Protein AF-0000000087530308 (afdb_homodimer)

Radius of gyration: 37.87 Å; Cα contacts (8 Å, |Δi|>4): 1825; chains: 2; bounding box: 69×127×88 Å

Organism: NCBI:txid1859131

Foldseek 3Di:
DLPPPDLVNLLVLLQVLQDPVLNVLVVVLLVLLLVLLVLVVCLVVLVVVLVVCVVCLPCVCVDVVCVVVCVVQVPPDSVSVNVVSVVVSVVSVVVSVVSVVVSVVSLVVSLVVSLVVLLVLLVLLVVPDFLLVPVVDDVLLNVLLSPPLSNLCSVLPPSLVSLLVSLVVSLVVLLVVLCVVPVVLSVCLCCLLVVLLVVLCVVCLVLLLVLLVLQSVLRSVLVVLVCVCVVCVVVCVVVVVVVVSVVSNVVSVVSNVVSVVVLVCSLQPSLVVVVVVLVVVLVVQLVCCPPDPNDPPVSVVSSVSSVVSCVRNSVSSSSNSNSVSSSSNNSSSSSSSSVSSVVSVVDPNPPPDPQAADDADFKKWWAQFWADRPPDPDILAGGETDIGTFLAFEEEEEDPSLCQVVVVCVQLVSDDTPDTFIDGPRHTDDPVCSVNHNLQEFEFAPQFFAAQFFLQCRLQPPDDPVPRDPVLLLVLLVLLVNQVVQCPDPVRRRDTQGHRSPNDDPQNRLSSSSSSRVSSVHQEYEYEQSCVRPDPVSLVSNLVSVPVVDSRRHYYYYHHDLVSCQPGQKYFYGGSNYTDDMDHSVVVVVVVCVVCVVVVD/DLPPPDLVNLLVLLLVLQDPVLNVLVVVLLVLLLVLLVLVVCLVVLVVVLVVCVVCLPCVCVDVVCVVVCVVQVPPDSVSVNVVSVVVSVVSVVVSVVSVVVSVVSLVVSLVVSLVVLLVLLVLLVVPDFLLVPVVDDVLLNVLLSPPLSNLCSVLPPSLVSLLVSLVVSLVVLLVVLCVVPVVLSVCLCCLLVVLLVVLCVVCLVLLLVLLVLQSVLRSVLVVLVCVCVVCVVVCVVVVVVVVSVVSNVVSVVSNVVSVVVLVCSLQPSLVVVVVVLVVVLVVQLVCCPPDPNDPPVSVVSSVSSVVSCVRNSVSSSSNSNSVSSSSNNSSSSSSSSVSSVVSVVDPNPPPDPQAADDADFKKWWAQFWADRPPDPDILAGGETDIGTFLAFEEEEEDPSLCQVVVVCVQLVSDDTPDTFIDGPRHTDDPVCSVNHNLQEFEFAPQFFAAQFFLQCRLQPPDDPVPRDPVLLLVLLVLLVNQVVQCPDPVRRRDTQGHRSPNDDPQNRLSSSSSSRVSSVHQEYEYEQSCVRPDPVSLVSNLVSVPVVDSRRHYYYYHHDLVSCQPGQKYFYGGSNYTDDMDHSVVVVVVVCVVCVVVVD

Sequence (1202 aa):
MLRNSSLINNIIILWRYLGKKRRNQFIVLFILMLVSVFAEVITIGAVIPFLGILTSPEQLFKLPWIKPLVHMLEAEEARELLLPLTLAFILIAVFSSAIRISQLWYNSVLTAEMGTQLRHDIYVMALNKPYEFHLAHNSSDLISLTTEKVGAAIGAGIMQVLSLLTALVMSLAIVSTLIYINPFVALIAFISWGGGYILIARLVRKKVRKNSDIIRKNQPQAVKCMQEGLGGIRDVILDNSQKVFTQGYARTVHNIQYAFVQNSFLSA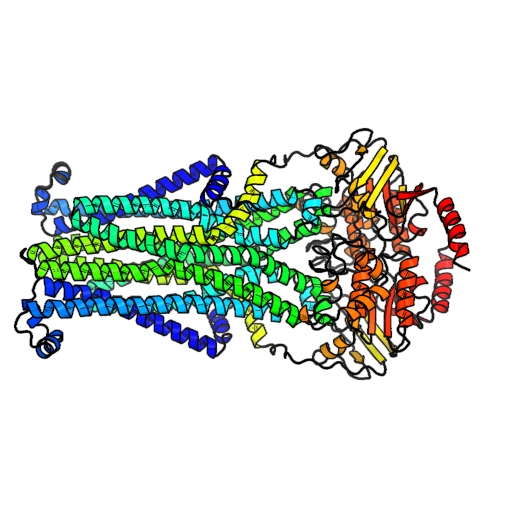LPKNLLEVLGITLIALLAYAMQTGPSSGQNALPLLGAFALGAQRLLPGLQQIYYSWSLINGNHAVLADVTAWVDKAGHEAKPHNNLVPSLDFSRSIELCNIIFRYVGTDKEVLSNIRLTIPKGSRIGFIGATGSGKSTLLDLIMGLLTPAGGQLRVDGMNIDSANVKAWQQNIAHVSQAIFLADGSMLENIAFGVPIENIDKKQVEKAARLAQIHDFIEDLPNGYQTLVGERGVRLSGGQRQRIGIARALYKKAEVLVLDEATSALDDATEQAVMAAIDGLGGHLTVLMIAHRLSTLQDCGRIIELSLGKVSREGSYQEIIGARRDTAGGFIRMLRNSSLINNIIILWRYLGKKRRNQFIVLFILMLVSVFAEVITIGAVIPFLGILTSPEQLFKLPWIKPLVHMLEAEEARELLLPLTLAFILIAVFSSAIRISQLWYNSVLTAEMGTQLRHDIYVMALNKPYEFHLAHNSSDLISLTTEKVGAAIGAGIMQVLSLLTALVMSLAIVSTLIYINPFVALIAFISWGGGYILIARLVRKKVRKNSDIIRKNQPQAVKCMQEGLGGIRDVILDNSQKVFTQGYARTVHNIQYAFVQNSFLSALPKNLLEVLGITLIALLAYAMQTGPSSGQNALPLLGAFALGAQRLLPGLQQIYYSWSLINGNHAVLADVTAWVDKAGHEAKPHNNLVPSLDFSRSIELCNIIFRYVGTDKEVLSNIRLTIPKGSRIGFIGATGSGKSTLLDLIMGLLTPAGGQLRVDGMNIDSANVKAWQQNIAHVSQAIFLADGSMLENIAFGVPIENIDKKQVEKAARLAQIHDFIEDLPNGYQTLVGERGVRLSGGQRQRIGIARALYKKAEVLVLDEATSALDDATEQAVMAAIDGLGGHLTVLMIAHRLSTLQDCGRIIELSLGKVSREGSYQEIIGARRDTAGGFIR

Secondary structure (DSSP, 8-state):
------HHHHHHHHHHHS-HHHHHHHHHHHHHHHHHHHHHHHHHHHHHHHHHHHH-HHHHTT-TTTHHHHHHHT--SHHHHHHHHHHHHHHHHHHHHHHHHHHHHHHHHHHHHHHHHHHHHHHHHHHTS-HHHHHHS-HHHHHHIIIIIHHHHIIIIIHHHHHHHHHHHHHHHHHHHHHHH-HHHHHHHIIIIIHHHHHHHHHHHHHHHHHHHHHHHHHHHHHHHHHHHHHTHHHHHHHT-HHHHHHHHHHHHHHHHHHHHHHHHHHHHHHHHHHHHHHHHHHHHHHHHHHSSS-TTTHHHHHHHHHHHHHHHHHHHHHHHHHHHHHHHTHHHHHHHHHHHHHHHHS--------PPPP-SSEEEEEEEEEE-TT--SEEEEEEEEEEETT-EEEEEE-TTSSHHHHHHHHTTSS--SEEEEEETTEEP-TTTHHHHHTTEEEE-SS----SSBHHHHHTTTS-GGG--HHHHHHHHHHTT-HHHHHHSTTGGG-B--GGGTTS-HHHHHHHHHHHHHHT--SEEEEESTTTTS-HHHHHHHHHHHHHT-TTSEEEEE-SSGGGGTT-SEEEEEETTEEEEEE-HHHHHHHHHHHHTTT--/------HHHHHHHHHHHS-HHHHHHHHHHHHHHHHHHHHHHHHHHHHHHHHHHHH-HHHHTT-TTTHHHHHHHT-SSHHHHHHHHHHHHHHHHHHHHHHHHHHHHHHHHHHHHHHHHHHHHHHHHHHTS-HHHHHHS-HHHHHHIIIIIHHHHIIIIIHHHHHHHHHHHHHHHHHHHHHHH-HHHHHHHIIIIIHHHHHHHHHHHHHHHHHHHHHHHHHHHHHHHHHHHHHTHHHHHHHT-HHHHHHHHHHHHHHHHHHHHHHHHHHHHHHHHHHHHHHHHHHHHHHHHHHSSS-TTTHHHHHHHHHHHHHHHHHHHHHHHHHHHHHHHTHHHHHHHHHHHHHHHHS--------PPPP-SSEEEEEEEEEE-TT--SEEEEEEEEEEETT-EEEEEESTTSSHHHHHHHHTTSS--SEEEEEETTEEP-TTTHHHHHTTEEEE-SS----SSBHHHHHTTTS-GGG--HHHHHHHHHHTT-HHHHHHSTTGGG-B--GGGTTS-HHHHHHHHHHHHHHT--SEEEEESTTTTS-HHHHHHHHHHHHHT-TTSEEEEE-SSGGGGTT-SEEEEEETTEEEEEE-HHHHHHHHHHHHTTT--

Nearest PDB structures (foldseek):
  7zk4-assembly1_A  TM=8.212E-01  e=2.196E-27  Mus musculus
  7zk8-assembly1_A  TM=7.085E-01  e=3.961E-27  Mus musculus
  6s7p-assembly1_A  TM=8.036E-01  e=2.721E-24  Homo sapiens
  6ujp-assembly1_A  TM=6.727E-01  e=2.979E-24  Mus musculus
  4q9i-assembly1_A  TM=6.617E-01  e=2.721E-24  Mus musculus

InterPro domains:
  IPR003439 ABC transporter-like, ATP-binding domain [PF00005] (381-532)
  IPR003439 ABC transporter-like, ATP-binding domain [PS50893] (364-601)
  IPR003593 AAA+ ATPase domain [SM00382] (390-577)
  IPR011527 ABC transporter type 1, transmembrane domain [PF00664] (59-287)
  IPR011527 ABC transporter type 1, transmembrane domain [PS50929] (27-329)
  IPR017871 ABC transporter-like, conserved site [PS00211] (504-518)
  IPR027417 P-loop containing nucleoside triphosphate hydrolase [G3DSA:3.40.50.300] (357-597)
  IPR027417 P-loop containing nucleoside triphosphate hydrolase [SSF52540] (353-590)
  IPR036640 ABC transporter type 1, transmembrane domain superfamily [G3DSA:1.20.1560.10] (8-342)
  IPR036640 ABC transporter type 1, transmembrane domain superfamily [SSF90123] (14-516)
  IPR039421 Type 1 protein exporter [PTHR24221] (71-589)

Solvent-accessible surface area (backbone atoms only — not comparable to full-atom values): 60941 Å² total; per-residue (Å²): 129,84,69,85,69,48,68,66,54,41,51,49,52,51,55,65,64,40,48,71,69,55,48,49,52,50,49,51,48,51,49,39,48,49,50,32,50,50,34,48,52,48,48,59,56,47,46,54,58,52,50,44,38,57,66,37,35,73,60,43,75,66,37,73,86,45,43,62,56,38,59,74,63,65,46,88,46,57,70,61,49,48,57,60,50,39,52,51,50,41,50,48,35,47,50,32,32,51,43,41,52,50,37,50,47,50,52,34,51,50,51,30,50,50,49,36,50,50,43,39,51,51,50,47,52,60,59,66,47,58,53,63,58,58,59,75,45,55,68,33,51,56,51,37,37,53,71,50,33,45,54,46,31,44,58,31,37,60,51,21,50,53,48,26,51,48,26,48,53,51,36,49,52,51,46,54,53,35,36,70,74,39,47,69,62,31,50,52,49,45,49,53,55,51,46,48,53,52,51,49,49,63,68,43,44,64,58,30,38,51,29,11,48,48,35,54,62,30,50,28,48,41,48,39,44,51,49,41,46,63,66,34,36,70,56,32,57,39,62,68,20,51,65,47,49,44,52,56,37,40,54,36,42,42,53,32,34,49,32,52,30,48,43,53,41,65,44,54,47,57,57,49,56,49,49,34,49,50,53,40,50,51,43,51,47,53,50,50,37,60,73,38,90,58,62,49,75,62,42,55,61,52,51,50,50,49,50,52,45,47,68,54,40,46,56,25,52,42,45,31,47,32,25,51,39,40,32,44,36,36,40,48,34,31,47,59,53,33,56,54,48,59,49,47,76,68,42,76,70,79,68,85,60,81,66,62,63,53,78,81,80,48,34,40,35,34,45,45,29,23,32,52,58,89,95,50,88,59,67,44,31,51,59,35,68,49,77,45,54,63,26,40,33,39,24,39,39,56,56,75,81,16,33,68,70,58,50,50,33,41,73,56,53,50,44,76,63,73,34,58,44,46,25,44,59,80,40,75,62,44,90,88,45,32,66,15,47,17,56,34,44,23,55,23,53,68,75,67,73,37,53,70,38,25,49,50,50,49,31,44,60,60,51,52,79,90,70,59,55,64,67,50,48,51,51,18,21,49,45,30,69,39,37,68,65,36,63,70,37,96,53,26,52,63,32,67,34,31,56,64,30,66,74,47,50,67,31,55,46,33,26,43,34,44,13,24,27,52,50,68,69,39,48,29,40,37,31,37,42,49,53,56,60,36,32,69,69,58,36,50,51,30,50,49,43,58,61,63,71,42,65,69,41,20,36,40,32,37,47,73,52,67,76,80,37,60,82,24,67,34,33,39,29,30,48,85,14,26,77,72,48,74,38,37,47,67,55,49,53,52,51,47,46,62,57,38,54,69,67,71,107,129,84,71,84,69,49,67,67,54,41,51,49,51,52,55,66,64,40,49,72,70,54,48,49,52,49,50,51,48,51,49,39,49,50,51,32,51,51,35,49,50,47,49,60,56,46,46,54,61,52,51,42,38,58,66,36,35,73,60,43,72,66,36,73,86,46,42,61,56,38,59,74,64,65,46,88,46,57,69,63,48,47,58,60,50,40,51,50,50,40,50,50,35,48,50,31,31,52,44,41,53,50,37,48,47,50,52,34,51,51,51,29,51,50,47,38,50,50,42,39,50,50,50,48,52,58,62,67,46,59,54,62,56,58,60,76,46,53,68,32,51,56,50,36,38,55,71,48,33,46,54,46,30,44,58,30,36,60,51,20,50,52,49,25,52,48,24,50,52,51,36,50,52,51,47,54,52,34,36,69,75,39,47,68,61,31,50,52,49,46,50,53,53,51,46,49,53,53,52,50,48,64,69,42,44,62,58,30,38,51,30,12,46,48,35,53,63,32,50,29,49,41,48,39,44,50,48,42,47,62,65,34,35,70,58,31,56,40,62,67,20,53,63,48,49,43,52,56,36,39,54,35,43,42,54,34,35,49,32,50,31,51,42,53,40,64,43,53,47,57,57,47,57,50,49,35,50,50,53,40,50,51,43,50,49,52,50,50,39,59,73,38,90,58,64,48,75,61,44,54,62,52,50,50,51,48,50,51,46,48,68,54,40,47,57,26,51,43,44,31,48,33,26,50,40,39,32,45,35,36,40,47,33,31,46,58,54,36,56,55,48,59,49,47,74,68,42,76,71,79,68,84,59,82,64,63,63,51,80,80,81,48,35,41,34,35,44,45,29,22,30,52,57,88,95,48,88,59,66,47,30,52,58,34,68,48,76,46,53,62,25,38,34,38,26,39,36,54,56,75,83,17,34,68,69,58,50,50,33,41,73,56,54,50,44,75,62,74,32,58,45,49,24,44,59,81,39,73,62,43,90,88,47,32,66,18,49,17,56,34,43,23,56,24,53,68,75,67,72,38,51,70,37,27,49,49,50,47,30,45,60,60,51,52,79,91,70,58,56,64,67,52,47,50,52,19,22,48,46,30,68,39,37,68,64,34,63,68,37,96,54,28,52,64,32,68,32,30,56,65,29,67,76,47,50,68,31,55,45,35,27,43,34,43,12,24,25,52,50,69,70,41,49,30,40,37,31,36,41,47,52,54,62,37,32,68,69,58,36,51,50,31,51,49,41,58,60,64,73,42,66,68,42,18,35,40,33,38,49,74,51,67,77,79,37,60,83,25,68,34,34,38,30,30,48,87,14,26,76,72,47,73,37,37,46,66,55,48,53,52,50,44,45,62,57,39,56,69,66,68,108

Structure (mmCIF, N/CA/C/O backbone):
data_AF-0000000087530308-model_v1
#
loop_
_entity.id
_entity.type
_entity.pdbx_description
1 polymer 'ATP-binding cassette, subfamily B'
#
loop_
_atom_site.group_PDB
_atom_site.id
_atom_site.type_symbol
_atom_site.label_atom_id
_atom_site.label_alt_id
_atom_site.label_comp_id
_atom_site.label_asym_id
_atom_site.label_entity_id
_atom_site.label_seq_id
_atom_site.pdbx_PDB_ins_code
_atom_site.Cartn_x
_atom_site.Cartn_y
_atom_site.Cartn_z
_atom_site.occupancy
_atom_site.B_iso_or_equiv
_atom_site.auth_seq_id
_atom_site.auth_comp_id
_atom_site.auth_asym_id
_atom_site.auth_atom_id
_atom_site.pdbx_PDB_model_num
ATOM 1 N N . MET A 1 1 ? -18.797 5.859 -15.492 1 28 1 MET A N 1
ATOM 2 C CA . MET A 1 1 ? -19.016 7.301 -15.438 1 28 1 MET A CA 1
ATOM 3 C C . MET A 1 1 ? -19.375 7.742 -14.016 1 28 1 MET A C 1
ATOM 5 O O . MET A 1 1 ? -20.516 7.551 -13.57 1 28 1 MET A O 1
ATOM 9 N N . LEU A 1 2 ? -18.531 7.637 -13.086 1 38.25 2 LEU A N 1
ATOM 10 C CA . LEU A 1 2 ? -18.812 8.094 -11.727 1 38.25 2 LEU A CA 1
ATOM 11 C C . LEU A 1 2 ? -19.359 9.523 -11.742 1 38.25 2 LEU A C 1
ATOM 13 O O . LEU A 1 2 ? -18.703 10.43 -12.258 1 38.25 2 LEU A O 1
ATOM 17 N N . ARG A 1 3 ? -20.594 9.625 -11.812 1 38.16 3 ARG A N 1
ATOM 18 C CA . ARG A 1 3 ? -21.406 10.836 -11.773 1 38.16 3 ARG A CA 1
ATOM 19 C C . ARG A 1 3 ? -20.766 11.898 -10.883 1 38.16 3 ARG A C 1
ATOM 21 O O . ARG A 1 3 ? -20.172 11.57 -9.852 1 38.16 3 ARG A O 1
ATOM 28 N N . ASN A 1 4 ? -20.391 13.039 -11.289 1 49.09 4 ASN A N 1
ATOM 29 C CA . ASN A 1 4 ? -19.953 14.312 -10.711 1 49.09 4 ASN A CA 1
ATOM 30 C C . ASN A 1 4 ? -20.578 14.547 -9.344 1 49.09 4 ASN A C 1
ATOM 32 O O . ASN A 1 4 ? -21.656 15.156 -9.258 1 49.09 4 ASN A O 1
ATOM 36 N N . SER A 1 5 ? -20.547 13.641 -8.484 1 59.94 5 SER A N 1
ATOM 37 C CA . SER A 1 5 ? -21.234 13.891 -7.219 1 59.94 5 SER A CA 1
ATOM 38 C C . SER A 1 5 ? -20.688 15.133 -6.527 1 59.94 5 SER A C 1
ATOM 40 O O . SER A 1 5 ? -19.469 15.367 -6.535 1 59.94 5 SER A O 1
ATOM 42 N N . SER A 1 6 ? -21.469 16.031 -6.344 1 79.5 6 SER A N 1
ATOM 43 C CA . SER A 1 6 ? -21.25 17.297 -5.645 1 79.5 6 SER A CA 1
ATOM 44 C C . SER A 1 6 ? -20.594 17.062 -4.285 1 79.5 6 SER A C 1
ATOM 46 O O . SER A 1 6 ? -20.766 16 -3.678 1 79.5 6 SER A O 1
ATOM 48 N N . LEU A 1 7 ? -19.578 17.828 -4.043 1 82.81 7 LEU A N 1
ATOM 49 C CA . LEU A 1 7 ? -18.844 17.812 -2.783 1 82.81 7 LEU A CA 1
ATOM 50 C C . LEU A 1 7 ? -19.797 17.75 -1.598 1 82.81 7 LEU A C 1
ATOM 52 O O . LEU A 1 7 ? -19.594 16.969 -0.672 1 82.81 7 LEU A O 1
ATOM 56 N N . ILE A 1 8 ? -20.859 18.453 -1.688 1 84.06 8 ILE A N 1
ATOM 57 C CA . ILE A 1 8 ? -21.828 18.516 -0.602 1 84.06 8 ILE A CA 1
ATOM 58 C C . ILE A 1 8 ? -22.531 17.172 -0.464 1 84.06 8 ILE A C 1
ATOM 60 O O . ILE A 1 8 ? -22.75 16.688 0.649 1 84.06 8 ILE A O 1
ATOM 64 N N . ASN A 1 9 ? -22.781 16.594 -1.563 1 84.44 9 ASN A N 1
ATOM 65 C CA . ASN A 1 9 ? -23.453 15.289 -1.542 1 84.44 9 ASN A CA 1
ATOM 66 C C . ASN A 1 9 ? -22.562 14.219 -0.913 1 84.44 9 ASN A C 1
ATOM 68 O O . ASN A 1 9 ? -23.047 13.375 -0.157 1 84.44 9 ASN A O 1
ATOM 72 N N . ASN A 1 10 ? -21.328 14.32 -1.213 1 86.62 10 ASN A N 1
ATOM 73 C CA . ASN A 1 10 ? -20.391 13.336 -0.669 1 86.62 10 ASN A CA 1
ATOM 74 C C . ASN A 1 10 ? -20.25 13.484 0.844 1 86.62 10 ASN A C 1
ATOM 76 O O . ASN A 1 10 ? -20.156 12.484 1.559 1 86.62 10 ASN A O 1
ATOM 80 N N . ILE A 1 11 ? -20.344 14.641 1.259 1 86.12 11 ILE A N 1
ATOM 81 C CA . ILE A 1 11 ? -20.234 14.883 2.693 1 86.12 11 ILE A CA 1
ATOM 82 C C . ILE A 1 11 ? -21.5 14.398 3.398 1 86.12 11 ILE A C 1
ATOM 84 O O . ILE A 1 11 ? -21.438 13.828 4.488 1 86.12 11 ILE A O 1
ATOM 88 N N . ILE A 1 12 ? -22.594 14.578 2.76 1 83.94 12 ILE A N 1
ATOM 89 C CA . ILE A 1 12 ? -23.859 14.148 3.312 1 83.94 12 ILE A CA 1
ATOM 90 C C . ILE A 1 12 ? -23.922 12.625 3.373 1 83.94 12 ILE A C 1
ATOM 92 O O . ILE A 1 12 ? -24.422 12.055 4.344 1 83.94 12 ILE A O 1
ATOM 96 N N . ILE A 1 13 ? -23.375 12.031 2.387 1 84.69 13 ILE A N 1
ATOM 97 C CA . ILE A 1 13 ? -23.344 10.57 2.34 1 84.69 13 ILE A CA 1
ATOM 98 C C . ILE A 1 13 ? -22.469 10.039 3.482 1 84.69 13 ILE A C 1
ATOM 100 O O . ILE A 1 13 ? -22.844 9.07 4.148 1 84.69 13 ILE A O 1
ATOM 104 N N . LEU A 1 14 ? -21.406 10.656 3.691 1 82.94 14 LEU A N 1
ATOM 105 C CA . LEU A 1 14 ? -20.516 10.242 4.773 1 82.94 14 LEU A CA 1
ATOM 106 C C . LEU A 1 14 ? -21.188 10.461 6.133 1 82.94 14 LEU A C 1
ATOM 108 O O . LEU A 1 14 ? -21.016 9.648 7.047 1 82.94 14 LEU A O 1
ATOM 112 N N . TRP A 1 15 ? -21.891 11.539 6.172 1 80.81 15 TRP A N 1
ATOM 113 C CA . TRP A 1 15 ? -22.594 11.867 7.406 1 80.81 15 TRP A CA 1
ATOM 114 C C . TRP A 1 15 ? -23.703 10.852 7.688 1 80.81 15 TRP A C 1
ATOM 116 O O . TRP A 1 15 ? -23.891 10.445 8.836 1 80.81 15 TRP A O 1
ATOM 126 N N . ARG A 1 16 ? -24.344 10.43 6.699 1 78.44 16 ARG A N 1
ATOM 127 C CA . ARG A 1 16 ? -25.422 9.461 6.836 1 78.44 16 ARG A CA 1
ATOM 128 C C . ARG A 1 16 ? -24.875 8.086 7.188 1 78.44 16 ARG A C 1
ATOM 130 O O . ARG A 1 16 ? -25.547 7.301 7.863 1 78.44 16 ARG A O 1
ATOM 137 N N . TYR A 1 17 ? -23.719 7.949 6.746 1 81.56 17 TYR A N 1
ATOM 138 C CA . TYR A 1 17 ? -23.094 6.668 7.027 1 81.56 17 TYR A CA 1
ATOM 139 C C . TYR A 1 17 ? -22.766 6.527 8.508 1 81.56 17 TYR A C 1
ATOM 141 O O . TYR A 1 17 ? -22.781 5.422 9.055 1 81.56 17 TYR A O 1
ATOM 149 N N . LEU A 1 18 ? -22.609 7.664 9.078 1 81.19 18 LEU A N 1
ATOM 150 C CA . LEU A 1 18 ? -22.25 7.637 10.492 1 81.19 18 LEU A CA 1
ATOM 151 C C . LEU A 1 18 ? -23.438 7.211 11.352 1 81.19 18 LEU A C 1
ATOM 153 O O . LEU A 1 18 ? -24.578 7.598 11.078 1 81.19 18 LEU A O 1
ATOM 157 N N . GLY A 1 19 ? -23.438 6.203 12.016 1 77.5 19 GLY A N 1
ATOM 158 C CA . GLY A 1 19 ? -24.484 5.781 12.922 1 77.5 19 GLY A CA 1
ATOM 159 C C . GLY A 1 19 ? -24.922 6.875 13.883 1 77.5 19 GLY A C 1
ATOM 160 O O . GLY A 1 19 ? -24.281 7.918 13.977 1 77.5 19 GLY A O 1
ATOM 161 N N . LYS A 1 20 ? -26.031 6.664 14.484 1 83.19 20 LYS A N 1
ATOM 162 C CA . LYS A 1 20 ? -26.594 7.645 15.414 1 83.19 20 LYS A CA 1
ATOM 163 C C . LYS A 1 20 ? -25.609 7.953 16.531 1 83.19 20 LYS A C 1
ATOM 165 O O . LYS A 1 20 ? -25.453 9.117 16.922 1 83.19 20 LYS A O 1
ATOM 170 N N . LYS A 1 21 ? -24.969 6.938 16.969 1 84.12 21 LYS A N 1
ATOM 171 C CA . LYS A 1 21 ? -24.016 7.125 18.062 1 84.12 21 LYS A CA 1
ATOM 172 C C . LYS A 1 21 ? -22.859 8.039 17.641 1 84.12 21 LYS A C 1
ATOM 174 O O . LYS A 1 21 ? -22.5 8.969 18.375 1 84.12 21 LYS A O 1
ATOM 179 N N . ARG A 1 22 ? -22.406 7.801 16.5 1 84.81 22 ARG A N 1
ATOM 180 C CA . ARG A 1 22 ? -21.297 8.602 16 1 84.81 22 ARG A CA 1
ATOM 181 C C . ARG A 1 22 ? -21.75 10.016 15.656 1 84.81 22 ARG A C 1
ATOM 183 O O . ARG A 1 22 ? -21.016 10.984 15.867 1 84.81 22 ARG A O 1
ATOM 190 N N . ARG A 1 23 ? -22.922 10.172 15.188 1 87 23 ARG A N 1
ATOM 191 C CA . ARG A 1 23 ? -23.438 11.5 14.867 1 87 23 ARG A CA 1
ATOM 192 C C . ARG A 1 23 ? -23.578 12.352 16.125 1 87 23 ARG A C 1
ATOM 194 O O . ARG A 1 23 ? -23.25 13.539 16.109 1 87 23 ARG A O 1
ATOM 201 N N . ASN A 1 24 ? -24.016 11.664 17.156 1 89.81 24 ASN A N 1
ATOM 202 C CA . ASN A 1 24 ? -24.141 12.391 18.406 1 89.81 24 ASN A CA 1
ATOM 203 C C . ASN A 1 24 ? -22.766 12.82 18.938 1 89.81 24 ASN A C 1
ATOM 205 O O . ASN A 1 24 ? -22.641 13.898 19.516 1 89.81 24 ASN A O 1
ATOM 209 N N . GLN A 1 25 ? -21.859 11.992 18.734 1 89.75 25 GLN A N 1
ATOM 210 C CA . GLN A 1 25 ? -20.516 12.336 19.188 1 89.75 25 GLN A CA 1
ATOM 211 C C . GLN A 1 25 ? -19.969 13.523 18.406 1 89.75 25 GLN A C 1
ATOM 213 O O . GLN A 1 25 ? -19.266 14.367 18.953 1 89.75 25 GLN A O 1
ATOM 218 N N . PHE A 1 26 ? -20.359 13.602 17.172 1 88.38 26 PHE A N 1
ATOM 219 C CA . PHE A 1 26 ? -19.906 14.719 16.344 1 88.38 26 PHE A CA 1
ATOM 220 C C . PHE A 1 26 ? -20.641 16 16.734 1 88.38 26 PHE A C 1
ATOM 222 O O . PHE A 1 26 ? -20.047 17.094 16.688 1 88.38 26 PHE A O 1
ATOM 229 N N . ILE A 1 27 ? -21.812 15.883 17.141 1 89.31 27 ILE A N 1
ATOM 230 C CA . ILE A 1 27 ? -22.578 17.047 17.594 1 89.31 27 ILE A CA 1
ATOM 231 C C . ILE A 1 27 ? -21.984 17.547 18.906 1 89.31 27 ILE A C 1
ATOM 233 O O . ILE A 1 27 ? -21.844 18.75 19.109 1 89.31 27 ILE A O 1
ATOM 237 N N . VAL A 1 28 ? -21.703 16.562 19.75 1 90.62 28 VAL A N 1
ATOM 238 C CA . VAL A 1 28 ? -21.078 16.922 21.016 1 90.62 28 VAL A CA 1
ATOM 239 C C . VAL A 1 28 ? -19.75 17.625 20.75 1 90.62 28 VAL A C 1
ATOM 241 O O . VAL A 1 28 ? -19.422 18.625 21.391 1 90.62 28 VAL A O 1
ATOM 244 N N . LEU A 1 29 ? -19.016 17.109 19.797 1 90.12 29 LEU A N 1
ATOM 245 C CA . LEU A 1 29 ? -17.75 17.75 19.438 1 90.12 29 LEU A CA 1
ATOM 246 C C . LEU A 1 29 ? -17.969 19.156 18.906 1 90.12 29 LEU A C 1
ATOM 248 O O . LEU A 1 29 ? -17.234 20.078 19.234 1 90.12 29 LEU A O 1
ATOM 252 N N . PHE A 1 30 ? -18.953 19.297 18.141 1 89.88 30 PHE A N 1
ATOM 253 C CA . PHE A 1 30 ? -19.266 20.609 17.578 1 89.88 30 PHE A CA 1
ATOM 254 C C . PHE A 1 30 ? -19.656 21.594 18.672 1 89.88 30 PHE A C 1
ATOM 256 O O . PHE A 1 30 ? -19.203 22.75 18.672 1 89.88 30 PHE A O 1
ATOM 263 N N . ILE A 1 31 ? -20.375 21.141 19.609 1 90.44 31 ILE A N 1
ATOM 264 C CA . ILE A 1 31 ? -20.781 21.984 20.734 1 90.44 31 ILE A CA 1
ATOM 265 C C . ILE A 1 31 ? -19.562 22.328 21.578 1 90.44 31 ILE A C 1
ATOM 267 O O . ILE A 1 31 ? -19.406 23.484 22 1 90.44 31 ILE A O 1
ATOM 271 N N . LEU A 1 32 ? -18.766 21.344 21.766 1 89.62 32 LEU A N 1
ATOM 272 C CA . LEU A 1 32 ? -17.547 21.594 22.531 1 89.62 32 LEU A CA 1
ATOM 273 C C . LEU A 1 32 ? -16.672 22.625 21.812 1 89.62 32 LEU A C 1
ATOM 275 O O . LEU A 1 32 ? -16.016 23.438 22.453 1 89.62 32 LEU A O 1
ATOM 279 N N . MET A 1 33 ? -16.703 22.547 20.562 1 87.94 33 MET A N 1
ATOM 280 C CA . MET A 1 33 ? -15.93 23.5 19.766 1 87.94 33 MET A CA 1
ATOM 281 C C . MET A 1 33 ? -16.5 24.906 19.891 1 87.94 33 MET A C 1
ATOM 283 O O . MET A 1 33 ? -15.75 25.875 20.031 1 87.94 33 MET A O 1
ATOM 287 N N . LEU A 1 34 ? -17.766 25 19.906 1 88.56 34 LEU A N 1
ATOM 288 C CA . LEU A 1 34 ? -18.422 26.297 20.062 1 88.56 34 LEU A CA 1
ATOM 289 C C . LEU A 1 34 ? -18.172 26.875 21.453 1 88.56 34 LEU A C 1
ATOM 291 O O . LEU A 1 34 ? -17.859 28.062 21.594 1 88.56 34 LEU A O 1
ATOM 295 N N . VAL A 1 35 ? -18.219 26.016 22.422 1 87.88 35 VAL A N 1
ATOM 296 C CA . VAL A 1 35 ? -17.984 26.453 23.797 1 87.88 35 VAL A CA 1
ATOM 297 C C . VAL A 1 35 ? -16.531 26.922 23.938 1 87.88 35 VAL A C 1
ATOM 299 O O . VAL A 1 35 ? -16.266 27.891 24.641 1 87.88 35 VAL A O 1
ATOM 302 N N . SER A 1 36 ? -15.711 26.219 23.297 1 82.56 36 SER A N 1
ATOM 303 C CA . SER A 1 36 ? -14.305 26.578 23.359 1 82.56 36 SER A CA 1
ATOM 304 C C . SER A 1 36 ? -14.062 27.953 22.734 1 82.56 36 SER A C 1
ATOM 306 O O . SER A 1 36 ? -13.242 28.734 23.234 1 82.56 36 SER A O 1
ATOM 308 N N . VAL A 1 37 ? -14.711 28.219 21.703 1 78 37 VAL A N 1
ATOM 309 C CA . VAL A 1 37 ? -14.586 29.516 21.031 1 78 37 VAL A CA 1
ATOM 310 C C . VAL A 1 37 ? -15.117 30.609 21.953 1 78 37 VAL A C 1
ATOM 312 O O . VAL A 1 37 ? -14.5 31.672 22.078 1 78 37 VAL A O 1
ATOM 315 N N . PHE A 1 38 ? -16.156 30.391 22.547 1 78 38 PHE A N 1
ATOM 316 C CA . PHE A 1 38 ? -16.734 31.375 23.453 1 78 38 PHE A CA 1
ATOM 317 C C . PHE A 1 38 ? -15.836 31.594 24.656 1 78 38 PHE A C 1
ATOM 319 O O . PHE A 1 38 ? -15.703 32.719 25.141 1 78 38 PHE A O 1
ATOM 326 N N . ALA A 1 39 ? -15.336 30.516 25.094 1 75.31 39 ALA A N 1
ATOM 327 C CA . ALA A 1 39 ? -14.406 30.609 26.219 1 75.31 39 ALA A CA 1
ATOM 328 C C . ALA A 1 39 ? -13.195 31.469 25.844 1 75.31 39 ALA A C 1
ATOM 330 O O . ALA A 1 39 ? -12.672 32.219 26.688 1 75.31 39 ALA A O 1
ATOM 331 N N . GLU A 1 40 ? -12.797 31.375 24.703 1 70.25 40 GLU A N 1
ATOM 332 C CA . GLU A 1 40 ? -11.672 32.156 24.234 1 70.25 40 GLU A CA 1
ATOM 333 C C . GLU A 1 40 ? -12.023 33.656 24.172 1 70.25 40 GLU A C 1
ATOM 335 O O . GLU A 1 40 ? -11.227 34.5 24.578 1 70.25 40 GLU A O 1
ATOM 340 N N . VAL A 1 41 ? -13.18 33.938 23.734 1 66.75 41 VAL A N 1
ATOM 341 C CA . VAL A 1 41 ? -13.641 35.312 23.641 1 66.75 41 VAL A CA 1
ATOM 342 C C . VAL A 1 41 ? -13.781 35.906 25.031 1 66.75 41 VAL A C 1
ATOM 344 O O . VAL A 1 41 ? -13.406 37.062 25.25 1 66.75 41 VAL A O 1
ATOM 347 N N . ILE A 1 42 ? -14.164 35.094 25.875 1 67.56 42 ILE A N 1
ATOM 348 C CA . ILE A 1 42 ? -14.352 35.562 27.234 1 67.56 42 ILE A CA 1
ATOM 349 C C . ILE A 1 42 ? -13 35.844 27.891 1 67.56 42 ILE A C 1
ATOM 351 O O . ILE A 1 42 ? -12.836 36.844 28.609 1 67.56 42 ILE A O 1
ATOM 355 N N . THR A 1 43 ? -12.109 35 27.625 1 65.94 43 THR A N 1
ATOM 356 C CA . THR A 1 43 ? -10.789 35.188 28.219 1 65.94 43 THR A CA 1
ATOM 357 C C . THR A 1 43 ? -10.117 36.438 27.688 1 65.94 43 THR A C 1
ATOM 359 O O . THR A 1 43 ? -9.539 37.219 28.453 1 65.94 43 THR A O 1
ATOM 362 N N . ILE A 1 44 ? -10.211 36.625 26.391 1 62.72 44 ILE A N 1
ATOM 363 C CA . ILE A 1 44 ? -9.609 37.812 25.781 1 62.72 44 ILE A CA 1
ATOM 364 C C . ILE A 1 44 ? -10.367 39.062 26.203 1 62.72 44 ILE A C 1
ATOM 366 O O . ILE A 1 44 ? -9.766 40.094 26.5 1 62.72 44 ILE A O 1
ATOM 370 N N . GLY A 1 45 ? -11.703 38.969 26.234 1 59.12 45 GLY A N 1
ATOM 371 C CA . GLY A 1 45 ? -12.531 40.094 26.641 1 59.12 45 GLY A CA 1
ATOM 372 C C . GLY A 1 45 ? -12.328 40.5 28.094 1 59.12 45 GLY A C 1
ATOM 373 O O . GLY A 1 45 ? -12.438 41.656 28.438 1 59.12 45 GLY A O 1
ATOM 374 N N . ALA A 1 46 ? -11.953 39.531 28.859 1 59.84 46 ALA A N 1
ATOM 375 C CA . ALA A 1 46 ? -11.781 39.781 30.281 1 59.84 46 ALA A CA 1
ATOM 376 C C . ALA A 1 46 ? -10.469 40.5 30.562 1 59.84 46 ALA A C 1
ATOM 378 O O . ALA A 1 46 ? -10.281 41.094 31.625 1 59.84 46 ALA A O 1
ATOM 379 N N . VAL A 1 47 ? -9.648 40.469 29.562 1 61.56 47 VAL A N 1
ATOM 380 C CA . VAL A 1 47 ? -8.344 41.094 29.734 1 61.56 47 VAL A CA 1
ATOM 381 C C . VAL A 1 47 ? -8.508 42.625 29.859 1 61.56 47 VAL A C 1
ATOM 383 O O . VAL A 1 47 ? -7.863 43.25 30.703 1 61.56 47 VAL A O 1
ATOM 386 N N . ILE A 1 48 ? -9.492 43.188 29.109 1 57.25 48 ILE A N 1
ATOM 387 C CA . ILE A 1 48 ? -9.656 44.656 29.047 1 57.25 48 ILE A CA 1
ATOM 388 C C . ILE A 1 48 ? -10.188 45.156 30.391 1 57.25 48 ILE A C 1
ATOM 390 O O . ILE A 1 48 ? -9.586 46.031 31 1 57.25 48 ILE A O 1
ATOM 394 N N . PRO A 1 49 ? -11.289 44.594 30.875 1 56.62 49 PRO A N 1
ATOM 395 C CA . PRO A 1 49 ? -11.734 45.062 32.188 1 56.62 49 PRO A CA 1
ATOM 396 C C . PRO A 1 49 ? -10.703 44.812 33.281 1 56.62 49 PRO A C 1
ATOM 398 O O . PRO A 1 49 ? -10.578 45.625 34.219 1 56.62 49 PRO A O 1
ATOM 401 N N . PHE A 1 50 ? -10.023 43.812 33.156 1 63.31 50 PHE A N 1
ATOM 402 C CA . PHE A 1 50 ? -9 43.5 34.156 1 63.31 50 PHE A CA 1
ATOM 403 C C . PHE A 1 50 ? -7.918 44.562 34.156 1 63.31 50 PHE A C 1
ATOM 405 O O . PHE A 1 50 ? -7.5 45.031 35.219 1 63.31 50 PHE A O 1
ATOM 412 N N . LEU A 1 51 ? -7.52 44.938 32.938 1 61.41 51 LEU A N 1
ATOM 413 C CA . LEU A 1 51 ? -6.512 45.969 32.812 1 61.41 51 LEU A CA 1
ATOM 414 C C . LEU A 1 51 ? -7.066 47.312 33.281 1 61.41 51 LEU A C 1
ATOM 416 O O . LEU A 1 51 ? -6.34 48.156 33.844 1 61.41 51 LEU A O 1
ATOM 420 N N . GLY A 1 52 ? -8.344 47.562 32.938 1 59.22 52 GLY A N 1
ATOM 421 C CA . GLY A 1 52 ? -9 48.781 33.375 1 59.22 52 GLY A CA 1
ATOM 422 C C . GLY A 1 52 ? -9.039 48.938 34.875 1 59.22 52 GLY A C 1
ATOM 423 O O . GLY A 1 52 ? -8.812 50.031 35.406 1 59.22 52 GLY A O 1
ATOM 424 N N . ILE A 1 53 ? -9.312 47.875 35.5 1 61.91 53 ILE A N 1
ATOM 425 C CA . ILE A 1 53 ? -9.375 47.906 36.938 1 61.91 53 ILE A CA 1
ATOM 426 C C . ILE A 1 53 ? -7.988 48.188 37.531 1 61.91 53 ILE A C 1
ATOM 428 O O . ILE A 1 53 ? -7.852 48.812 38.562 1 61.91 53 ILE A O 1
ATOM 432 N N . LEU A 1 54 ? -7.102 47.75 36.812 1 62.75 54 LEU A N 1
ATOM 433 C CA . LEU A 1 54 ? -5.73 47.938 37.281 1 62.75 54 LEU A CA 1
ATOM 434 C C . LEU A 1 54 ? -5.316 49.406 37.156 1 62.75 54 LEU A C 1
ATOM 436 O O . LEU A 1 54 ? -4.562 49.906 37.969 1 62.75 54 LEU A O 1
ATOM 440 N N . THR A 1 55 ? -5.832 50 36.062 1 61.22 55 THR A N 1
ATOM 441 C CA . THR A 1 55 ? -5.43 51.375 35.812 1 61.22 55 THR A CA 1
ATOM 442 C C . THR A 1 55 ? -6.305 52.344 36.594 1 61.22 55 THR A C 1
ATOM 444 O O . THR A 1 55 ? -5.832 53.406 37.031 1 61.22 55 THR A O 1
ATOM 447 N N . SER A 1 56 ? -7.562 52.062 36.562 1 61.53 56 SER A N 1
ATOM 448 C CA . SER A 1 56 ? -8.461 52.969 37.281 1 61.53 56 SER A CA 1
ATOM 449 C C . SER A 1 56 ? -9.422 52.188 38.156 1 61.53 56 SER A C 1
ATOM 451 O O . SER A 1 56 ? -10.594 52 37.812 1 61.53 56 SER A O 1
ATOM 453 N N . PRO A 1 57 ? -8.891 51.75 39.219 1 61.38 57 PRO A N 1
ATOM 454 C CA . PRO A 1 57 ? -9.758 50.969 40.094 1 61.38 57 PRO A CA 1
ATOM 455 C C . PRO A 1 57 ? -11.031 51.688 40.5 1 61.38 57 PRO A C 1
ATOM 457 O O . PRO A 1 57 ? -12.07 51.062 40.719 1 61.38 57 PRO A O 1
ATOM 460 N N . GLU A 1 58 ? -10.891 53.062 40.5 1 60.09 58 GLU A N 1
ATOM 461 C CA . GLU A 1 58 ? -12.047 53.844 40.969 1 60.09 58 GLU A CA 1
ATOM 462 C C . GLU A 1 58 ? -13.188 53.781 39.969 1 60.09 58 GLU A C 1
ATOM 464 O O . GLU A 1 58 ? -14.359 53.875 40.344 1 60.09 58 GLU A O 1
ATOM 469 N N . GLN A 1 59 ? -12.742 53.688 38.719 1 56.56 59 GLN A N 1
ATOM 470 C CA . GLN A 1 59 ? -13.773 53.688 37.688 1 56.56 59 GLN A CA 1
ATOM 471 C C . GLN A 1 59 ? -14.547 52.375 37.688 1 56.56 59 GLN A C 1
ATOM 473 O O . GLN A 1 59 ? -15.656 52.312 37.125 1 56.56 59 GLN A O 1
ATOM 478 N N . LEU A 1 60 ? -14.047 51.406 38.25 1 56.66 60 LEU A N 1
ATOM 479 C CA . LEU A 1 60 ? -14.711 50.125 38.219 1 56.66 60 LEU A CA 1
ATOM 480 C C . LEU A 1 60 ? -15.906 50.125 39.188 1 56.66 60 LEU A C 1
ATOM 482 O O . LEU A 1 60 ? -16.891 49.406 38.938 1 56.66 60 LEU A O 1
ATOM 486 N N . PHE A 1 61 ? -15.734 50.969 40.188 1 57.16 61 PHE A N 1
ATOM 487 C CA . PHE A 1 61 ? -16.859 51.031 41.094 1 57.16 61 PHE A CA 1
ATOM 488 C C . PHE A 1 61 ? -18.094 51.562 40.406 1 57.16 61 PHE A C 1
ATOM 490 O O . PHE A 1 61 ? -19.219 51.406 40.906 1 57.16 61 PHE A O 1
ATOM 497 N N . LYS A 1 62 ? -17.828 52 39.125 1 59.19 62 LYS A N 1
ATOM 498 C CA . LYS A 1 62 ? -18.969 52.594 38.438 1 59.19 62 LYS A CA 1
ATOM 499 C C . LYS A 1 62 ? -19.562 51.625 37.406 1 59.19 62 LYS A C 1
ATOM 501 O O . LYS A 1 62 ? -20.625 51.875 36.844 1 59.19 62 LYS A O 1
ATOM 506 N N . LEU A 1 63 ? -18.844 50.594 37.312 1 57.03 63 LEU A N 1
ATOM 507 C CA . LEU A 1 63 ? -19.406 49.688 36.312 1 57.03 63 LEU A CA 1
ATOM 508 C C . LEU A 1 63 ? -20.5 48.812 36.906 1 57.03 63 LEU A C 1
ATOM 510 O O . LEU A 1 63 ? -20.312 48.25 37.969 1 57.03 63 LEU A O 1
ATOM 514 N N . PRO A 1 64 ? -21.719 48.875 36.344 1 56.88 64 PRO A N 1
ATOM 515 C CA . PRO A 1 64 ? -22.906 48.188 36.906 1 56.88 64 PRO A CA 1
ATOM 516 C C . PRO A 1 64 ? -22.703 46.688 37.062 1 56.88 64 PRO A C 1
ATOM 518 O O . PRO A 1 64 ? -23.266 46.062 37.969 1 56.88 64 PRO A O 1
ATOM 521 N N . TRP A 1 65 ? -21.891 46.062 36.281 1 57.62 65 TRP A N 1
ATOM 522 C CA . TRP A 1 65 ? -21.844 44.594 36.312 1 57.62 65 TRP A CA 1
ATOM 523 C C . TRP A 1 65 ? -20.938 44.125 37.438 1 57.62 65 TRP A C 1
ATOM 525 O O . TRP A 1 65 ? -20.969 42.938 37.812 1 57.62 65 TRP A O 1
ATOM 535 N N . ILE A 1 66 ? -20.188 45.031 38 1 62.22 66 ILE A N 1
ATOM 536 C CA . ILE A 1 66 ? -19.281 44.656 39.062 1 62.22 66 ILE A CA 1
ATOM 537 C C . ILE A 1 66 ? -19.922 44.969 40.438 1 62.22 66 ILE A C 1
ATOM 539 O O . ILE A 1 66 ? -19.484 44.469 41.469 1 62.22 66 ILE A O 1
ATOM 543 N N . LYS A 1 67 ? -21.031 45.812 40.438 1 65.25 67 LYS A N 1
ATOM 544 C CA . LYS A 1 67 ? -21.672 46.25 41.656 1 65.25 67 LYS A CA 1
ATOM 545 C C . LYS A 1 67 ? -22.094 45.062 42.531 1 65.25 67 LYS A C 1
ATOM 547 O O . LYS A 1 67 ? -21.875 45.062 43.75 1 65.25 67 LYS A O 1
ATOM 552 N N . PRO A 1 68 ? -22.672 44.156 41.75 1 62.03 68 PRO A N 1
ATOM 553 C CA . PRO A 1 68 ? -23.062 43.062 42.625 1 62.03 68 PRO A CA 1
ATOM 554 C C . PRO A 1 68 ? -21.875 42.344 43.281 1 62.03 68 PRO A C 1
ATOM 556 O O . PRO A 1 68 ? -21.984 41.906 44.406 1 62.03 68 PRO A O 1
ATOM 559 N N . LEU A 1 69 ? -20.812 42.281 42.656 1 63.88 69 LEU A N 1
ATOM 560 C CA . LEU A 1 69 ? -19.625 41.656 43.219 1 63.88 69 LEU A CA 1
ATOM 561 C C . LEU A 1 69 ? -19.047 42.5 44.344 1 63.88 69 LEU A C 1
ATOM 563 O O . LEU A 1 69 ? -18.547 41.969 45.344 1 63.88 69 LEU A O 1
ATOM 567 N N . VAL A 1 70 ? -19.203 43.812 44.188 1 64.94 70 VAL A N 1
ATOM 568 C CA . VAL A 1 70 ? -18.75 44.75 45.219 1 64.94 70 VAL A CA 1
ATOM 569 C C . VAL A 1 70 ? -19.578 44.594 46.469 1 64.94 70 VAL A C 1
ATOM 571 O O . VAL A 1 70 ? -19.047 44.594 47.594 1 64.94 70 VAL A O 1
ATOM 574 N N . HIS A 1 71 ? -20.859 44.438 46.156 1 64.31 71 HIS A N 1
ATOM 575 C CA . HIS A 1 71 ? -21.734 44.312 47.344 1 64.31 71 HIS A CA 1
ATOM 576 C C . HIS A 1 71 ? -21.531 42.969 48.031 1 64.31 71 HIS A C 1
ATOM 578 O O . HIS A 1 71 ? -21.562 42.875 49.25 1 64.31 71 HIS A O 1
ATOM 584 N N . MET A 1 72 ? -21.344 42 47.25 1 63.91 72 MET A N 1
ATOM 585 C CA . MET A 1 72 ? -21.188 40.656 47.781 1 63.91 72 MET A CA 1
ATOM 586 C C . MET A 1 72 ? -19.891 40.531 48.562 1 63.91 72 MET A C 1
ATOM 588 O O . MET A 1 72 ? -19.844 39.875 49.625 1 63.91 72 MET A O 1
ATOM 592 N N . LEU A 1 73 ? -18.859 41.281 48.094 1 64.62 73 LEU A N 1
ATOM 593 C CA . LEU A 1 73 ? -17.562 41.156 48.75 1 64.62 73 LEU A CA 1
ATOM 594 C C . LEU A 1 73 ? -17.359 42.281 49.781 1 64.62 73 LEU A C 1
ATOM 596 O O . LEU A 1 73 ? -16.359 42.312 50.469 1 64.62 73 LEU A O 1
ATOM 600 N N . GLU A 1 74 ? -18.5 43.125 50.031 1 61.31 74 GLU A N 1
ATOM 601 C CA . GLU A 1 74 ? -18.469 44.25 50.969 1 61.31 74 GLU A CA 1
ATOM 602 C C . GLU A 1 74 ? -17.172 45.031 50.812 1 61.31 74 GLU A C 1
ATOM 604 O O . GLU A 1 74 ? -16.516 45.344 51.812 1 61.31 74 GLU A O 1
ATOM 609 N N . ALA A 1 75 ? -16.734 45.188 49.656 1 62.06 75 ALA A N 1
ATOM 610 C CA . ALA A 1 75 ? -15.438 45.844 49.438 1 62.06 75 ALA A CA 1
ATOM 611 C C . ALA A 1 75 ? -15.555 47.344 49.562 1 62.06 75 ALA A C 1
ATOM 613 O O . ALA A 1 75 ? -16.391 47.969 48.906 1 62.06 75 ALA A O 1
ATOM 614 N N . GLU A 1 76 ? -15.031 47.938 50.531 1 62.34 76 GLU A N 1
ATOM 615 C CA . GLU A 1 76 ? -15.055 49.375 50.75 1 62.34 76 GLU A CA 1
ATOM 616 C C . GLU A 1 76 ? -14.047 50.094 49.875 1 62.34 76 GLU A C 1
ATOM 618 O O . GLU A 1 76 ? -14.281 51.25 49.469 1 62.34 76 GLU A O 1
ATOM 623 N N . GLU A 1 77 ? -12.922 49.375 49.531 1 63.59 77 GLU A N 1
ATOM 624 C CA . GLU A 1 77 ? -11.883 50 48.719 1 63.59 77 GLU A CA 1
ATOM 625 C C . GLU A 1 77 ? -11.578 49.219 47.469 1 63.59 77 GLU A C 1
ATOM 627 O O . GLU A 1 77 ? -11.781 48 47.406 1 63.59 77 GLU A O 1
ATOM 632 N N . ALA A 1 78 ? -11.398 49.906 46.438 1 64.31 78 ALA A N 1
ATOM 633 C CA . ALA A 1 78 ? -11.102 49.375 45.125 1 64.31 78 ALA A CA 1
ATOM 634 C C . ALA A 1 78 ? -9.984 48.312 45.188 1 64.31 78 ALA A C 1
ATOM 636 O O . ALA A 1 78 ? -9.992 47.344 44.438 1 64.31 78 ALA A O 1
ATOM 637 N N . ARG A 1 79 ? -9.258 48.531 46.219 1 68.12 79 ARG A N 1
ATOM 638 C CA . ARG A 1 79 ? -8.102 47.656 46.344 1 68.12 79 ARG A CA 1
ATOM 639 C C . ARG A 1 79 ? -8.516 46.25 46.781 1 68.12 79 ARG A C 1
ATOM 641 O O . ARG A 1 79 ? -7.871 45.25 46.438 1 68.12 79 ARG A O 1
ATOM 648 N N . GLU A 1 80 ? -9.578 46.219 47.438 1 71.19 80 GLU A N 1
ATOM 649 C CA . GLU A 1 80 ? -10.023 44.938 47.969 1 71.19 80 GLU A CA 1
ATOM 650 C C . GLU A 1 80 ? -10.656 44.094 46.875 1 71.19 80 GLU A C 1
ATOM 652 O O . GLU A 1 80 ? -10.727 42.875 47 1 71.19 80 GLU A O 1
ATOM 657 N N . LEU A 1 81 ? -10.992 44.75 45.844 1 73.94 81 LEU A N 1
ATOM 658 C CA . LEU A 1 81 ? -11.648 44.031 44.75 1 73.94 81 LEU A CA 1
ATOM 659 C C . LEU A 1 81 ? -10.617 43.5 43.781 1 73.94 81 LEU A C 1
ATOM 661 O O . LEU A 1 81 ? -10.938 42.625 42.938 1 73.94 81 LEU A O 1
ATOM 665 N N . LEU A 1 82 ? -9.477 43.844 44.031 1 76.06 82 LEU A N 1
ATOM 666 C CA . LEU A 1 82 ? -8.438 43.469 43.094 1 76.06 82 LEU A CA 1
ATOM 667 C C . LEU A 1 82 ? -8.117 42 43.188 1 76.06 82 LEU A C 1
ATOM 669 O O . LEU A 1 82 ? -7.941 41.312 42.188 1 76.06 82 LEU A O 1
ATOM 673 N N . LEU A 1 83 ? -8.078 41.469 44.375 1 80 83 LEU A N 1
ATOM 674 C CA . LEU A 1 83 ? -7.715 40.094 44.562 1 80 83 LEU A CA 1
ATOM 675 C C . LEU A 1 83 ? -8.797 39.156 44.031 1 80 83 LEU A C 1
ATOM 677 O O . LEU A 1 83 ? -8.5 38.25 43.25 1 80 83 LEU A O 1
ATOM 681 N N . PRO A 1 84 ? -10.031 39.375 44.375 1 78.75 84 PRO A N 1
ATOM 682 C CA . PRO A 1 84 ? -11.055 38.469 43.812 1 78.75 84 PRO A CA 1
ATOM 683 C C . PRO A 1 84 ? -11.172 38.562 42.312 1 78.75 84 PRO A C 1
ATOM 685 O O . PRO A 1 84 ? -11.477 37.594 41.625 1 78.75 84 PRO A O 1
ATOM 688 N N . LEU A 1 85 ? -10.945 39.625 41.781 1 77.62 85 LEU A N 1
ATOM 689 C CA . LEU A 1 85 ? -11.016 39.781 40.312 1 77.62 85 LEU A CA 1
ATOM 690 C C . LEU A 1 85 ? -9.859 39.062 39.625 1 77.62 85 LEU A C 1
ATOM 692 O O . LEU A 1 85 ? -10.023 38.5 38.562 1 77.62 85 LEU A O 1
ATOM 696 N N . THR A 1 86 ? -8.781 39.156 40.281 1 80.25 86 THR A N 1
ATOM 697 C CA . THR A 1 86 ? -7.625 38.438 39.75 1 80.25 86 T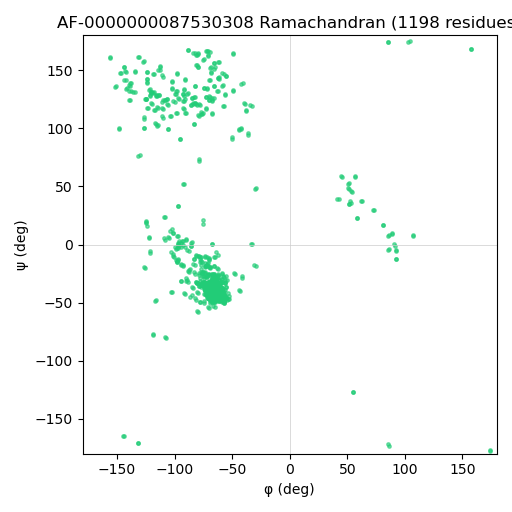HR A CA 1
ATOM 698 C C . THR A 1 86 ? -7.848 36.938 39.812 1 80.25 86 THR A C 1
ATOM 700 O O . THR A 1 86 ? -7.539 36.219 38.844 1 80.25 86 THR A O 1
ATOM 703 N N . LEU A 1 87 ? -8.375 36.531 40.844 1 84.56 87 LEU A N 1
ATOM 704 C CA . LEU A 1 87 ? -8.641 35.094 40.969 1 84.56 87 LEU A CA 1
ATOM 705 C C . LEU A 1 87 ? -9.711 34.625 40 1 84.56 87 LEU A C 1
ATOM 707 O O . LEU A 1 87 ? -9.641 33.531 39.469 1 84.56 87 LEU A O 1
ATOM 711 N N . ALA A 1 88 ? -10.672 35.469 39.812 1 81.69 88 ALA A N 1
ATOM 712 C CA . ALA A 1 88 ? -11.727 35.125 38.875 1 81.69 88 ALA A CA 1
ATOM 713 C C . ALA A 1 88 ? -11.164 35.062 37.438 1 81.69 88 ALA A C 1
ATOM 715 O O . ALA A 1 88 ? -11.57 34.188 36.656 1 81.69 88 ALA A O 1
ATOM 716 N N . PHE A 1 89 ? -10.273 35.906 37.188 1 80.44 89 PHE A N 1
ATOM 717 C CA . PHE A 1 89 ? -9.648 35.906 35.875 1 80.44 89 PHE A CA 1
ATOM 718 C C . PHE A 1 89 ? -8.836 34.656 35.656 1 80.44 89 PHE A C 1
ATOM 720 O O . PHE A 1 89 ? -8.906 34.031 34.594 1 80.44 89 PHE A O 1
ATOM 727 N N . ILE A 1 90 ? -8.18 34.219 36.594 1 85.94 90 ILE A N 1
ATOM 728 C CA . ILE A 1 90 ? -7.363 33.031 36.5 1 85.94 90 ILE A CA 1
ATOM 729 C C . ILE A 1 90 ? -8.266 31.797 36.375 1 85.94 90 ILE A C 1
ATOM 731 O O . ILE A 1 90 ? -7.988 30.906 35.594 1 85.94 90 ILE A O 1
ATOM 735 N N . LEU A 1 91 ? -9.297 31.828 37.125 1 87.69 91 LEU A N 1
ATOM 736 C CA . LEU A 1 91 ? -10.219 30.703 37.062 1 87.69 91 LEU A CA 1
ATOM 737 C C . LEU A 1 91 ? -10.875 30.594 35.688 1 87.69 91 LEU A C 1
ATOM 739 O O . LEU A 1 91 ? -11.094 29.484 35.188 1 87.69 91 LEU A O 1
ATOM 743 N N . ILE A 1 92 ? -11.203 31.625 35.125 1 83.62 92 ILE A N 1
ATOM 744 C CA . ILE A 1 92 ? -11.812 31.625 33.781 1 83.62 92 ILE A CA 1
ATOM 745 C C . ILE A 1 92 ? -10.812 31.109 32.75 1 83.62 92 ILE A C 1
ATOM 747 O O . ILE A 1 92 ? -11.18 30.344 31.859 1 83.62 92 ILE A O 1
ATOM 751 N N . ALA A 1 93 ? -9.633 31.5 32.906 1 84.19 93 ALA A N 1
ATOM 752 C CA . ALA A 1 93 ? -8.586 31.062 32 1 84.19 93 ALA A CA 1
ATOM 753 C C . ALA A 1 93 ? -8.344 29.562 32.125 1 84.19 93 ALA A C 1
ATOM 755 O O . ALA A 1 93 ? -8.188 28.859 31.109 1 84.19 93 ALA A O 1
ATOM 756 N N . VAL A 1 94 ? -8.328 29.109 33.312 1 89 94 VAL A N 1
ATOM 757 C CA . VAL A 1 94 ? -8.102 27.703 33.562 1 89 94 VAL A CA 1
ATOM 758 C C . VAL A 1 94 ? -9.281 26.891 33 1 89 94 VAL A C 1
ATOM 760 O O . VAL A 1 94 ? -9.078 25.844 32.375 1 89 94 VAL A O 1
ATOM 763 N N . PHE A 1 95 ? -10.414 27.359 33.219 1 88.56 95 PHE A N 1
ATOM 764 C CA . PHE A 1 95 ? -11.602 26.672 32.75 1 88.56 95 PHE A CA 1
ATOM 765 C C . PHE A 1 95 ? -11.648 26.672 31.219 1 88.56 95 PHE A C 1
ATOM 767 O O . PHE A 1 95 ? -11.984 25.656 30.609 1 88.56 95 PHE A O 1
ATOM 774 N N . SER A 1 96 ? -11.367 27.719 30.656 1 86.5 96 SER A N 1
ATOM 775 C CA . SER A 1 96 ? -11.336 27.812 29.203 1 86.5 96 SER A CA 1
ATOM 776 C C . SER A 1 96 ? -10.32 26.844 28.609 1 86.5 96 SER A C 1
ATOM 778 O O . SER A 1 96 ? -10.586 26.203 27.594 1 86.5 96 SER A O 1
ATOM 780 N N . SER A 1 97 ? -9.234 26.766 29.281 1 87.88 97 SER A N 1
ATOM 781 C CA . SER A 1 97 ? -8.188 25.875 28.828 1 87.88 97 SER A CA 1
ATOM 782 C C . SER A 1 97 ? -8.609 24.406 28.969 1 87.88 97 SER A C 1
ATOM 784 O O . SER A 1 97 ? -8.305 23.578 28.109 1 87.88 97 SER A O 1
ATOM 786 N N . ALA A 1 98 ? -9.242 24.141 30.031 1 90.94 98 ALA A N 1
ATOM 787 C CA . ALA A 1 98 ? -9.719 22.781 30.25 1 90.94 98 ALA A CA 1
ATOM 788 C C . ALA A 1 98 ? -10.703 22.359 29.172 1 90.94 98 ALA A C 1
ATOM 790 O O . ALA A 1 98 ? -10.672 21.219 28.703 1 90.94 98 ALA A O 1
ATOM 791 N N . ILE A 1 99 ? -11.531 23.234 28.781 1 90 99 ILE A N 1
ATOM 792 C CA . ILE A 1 99 ? -12.5 22.953 27.719 1 90 99 ILE A CA 1
ATOM 793 C C . ILE A 1 99 ? -11.773 22.734 26.406 1 90 99 ILE A C 1
ATOM 795 O O . ILE A 1 99 ? -12.109 21.812 25.641 1 90 99 ILE A O 1
ATOM 799 N N . ARG A 1 100 ? -10.773 23.469 26.172 1 88.12 100 ARG A N 1
ATOM 800 C CA . ARG A 1 100 ? -10.023 23.344 24.922 1 88.12 100 ARG A CA 1
ATOM 801 C C . ARG A 1 100 ? -9.266 22.031 24.859 1 88.12 100 ARG A C 1
ATOM 803 O O . ARG A 1 100 ? -9.203 21.391 23.797 1 88.12 100 ARG A O 1
ATOM 810 N N . ILE A 1 101 ? -8.703 21.703 25.984 1 90.81 101 ILE A N 1
ATOM 811 C CA . ILE A 1 101 ? -7.961 20.453 26.047 1 90.81 101 ILE A CA 1
ATOM 812 C C . ILE A 1 101 ? -8.914 19.281 25.844 1 90.81 101 ILE A C 1
ATOM 814 O O . ILE A 1 101 ? -8.594 18.328 25.125 1 90.81 101 ILE A O 1
ATOM 818 N N . SER A 1 102 ? -10.055 19.406 26.469 1 91.31 102 SER A N 1
ATOM 819 C CA . SER A 1 102 ? -11.062 18.359 26.312 1 91.31 102 SER A CA 1
ATOM 820 C C . SER A 1 102 ? -11.531 18.266 24.859 1 91.31 102 SER A C 1
ATOM 822 O O . SER A 1 102 ? -11.742 17.172 24.328 1 91.31 102 SER A O 1
ATOM 824 N N . GLN A 1 103 ? -11.703 19.344 24.266 1 90.12 103 GLN A N 1
ATOM 825 C CA . GLN A 1 103 ? -12.109 19.391 22.875 1 90.12 103 GLN A CA 1
ATOM 826 C C . GLN A 1 103 ? -11.047 18.766 21.969 1 90.12 103 GLN A C 1
ATOM 828 O O . GLN A 1 103 ? -11.375 18.031 21.031 1 90.12 103 GLN A O 1
ATOM 833 N N . LEU A 1 104 ? -9.812 19.078 22.219 1 87.75 104 LEU A N 1
ATOM 834 C CA . LEU A 1 104 ? -8.711 18.531 21.438 1 87.75 104 LEU A CA 1
ATOM 835 C C . LEU A 1 104 ? -8.656 17.016 21.562 1 87.75 104 LEU A C 1
ATOM 837 O O . LEU A 1 104 ? -8.461 16.312 20.562 1 87.75 104 LEU A O 1
ATOM 841 N N . TRP A 1 105 ? -8.844 16.625 22.734 1 89.5 105 TRP A N 1
ATOM 842 C CA . TRP A 1 105 ? -8.828 15.195 23 1 89.5 105 TRP A CA 1
ATOM 843 C C . TRP A 1 105 ? -9.984 14.5 22.281 1 89.5 105 TRP A C 1
ATOM 845 O O . TRP A 1 105 ? -9.797 13.484 21.609 1 89.5 105 TRP A O 1
ATOM 855 N N . TYR A 1 106 ? -11.102 15.07 22.469 1 90.19 106 TYR A N 1
ATOM 856 C CA . TYR A 1 106 ? -12.289 14.484 21.859 1 90.19 106 TYR A CA 1
ATOM 857 C C . TYR A 1 106 ? -12.172 14.484 20.328 1 90.19 106 TYR A C 1
ATOM 859 O O . TYR A 1 106 ? -12.57 13.516 19.672 1 90.19 106 TYR A O 1
ATOM 867 N N . ASN A 1 107 ? -11.703 15.477 19.797 1 89.56 107 ASN A N 1
ATOM 868 C CA . ASN A 1 107 ? -11.477 15.57 18.359 1 89.56 107 ASN A CA 1
ATOM 869 C C . ASN A 1 107 ? -10.516 14.484 17.875 1 89.56 107 ASN A C 1
ATOM 871 O O . ASN A 1 107 ? -10.773 13.828 16.859 1 89.56 107 ASN A O 1
ATOM 875 N N . SER A 1 108 ? -9.469 14.289 18.594 1 88.69 108 SER A N 1
ATOM 876 C CA . SER A 1 108 ? -8.445 13.305 18.234 1 88.69 108 SER A CA 1
ATOM 877 C C . SER A 1 108 ? -8.992 11.883 18.312 1 88.69 108 SER A C 1
ATOM 879 O O . SER A 1 108 ? -8.82 11.094 17.375 1 88.69 108 SER A O 1
ATOM 881 N N . VAL A 1 109 ? -9.711 11.625 19.375 1 88.81 109 VAL A N 1
ATOM 882 C CA . VAL A 1 109 ? -10.242 10.281 19.594 1 88.81 109 VAL A CA 1
ATOM 883 C C . VAL A 1 109 ? -11.305 9.969 18.547 1 88.81 109 VAL A C 1
ATOM 885 O O . VAL A 1 109 ? -11.328 8.867 17.984 1 88.81 109 VAL A O 1
ATOM 888 N N . LEU A 1 110 ? -12.125 10.891 18.25 1 89 110 LEU A N 1
ATOM 889 C CA . LEU A 1 110 ? -13.18 10.672 17.281 1 89 110 LEU A CA 1
ATOM 890 C C . LEU A 1 110 ? -12.602 10.469 15.883 1 89 110 LEU A C 1
ATOM 892 O O . LEU A 1 110 ? -13.133 9.688 15.094 1 89 110 LEU A O 1
ATOM 896 N N . THR A 1 111 ? -11.609 11.188 15.578 1 86.88 111 THR A N 1
ATOM 897 C CA . THR A 1 111 ? -10.945 11.031 14.289 1 86.88 111 THR A CA 1
ATOM 898 C C . THR A 1 111 ? -10.359 9.625 14.156 1 86.88 111 THR A C 1
ATOM 900 O O . THR A 1 111 ? -10.508 8.992 13.109 1 86.88 111 THR A O 1
ATOM 903 N N . ALA A 1 112 ? -9.727 9.188 15.219 1 89.06 112 ALA A N 1
ATOM 904 C CA . ALA A 1 112 ? -9.117 7.863 15.203 1 89.06 112 ALA A CA 1
ATOM 905 C C . ALA A 1 112 ? -10.188 6.777 15.078 1 89.06 112 ALA A C 1
ATOM 907 O O . ALA A 1 112 ? -10.031 5.832 14.305 1 89.06 112 ALA A O 1
ATOM 908 N N . GLU A 1 113 ? -11.219 6.992 15.828 1 89.75 113 GLU A N 1
ATOM 909 C CA . GLU A 1 113 ? -12.281 5.988 15.836 1 89.75 113 GLU A CA 1
ATOM 910 C C . GLU A 1 113 ? -12.992 5.918 14.492 1 89.75 113 GLU A C 1
ATOM 912 O O . GLU A 1 113 ? -13.25 4.828 13.977 1 89.75 113 GLU A O 1
ATOM 917 N N . MET A 1 114 ? -13.242 6.984 13.922 1 88.06 114 MET A N 1
ATOM 918 C CA . MET A 1 114 ? -13.922 7.02 12.633 1 88.06 114 MET A CA 1
ATOM 919 C C . MET A 1 114 ? -13.016 6.465 11.531 1 88.06 114 MET A C 1
ATOM 921 O O . MET A 1 114 ? -13.492 5.781 10.625 1 88.06 114 MET A O 1
ATOM 925 N N . GLY A 1 115 ? -11.805 6.848 11.609 1 87.81 115 GLY A N 1
ATOM 926 C CA . GLY A 1 115 ? -10.859 6.32 10.633 1 87.81 115 GLY A CA 1
ATOM 927 C C . GLY A 1 115 ? -10.742 4.809 10.672 1 87.81 115 GLY A C 1
ATOM 928 O O . GLY A 1 115 ? -10.742 4.152 9.625 1 87.81 115 GLY A O 1
ATOM 929 N N . THR A 1 116 ? -10.688 4.285 11.867 1 90.62 116 THR A N 1
ATOM 930 C CA . THR A 1 116 ? -10.586 2.842 12.047 1 90.62 116 THR A CA 1
ATOM 931 C C . THR A 1 116 ? -11.852 2.141 11.562 1 90.62 116 THR A C 1
ATOM 933 O O . THR A 1 116 ? -11.773 1.134 10.859 1 90.62 116 THR A O 1
ATOM 936 N N . GLN A 1 117 ? -12.938 2.713 11.914 1 89.06 117 GLN A N 1
ATOM 937 C CA . GLN A 1 117 ? -14.211 2.102 11.555 1 89.06 117 GLN A CA 1
ATOM 938 C C . GLN A 1 117 ? -14.422 2.111 10.039 1 89.06 117 GLN A C 1
ATOM 940 O O . GLN A 1 117 ? -14.859 1.115 9.461 1 89.06 117 GLN A O 1
ATOM 945 N N . LEU A 1 118 ? -14.133 3.146 9.406 1 88.88 118 LEU A N 1
ATOM 946 C CA . LEU A 1 118 ? -14.328 3.262 7.965 1 88.88 118 LEU A CA 1
ATOM 947 C C . LEU A 1 118 ? -13.406 2.309 7.215 1 88.88 118 LEU A C 1
ATOM 949 O O . LEU A 1 118 ? -13.82 1.685 6.23 1 88.88 118 LEU A O 1
ATOM 953 N N . ARG A 1 119 ? -12.148 2.301 7.594 1 92.12 119 ARG A N 1
ATOM 954 C CA . ARG A 1 119 ? -11.211 1.378 6.969 1 92.12 119 ARG A CA 1
ATOM 955 C C . ARG A 1 119 ? -11.672 -0.067 7.121 1 92.12 119 ARG A C 1
ATOM 957 O O . ARG A 1 119 ? -11.625 -0.844 6.164 1 92.12 119 ARG A O 1
ATOM 964 N N . HIS A 1 120 ? -12.07 -0.367 8.328 1 91.19 120 HIS A N 1
ATOM 965 C CA . HIS A 1 120 ? -12.578 -1.705 8.602 1 91.19 120 HIS A CA 1
ATOM 966 C C . HIS A 1 120 ? -13.797 -2.018 7.738 1 91.19 120 HIS A C 1
ATOM 968 O O . HIS A 1 120 ? -13.875 -3.084 7.121 1 91.19 120 HIS A O 1
ATOM 974 N N . ASP A 1 121 ? -14.727 -1.142 7.676 1 89.75 121 ASP A N 1
ATOM 975 C CA . ASP A 1 121 ? -15.953 -1.36 6.926 1 89.75 121 ASP A CA 1
ATOM 976 C C . ASP A 1 121 ? -15.672 -1.527 5.438 1 89.75 121 ASP A C 1
ATOM 978 O O . ASP A 1 121 ? -16.281 -2.373 4.773 1 89.75 121 ASP A O 1
ATOM 982 N N . ILE A 1 122 ? -14.852 -0.741 4.934 1 90.88 122 ILE A N 1
ATOM 983 C CA . ILE A 1 122 ? -14.5 -0.821 3.52 1 90.88 122 ILE A CA 1
ATOM 984 C C . ILE A 1 122 ? -13.867 -2.176 3.221 1 90.88 122 ILE A C 1
ATOM 986 O O . ILE A 1 122 ? -14.18 -2.807 2.209 1 90.88 122 ILE A O 1
ATOM 990 N N . TYR A 1 123 ? -12.992 -2.604 4.055 1 92.38 123 TYR A N 1
ATOM 991 C CA . TYR A 1 123 ? -12.344 -3.896 3.861 1 92.38 123 TYR A CA 1
ATOM 992 C C . TYR A 1 123 ? -13.352 -5.031 3.947 1 92.38 123 TYR A C 1
ATOM 994 O O . TYR A 1 123 ? -13.297 -5.984 3.166 1 92.38 123 TYR A O 1
ATOM 1002 N N . VAL A 1 124 ? -14.234 -4.965 4.906 1 91.31 124 VAL A N 1
ATOM 1003 C CA . VAL A 1 124 ? -15.297 -5.953 5.035 1 91.31 124 VAL A CA 1
ATOM 1004 C C . VAL A 1 124 ? -16.125 -5.996 3.752 1 91.31 124 VAL A C 1
ATOM 1006 O O . VAL A 1 124 ? -16.406 -7.074 3.219 1 91.31 124 VAL A O 1
ATOM 1009 N N . MET A 1 125 ? -16.438 -4.852 3.27 1 89.88 125 MET A N 1
ATOM 1010 C CA . MET A 1 125 ? -17.234 -4.777 2.047 1 89.88 125 MET A CA 1
ATOM 1011 C C . MET A 1 125 ? -16.469 -5.352 0.862 1 89.88 125 MET A C 1
ATOM 1013 O O . MET A 1 125 ? -17.047 -6.062 0.034 1 89.88 125 MET A O 1
ATOM 1017 N N . ALA A 1 126 ? -15.266 -5.023 0.803 1 91.12 126 ALA A N 1
ATOM 1018 C CA . ALA A 1 126 ? -14.438 -5.5 -0.305 1 91.12 126 ALA A CA 1
ATOM 1019 C C . ALA A 1 126 ? -14.344 -7.023 -0.306 1 91.12 126 ALA A C 1
ATOM 1021 O O . ALA A 1 126 ? -14.508 -7.66 -1.35 1 91.12 126 ALA A O 1
ATOM 1022 N N . LEU A 1 127 ? -14.133 -7.648 0.837 1 92.38 127 LEU A N 1
ATOM 1023 C CA . LEU A 1 127 ? -13.938 -9.094 0.929 1 92.38 127 LEU A CA 1
ATOM 1024 C C . LEU A 1 127 ? -15.25 -9.836 0.721 1 92.38 127 LEU A C 1
ATOM 1026 O O . LEU A 1 127 ? -15.25 -11.031 0.426 1 92.38 127 LEU A O 1
ATOM 1030 N N . ASN A 1 128 ? -16.328 -9.117 0.885 1 89.88 128 ASN A N 1
ATOM 1031 C CA . ASN A 1 128 ? -17.609 -9.773 0.737 1 89.88 128 ASN A CA 1
ATOM 1032 C C . ASN A 1 128 ? -18.188 -9.57 -0.664 1 89.88 128 ASN A C 1
ATOM 1034 O O . ASN A 1 128 ? -19.281 -10.062 -0.97 1 89.88 128 ASN A O 1
ATOM 1038 N N . LYS A 1 129 ? -17.5 -8.898 -1.504 1 89.25 129 LYS A N 1
ATOM 1039 C CA . LYS A 1 129 ? -17.906 -8.789 -2.9 1 89.25 129 LYS A CA 1
ATOM 1040 C C . LYS A 1 129 ? -17.766 -10.125 -3.621 1 89.25 129 LYS A C 1
ATOM 1042 O O . LYS A 1 129 ? -16.969 -10.977 -3.221 1 89.25 129 LYS A O 1
ATOM 1047 N N . PRO A 1 130 ? -18.594 -10.289 -4.637 1 89.5 130 PRO A N 1
ATOM 1048 C CA . PRO A 1 130 ? -18.484 -11.531 -5.402 1 89.5 130 PRO A CA 1
ATOM 1049 C C . PRO A 1 130 ? -17.125 -11.68 -6.078 1 89.5 130 PRO A C 1
ATOM 1051 O O . PRO A 1 130 ? -16.438 -10.68 -6.309 1 89.5 130 PRO A O 1
ATOM 1054 N N . TYR A 1 131 ? -16.812 -12.883 -6.352 1 91.12 131 TYR A N 1
ATOM 1055 C CA . TYR A 1 131 ? -15.523 -13.211 -6.953 1 91.12 131 TYR A CA 1
ATOM 1056 C C . TYR A 1 131 ? -15.32 -12.453 -8.258 1 91.12 131 TYR A C 1
ATOM 1058 O O . TYR A 1 131 ? -14.203 -12.039 -8.578 1 91.12 131 TYR A O 1
ATOM 1066 N N . GLU A 1 132 ? -16.375 -12.211 -8.992 1 88.94 132 GLU A N 1
ATOM 1067 C CA . GLU A 1 132 ? -16.312 -11.508 -10.266 1 88.94 132 GLU A CA 1
ATOM 1068 C C . GLU A 1 132 ? -15.781 -10.094 -10.094 1 88.94 132 GLU A C 1
ATOM 1070 O O . GLU A 1 132 ? -15.078 -9.578 -10.969 1 88.94 132 GLU A O 1
ATOM 1075 N N . PHE A 1 133 ? -16.141 -9.492 -8.984 1 88.31 133 PHE A N 1
ATOM 1076 C CA . PHE A 1 133 ? -15.641 -8.156 -8.688 1 88.31 133 PHE A CA 1
ATOM 1077 C C . PHE A 1 133 ? -14.117 -8.156 -8.594 1 88.31 133 PHE A C 1
ATOM 1079 O O . PHE A 1 133 ? -13.461 -7.246 -9.117 1 88.31 133 PHE A O 1
ATOM 1086 N N . HIS A 1 134 ? -13.57 -9.156 -7.965 1 88.88 134 HIS A N 1
ATOM 1087 C CA . HIS A 1 134 ? -12.133 -9.227 -7.715 1 88.88 134 HIS A CA 1
ATOM 1088 C C . HIS A 1 134 ? -11.367 -9.547 -8.992 1 88.88 134 HIS A C 1
ATOM 1090 O O . HIS A 1 134 ? -10.188 -9.211 -9.117 1 88.88 134 HIS A O 1
ATOM 1096 N N . LEU A 1 135 ? -12.008 -10.164 -9.922 1 86.12 135 LEU A N 1
ATOM 1097 C CA . LEU A 1 135 ? -11.398 -10.445 -11.219 1 86.12 135 LEU A CA 1
ATOM 1098 C C . LEU A 1 135 ? -11.234 -9.164 -12.031 1 86.12 135 LEU A C 1
ATOM 1100 O O . LEU A 1 135 ? -10.328 -9.062 -12.859 1 86.12 135 LEU A O 1
ATOM 1104 N N . ALA A 1 136 ? -12.078 -8.227 -11.734 1 85.62 136 ALA A N 1
ATOM 1105 C CA . ALA A 1 136 ? -12.133 -7.023 -12.562 1 85.62 136 ALA A CA 1
ATOM 1106 C C . ALA A 1 136 ? -11.375 -5.871 -11.906 1 85.62 136 ALA A C 1
ATOM 1108 O O . ALA A 1 136 ? -11.109 -4.848 -12.547 1 85.62 136 ALA A O 1
ATOM 1109 N N . HIS A 1 137 ? -11 -6.055 -10.68 1 87 137 HIS A N 1
ATOM 1110 C CA . HIS A 1 137 ? -10.367 -4.953 -9.961 1 87 137 HIS A CA 1
ATOM 1111 C C . HIS A 1 137 ? -9 -5.359 -9.422 1 87 137 HIS A C 1
ATOM 1113 O O . HIS A 1 137 ? -8.781 -6.527 -9.094 1 87 137 HIS A O 1
ATOM 1119 N N . ASN A 1 138 ? -8.148 -4.363 -9.375 1 89.81 138 ASN A N 1
ATOM 1120 C CA . ASN A 1 138 ? -6.801 -4.582 -8.859 1 89.81 138 ASN A CA 1
ATOM 1121 C C . ASN A 1 138 ? -6.723 -4.316 -7.359 1 89.81 138 ASN A C 1
ATOM 1123 O O . ASN A 1 138 ? -7.344 -3.379 -6.855 1 89.81 138 ASN A O 1
ATOM 1127 N N . SER A 1 139 ? -5.961 -5.105 -6.656 1 89.88 139 SER A N 1
ATOM 1128 C CA . SER A 1 139 ? -5.816 -4.984 -5.207 1 89.88 139 SER A CA 1
ATOM 1129 C C . SER A 1 139 ? -5.203 -3.643 -4.824 1 89.88 139 SER A C 1
ATOM 1131 O O . SER A 1 139 ? -5.418 -3.15 -3.715 1 89.88 139 SER A O 1
ATOM 1133 N N . SER A 1 140 ? -4.387 -2.979 -5.75 1 90.12 140 SER A N 1
ATOM 1134 C CA . SER A 1 140 ? -3.742 -1.698 -5.48 1 90.12 140 SER A CA 1
ATOM 1135 C C . SER A 1 140 ? -4.773 -0.604 -5.219 1 90.12 140 SER A C 1
ATOM 1137 O O . SER A 1 140 ? -4.516 0.324 -4.449 1 90.12 140 SER A O 1
ATOM 1139 N N . ASP A 1 141 ? -5.918 -0.739 -5.836 1 90 141 ASP A N 1
ATOM 1140 C CA . ASP A 1 141 ? -6.984 0.235 -5.621 1 90 141 ASP A CA 1
ATOM 1141 C C . ASP A 1 141 ? -7.469 0.208 -4.176 1 90 141 ASP A C 1
ATOM 1143 O O . ASP A 1 141 ? -7.617 1.258 -3.545 1 90 141 ASP A O 1
ATOM 1147 N N . LEU A 1 142 ? -7.664 -1 -3.73 1 89.81 142 LEU A N 1
ATOM 1148 C CA . LEU A 1 142 ? -8.172 -1.138 -2.371 1 89.81 142 LEU A CA 1
ATOM 1149 C C . LEU A 1 142 ? -7.094 -0.78 -1.351 1 89.81 142 LEU A C 1
ATOM 1151 O O . LEU A 1 142 ? -7.395 -0.199 -0.304 1 89.81 142 LEU A O 1
ATOM 1155 N N . ILE A 1 143 ? -5.914 -1.192 -1.619 1 90.38 143 ILE A N 1
ATOM 1156 C CA . ILE A 1 143 ? -4.816 -0.891 -0.708 1 90.38 143 ILE A CA 1
ATOM 1157 C C . ILE A 1 143 ? -4.637 0.621 -0.598 1 90.38 143 ILE A C 1
ATOM 1159 O O . ILE A 1 143 ? -4.566 1.166 0.506 1 90.38 143 ILE A O 1
ATOM 1163 N N . SER A 1 144 ? -4.605 1.323 -1.733 1 89.94 144 SER A N 1
ATOM 1164 C CA . SER A 1 144 ? -4.461 2.775 -1.729 1 89.94 144 SER A CA 1
ATOM 1165 C C . SER A 1 144 ? -5.66 3.447 -1.069 1 89.94 144 SER A C 1
ATOM 1167 O O . SER A 1 144 ? -5.516 4.48 -0.413 1 89.94 144 SER A O 1
ATOM 1169 N N . LEU A 1 145 ? -6.816 2.939 -1.253 1 89.56 145 LEU A N 1
ATOM 1170 C CA . LEU A 1 145 ? -8.039 3.473 -0.661 1 89.56 145 LEU A CA 1
ATOM 1171 C C . LEU A 1 145 ? -7.965 3.438 0.862 1 89.56 145 LEU A C 1
ATOM 1173 O O . LEU A 1 145 ? -8.211 4.449 1.523 1 89.56 145 LEU A O 1
ATOM 1177 N N . THR A 1 146 ? -7.562 2.336 1.415 1 88.06 146 THR A N 1
ATOM 1178 C CA . THR A 1 146 ? -7.586 2.143 2.861 1 88.06 146 THR A CA 1
ATOM 1179 C C . THR A 1 146 ? -6.375 2.801 3.516 1 88.06 146 THR A C 1
ATOM 1181 O O . THR A 1 146 ? -6.465 3.299 4.641 1 88.06 146 THR A O 1
ATOM 1184 N N . THR A 1 147 ? -5.242 2.84 2.857 1 84.06 147 THR A N 1
ATOM 1185 C CA . THR A 1 147 ? -4.02 3.34 3.477 1 84.06 147 THR A CA 1
ATOM 1186 C C . THR A 1 147 ? -3.943 4.859 3.373 1 84.06 147 THR A C 1
ATOM 1188 O O . THR A 1 147 ? -3.459 5.527 4.289 1 84.06 147 THR A O 1
ATOM 1191 N N . GLU A 1 148 ? -4.418 5.355 2.215 1 85.5 148 GLU A N 1
ATOM 1192 C CA . GLU A 1 148 ? -4.184 6.777 1.984 1 85.5 148 GLU A CA 1
ATOM 1193 C C . GLU A 1 148 ? -5.5 7.547 1.911 1 85.5 148 GLU A C 1
ATOM 1195 O O . GLU A 1 148 ? -5.691 8.531 2.633 1 85.5 148 GLU A O 1
ATOM 1200 N N . LYS A 1 149 ? -6.457 7.109 1.174 1 87.12 149 LYS A N 1
ATOM 1201 C CA . LYS A 1 149 ? -7.621 7.906 0.803 1 87.12 149 LYS A CA 1
ATOM 1202 C C . LYS A 1 149 ? -8.578 8.07 1.983 1 87.12 149 LYS A C 1
ATOM 1204 O O . LYS A 1 149 ? -9.156 9.141 2.18 1 87.12 149 LYS A O 1
ATOM 1209 N N . VAL A 1 150 ? -8.719 7.016 2.76 1 89.5 150 VAL A N 1
ATOM 1210 C CA . VAL A 1 150 ? -9.641 7.086 3.887 1 89.5 150 VAL A CA 1
ATOM 1211 C C . VAL A 1 150 ? -9.141 8.125 4.895 1 89.5 150 VAL A C 1
ATOM 1213 O O . VAL A 1 150 ? -9.922 8.938 5.387 1 89.5 150 VAL A O 1
ATOM 1216 N N . GLY A 1 151 ? -7.863 8.133 5.184 1 85.88 151 GLY A N 1
ATOM 1217 C CA . GLY A 1 151 ? -7.309 9.133 6.086 1 85.88 151 GLY A CA 1
ATOM 1218 C C . GLY A 1 151 ? -7.512 10.555 5.602 1 85.88 151 GLY A C 1
ATOM 1219 O O . GLY A 1 151 ? -7.859 11.438 6.383 1 85.88 151 GLY A O 1
ATOM 1220 N N . ALA A 1 152 ? -7.316 10.703 4.379 1 85.75 152 ALA A N 1
ATOM 1221 C CA . ALA A 1 152 ? -7.527 12.016 3.777 1 85.75 152 ALA A CA 1
ATOM 1222 C C . ALA A 1 152 ? -9 12.414 3.822 1 85.75 152 ALA A C 1
ATOM 1224 O O . ALA A 1 152 ? -9.328 13.578 4.062 1 85.75 152 ALA A O 1
ATOM 1225 N N . ALA A 1 153 ? -9.859 11.469 3.602 1 86.69 153 ALA A N 1
ATOM 1226 C CA . ALA A 1 153 ? -11.297 11.734 3.592 1 86.69 153 ALA A CA 1
ATOM 1227 C C . ALA A 1 153 ? -11.781 12.156 4.977 1 86.69 153 ALA A C 1
ATOM 1229 O O . ALA A 1 153 ? -12.625 13.055 5.098 1 86.69 153 ALA A O 1
ATOM 1230 N N . ILE A 1 154 ? -11.273 11.57 5.953 1 86.69 154 ILE A N 1
ATOM 1231 C CA . ILE A 1 154 ? -11.703 11.898 7.312 1 86.69 154 ILE A CA 1
ATOM 1232 C C . ILE A 1 154 ? -11.047 13.211 7.75 1 86.69 154 ILE A C 1
ATOM 1234 O O . ILE A 1 154 ? -11.734 14.133 8.203 1 86.69 154 ILE A O 1
ATOM 1238 N N . GLY A 1 155 ? -9.766 13.273 7.559 1 84 155 GLY A N 1
ATOM 1239 C CA . GLY A 1 155 ? -9.023 14.445 8.016 1 84 155 GLY A CA 1
ATOM 1240 C C . GLY A 1 155 ? -9.352 15.703 7.227 1 84 155 GLY A C 1
ATOM 1241 O O . GLY A 1 155 ? -9.523 16.781 7.801 1 84 155 GLY A O 1
ATOM 1242 N N . ALA A 1 156 ? -9.469 15.547 5.949 1 83.88 156 ALA A N 1
ATOM 1243 C CA . ALA A 1 156 ? -9.695 16.703 5.082 1 83.88 156 ALA A CA 1
ATOM 1244 C C . ALA A 1 156 ? -11.172 16.828 4.715 1 83.88 156 ALA A C 1
ATOM 1246 O O . ALA A 1 156 ? -11.578 17.828 4.102 1 83.88 156 ALA A O 1
ATOM 1247 N N . GLY A 1 157 ? -11.984 15.914 5.16 1 86.19 157 GLY A N 1
ATOM 1248 C CA . GLY A 1 157 ? -13.406 15.961 4.852 1 86.19 157 GLY A CA 1
ATOM 1249 C C . GLY A 1 157 ? -14.266 16.328 6.043 1 86.19 157 GLY A C 1
ATOM 1250 O O . GLY A 1 157 ? -14.523 17.516 6.285 1 86.19 157 GLY A O 1
ATOM 1251 N N . ILE A 1 158 ? -14.531 15.398 6.902 1 82.81 158 ILE A N 1
ATOM 1252 C CA . ILE A 1 158 ? -15.484 15.586 7.988 1 82.81 158 ILE A CA 1
ATOM 1253 C C . ILE A 1 158 ? -14.906 16.547 9.031 1 82.81 158 ILE A C 1
ATOM 1255 O O . ILE A 1 158 ? -15.586 17.469 9.477 1 82.81 158 ILE A O 1
ATOM 1259 N N . MET A 1 159 ? -13.672 16.328 9.32 1 85.94 159 MET A N 1
ATOM 1260 C CA . MET A 1 159 ? -13.07 17.156 10.359 1 85.94 159 MET A CA 1
ATOM 1261 C C . MET A 1 159 ? -12.922 18.609 9.891 1 85.94 159 MET A C 1
ATOM 1263 O O . MET A 1 159 ? -13.102 19.531 10.672 1 85.94 159 MET A O 1
ATOM 1267 N N . GLN A 1 160 ? -12.625 18.75 8.656 1 88.5 160 GLN A N 1
ATOM 1268 C CA . GLN A 1 160 ? -12.453 20.109 8.133 1 88.5 160 GLN A CA 1
ATOM 1269 C C . GLN A 1 160 ? -13.797 20.797 7.957 1 88.5 160 GLN A C 1
ATOM 1271 O O . GLN A 1 160 ? -13.875 22.031 8.055 1 88.5 160 GLN A O 1
ATOM 1276 N N . VAL A 1 161 ? -14.852 20.078 7.809 1 88.75 161 VAL A N 1
ATOM 1277 C CA . VAL A 1 161 ? -16.188 20.672 7.75 1 88.75 161 VAL A CA 1
ATOM 1278 C C . VAL A 1 161 ? -16.562 21.234 9.125 1 88.75 161 VAL A C 1
ATOM 1280 O O . VAL A 1 161 ? -17.078 22.344 9.227 1 88.75 161 VAL A O 1
ATOM 1283 N N . LEU A 1 162 ? -16.266 20.469 10.125 1 87.75 162 LEU A N 1
ATOM 1284 C CA . LEU A 1 162 ? -16.531 20.922 11.484 1 87.75 162 LEU A CA 1
ATOM 1285 C C . LEU A 1 162 ? -15.695 22.156 11.82 1 87.75 162 LEU A C 1
ATOM 1287 O O . LEU A 1 162 ? -16.188 23.094 12.43 1 87.75 162 LEU A O 1
ATOM 1291 N N . SER A 1 163 ? -14.492 22.062 11.359 1 88.75 163 SER A N 1
ATOM 1292 C CA . SER A 1 163 ? -13.602 23.188 11.602 1 88.75 163 SER A CA 1
ATOM 1293 C C . SER A 1 163 ? -14.07 24.438 10.859 1 88.75 163 SER A C 1
ATOM 1295 O O . SER A 1 163 ? -13.977 25.547 11.383 1 88.75 163 SER A O 1
ATOM 1297 N N . LEU A 1 164 ? -14.531 24.266 9.688 1 91.81 164 LEU A N 1
ATOM 1298 C CA . LEU A 1 164 ? -15.055 25.359 8.875 1 91.81 164 LEU A CA 1
ATOM 1299 C C . LEU A 1 164 ? -16.281 26 9.531 1 91.81 164 LEU A C 1
ATOM 1301 O O . LEU A 1 164 ? -16.359 27.219 9.633 1 91.81 164 LEU A O 1
ATOM 1305 N N . LEU A 1 165 ? -17.109 25.234 10.047 1 90.19 165 LEU A N 1
ATOM 1306 C CA . LEU A 1 165 ? -18.328 25.719 10.688 1 90.19 165 LEU A CA 1
ATOM 1307 C C . LEU A 1 165 ? -18 26.453 11.984 1 90.19 165 LEU A C 1
ATOM 1309 O O . LEU A 1 165 ? -18.594 27.5 12.273 1 90.19 165 LEU A O 1
ATOM 1313 N N . THR A 1 166 ? -17.141 25.859 12.664 1 88.19 166 THR A N 1
ATOM 1314 C CA . THR A 1 166 ? -16.734 26.5 13.914 1 88.19 166 THR A CA 1
ATOM 1315 C C . THR A 1 166 ? -16.078 27.844 13.633 1 88.19 166 THR A C 1
ATOM 1317 O O . THR A 1 166 ? -16.344 28.828 14.328 1 88.19 166 THR A O 1
ATOM 1320 N N . ALA A 1 167 ? -15.188 27.844 12.625 1 89.31 167 ALA A N 1
ATOM 1321 C CA . ALA A 1 167 ? -14.516 29.094 12.258 1 89.31 167 ALA A CA 1
ATOM 1322 C C . ALA A 1 167 ? -15.516 30.125 11.773 1 89.31 167 ALA A C 1
ATOM 1324 O O . ALA A 1 167 ? -15.336 31.328 12 1 89.31 167 ALA A O 1
ATOM 1325 N N . LEU A 1 168 ? -16.516 29.719 11.148 1 89.94 168 LEU A N 1
ATOM 1326 C CA . LEU A 1 168 ? -17.578 30.625 10.68 1 89.94 168 LEU A CA 1
ATOM 1327 C C . LEU A 1 168 ? -18.312 31.266 11.852 1 89.94 168 LEU A C 1
ATOM 1329 O O . LEU A 1 168 ? -18.547 32.469 11.852 1 89.94 168 LEU A O 1
ATOM 1333 N N . VAL A 1 169 ? -18.594 30.5 12.805 1 86.5 169 VAL A N 1
ATOM 1334 C CA . VAL A 1 169 ? -19.297 31.016 13.984 1 86.5 169 VAL A CA 1
ATOM 1335 C C . VAL A 1 169 ? -18.391 31.984 14.734 1 86.5 169 VAL A C 1
ATOM 1337 O O . VAL A 1 169 ? -18.844 33.062 15.164 1 86.5 169 VAL A O 1
ATOM 1340 N N . MET A 1 170 ? -17.172 31.562 14.828 1 82.69 170 MET A N 1
ATOM 1341 C CA . MET A 1 170 ? -16.203 32.438 15.508 1 82.69 170 MET A CA 1
ATOM 1342 C C . MET A 1 170 ? -16.047 33.75 14.766 1 82.69 170 MET A C 1
ATOM 1344 O O . MET A 1 170 ? -15.977 34.812 15.391 1 82.69 170 MET A O 1
ATOM 1348 N N . SER A 1 171 ? -15.883 33.688 13.461 1 84.94 171 SER A N 1
ATOM 1349 C CA . SER A 1 171 ? -15.727 34.875 12.648 1 84.94 171 SER A CA 1
ATOM 1350 C C . SER A 1 171 ? -16.953 35.781 12.766 1 84.94 171 SER A C 1
ATOM 1352 O O . SER A 1 171 ? -16.812 37 12.859 1 84.94 171 SER A O 1
ATOM 1354 N N . LEU A 1 172 ? -18.094 35.25 12.797 1 83.56 172 LEU A N 1
ATOM 1355 C CA . LEU A 1 172 ? -19.328 36.031 12.93 1 83.56 172 LEU A CA 1
ATOM 1356 C C . LEU A 1 172 ? -19.406 36.688 14.297 1 83.56 172 LEU A C 1
ATOM 1358 O O . LEU A 1 172 ? -19.875 37.812 14.414 1 83.56 172 LEU A O 1
ATOM 1362 N N . ALA A 1 173 ? -19.016 35.938 15.289 1 77 173 ALA A N 1
ATOM 1363 C CA . ALA A 1 173 ? -19 36.5 16.641 1 77 173 ALA A CA 1
ATOM 1364 C C . ALA A 1 173 ? -18.047 37.688 16.719 1 77 173 ALA A C 1
ATOM 1366 O O . ALA A 1 173 ? -18.375 38.719 17.344 1 77 173 ALA A O 1
ATOM 1367 N N . ILE A 1 174 ? -16.891 37.562 16.094 1 77 174 ILE A N 1
ATOM 1368 C CA . ILE A 1 174 ? -15.898 38.625 16.141 1 77 174 ILE A CA 1
ATOM 1369 C C . ILE A 1 174 ? -16.406 39.844 15.344 1 77 174 ILE A C 1
ATOM 1371 O O . ILE A 1 174 ? -16.266 40.969 15.789 1 77 174 ILE A O 1
ATOM 1375 N N . VAL A 1 175 ? -16.953 39.562 14.227 1 80.44 175 VAL A N 1
ATOM 1376 C CA . VAL A 1 175 ? -17.484 40.656 13.391 1 80.44 175 VAL A CA 1
ATOM 1377 C C . VAL A 1 175 ? -18.609 41.375 14.141 1 80.44 175 VAL A C 1
ATOM 1379 O O . VAL A 1 175 ? -18.703 42.594 14.094 1 80.44 175 VAL A O 1
ATOM 1382 N N . SER A 1 176 ? -19.484 40.656 14.82 1 78.75 176 SER A N 1
ATOM 1383 C CA . SER A 1 176 ? -20.594 41.25 15.586 1 78.75 176 SER A CA 1
ATOM 1384 C C . SER A 1 176 ? -20.062 42.156 16.703 1 78.75 176 SER A C 1
ATOM 1386 O O . SER A 1 176 ? -20.609 43.219 16.938 1 78.75 176 SER A O 1
ATOM 1388 N N . THR A 1 177 ? -19.016 41.688 17.328 1 72.25 177 THR A N 1
ATOM 1389 C CA . THR A 1 177 ? -18.406 42.5 18.391 1 72.25 177 THR A CA 1
ATOM 1390 C C . THR A 1 177 ? -17.766 43.75 17.812 1 72.25 177 THR A C 1
ATOM 1392 O O . THR A 1 177 ? -17.859 44.812 18.406 1 72.25 177 THR A O 1
ATOM 1395 N N . LEU A 1 178 ? -17.094 43.625 16.656 1 74.5 178 LEU A N 1
ATOM 1396 C CA . LEU A 1 178 ? -16.453 44.781 16.031 1 74.5 178 LEU A CA 1
ATOM 1397 C C . LEU A 1 178 ? -17.484 45.781 15.547 1 74.5 178 LEU A C 1
ATOM 1399 O O . LEU A 1 178 ? -17.234 47 15.57 1 74.5 178 LEU A O 1
ATOM 1403 N N . ILE A 1 179 ? -18.609 45.312 15.117 1 78.56 179 ILE A N 1
ATOM 1404 C CA . ILE A 1 179 ? -19.688 46.188 14.68 1 78.56 179 ILE A CA 1
ATOM 1405 C C . ILE A 1 179 ? -20.203 47 15.867 1 78.56 179 ILE A C 1
ATOM 1407 O O . ILE A 1 179 ? -20.531 48.188 15.727 1 78.56 179 ILE A O 1
ATOM 1411 N N . TYR A 1 180 ? -20.188 46.312 17 1 73.12 180 TYR A N 1
ATOM 1412 C CA . TYR A 1 180 ? -20.625 47 18.219 1 73.12 180 TYR A CA 1
ATOM 1413 C C . TYR A 1 180 ? -19.672 48.125 18.609 1 73.12 180 TYR A C 1
ATOM 1415 O O . TYR A 1 180 ? -20.094 49.156 19.125 1 73.12 180 TYR A O 1
ATOM 1423 N N . ILE A 1 181 ? -18.438 47.906 18.328 1 69.88 181 ILE A N 1
ATOM 1424 C CA . ILE A 1 181 ? -17.438 48.906 18.688 1 69.88 181 ILE A CA 1
ATOM 1425 C C . ILE A 1 181 ? -17.438 50.031 17.656 1 69.88 181 ILE A C 1
ATOM 1427 O O . ILE A 1 181 ? -17.578 51.219 18 1 69.88 181 ILE A O 1
ATOM 1431 N N . ASN A 1 182 ? -17.203 49.688 16.344 1 74.12 182 ASN A N 1
ATOM 1432 C CA . ASN A 1 182 ? -17.234 50.625 15.234 1 74.12 182 ASN A CA 1
ATOM 1433 C C . ASN A 1 182 ? -17.703 49.969 13.945 1 74.12 182 ASN A C 1
ATOM 1435 O O . ASN A 1 182 ? -16.922 49.281 13.281 1 74.12 182 ASN A O 1
ATOM 1439 N N . PRO A 1 183 ? -18.875 50.156 13.664 1 78.44 183 PRO A N 1
ATOM 1440 C CA . PRO A 1 183 ? -19.453 49.5 12.5 1 78.44 183 PRO A CA 1
ATOM 1441 C C . PRO A 1 183 ? -18.703 49.812 11.211 1 78.44 183 PRO A C 1
ATOM 1443 O O . PRO A 1 183 ? -18.641 48.938 10.312 1 78.44 183 PRO A O 1
ATOM 1446 N N . PHE A 1 184 ? -18.125 51 11.164 1 75.62 184 PHE A N 1
ATOM 1447 C CA . PHE A 1 184 ? -17.438 51.375 9.945 1 75.62 184 PHE A CA 1
ATOM 1448 C C . PHE A 1 184 ? -16.172 50.562 9.766 1 75.62 184 PHE A C 1
ATOM 1450 O O . PHE A 1 184 ? -15.914 50.031 8.688 1 75.62 184 PHE A O 1
ATOM 1457 N N . VAL A 1 185 ? -15.445 50.438 10.805 1 72 185 VAL A N 1
ATOM 1458 C CA . VAL A 1 185 ? -14.219 49.656 10.766 1 72 185 VAL A CA 1
ATOM 1459 C C . VAL A 1 185 ? -14.547 48.188 10.508 1 72 185 VAL A C 1
ATOM 1461 O O . VAL A 1 185 ? -13.844 47.531 9.75 1 72 185 VAL A O 1
ATOM 1464 N N . ALA A 1 186 ? -15.602 47.75 11.078 1 78.31 186 ALA A N 1
ATOM 1465 C CA . ALA A 1 186 ? -16.016 46.375 10.938 1 78.31 186 ALA A CA 1
ATOM 1466 C C . ALA A 1 186 ? -16.375 46.031 9.484 1 78.31 186 ALA A C 1
ATOM 1468 O O . ALA A 1 186 ? -16.016 45 8.969 1 78.31 186 ALA A O 1
ATOM 1469 N N . LEU A 1 187 ? -17.062 46.906 8.906 1 80.81 187 LEU A N 1
ATOM 1470 C CA . LEU A 1 187 ? -17.516 46.688 7.535 1 80.81 187 LEU A CA 1
ATOM 1471 C C . LEU A 1 187 ? -16.328 46.688 6.566 1 80.81 187 LEU A C 1
ATOM 1473 O O . LEU A 1 187 ? -16.281 45.844 5.656 1 80.81 187 LEU A O 1
ATOM 1477 N N . ILE A 1 188 ? -15.43 47.531 6.789 1 79.5 188 ILE A N 1
ATOM 1478 C CA . ILE A 1 188 ? -14.266 47.625 5.91 1 79.5 188 ILE A CA 1
ATOM 1479 C C . ILE A 1 188 ? -13.414 46.344 6.074 1 79.5 188 ILE A C 1
ATOM 1481 O O . ILE A 1 188 ? -12.922 45.812 5.094 1 79.5 188 ILE A O 1
ATOM 1485 N N . ALA A 1 189 ? -13.25 46 7.297 1 78.44 189 ALA A N 1
ATOM 1486 C CA . ALA A 1 189 ? -12.469 44.781 7.57 1 78.44 189 ALA A CA 1
ATOM 1487 C C . ALA A 1 189 ? -13.117 43.562 6.953 1 78.44 189 ALA A C 1
ATOM 1489 O O . ALA A 1 189 ? -12.445 42.75 6.324 1 78.44 189 ALA A O 1
ATOM 1490 N N . PHE A 1 190 ? -14.359 43.438 7.105 1 81.25 190 PHE A N 1
ATOM 1491 C CA . PHE A 1 190 ? -15.094 42.281 6.621 1 81.25 190 PHE A CA 1
ATOM 1492 C C . PHE A 1 190 ? -15.07 42.219 5.098 1 81.25 190 PHE A C 1
ATOM 1494 O O . PHE A 1 190 ? -14.875 41.156 4.516 1 81.25 190 PHE A O 1
ATOM 1501 N N . ILE A 1 191 ? -15.258 43.281 4.539 1 84.38 191 ILE A N 1
ATOM 1502 C CA . ILE A 1 191 ? -15.312 43.312 3.08 1 84.38 191 ILE A CA 1
ATOM 1503 C C . ILE A 1 191 ? -13.914 43.125 2.504 1 84.38 191 ILE A C 1
ATOM 1505 O O . ILE A 1 191 ? -13.742 42.406 1.513 1 84.38 191 ILE A O 1
ATOM 1509 N N . SER A 1 192 ? -12.984 43.781 3.092 1 85.25 192 SER A N 1
ATOM 1510 C CA . SER A 1 192 ? -11.625 43.656 2.566 1 85.25 192 SER A CA 1
ATOM 1511 C C . SER A 1 192 ? -11.07 42.25 2.756 1 85.25 192 SER A C 1
ATOM 1513 O O . SER A 1 192 ? -10.641 41.625 1.795 1 85.25 192 SER A O 1
ATOM 1515 N N . TRP A 1 193 ? -11.109 41.719 4.02 1 88 193 TRP A N 1
ATOM 1516 C CA . TRP A 1 193 ? -10.562 40.406 4.289 1 88 193 TRP A CA 1
ATOM 1517 C C . TRP A 1 193 ? -11.484 39.312 3.75 1 88 193 TRP A C 1
ATOM 1519 O O . TRP A 1 193 ? -11.016 38.344 3.131 1 88 193 TRP A O 1
ATOM 1529 N N . GLY A 1 194 ? -12.758 39.406 4.059 1 88.06 194 GLY A N 1
ATOM 1530 C CA . GLY A 1 194 ? -13.703 38.438 3.541 1 88.06 194 GLY A CA 1
ATOM 1531 C C . GLY A 1 194 ? -13.734 38.406 2.023 1 88.06 194 GLY A C 1
ATOM 1532 O O . GLY A 1 194 ? -13.711 37.312 1.438 1 88.06 194 GLY A O 1
ATOM 1533 N N . GLY A 1 195 ? -13.797 39.594 1.474 1 90.44 195 GLY A N 1
ATOM 1534 C CA . GLY A 1 195 ? -13.766 39.656 0.022 1 90.44 195 GLY A CA 1
ATOM 1535 C C . GLY A 1 195 ? -12.477 39.125 -0.577 1 90.44 195 GLY A C 1
ATOM 1536 O O . GLY A 1 195 ? -12.492 38.469 -1.615 1 90.44 195 GLY A O 1
ATOM 1537 N N . GLY A 1 196 ? -11.336 39.406 0.041 1 91.19 196 GLY A N 1
ATOM 1538 C CA . GLY A 1 196 ? -10.055 38.906 -0.417 1 91.19 196 GLY A CA 1
ATOM 1539 C C . GLY A 1 196 ? -9.977 37.375 -0.407 1 91.19 196 GLY A C 1
ATOM 1540 O O . GLY A 1 196 ? -9.523 36.781 -1.379 1 91.19 196 GLY A O 1
ATOM 1541 N N . TYR A 1 197 ? -10.43 36.781 0.689 1 92.38 197 TYR A N 1
ATOM 1542 C CA . TYR A 1 197 ? -10.406 35.344 0.808 1 92.38 197 TYR A CA 1
ATOM 1543 C C . TYR A 1 197 ? -11.32 34.688 -0.225 1 92.38 197 TYR A C 1
ATOM 1545 O O . TYR A 1 197 ? -10.961 33.656 -0.829 1 92.38 197 TYR A O 1
ATOM 1553 N N . ILE A 1 198 ? -12.508 35.281 -0.465 1 93.12 198 ILE A N 1
ATOM 1554 C CA . ILE A 1 198 ? -13.461 34.719 -1.423 1 93.12 198 ILE A CA 1
ATOM 1555 C C . ILE A 1 198 ? -12.891 34.844 -2.836 1 93.12 198 ILE A C 1
ATOM 1557 O O . ILE A 1 198 ? -13.016 33.906 -3.635 1 93.12 198 ILE A O 1
ATOM 1561 N N . LEU A 1 199 ? -12.227 35.938 -3.08 1 92.81 199 LEU A N 1
ATOM 1562 C CA . LEU A 1 199 ? -11.625 36.156 -4.395 1 92.81 199 LEU A CA 1
ATOM 1563 C C . LEU A 1 199 ? -10.523 35.125 -4.66 1 92.81 199 LEU A C 1
ATOM 1565 O O . LEU A 1 199 ? -10.484 34.531 -5.734 1 92.81 199 LEU A O 1
ATOM 1569 N N . ILE A 1 200 ? -9.688 34.906 -3.727 1 94 200 ILE A N 1
ATOM 1570 C CA . ILE A 1 200 ? -8.594 33.938 -3.885 1 94 200 ILE A CA 1
ATOM 1571 C C . ILE A 1 200 ? -9.156 32.531 -4.016 1 94 200 ILE A C 1
ATOM 1573 O O . ILE A 1 200 ? -8.688 31.75 -4.848 1 94 200 ILE A O 1
ATOM 1577 N N . ALA A 1 201 ? -10.133 32.25 -3.217 1 94.06 201 ALA A N 1
ATOM 1578 C CA . ALA A 1 201 ? -10.758 30.922 -3.262 1 94.06 201 ALA A CA 1
ATOM 1579 C C . ALA A 1 201 ? -11.312 30.625 -4.652 1 94.06 201 ALA A C 1
ATOM 1581 O O . ALA A 1 201 ? -11.164 29.516 -5.164 1 94.06 201 ALA A O 1
ATOM 1582 N N . ARG A 1 202 ? -11.898 31.578 -5.23 1 93.5 202 ARG A N 1
ATOM 1583 C CA . ARG A 1 202 ? -12.5 31.391 -6.547 1 93.5 202 ARG A CA 1
ATOM 1584 C C . ARG A 1 202 ? -11.43 31.219 -7.621 1 93.5 202 ARG A C 1
ATOM 1586 O O . ARG A 1 202 ? -11.609 30.453 -8.57 1 93.5 202 ARG A O 1
ATOM 1593 N N . LEU A 1 203 ? -10.359 31.875 -7.453 1 93.69 203 LEU A N 1
ATOM 1594 C CA . LEU A 1 203 ? -9.297 31.844 -8.453 1 93.69 203 LEU A CA 1
ATOM 1595 C C . LEU A 1 203 ? -8.539 30.516 -8.398 1 93.69 203 LEU A C 1
ATOM 1597 O O . LEU A 1 203 ? -8.07 30.031 -9.43 1 93.69 203 LEU A O 1
ATOM 1601 N N . VAL A 1 204 ? -8.453 29.984 -7.203 1 94.69 204 VAL A N 1
ATOM 1602 C CA . VAL A 1 204 ? -7.594 28.828 -7.02 1 94.69 204 VAL A CA 1
ATOM 1603 C C . VAL A 1 204 ? -8.43 27.547 -7.078 1 94.69 204 VAL A C 1
ATOM 1605 O O . VAL A 1 204 ? -7.891 26.453 -7.219 1 94.69 204 VAL A O 1
ATOM 1608 N N . ARG A 1 205 ? -9.664 27.672 -7.02 1 93.81 205 ARG A N 1
ATOM 1609 C CA . ARG A 1 205 ? -10.57 26.531 -6.91 1 93.81 205 ARG A CA 1
ATOM 1610 C C . ARG A 1 205 ? -10.305 25.516 -8.016 1 93.81 205 ARG A C 1
ATOM 1612 O O . ARG A 1 205 ? -10.188 24.328 -7.742 1 93.81 205 ARG A O 1
ATOM 1619 N N . LYS A 1 206 ? -10.18 25.953 -9.219 1 94.81 206 LYS A N 1
ATOM 1620 C CA . LYS A 1 206 ? -10 25.047 -10.352 1 94.81 206 LYS A CA 1
ATOM 1621 C C . LYS A 1 206 ? -8.68 24.297 -10.242 1 94.81 206 LYS A C 1
ATOM 1623 O O . LYS A 1 206 ? -8.633 23.094 -10.508 1 94.81 206 LYS A O 1
ATOM 1628 N N . LYS A 1 207 ? -7.707 25.016 -9.859 1 95.19 207 LYS A N 1
ATOM 1629 C CA . LYS A 1 207 ? -6.391 24.406 -9.75 1 95.19 207 LYS A CA 1
ATOM 1630 C C . LYS A 1 207 ? -6.352 23.391 -8.609 1 95.19 207 LYS A C 1
ATOM 1632 O O . LYS A 1 207 ? -5.816 22.297 -8.766 1 95.19 207 LYS A O 1
ATOM 1637 N N . VAL A 1 208 ? -6.93 23.703 -7.562 1 94.75 208 VAL A N 1
ATOM 1638 C CA . VAL A 1 208 ? -6.953 22.844 -6.387 1 94.75 208 VAL A CA 1
ATOM 1639 C C . VAL A 1 208 ? -7.719 21.562 -6.699 1 94.75 208 VAL A C 1
ATOM 1641 O O . VAL A 1 208 ? -7.293 20.469 -6.328 1 94.75 208 VAL A O 1
ATOM 1644 N N . ARG A 1 209 ? -8.75 21.641 -7.422 1 93.44 209 ARG A N 1
ATOM 1645 C CA . ARG A 1 209 ? -9.562 20.484 -7.773 1 93.44 209 ARG A CA 1
ATOM 1646 C C . ARG A 1 209 ? -8.859 19.625 -8.805 1 93.44 209 ARG A C 1
ATOM 1648 O O . ARG A 1 209 ? -8.945 18.391 -8.758 1 93.44 209 ARG A O 1
ATOM 1655 N N . LYS A 1 210 ? -8.227 20.297 -9.719 1 95.44 210 LYS A N 1
ATOM 1656 C CA . LYS A 1 210 ? -7.457 19.547 -10.711 1 95.44 210 LYS A CA 1
ATOM 1657 C C . LYS A 1 210 ? -6.363 18.719 -10.047 1 95.44 210 LYS A C 1
ATOM 1659 O O . LYS A 1 210 ? -6.137 17.562 -10.414 1 95.44 210 LYS A O 1
ATOM 1664 N N . ASN A 1 211 ? -5.711 19.312 -9.07 1 94.75 211 ASN A N 1
ATOM 1665 C CA . ASN A 1 211 ? -4.68 18.594 -8.328 1 94.75 211 ASN A CA 1
ATOM 1666 C C . ASN A 1 211 ? -5.262 17.406 -7.566 1 94.75 211 ASN A C 1
ATOM 1668 O O . ASN A 1 211 ? -4.613 16.375 -7.445 1 94.75 211 ASN A O 1
ATOM 1672 N N . SER A 1 212 ? -6.434 17.516 -7.094 1 92.56 212 SER A N 1
ATOM 1673 C CA . SER A 1 212 ? -7.109 16.438 -6.398 1 92.56 212 SER A CA 1
ATOM 1674 C C . SER A 1 212 ? -7.348 15.25 -7.332 1 92.56 212 SER A C 1
ATOM 1676 O O . SER A 1 212 ? -7.195 14.094 -6.926 1 92.56 212 SER A O 1
ATOM 1678 N N . ASP A 1 213 ? -7.66 15.539 -8.539 1 94.12 213 ASP A N 1
ATOM 1679 C CA . ASP A 1 213 ? -7.895 14.492 -9.531 1 94.12 213 ASP A CA 1
ATOM 1680 C C . ASP A 1 213 ? -6.594 13.773 -9.883 1 94.12 213 ASP A C 1
ATOM 1682 O O . ASP A 1 213 ? -6.586 12.555 -10.086 1 94.12 213 ASP A O 1
ATOM 1686 N N . ILE A 1 214 ? -5.543 14.547 -9.945 1 94.62 214 ILE A N 1
ATOM 1687 C CA . ILE A 1 214 ? -4.238 13.969 -10.25 1 94.62 214 ILE A CA 1
ATOM 1688 C C . ILE A 1 214 ? -3.826 13.016 -9.133 1 94.62 214 ILE A C 1
ATOM 1690 O O . ILE A 1 214 ? -3.357 11.906 -9.398 1 94.62 214 ILE A O 1
ATOM 1694 N N . ILE A 1 215 ? -4.074 13.398 -7.949 1 91.75 215 ILE A N 1
ATOM 1695 C CA . ILE A 1 215 ? -3.723 12.57 -6.801 1 91.75 215 ILE A CA 1
ATOM 1696 C C . ILE A 1 215 ? -4.57 11.305 -6.797 1 91.75 215 ILE A C 1
ATOM 1698 O O . ILE A 1 215 ? -4.047 10.195 -6.66 1 91.75 215 ILE A O 1
ATOM 1702 N N . ARG A 1 216 ? -5.828 11.461 -7.016 1 89.88 216 ARG A N 1
ATOM 1703 C CA . ARG A 1 216 ? -6.777 10.352 -7.016 1 89.88 216 ARG A CA 1
ATOM 1704 C C . ARG A 1 216 ? -6.383 9.289 -8.039 1 89.88 216 ARG A C 1
ATOM 1706 O O . ARG A 1 216 ? -6.395 8.094 -7.738 1 89.88 216 ARG A O 1
ATOM 1713 N N . LYS A 1 217 ? -5.977 9.695 -9.156 1 91.44 217 LYS A N 1
ATOM 1714 C CA . LYS A 1 217 ? -5.684 8.797 -10.266 1 91.44 217 LYS A CA 1
ATOM 1715 C C . LYS A 1 217 ? -4.32 8.133 -10.094 1 91.44 217 LYS A C 1
ATOM 1717 O O . LYS A 1 217 ? -4.152 6.953 -10.414 1 91.44 217 LYS A O 1
ATOM 1722 N N . ASN A 1 218 ? -3.334 8.844 -9.539 1 93.19 218 ASN A N 1
ATOM 1723 C CA . ASN A 1 218 ? -1.953 8.375 -9.555 1 93.19 218 ASN A CA 1
ATOM 1724 C C . ASN A 1 218 ? -1.61 7.59 -8.297 1 93.19 218 ASN A C 1
ATOM 1726 O O . ASN A 1 218 ? -0.692 6.766 -8.297 1 93.19 218 ASN A O 1
ATOM 1730 N N . GLN A 1 219 ? -2.346 7.719 -7.293 1 91.06 219 GLN A N 1
ATOM 1731 C CA . GLN A 1 219 ? -2.025 7.051 -6.035 1 91.06 219 GLN A CA 1
ATOM 1732 C C . GLN A 1 219 ? -2.111 5.535 -6.176 1 91.06 219 GLN A C 1
ATOM 1734 O O . GLN A 1 219 ? -1.171 4.82 -5.824 1 91.06 219 GLN A O 1
ATOM 1739 N N . PRO A 1 220 ? -3.197 4.988 -6.73 1 90.88 220 PRO A N 1
ATOM 1740 C CA . PRO A 1 220 ? -3.23 3.537 -6.926 1 90.88 220 PRO A CA 1
ATOM 1741 C C . PRO A 1 220 ? -2.16 3.051 -7.902 1 90.88 220 PRO A C 1
ATOM 1743 O O . PRO A 1 220 ? -1.646 1.938 -7.754 1 90.88 220 PRO A O 1
ATOM 1746 N N . GLN A 1 221 ? -1.82 3.9 -8.82 1 92.75 221 GLN A N 1
ATOM 1747 C CA . GLN A 1 221 ? -0.827 3.535 -9.828 1 92.75 221 GLN A CA 1
ATOM 1748 C C . GLN A 1 221 ? 0.556 3.377 -9.203 1 92.75 221 GLN A C 1
ATOM 1750 O O . GLN A 1 221 ? 1.349 2.541 -9.641 1 92.75 221 GLN A O 1
ATOM 1755 N N . ALA A 1 222 ? 0.828 4.207 -8.242 1 92.62 222 ALA A N 1
ATOM 1756 C CA . ALA A 1 222 ? 2.109 4.094 -7.555 1 92.62 222 ALA A CA 1
ATOM 1757 C C . ALA A 1 222 ? 2.24 2.742 -6.859 1 92.62 222 ALA A C 1
ATOM 1759 O O . ALA A 1 222 ? 3.285 2.092 -6.941 1 92.62 222 ALA A O 1
ATOM 1760 N N . VAL A 1 223 ? 1.184 2.309 -6.23 1 91.5 223 VAL A N 1
ATOM 1761 C CA . VAL A 1 223 ? 1.176 1.022 -5.543 1 91.5 223 VAL A CA 1
ATOM 1762 C C . VAL A 1 223 ? 1.27 -0.111 -6.562 1 91.5 223 VAL A C 1
ATOM 1764 O O . VAL A 1 223 ? 2.004 -1.08 -6.355 1 91.5 223 VAL A O 1
ATOM 1767 N N . LYS A 1 224 ? 0.588 0.057 -7.59 1 92.31 224 LYS A N 1
ATOM 1768 C CA . LYS A 1 224 ? 0.588 -0.945 -8.648 1 92.31 224 LYS A CA 1
ATOM 1769 C C . LYS A 1 224 ? 1.987 -1.133 -9.234 1 92.31 224 LYS A C 1
ATOM 1771 O O . LYS A 1 224 ? 2.432 -2.264 -9.445 1 92.31 224 LYS A O 1
ATOM 1776 N N . CYS A 1 225 ? 2.674 -0.055 -9.484 1 91.69 225 CYS A N 1
ATOM 1777 C CA . CYS A 1 225 ? 4.027 -0.114 -10.031 1 91.69 225 CYS A CA 1
ATOM 1778 C C . CYS A 1 225 ? 4.953 -0.9 -9.109 1 91.69 225 CYS A C 1
ATOM 1780 O O . CYS A 1 225 ? 5.758 -1.705 -9.578 1 91.69 225 CYS A O 1
ATOM 1782 N N . MET A 1 226 ? 4.832 -0.715 -7.895 1 91.88 226 MET A N 1
ATOM 1783 C CA . MET A 1 226 ? 5.672 -1.41 -6.926 1 91.88 226 MET A CA 1
ATOM 1784 C C . MET A 1 226 ? 5.328 -2.896 -6.875 1 91.88 226 MET A C 1
ATOM 1786 O O . MET A 1 226 ? 6.223 -3.74 -6.801 1 91.88 226 MET A O 1
ATOM 1790 N N . GLN A 1 227 ? 4.066 -3.172 -6.922 1 90.5 227 GLN A N 1
ATOM 1791 C CA . GLN A 1 227 ? 3.625 -4.562 -6.883 1 90.5 227 GLN A CA 1
ATOM 1792 C C . GLN A 1 227 ? 4.109 -5.328 -8.109 1 90.5 227 GLN A C 1
ATOM 1794 O O . GLN A 1 227 ? 4.48 -6.5 -8.016 1 90.5 227 GLN A O 1
ATOM 1799 N N . GLU A 1 228 ? 4.074 -4.66 -9.188 1 91.19 228 GLU A N 1
ATOM 1800 C CA . GLU A 1 228 ? 4.496 -5.305 -10.43 1 91.19 228 GLU A CA 1
ATOM 1801 C C . GLU A 1 228 ? 6.008 -5.527 -10.445 1 91.19 228 GLU A C 1
ATOM 1803 O O . GLU A 1 228 ? 6.477 -6.609 -10.812 1 91.19 228 GLU A O 1
ATOM 1808 N N . GLY A 1 229 ? 6.758 -4.52 -10.062 1 92.75 229 GLY A N 1
ATOM 1809 C CA . GLY A 1 229 ? 8.203 -4.684 -10.008 1 92.75 229 GLY A CA 1
ATOM 1810 C C . GLY A 1 229 ? 8.648 -5.734 -9.008 1 92.75 229 GLY A C 1
ATOM 1811 O O . GLY A 1 229 ? 9.484 -6.586 -9.32 1 92.75 229 GLY A O 1
ATOM 1812 N N . LEU A 1 230 ? 8.031 -5.734 -7.855 1 91.19 230 LEU A N 1
ATOM 1813 C CA . LEU A 1 230 ? 8.414 -6.66 -6.793 1 91.19 230 LEU A CA 1
ATOM 1814 C C . LEU A 1 230 ? 7.824 -8.047 -7.039 1 91.19 230 LEU A C 1
ATOM 1816 O O . LEU A 1 230 ? 8.438 -9.055 -6.695 1 91.19 230 LEU A O 1
ATOM 1820 N N . GLY A 1 231 ? 6.676 -8.047 -7.621 1 89.06 231 GLY A N 1
ATOM 1821 C CA . GLY A 1 231 ? 6.059 -9.312 -7.969 1 89.06 231 GLY A CA 1
ATOM 1822 C C . GLY A 1 231 ? 6.82 -10.07 -9.039 1 89.06 231 GLY A C 1
ATOM 1823 O O . GLY A 1 231 ? 6.926 -11.297 -8.977 1 89.06 231 GLY A O 1
ATOM 1824 N N . GLY A 1 232 ? 7.305 -9.383 -10.047 1 91.19 232 GLY A N 1
ATOM 1825 C CA . GLY A 1 232 ? 8.109 -9.969 -11.109 1 91.19 232 GLY A CA 1
ATOM 1826 C C . GLY A 1 232 ? 9.602 -9.805 -10.883 1 91.19 232 GLY A C 1
ATOM 1827 O O . GLY A 1 232 ? 10.359 -9.672 -11.844 1 91.19 232 GLY A O 1
ATOM 1828 N N . ILE A 1 233 ? 10 -9.828 -9.664 1 92.5 233 ILE A N 1
ATOM 1829 C CA . ILE A 1 233 ? 11.367 -9.461 -9.32 1 92.5 233 ILE A CA 1
ATOM 1830 C C . ILE A 1 233 ? 12.344 -10.43 -9.984 1 92.5 233 ILE A C 1
ATOM 1832 O O . ILE A 1 233 ? 13.438 -10.031 -10.398 1 92.5 233 ILE A O 1
ATOM 1836 N N . ARG A 1 234 ? 11.969 -11.711 -10.078 1 91.25 234 ARG A N 1
ATOM 1837 C CA . ARG A 1 234 ? 12.812 -12.703 -10.719 1 91.25 234 ARG A CA 1
ATOM 1838 C C . ARG A 1 234 ? 13.109 -12.32 -12.172 1 91.25 234 ARG A C 1
ATOM 1840 O O . ARG A 1 234 ? 14.266 -12.312 -12.594 1 91.25 234 ARG A O 1
ATOM 1847 N N . ASP A 1 235 ? 12.102 -11.969 -12.828 1 92.75 235 ASP A N 1
ATOM 1848 C CA . ASP A 1 235 ? 12.227 -11.57 -14.227 1 92.75 235 ASP A CA 1
ATOM 1849 C C . ASP A 1 235 ? 12.953 -10.227 -14.352 1 92.75 235 ASP A C 1
ATOM 1851 O O . ASP A 1 235 ? 13.758 -10.039 -15.266 1 92.75 235 ASP A O 1
ATOM 1855 N N . VAL A 1 236 ? 12.68 -9.367 -13.438 1 93.69 236 VAL A N 1
ATOM 1856 C CA . VAL A 1 236 ? 13.273 -8.031 -13.461 1 93.69 236 VAL A CA 1
ATOM 1857 C C . VAL A 1 236 ? 14.789 -8.133 -13.305 1 93.69 236 VAL A C 1
ATOM 1859 O O . VAL A 1 236 ? 15.531 -7.453 -14.016 1 93.69 236 VAL A O 1
ATOM 1862 N N . ILE A 1 237 ? 15.227 -9 -12.445 1 92.44 237 ILE A N 1
ATOM 1863 C CA . ILE A 1 237 ? 16.656 -9.18 -12.195 1 92.44 237 ILE A CA 1
ATOM 1864 C C . ILE A 1 237 ? 17.312 -9.844 -13.406 1 92.44 237 ILE A C 1
ATOM 1866 O O . ILE A 1 237 ? 18.344 -9.383 -13.891 1 92.44 237 ILE A O 1
ATOM 1870 N N . LEU A 1 238 ? 16.688 -10.883 -13.883 1 93 238 LEU A N 1
ATOM 1871 C CA . LEU A 1 238 ? 17.266 -11.664 -14.977 1 93 238 LEU A CA 1
ATOM 1872 C C . LEU A 1 238 ? 17.297 -10.844 -16.266 1 93 238 LEU A C 1
ATOM 1874 O O . LEU A 1 238 ? 18.203 -11.016 -17.078 1 93 238 LEU A O 1
ATOM 1878 N N . ASP A 1 239 ? 16.375 -9.953 -16.391 1 91.56 239 ASP A N 1
ATOM 1879 C CA . ASP A 1 239 ? 16.297 -9.156 -17.625 1 91.56 239 ASP A CA 1
ATOM 1880 C C . ASP A 1 239 ? 16.984 -7.801 -17.438 1 91.56 239 ASP A C 1
ATOM 1882 O O . ASP A 1 239 ? 17.094 -7.023 -18.391 1 91.56 239 ASP A O 1
ATOM 1886 N N . ASN A 1 240 ? 17.438 -7.527 -16.328 1 89.75 240 ASN A N 1
ATOM 1887 C CA . ASN A 1 240 ? 18.062 -6.25 -16.016 1 89.75 240 ASN A CA 1
ATOM 1888 C C . ASN A 1 240 ? 17.188 -5.074 -16.438 1 89.75 240 ASN A C 1
ATOM 1890 O O . ASN A 1 240 ? 17.625 -4.18 -17.156 1 89.75 240 ASN A O 1
ATOM 1894 N N . SER A 1 241 ? 15.945 -5.211 -16.031 1 91.94 241 SER A N 1
ATOM 1895 C CA . SER A 1 241 ? 14.984 -4.199 -16.469 1 91.94 241 SER A CA 1
ATOM 1896 C C . SER A 1 241 ? 14.57 -3.301 -15.297 1 91.94 241 SER A C 1
ATOM 1898 O O . SER A 1 241 ? 13.492 -2.715 -15.312 1 91.94 241 SER A O 1
ATOM 1900 N N . GLN A 1 242 ? 15.391 -3.199 -14.289 1 92.25 242 GLN A N 1
ATOM 1901 C CA . GLN A 1 242 ? 15.078 -2.406 -13.102 1 92.25 242 GLN A CA 1
ATOM 1902 C C . GLN A 1 242 ? 14.742 -0.966 -13.477 1 92.25 242 GLN A C 1
ATOM 1904 O O . GLN A 1 242 ? 13.805 -0.379 -12.93 1 92.25 242 GLN A O 1
ATOM 1909 N N . LYS A 1 243 ? 15.398 -0.416 -14.469 1 90.81 243 LYS A N 1
ATOM 1910 C CA . LYS A 1 243 ? 15.266 0.987 -14.852 1 90.81 243 LYS A CA 1
ATOM 1911 C C . LYS A 1 243 ? 13.859 1.283 -15.367 1 90.81 243 LYS A C 1
ATOM 1913 O O . LYS A 1 243 ? 13.297 2.346 -15.086 1 90.81 243 LYS A O 1
ATOM 1918 N N . VAL A 1 244 ? 13.297 0.369 -16.062 1 91.31 244 VAL A N 1
ATOM 1919 C CA . VAL A 1 244 ? 11.969 0.558 -16.641 1 91.31 244 VAL A CA 1
ATOM 1920 C C . VAL A 1 244 ? 10.938 0.708 -15.516 1 91.31 244 VAL A C 1
ATOM 1922 O O . VAL A 1 244 ? 10.086 1.604 -15.562 1 91.31 244 VAL A O 1
ATOM 1925 N N . PHE A 1 245 ? 11.062 -0.092 -14.531 1 91.75 245 PHE A N 1
ATOM 1926 C CA . PHE A 1 245 ? 10.094 -0.086 -13.438 1 91.75 245 PHE A CA 1
ATOM 1927 C C . PHE A 1 245 ? 10.32 1.113 -12.523 1 91.75 245 PHE A C 1
ATOM 1929 O O . PHE A 1 245 ? 9.359 1.72 -12.039 1 91.75 245 PHE A O 1
ATOM 1936 N N . THR A 1 246 ? 11.555 1.516 -12.328 1 92.69 246 THR A N 1
ATOM 1937 C CA . THR A 1 246 ? 11.852 2.639 -11.445 1 92.69 246 THR A CA 1
ATOM 1938 C C . THR A 1 246 ? 11.477 3.961 -12.109 1 92.69 246 THR A C 1
ATOM 1940 O O . THR A 1 246 ? 11.039 4.898 -11.438 1 92.69 246 THR A O 1
ATOM 1943 N N . GLN A 1 247 ? 11.609 4.082 -13.375 1 91 247 GLN A N 1
ATOM 1944 C CA . GLN A 1 247 ? 11.25 5.305 -14.086 1 91 247 GLN A CA 1
ATOM 1945 C C . GLN A 1 247 ? 9.742 5.5 -14.109 1 91 247 GLN A C 1
ATOM 1947 O O . GLN A 1 247 ? 9.25 6.625 -13.969 1 91 247 GLN A O 1
ATOM 1952 N N . GLY A 1 248 ? 9.07 4.363 -14.367 1 90.25 248 GLY A N 1
ATOM 1953 C CA . GLY A 1 248 ? 7.621 4.441 -14.289 1 90.25 248 GLY A CA 1
ATOM 1954 C C . GLY A 1 248 ? 7.113 4.883 -12.93 1 90.25 248 GLY A C 1
ATOM 1955 O O . GLY A 1 248 ? 6.207 5.715 -12.844 1 90.25 248 GLY A O 1
ATOM 1956 N N . TYR A 1 249 ? 7.738 4.398 -11.906 1 93.81 249 TYR A N 1
ATOM 1957 C CA . TYR A 1 249 ? 7.387 4.754 -10.539 1 93.81 249 TYR A CA 1
ATOM 1958 C C . TYR A 1 249 ? 7.715 6.215 -10.25 1 93.81 249 TYR A C 1
ATOM 1960 O O . TYR A 1 249 ? 6.91 6.93 -9.648 1 93.81 249 TYR A O 1
ATOM 1968 N N . ALA A 1 250 ? 8.836 6.664 -10.695 1 92.75 250 ALA A N 1
ATOM 1969 C CA . ALA A 1 250 ? 9.289 8.031 -10.453 1 92.75 250 ALA A CA 1
ATOM 1970 C C . ALA A 1 250 ? 8.32 9.047 -11.055 1 92.75 250 ALA A C 1
ATOM 1972 O O . ALA A 1 250 ? 8.016 10.07 -10.438 1 92.75 250 ALA A O 1
ATOM 1973 N N . ARG A 1 251 ? 7.863 8.766 -12.188 1 92.69 251 ARG A N 1
ATOM 1974 C CA . ARG A 1 251 ? 6.934 9.664 -12.859 1 92.69 251 ARG A CA 1
ATOM 1975 C C . ARG A 1 251 ? 5.617 9.766 -12.102 1 92.69 251 ARG A C 1
ATOM 1977 O O . ARG A 1 251 ? 5.074 10.859 -11.93 1 92.69 251 ARG A O 1
ATOM 1984 N N . THR A 1 252 ? 5.145 8.641 -11.656 1 93.62 252 THR A N 1
ATOM 1985 C CA . THR A 1 252 ? 3.877 8.594 -10.938 1 93.62 252 THR A CA 1
ATOM 1986 C C . THR A 1 252 ? 3.98 9.328 -9.602 1 93.62 252 THR A C 1
ATOM 1988 O O . THR A 1 252 ? 3.113 10.141 -9.273 1 93.62 252 THR A O 1
ATOM 1991 N N . VAL A 1 253 ? 5.031 9.117 -8.93 1 93.31 253 VAL A N 1
ATOM 1992 C CA . VAL A 1 253 ? 5.223 9.719 -7.613 1 93.31 253 VAL A CA 1
ATOM 1993 C C . VAL A 1 253 ? 5.449 11.219 -7.754 1 93.31 253 VAL A C 1
ATOM 1995 O O . VAL A 1 253 ? 4.992 12 -6.918 1 93.31 253 VAL A O 1
ATOM 1998 N N . HIS A 1 254 ? 6.172 11.625 -8.797 1 93.62 254 HIS A N 1
ATOM 1999 C CA . HIS A 1 254 ? 6.391 13.039 -9.07 1 93.62 254 HIS A CA 1
ATOM 2000 C C . HIS A 1 254 ? 5.07 13.781 -9.227 1 93.62 254 HIS A C 1
ATOM 2002 O O . HIS A 1 254 ? 4.875 14.844 -8.625 1 93.62 254 HIS A O 1
ATOM 2008 N N . ASN A 1 255 ? 4.164 13.203 -9.945 1 94.12 255 ASN A N 1
ATOM 2009 C CA . ASN A 1 255 ? 2.859 13.812 -10.156 1 94.12 255 ASN A CA 1
ATOM 2010 C C . ASN A 1 255 ? 2.086 13.953 -8.844 1 94.12 255 ASN A C 1
ATOM 2012 O O . ASN A 1 255 ? 1.456 14.977 -8.594 1 94.12 255 ASN A O 1
ATOM 2016 N N . ILE A 1 256 ? 2.17 12.984 -8.047 1 92.62 256 ILE A N 1
ATOM 2017 C CA . ILE A 1 256 ? 1.446 12.984 -6.781 1 92.62 256 ILE A CA 1
ATOM 2018 C C . ILE A 1 256 ? 2.016 14.055 -5.859 1 92.62 256 ILE A C 1
ATOM 2020 O O . ILE A 1 256 ? 1.276 14.906 -5.355 1 92.62 256 ILE A O 1
ATOM 2024 N N . GLN A 1 257 ? 3.303 14.078 -5.699 1 91.12 257 GLN A N 1
ATOM 2025 C CA . GLN A 1 257 ? 3.957 14.961 -4.738 1 91.12 257 GLN A CA 1
ATOM 2026 C C . GLN A 1 257 ? 3.814 16.422 -5.148 1 91.12 257 GLN A C 1
ATOM 2028 O O . GLN A 1 257 ? 3.543 17.281 -4.309 1 91.12 257 GLN A O 1
ATOM 2033 N N . TYR A 1 258 ? 3.936 16.672 -6.402 1 91.38 258 TYR A N 1
ATOM 2034 C CA . TYR A 1 258 ? 3.816 18.062 -6.867 1 91.38 258 TYR A CA 1
ATOM 2035 C C . TYR A 1 258 ? 2.387 18.562 -6.719 1 91.38 258 TYR A C 1
ATOM 2037 O O . TYR A 1 258 ? 2.164 19.719 -6.355 1 91.38 258 TYR A O 1
ATOM 2045 N N . ALA A 1 259 ? 1.457 17.734 -7.016 1 92.5 259 ALA A N 1
ATOM 2046 C CA . ALA A 1 259 ? 0.063 18.109 -6.812 1 92.5 259 ALA A CA 1
ATOM 2047 C C . ALA A 1 259 ? -0.223 18.391 -5.34 1 92.5 259 ALA A C 1
ATOM 2049 O O . ALA A 1 259 ? -0.892 19.375 -5.004 1 92.5 259 ALA A O 1
ATOM 2050 N N . PHE A 1 260 ? 0.329 17.609 -4.484 1 88.38 260 PHE A N 1
ATOM 2051 C CA . PHE A 1 260 ? 0.138 17.75 -3.045 1 88.38 260 PHE A CA 1
ATOM 2052 C C . PHE A 1 260 ? 0.732 19.062 -2.549 1 88.38 260 PHE A C 1
ATOM 2054 O O . PHE A 1 260 ? 0.077 19.812 -1.818 1 88.38 260 PHE A O 1
ATOM 2061 N N . VAL A 1 261 ? 1.9 19.359 -2.979 1 88.25 261 VAL A N 1
ATOM 2062 C CA . VAL A 1 261 ? 2.609 20.516 -2.469 1 88.25 261 VAL A CA 1
ATOM 2063 C C . VAL A 1 261 ? 1.995 21.797 -3.047 1 88.25 261 VAL A C 1
ATOM 2065 O O . VAL A 1 261 ? 1.921 22.828 -2.369 1 88.25 261 VAL A O 1
ATOM 2068 N N . GLN A 1 262 ? 1.581 21.688 -4.234 1 91.5 262 GLN A N 1
ATOM 2069 C CA . GLN A 1 262 ? 0.902 22.844 -4.832 1 91.5 262 GLN A CA 1
ATOM 2070 C C . GLN A 1 262 ? -0.38 23.172 -4.074 1 91.5 262 GLN A C 1
ATOM 2072 O O . GLN A 1 262 ? -0.669 24.344 -3.82 1 91.5 262 GLN A O 1
ATOM 2077 N N . ASN A 1 263 ? -1.105 22.188 -3.729 1 91.62 263 ASN A N 1
ATOM 2078 C CA . ASN A 1 263 ? -2.312 22.406 -2.939 1 91.62 263 ASN A CA 1
ATOM 2079 C C . ASN A 1 263 ? -1.982 22.953 -1.553 1 91.62 263 ASN A C 1
ATOM 2081 O O . ASN A 1 263 ? -2.691 23.812 -1.034 1 91.62 263 ASN A O 1
ATOM 2085 N N . SER A 1 264 ? -0.913 22.375 -1.001 1 88.38 264 SER A N 1
ATOM 2086 C CA . SER A 1 264 ? -0.488 22.859 0.308 1 88.38 264 SER A CA 1
ATOM 2087 C C . SER A 1 264 ? -0.067 24.328 0.244 1 88.38 264 SER A C 1
ATOM 2089 O O . SER A 1 264 ? -0.407 25.109 1.129 1 88.38 264 SER A O 1
ATOM 2091 N N . PHE A 1 265 ? 0.566 24.719 -0.833 1 89.75 265 PHE A N 1
ATOM 2092 C CA . PHE A 1 265 ? 0.992 26.094 -1.051 1 89.75 265 PHE A CA 1
ATOM 2093 C C . PHE A 1 265 ? -0.212 27.016 -1.245 1 89.75 265 PHE A C 1
ATOM 2095 O O . PHE A 1 265 ? -0.308 28.062 -0.609 1 89.75 265 PHE A O 1
ATOM 2102 N N . LEU A 1 266 ? -1.098 26.594 -2.068 1 91.69 266 LEU A N 1
ATOM 2103 C CA . LEU A 1 266 ? -2.268 27.406 -2.385 1 91.69 266 LEU A CA 1
ATOM 2104 C C . LEU A 1 266 ? -3.158 27.578 -1.159 1 91.69 266 LEU A C 1
ATOM 2106 O O . LEU A 1 266 ? -3.883 28.578 -1.047 1 91.69 266 LEU A O 1
ATOM 2110 N N . SER A 1 267 ? -3.068 26.625 -0.241 1 91.5 267 SER A N 1
ATOM 2111 C CA . SER A 1 267 ? -3.877 26.703 0.972 1 91.5 267 SER A CA 1
ATOM 2112 C C . SER A 1 267 ? -3.275 27.672 1.978 1 91.5 267 SER A C 1
ATOM 2114 O O . SER A 1 267 ? -3.994 28.25 2.793 1 91.5 267 SER A O 1
ATOM 2116 N N . ALA A 1 268 ? -1.974 27.891 1.897 1 88.81 268 ALA A N 1
ATOM 2117 C CA . ALA A 1 268 ? -1.284 28.719 2.879 1 88.81 268 ALA A CA 1
ATOM 2118 C C . ALA A 1 268 ? -1.072 30.141 2.346 1 88.81 268 ALA A C 1
ATOM 2120 O O . ALA A 1 268 ? -0.881 31.078 3.121 1 88.81 268 ALA A O 1
ATOM 2121 N N . LEU A 1 269 ? -1.244 30.391 1.122 1 88.94 269 LEU A N 1
ATOM 2122 C CA . LEU A 1 269 ? -0.865 31.609 0.419 1 88.94 269 LEU A CA 1
ATOM 2123 C C . LEU A 1 269 ? -1.706 32.781 0.888 1 88.94 269 LEU A C 1
ATOM 2125 O O . LEU A 1 269 ? -1.179 33.875 1.119 1 88.94 269 LEU A O 1
ATOM 2129 N N . PRO A 1 270 ? -2.986 32.625 1.126 1 88.44 270 PRO A N 1
ATOM 2130 C CA . PRO A 1 270 ? -3.82 33.812 1.387 1 88.44 270 PRO A CA 1
ATOM 2131 C C . PRO A 1 270 ? -3.475 34.5 2.705 1 88.44 270 PRO A C 1
ATOM 2133 O O . PRO A 1 270 ? -3.58 35.719 2.811 1 88.44 270 PRO A O 1
ATOM 2136 N N . LYS A 1 271 ? -3.031 33.688 3.674 1 86.19 271 LYS A N 1
ATOM 2137 C CA . LYS A 1 271 ? -2.699 34.281 4.969 1 86.19 271 LYS A CA 1
ATOM 2138 C C . LYS A 1 271 ? -1.683 35.406 4.82 1 86.19 271 LYS A C 1
ATOM 2140 O O . LYS A 1 271 ? -1.884 36.5 5.344 1 86.19 271 LYS A O 1
ATOM 2145 N N . ASN A 1 272 ? -0.657 35.188 4.062 1 84.75 272 ASN A N 1
ATOM 2146 C CA . ASN A 1 272 ? 0.411 36.156 3.883 1 84.75 272 ASN A CA 1
ATOM 2147 C C . ASN A 1 272 ? -0.041 37.344 3.016 1 84.75 272 ASN A C 1
ATOM 2149 O O . ASN A 1 272 ? 0.315 38.469 3.283 1 84.75 272 ASN A O 1
ATOM 2153 N N . LEU A 1 273 ? -0.84 37.094 2.066 1 87.12 273 LEU A N 1
ATOM 2154 C CA . LEU A 1 273 ? -1.318 38.125 1.167 1 87.12 273 LEU A CA 1
ATOM 2155 C C . LEU A 1 273 ? -2.285 39.062 1.886 1 87.12 273 LEU A C 1
ATOM 2157 O O . LEU A 1 273 ? -2.195 40.281 1.741 1 87.12 273 LEU A O 1
ATOM 2161 N N . LEU A 1 274 ? -3.123 38.469 2.666 1 87.56 274 LEU A N 1
ATOM 2162 C CA . LEU A 1 274 ? -4.172 39.281 3.285 1 87.56 274 LEU A CA 1
ATOM 2163 C C . LEU A 1 274 ? -3.656 39.969 4.539 1 87.56 274 LEU A C 1
ATOM 2165 O O . LEU A 1 274 ? -4.227 40.969 4.98 1 87.56 274 LEU A O 1
ATOM 2169 N N . GLU A 1 275 ? -2.633 39.375 5.105 1 82.75 275 GLU A N 1
ATOM 2170 C CA . GLU A 1 275 ? -1.981 40.125 6.184 1 82.75 275 GLU A CA 1
ATOM 2171 C C . GLU A 1 275 ? -1.445 41.469 5.695 1 82.75 275 GLU A C 1
ATOM 2173 O O . GLU A 1 275 ? -1.545 42.469 6.402 1 82.75 275 GLU A O 1
ATOM 2178 N N . VAL A 1 276 ? -0.879 41.531 4.496 1 83.38 276 VAL A N 1
ATOM 2179 C CA . VAL A 1 276 ? -0.395 42.781 3.9 1 83.38 276 VAL A CA 1
ATOM 2180 C C . VAL A 1 276 ? -1.566 43.719 3.654 1 83.38 276 VAL A C 1
ATOM 2182 O O . VAL A 1 276 ? -1.447 44.938 3.861 1 83.38 276 VAL A O 1
ATOM 2185 N N . LEU A 1 277 ? -2.566 43.125 3.258 1 84.5 277 LEU A N 1
ATOM 2186 C CA . LEU A 1 277 ? -3.752 43.938 3.039 1 84.5 277 LEU A CA 1
ATOM 2187 C C . LEU A 1 277 ? -4.219 44.594 4.34 1 84.5 277 LEU A C 1
ATOM 2189 O O . LEU A 1 277 ? -4.637 45.75 4.352 1 84.5 277 LEU A O 1
ATOM 2193 N N . GLY A 1 278 ? -4.176 43.812 5.406 1 79.19 278 GLY A N 1
ATOM 2194 C CA . GLY A 1 278 ? -4.559 44.344 6.707 1 79.19 278 GLY A CA 1
ATOM 2195 C C . GLY A 1 278 ? -3.664 45.5 7.172 1 79.19 278 GLY A C 1
ATOM 2196 O O . GLY A 1 278 ? -4.152 46.531 7.625 1 79.19 278 GLY A O 1
ATOM 2197 N N . ILE A 1 279 ? -2.406 45.312 6.992 1 79.5 279 ILE A N 1
ATOM 2198 C CA . ILE A 1 279 ? -1.446 46.344 7.406 1 79.5 279 ILE A CA 1
ATOM 2199 C C . ILE A 1 279 ? -1.61 47.562 6.543 1 79.5 279 ILE A C 1
ATOM 2201 O O . ILE A 1 279 ? -1.546 48.688 7.047 1 79.5 279 ILE A O 1
ATOM 2205 N N . THR A 1 280 ? -1.837 47.375 5.293 1 81.25 280 THR A N 1
ATOM 2206 C CA . THR A 1 280 ? -2.043 48.469 4.363 1 81.25 280 THR A CA 1
ATOM 2207 C C . THR A 1 280 ? -3.299 49.25 4.727 1 81.25 280 THR A C 1
ATOM 2209 O O . THR A 1 280 ? -3.291 50.5 4.715 1 81.25 280 THR A O 1
ATOM 2212 N N . LEU A 1 281 ? -4.289 48.531 5.094 1 79.62 281 LEU A N 1
ATOM 2213 C CA . LEU A 1 281 ? -5.543 49.188 5.461 1 79.62 281 LEU A CA 1
ATOM 2214 C C . LEU A 1 281 ? -5.387 49.969 6.754 1 79.62 281 LEU A C 1
ATOM 2216 O O . LEU A 1 281 ? -5.938 51.062 6.883 1 79.62 281 LEU A O 1
ATOM 2220 N N . ILE A 1 282 ? -4.699 49.406 7.664 1 76.38 282 ILE A N 1
ATOM 2221 C CA . ILE A 1 282 ? -4.453 50.094 8.93 1 76.38 282 ILE A CA 1
ATOM 2222 C C . ILE A 1 282 ? -3.635 51.344 8.688 1 76.38 282 ILE A C 1
ATOM 2224 O O . ILE A 1 282 ? -3.926 52.406 9.25 1 76.38 282 ILE A O 1
ATOM 2228 N N . ALA A 1 283 ? -2.633 51.281 7.812 1 78.12 283 ALA A N 1
ATOM 2229 C CA . ALA A 1 283 ? -1.776 52.406 7.492 1 78.12 283 ALA A CA 1
ATOM 2230 C C . ALA A 1 283 ? -2.566 53.5 6.785 1 78.12 283 ALA A C 1
ATOM 2232 O O . ALA A 1 283 ? -2.4 54.688 7.086 1 78.12 283 ALA A O 1
ATOM 2233 N N . LEU A 1 284 ? -3.385 53.094 5.953 1 79.19 284 LEU A N 1
ATOM 2234 C CA . LEU A 1 284 ? -4.176 54.062 5.195 1 79.19 284 LEU A CA 1
ATOM 2235 C C . LEU A 1 284 ? -5.219 54.719 6.09 1 79.19 284 LEU A C 1
ATOM 2237 O O . LEU A 1 284 ? -5.5 55.906 5.938 1 79.19 284 LEU A O 1
ATOM 2241 N N . LEU A 1 285 ? -5.742 53.969 6.965 1 76.06 285 LEU A N 1
ATOM 2242 C CA . LEU A 1 285 ? -6.715 54.531 7.898 1 76.06 285 LEU A CA 1
ATOM 2243 C C . LEU A 1 285 ? -6.051 55.531 8.852 1 76.06 285 LEU A C 1
ATOM 2245 O O . LEU A 1 285 ? -6.625 56.562 9.172 1 76.06 285 LEU A O 1
ATOM 2249 N N . ALA A 1 286 ? -4.941 55.094 9.305 1 74.69 286 ALA A N 1
ATOM 2250 C CA . ALA A 1 286 ? -4.188 56 10.18 1 74.69 286 ALA A CA 1
ATOM 2251 C C . ALA A 1 286 ? -3.857 57.312 9.477 1 74.69 286 ALA A C 1
ATOM 2253 O O . ALA A 1 286 ? -3.959 58.375 10.078 1 74.69 286 ALA A O 1
ATOM 2254 N N . TYR A 1 287 ? -3.492 57.219 8.305 1 75.69 287 TYR A N 1
ATOM 2255 C CA . TYR A 1 287 ? -3.172 58.375 7.516 1 75.69 287 TYR A CA 1
ATOM 2256 C C . TYR A 1 287 ? -4.41 59.25 7.305 1 75.69 287 TYR A C 1
ATOM 2258 O O . TYR A 1 287 ? -4.348 60.469 7.434 1 75.69 287 TYR A O 1
ATOM 2266 N N . ALA A 1 288 ? -5.461 58.719 7.035 1 75.31 288 ALA A N 1
ATOM 2267 C CA . ALA A 1 288 ? -6.699 59.438 6.773 1 75.31 288 ALA A CA 1
ATOM 2268 C C . ALA A 1 288 ? -7.207 60.125 8.031 1 75.31 288 ALA A C 1
ATOM 2270 O O . ALA A 1 288 ? -7.75 61.25 7.965 1 75.31 288 ALA A O 1
ATOM 2271 N N . MET A 1 289 ? -7.004 59.469 9.086 1 73.31 289 MET A N 1
ATOM 2272 C CA . MET A 1 289 ? -7.492 60.031 10.344 1 73.31 289 MET A CA 1
ATOM 2273 C C . MET A 1 289 ? -6.629 61.188 10.789 1 73.31 289 MET A C 1
ATOM 2275 O O . MET A 1 289 ? -7.113 62.094 11.461 1 73.31 289 MET A O 1
ATOM 2279 N N . GLN A 1 290 ? -5.43 61.094 10.531 1 71.81 290 GLN A N 1
ATOM 2280 C CA . GLN A 1 290 ? -4.531 62.156 10.922 1 71.81 290 GLN A CA 1
ATOM 2281 C C . GLN A 1 290 ? -4.719 63.375 10.039 1 71.81 290 GLN A C 1
ATOM 2283 O O . GLN A 1 290 ? -4.516 64.5 10.484 1 71.81 290 GLN A O 1
ATOM 2288 N N . THR A 1 291 ? -4.977 63.188 8.828 1 70.12 291 THR A N 1
ATOM 2289 C CA . THR A 1 291 ? -5.141 64.312 7.922 1 70.12 291 THR A CA 1
ATOM 2290 C C . THR A 1 291 ? -6.566 64.875 7.984 1 70.12 291 THR A C 1
ATOM 2292 O O . THR A 1 291 ? -6.84 65.938 7.496 1 70.12 291 THR A O 1
ATOM 2295 N N . GLY A 1 292 ? -7.414 64.062 8.531 1 65.06 292 GLY A N 1
ATOM 2296 C CA . GLY A 1 292 ? -8.789 64.562 8.609 1 65.06 292 GLY A CA 1
ATOM 2297 C C . GLY A 1 292 ? -9.047 65.438 9.812 1 65.06 292 GLY A C 1
ATOM 2298 O O . GLY A 1 292 ? -8.148 65.688 10.633 1 65.06 292 GLY A O 1
ATOM 2299 N N . PRO A 1 293 ? -10.18 66.188 9.781 1 58.62 293 PRO A N 1
ATOM 2300 C CA . PRO A 1 293 ? -10.508 67.188 10.812 1 58.62 293 PRO A CA 1
ATOM 2301 C C . PRO A 1 293 ? -10.586 66.562 12.211 1 58.62 293 PRO A C 1
ATOM 2303 O O . PRO A 1 293 ? -10.617 67.312 13.203 1 58.62 293 PRO A O 1
ATOM 2306 N N . SER A 1 294 ? -10.93 65.375 12.398 1 53.78 294 SER A N 1
ATOM 2307 C CA . SER A 1 294 ? -11.117 64.812 13.742 1 53.78 294 SER A CA 1
ATOM 2308 C C . SER A 1 294 ? -9.773 64.5 14.406 1 53.78 294 SER A C 1
ATOM 2310 O O . SER A 1 294 ? -8.867 64 13.766 1 53.78 294 SER A O 1
ATOM 2312 N N . SER A 1 295 ? -9.492 65.25 15.445 1 53.5 295 SER A N 1
ATOM 2313 C CA . SER A 1 295 ? -8.25 65.312 16.219 1 53.5 295 SER A CA 1
ATOM 2314 C C . SER A 1 295 ? -7.73 63.875 16.453 1 53.5 295 SER A C 1
ATOM 2316 O O . SER A 1 295 ? -8.492 62.906 16.406 1 53.5 295 SER A O 1
ATOM 2318 N N . GLY A 1 296 ? -6.367 63.688 16.312 1 54.31 296 GLY A N 1
ATOM 2319 C CA . GLY A 1 296 ? -5.469 62.594 16.609 1 54.31 296 GLY A CA 1
ATOM 2320 C C . GLY A 1 296 ? -5.941 61.719 17.781 1 54.31 296 GLY A C 1
ATOM 2321 O O . GLY A 1 296 ? -5.449 60.625 17.984 1 54.31 296 GLY A O 1
ATOM 2322 N N . GLN A 1 297 ? -6.824 62.281 18.531 1 53.56 297 GLN A N 1
ATOM 2323 C CA . GLN A 1 297 ? -7.105 61.625 19.812 1 53.56 297 GLN A CA 1
ATOM 2324 C C . GLN A 1 297 ? -7.949 60.375 19.609 1 53.56 297 GLN A C 1
ATOM 2326 O O . GLN A 1 297 ? -7.797 59.406 20.328 1 53.56 297 GLN A O 1
ATOM 2331 N N . ASN A 1 298 ? -8.859 60.375 18.578 1 55.62 298 ASN A N 1
ATOM 2332 C CA . ASN A 1 298 ? -9.719 59.219 18.422 1 55.62 298 ASN A CA 1
ATOM 2333 C C . ASN A 1 298 ? -9.117 58.188 17.453 1 55.62 298 ASN A C 1
ATOM 2335 O O . ASN A 1 298 ? -9.734 57.156 17.156 1 55.62 298 ASN A O 1
ATOM 2339 N N . ALA A 1 299 ? -8.008 58.562 16.984 1 62 299 ALA A N 1
ATOM 2340 C CA . ALA A 1 299 ? -7.383 57.688 15.977 1 62 299 ALA A CA 1
ATOM 2341 C C . ALA A 1 299 ? -6.809 56.438 16.609 1 62 299 ALA A C 1
ATOM 2343 O O . ALA A 1 299 ? -6.945 55.344 16.062 1 62 299 ALA A O 1
ATOM 2344 N N . LEU A 1 300 ? -6.332 56.594 17.812 1 61.53 300 LEU A N 1
ATOM 2345 C CA . LEU A 1 300 ? -5.605 55.469 18.406 1 61.53 300 LEU A CA 1
ATOM 2346 C C . LEU A 1 300 ? -6.555 54.344 18.781 1 61.53 300 LEU A C 1
ATOM 2348 O O . LEU A 1 300 ? -6.301 53.188 18.469 1 61.53 300 LEU A O 1
ATOM 2352 N N . PRO A 1 301 ? -7.699 54.812 19.391 1 56.34 301 PRO A N 1
ATOM 2353 C CA . PRO A 1 301 ? -8.633 53.719 19.734 1 56.34 301 PRO A CA 1
ATOM 2354 C C . PRO A 1 301 ? -9.172 53 18.5 1 56.34 301 PRO A C 1
ATOM 2356 O O . PRO A 1 301 ? -9.352 51.781 18.531 1 56.34 301 PRO A O 1
ATOM 2359 N N . LEU A 1 302 ? -9.375 53.781 17.484 1 63.66 302 LEU A N 1
ATOM 2360 C CA . LEU A 1 302 ? -9.906 53.156 16.281 1 63.66 302 LEU A CA 1
ATOM 2361 C C . LEU A 1 302 ? -8.875 52.25 15.625 1 63.66 302 LEU A C 1
ATOM 2363 O O . LEU A 1 302 ? -9.211 51.156 15.156 1 63.66 302 LEU A O 1
ATOM 2367 N N . LEU A 1 303 ? -7.672 52.656 15.586 1 68.06 303 LEU A N 1
ATOM 2368 C CA . LEU A 1 303 ? -6.598 51.844 15.023 1 68.06 303 LEU A CA 1
ATOM 2369 C C . LEU A 1 303 ? -6.352 50.594 15.859 1 68.06 303 LEU A C 1
ATOM 2371 O O . LEU A 1 303 ? -6.07 49.531 15.32 1 68.06 303 LEU A O 1
ATOM 2375 N N . GLY A 1 304 ? -6.441 50.75 17.125 1 62.16 304 GLY A N 1
ATOM 2376 C CA . GLY A 1 304 ? -6.332 49.594 18.016 1 62.16 304 GLY A CA 1
ATOM 2377 C C . GLY A 1 304 ? -7.43 48.562 17.797 1 62.16 304 GLY A C 1
ATOM 2378 O O . GLY A 1 304 ? -7.164 47.344 17.781 1 62.16 304 GLY A O 1
ATOM 2379 N N . ALA A 1 305 ? -8.609 49.125 17.625 1 59.47 305 ALA A N 1
ATOM 2380 C CA . ALA A 1 305 ? -9.734 48.219 17.359 1 59.47 305 ALA A CA 1
ATOM 2381 C C . ALA A 1 305 ? -9.531 47.469 16.047 1 59.47 305 ALA A C 1
ATOM 2383 O O . ALA A 1 305 ? -9.828 46.281 15.953 1 59.47 305 ALA A O 1
ATOM 2384 N N . PHE A 1 306 ? -9.023 48.125 15.062 1 65.12 306 PHE A N 1
ATOM 2385 C CA . PHE A 1 306 ? -8.758 47.5 13.766 1 65.12 306 PHE A CA 1
ATOM 2386 C C . PHE A 1 306 ? -7.656 46.469 13.883 1 65.12 306 PHE A C 1
ATOM 2388 O O . PHE A 1 306 ? -7.727 45.406 13.25 1 65.12 306 PHE A O 1
ATOM 2395 N N . ALA A 1 307 ? -6.699 46.812 14.602 1 64.69 307 ALA A N 1
ATOM 2396 C CA . ALA A 1 307 ? -5.582 45.906 14.781 1 64.69 307 ALA A CA 1
ATOM 2397 C C . ALA A 1 307 ? -6.027 44.625 15.516 1 64.69 307 ALA A C 1
ATOM 2399 O O . ALA A 1 307 ? -5.621 43.531 15.156 1 64.69 307 ALA A O 1
ATOM 2400 N N . LEU A 1 308 ? -6.824 44.875 16.531 1 59.88 308 LEU A N 1
ATOM 2401 C CA . LEU A 1 308 ? -7.355 43.719 17.281 1 59.88 308 LEU A CA 1
ATOM 2402 C C . LEU A 1 308 ? -8.258 42.875 16.391 1 59.88 308 LEU A C 1
ATOM 2404 O O . LEU A 1 308 ? -8.219 41.656 16.469 1 59.88 308 LEU A O 1
ATOM 2408 N N . GLY A 1 309 ? -9.133 43.562 15.633 1 62.12 309 GLY A N 1
ATOM 2409 C CA . GLY A 1 309 ? -9.977 42.844 14.695 1 62.12 309 GLY A CA 1
ATOM 2410 C C . GLY A 1 309 ? -9.188 42.031 13.688 1 62.12 309 GLY A C 1
ATOM 2411 O O . GLY A 1 309 ? -9.523 40.875 13.43 1 62.12 309 GLY A O 1
ATOM 2412 N N . ALA A 1 310 ? -8.148 42.656 13.195 1 68.38 310 ALA A N 1
ATOM 2413 C CA . ALA A 1 310 ? -7.297 41.969 12.227 1 68.38 310 ALA A CA 1
ATOM 2414 C C . ALA A 1 310 ? -6.605 40.75 12.859 1 68.38 310 ALA A C 1
ATOM 2416 O O . ALA A 1 310 ? -6.531 39.688 12.25 1 68.38 310 ALA A O 1
ATOM 2417 N N . GLN A 1 311 ? -6.121 40.906 14.047 1 66.69 311 GLN A N 1
ATOM 2418 C CA . GLN A 1 311 ? -5.387 39.844 14.742 1 66.69 311 GLN A CA 1
ATOM 2419 C C . GLN A 1 311 ? -6.289 38.656 15.055 1 66.69 311 GLN A C 1
ATOM 2421 O O . GLN A 1 311 ? -5.828 37.5 15.086 1 66.69 311 GLN A O 1
ATOM 2426 N N . ARG A 1 312 ? -7.547 38.906 15.18 1 65.81 312 ARG A N 1
ATOM 2427 C CA . ARG A 1 312 ? -8.469 37.844 15.586 1 65.81 312 ARG A CA 1
ATOM 2428 C C . ARG A 1 312 ? -9.25 37.312 14.391 1 65.81 312 ARG A C 1
ATOM 2430 O O . ARG A 1 312 ? -9.508 36.125 14.289 1 65.81 312 ARG A O 1
ATOM 2437 N N . LEU A 1 313 ? -9.656 38.281 13.539 1 76.25 313 LEU A N 1
ATOM 2438 C CA . LEU A 1 313 ? -10.516 37.906 12.422 1 76.25 313 LEU A CA 1
ATOM 2439 C C . LEU A 1 313 ? -9.711 37.156 11.352 1 76.25 313 LEU A C 1
ATOM 2441 O O . LEU A 1 313 ? -10.203 36.219 10.734 1 76.25 313 LEU A O 1
ATOM 2445 N N . LEU A 1 314 ? -8.508 37.656 11.195 1 82.69 314 LEU A N 1
ATOM 2446 C CA . LEU A 1 314 ? -7.707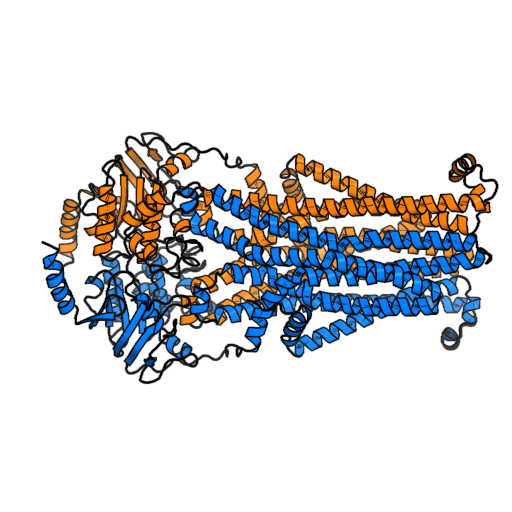 37.094 10.102 1 82.69 314 LEU A CA 1
ATOM 2447 C C . LEU A 1 314 ? -7.469 35.594 10.297 1 82.69 314 LEU A C 1
ATOM 2449 O O . LEU A 1 314 ? -7.641 34.812 9.367 1 82.69 314 LEU A O 1
ATOM 2453 N N . PRO A 1 315 ? -7.109 35.125 11.539 1 79.75 315 PRO A N 1
ATOM 2454 C CA . PRO A 1 315 ? -6.949 33.688 11.727 1 79.75 315 PRO A CA 1
ATOM 2455 C C . PRO A 1 315 ? -8.242 32.906 11.477 1 79.75 315 PRO A C 1
ATOM 2457 O O . PRO A 1 315 ? -8.211 31.812 10.938 1 79.75 315 PRO A O 1
ATOM 2460 N N . GLY A 1 316 ? -9.344 33.531 11.93 1 83 316 GLY A N 1
ATOM 2461 C CA . GLY A 1 316 ? -10.625 32.906 11.68 1 83 316 GLY A CA 1
ATOM 2462 C C . GLY A 1 316 ? -10.93 32.719 10.203 1 83 316 GLY A C 1
ATOM 2463 O O . GLY A 1 316 ? -11.352 31.656 9.758 1 83 316 GLY A O 1
ATOM 2464 N N . LEU A 1 317 ? -10.695 33.75 9.445 1 88.38 317 LEU A N 1
ATOM 2465 C CA . LEU A 1 317 ? -10.938 33.719 8.008 1 88.38 317 LEU A CA 1
ATOM 2466 C C . LEU A 1 317 ? -9.953 32.781 7.32 1 88.38 317 LEU A C 1
ATOM 2468 O O . LEU A 1 317 ? -10.305 32.094 6.359 1 88.38 317 LEU A O 1
ATOM 2472 N N . GLN A 1 318 ? -8.789 32.844 7.809 1 89.12 318 GLN A N 1
ATOM 2473 C CA . GLN A 1 318 ? -7.777 31.953 7.258 1 89.12 318 GLN A CA 1
ATOM 2474 C C . GLN A 1 318 ? -8.164 30.484 7.496 1 89.12 318 GLN A C 1
ATOM 2476 O O . GLN A 1 318 ? -7.949 29.641 6.629 1 89.12 318 GLN A O 1
ATOM 2481 N N . GLN A 1 319 ? -8.664 30.219 8.664 1 89.5 319 GLN A N 1
ATOM 2482 C CA . GLN A 1 319 ? -9.094 28.859 8.977 1 89.5 319 GLN A CA 1
ATOM 2483 C C . GLN A 1 319 ? -10.227 28.422 8.055 1 89.5 319 GLN A C 1
ATOM 2485 O O . GLN A 1 319 ? -10.273 27.266 7.621 1 89.5 319 GLN A O 1
ATOM 2490 N N . ILE A 1 320 ? -11.125 29.328 7.82 1 92.12 320 ILE A N 1
ATOM 2491 C CA . ILE A 1 320 ? -12.219 29.031 6.906 1 92.12 320 ILE A CA 1
ATOM 2492 C C . ILE A 1 320 ? -11.664 28.688 5.527 1 92.12 320 ILE A C 1
ATOM 2494 O O . ILE A 1 320 ? -12.047 27.672 4.938 1 92.12 320 ILE A O 1
ATOM 2498 N N . TYR A 1 321 ? -10.773 29.453 5.105 1 93 321 TYR A N 1
ATOM 2499 C CA . TYR A 1 321 ? -10.188 29.25 3.787 1 93 321 TYR A CA 1
ATOM 2500 C C . TYR A 1 321 ? -9.398 27.953 3.742 1 93 321 TYR A C 1
ATOM 2502 O O . TYR A 1 321 ? -9.484 27.203 2.771 1 93 321 TYR A O 1
ATOM 2510 N N . TYR A 1 322 ? -8.617 27.766 4.695 1 92.25 322 TYR A N 1
ATOM 2511 C CA . TYR A 1 322 ? -7.793 26.562 4.766 1 92.25 322 TYR A CA 1
ATOM 2512 C C . TYR A 1 322 ? -8.664 25.312 4.723 1 92.25 322 TYR A C 1
ATOM 2514 O O . TYR A 1 322 ? -8.383 24.375 3.963 1 92.25 322 TYR A O 1
ATOM 2522 N N . SER A 1 323 ? -9.672 25.297 5.57 1 92.94 323 SER A N 1
ATOM 2523 C CA . SER A 1 323 ? -10.602 24.172 5.59 1 92.94 323 SER A CA 1
ATOM 2524 C C . SER A 1 323 ? -11.266 23.984 4.23 1 92.94 323 SER A C 1
ATOM 2526 O O . SER A 1 323 ? -11.375 22.859 3.738 1 92.94 323 SER A O 1
ATOM 2528 N N . TRP A 1 324 ? -11.641 25.094 3.689 1 92.44 324 TRP A N 1
ATOM 2529 C CA . TRP A 1 324 ? -12.25 25.062 2.363 1 92.44 324 TRP A CA 1
ATOM 2530 C C . TRP A 1 324 ? -11.281 24.484 1.334 1 92.44 324 TRP A C 1
ATOM 2532 O O . TRP A 1 324 ? -11.664 23.672 0.491 1 92.44 324 TRP A O 1
ATOM 2542 N N . SER A 1 325 ? -10.086 24.922 1.388 1 93.12 325 SER A N 1
ATOM 2543 C CA . SER A 1 325 ? -9.055 24.484 0.449 1 93.12 325 SER A CA 1
ATOM 2544 C C . SER A 1 325 ? -8.789 22.984 0.582 1 93.12 325 SER A C 1
ATOM 2546 O O . SER A 1 325 ? -8.648 22.281 -0.421 1 93.12 325 SER A O 1
ATOM 2548 N N . LEU A 1 326 ? -8.75 22.5 1.811 1 91.31 326 LEU A N 1
ATOM 2549 C CA . LEU A 1 326 ? -8.508 21.078 2.051 1 91.31 326 LEU A CA 1
ATOM 2550 C C . LEU A 1 326 ? -9.664 20.234 1.542 1 91.31 326 LEU A C 1
ATOM 2552 O O . LEU A 1 326 ? -9.453 19.188 0.93 1 91.31 326 LEU A O 1
ATOM 2556 N N . ILE A 1 327 ? -10.789 20.719 1.787 1 92.25 327 ILE A N 1
ATOM 2557 C CA . ILE A 1 327 ? -11.969 19.984 1.351 1 92.25 327 ILE A CA 1
ATOM 2558 C C . ILE A 1 327 ? -11.984 19.875 -0.173 1 92.25 327 ILE A C 1
ATOM 2560 O O . ILE A 1 327 ? -12.172 18.797 -0.726 1 92.25 327 ILE A O 1
ATOM 2564 N N . ASN A 1 328 ? -11.711 20.969 -0.789 1 91.5 328 ASN A N 1
ATOM 2565 C CA . ASN A 1 328 ? -11.711 20.984 -2.248 1 91.5 328 ASN A CA 1
ATOM 2566 C C . ASN A 1 328 ? -10.508 20.234 -2.812 1 91.5 328 ASN A C 1
ATOM 2568 O O . ASN A 1 328 ? -10.602 19.594 -3.861 1 91.5 328 ASN A O 1
ATOM 2572 N N . GLY A 1 329 ? -9.43 20.297 -2.15 1 92.06 329 GLY A N 1
ATOM 2573 C CA . GLY A 1 329 ? -8.219 19.625 -2.572 1 92.06 329 GLY A CA 1
ATOM 2574 C C . GLY A 1 329 ? -8.305 18.109 -2.438 1 92.06 329 GLY A C 1
ATOM 2575 O O . GLY A 1 329 ? -7.473 17.391 -2.994 1 92.06 329 GLY A O 1
ATOM 2576 N N . ASN A 1 330 ? -9.328 17.641 -1.758 1 91.31 330 ASN A N 1
ATOM 2577 C CA . ASN A 1 330 ? -9.508 16.203 -1.562 1 91.31 330 ASN A CA 1
ATOM 2578 C C . ASN A 1 330 ? -10.875 15.734 -2.045 1 91.31 330 ASN A C 1
ATOM 2580 O O . ASN A 1 330 ? -11.359 14.672 -1.642 1 91.31 330 ASN A O 1
ATOM 2584 N N . HIS A 1 331 ? -11.43 16.516 -2.848 1 90.62 331 HIS A N 1
ATOM 2585 C CA . HIS A 1 331 ? -12.797 16.219 -3.266 1 90.62 331 HIS A CA 1
ATOM 2586 C C . HIS A 1 331 ? -12.867 14.898 -4.031 1 90.62 331 HIS A C 1
ATOM 2588 O O . HIS A 1 331 ? -13.82 14.133 -3.879 1 90.62 331 HIS A O 1
ATOM 2594 N N . ALA A 1 332 ? -11.867 14.594 -4.812 1 89.06 332 ALA A N 1
ATOM 2595 C CA . ALA A 1 332 ? -11.875 13.383 -5.625 1 89.06 332 ALA A CA 1
ATOM 2596 C C . ALA A 1 332 ? -11.664 12.141 -4.762 1 89.06 332 ALA A C 1
ATOM 2598 O O . ALA A 1 332 ? -12.281 11.102 -5.004 1 89.06 332 ALA A O 1
ATOM 2599 N N . VAL A 1 333 ? -10.828 12.32 -3.799 1 87 333 VAL A N 1
ATOM 2600 C CA . VAL A 1 333 ? -10.555 11.234 -2.863 1 87 333 VAL A CA 1
ATOM 2601 C C . VAL A 1 333 ? -11.805 10.93 -2.049 1 87 333 VAL A C 1
ATOM 2603 O O . VAL A 1 333 ? -12.125 9.758 -1.807 1 87 333 VAL A O 1
ATOM 2606 N N . LEU A 1 334 ? -12.508 11.961 -1.71 1 89 334 LEU A N 1
ATOM 2607 C CA . LEU A 1 334 ? -13.758 11.805 -0.975 1 89 334 LEU A CA 1
ATOM 2608 C C . LEU A 1 334 ? -14.789 11.055 -1.811 1 89 334 LEU A C 1
ATOM 2610 O O . LEU A 1 334 ? -15.555 10.25 -1.28 1 89 334 LEU A O 1
ATOM 2614 N N . ALA A 1 335 ? -14.758 11.297 -3.027 1 89.94 335 ALA A N 1
ATOM 2615 C CA . ALA A 1 335 ? -15.703 10.641 -3.932 1 89.94 335 ALA A CA 1
ATOM 2616 C C . ALA A 1 335 ? -15.453 9.133 -3.99 1 89.94 335 ALA A C 1
ATOM 2618 O O . ALA A 1 335 ? -16.391 8.344 -4.012 1 89.94 335 ALA A O 1
ATOM 2619 N N . ASP A 1 336 ? -14.211 8.727 -3.984 1 89.94 336 ASP A N 1
ATOM 2620 C CA . ASP A 1 336 ? -13.859 7.312 -4.016 1 89.94 336 ASP A CA 1
ATOM 2621 C C . ASP A 1 336 ? -14.336 6.602 -2.748 1 89.94 336 ASP A C 1
ATOM 2623 O O . ASP A 1 336 ? -14.891 5.504 -2.816 1 89.94 336 ASP A O 1
ATOM 2627 N N . VAL A 1 337 ? -14.133 7.254 -1.651 1 89.81 337 VAL A N 1
ATOM 2628 C CA . VAL A 1 337 ? -14.484 6.664 -0.365 1 89.81 337 VAL A CA 1
ATOM 2629 C C . VAL A 1 337 ? -16 6.578 -0.228 1 89.81 337 VAL A C 1
ATOM 2631 O O . VAL A 1 337 ? -16.531 5.555 0.212 1 89.81 337 VAL A O 1
ATOM 2634 N N . THR A 1 338 ? -16.703 7.621 -0.648 1 88.56 338 THR A N 1
ATOM 2635 C CA . THR A 1 338 ? -18.156 7.668 -0.486 1 88.56 338 THR A CA 1
ATOM 2636 C C . THR A 1 338 ? -18.828 6.695 -1.439 1 88.56 338 THR A C 1
ATOM 2638 O O . THR A 1 338 ? -19.922 6.191 -1.147 1 88.56 338 THR A O 1
ATOM 2641 N N . ALA A 1 339 ? -18.172 6.422 -2.533 1 86.38 339 ALA A N 1
ATOM 2642 C CA . ALA A 1 339 ? -18.719 5.438 -3.459 1 86.38 339 ALA A CA 1
ATOM 2643 C C . ALA A 1 339 ? -18.812 4.062 -2.801 1 86.38 339 ALA A C 1
ATOM 2645 O O . ALA A 1 339 ? -19.766 3.318 -3.033 1 86.38 339 ALA A O 1
ATOM 2646 N N . TRP A 1 340 ? -17.875 3.748 -1.974 1 83.88 340 TRP A N 1
ATOM 2647 C CA . TRP A 1 340 ? -17.875 2.471 -1.269 1 83.88 340 TRP A CA 1
ATOM 2648 C C . TRP A 1 340 ? -18.859 2.477 -0.115 1 83.88 340 TRP A C 1
ATOM 2650 O O . TRP A 1 340 ? -19.547 1.478 0.129 1 83.88 340 TRP A O 1
ATOM 2660 N N . VAL A 1 341 ? -18.969 3.582 0.469 1 81.94 341 VAL A N 1
ATOM 2661 C CA . VAL A 1 341 ? -19.844 3.701 1.631 1 81.94 341 VAL A CA 1
ATOM 2662 C C . VAL A 1 341 ? -21.297 3.695 1.182 1 81.94 341 VAL A C 1
ATOM 2664 O O . VAL A 1 341 ? -22.156 3.119 1.853 1 81.94 341 VAL A O 1
ATOM 2667 N N . ASP A 1 342 ? -21.484 4.422 0.143 1 78.94 342 ASP A N 1
ATOM 2668 C CA . ASP A 1 342 ? -22.844 4.496 -0.378 1 78.94 342 ASP A CA 1
ATOM 2669 C C . ASP A 1 342 ? -23.359 3.109 -0.762 1 78.94 342 ASP A C 1
ATOM 2671 O O . ASP A 1 342 ? -24.531 2.795 -0.537 1 78.94 342 ASP A O 1
ATOM 2675 N N . LYS A 1 343 ? -22.469 2.334 -1.198 1 73.56 343 LYS A N 1
ATOM 2676 C CA . LYS A 1 343 ? -22.844 0.976 -1.576 1 73.56 343 LYS A CA 1
ATOM 2677 C C . LYS A 1 343 ? -23.062 0.101 -0.344 1 73.56 343 LYS A C 1
ATOM 2679 O O . LYS A 1 343 ? -23.938 -0.761 -0.331 1 73.56 343 LYS A O 1
ATOM 2684 N N . ALA A 1 344 ? -22.328 0.346 0.657 1 63.97 344 ALA A N 1
ATOM 2685 C CA . ALA A 1 344 ? -22.422 -0.41 1.902 1 63.97 344 ALA A CA 1
ATOM 2686 C C . ALA A 1 344 ? -23.766 -0.17 2.582 1 63.97 344 ALA A C 1
ATOM 2688 O O . ALA A 1 344 ? -24.344 -1.082 3.188 1 63.97 344 ALA A O 1
ATOM 2689 N N . GLY A 1 345 ? -24.141 1.008 2.555 1 59.47 345 GLY A N 1
ATOM 2690 C CA . GLY A 1 345 ? -25.422 1.347 3.146 1 59.47 345 GLY A CA 1
ATOM 2691 C C . GLY A 1 345 ? -26.578 0.602 2.518 1 59.47 345 GLY A C 1
ATOM 2692 O O . GLY A 1 345 ? -27.562 0.29 3.193 1 59.47 345 GLY A O 1
ATOM 2693 N N . HIS A 1 346 ? -26.344 0.228 1.318 1 57.78 346 HIS A N 1
ATOM 2694 C CA . HIS A 1 346 ? -27.438 -0.441 0.61 1 57.78 346 HIS A CA 1
ATOM 2695 C C . HIS A 1 346 ? -27.328 -1.957 0.741 1 57.78 346 HIS A C 1
ATOM 2697 O O . HIS A 1 346 ? -28.328 -2.664 0.66 1 57.78 346 HIS A O 1
ATOM 2703 N N . GLU A 1 347 ? -26.109 -2.312 0.83 1 59.75 347 GLU A N 1
ATOM 2704 C CA . GLU A 1 347 ? -25.922 -3.758 0.918 1 59.75 347 GLU A CA 1
ATOM 2705 C C . GLU A 1 347 ? -25.922 -4.227 2.371 1 59.75 347 GLU A C 1
ATOM 2707 O O . GLU A 1 347 ? -25.422 -3.529 3.256 1 59.75 347 GLU A O 1
ATOM 2712 N N . ALA A 1 348 ? -26.984 -5.02 2.723 1 51.28 348 ALA A N 1
ATOM 2713 C CA . ALA A 1 348 ? -27.125 -5.562 4.07 1 51.28 348 ALA A CA 1
ATOM 2714 C C . ALA A 1 348 ? -25.781 -6.016 4.625 1 51.28 348 ALA A C 1
ATOM 2716 O O . ALA A 1 348 ? -24.984 -6.633 3.916 1 51.28 348 ALA A O 1
ATOM 2717 N N . LYS A 1 349 ? -25.328 -5.465 5.77 1 54.69 349 LYS A N 1
ATOM 2718 C CA . LYS A 1 349 ? -24.172 -5.938 6.527 1 54.69 349 LYS A CA 1
ATOM 2719 C C . LYS A 1 349 ? -24.094 -7.461 6.531 1 54.69 349 LYS A C 1
ATOM 2721 O O . LYS A 1 349 ? -25.094 -8.133 6.785 1 54.69 349 LYS A O 1
ATOM 2726 N N . PRO A 1 350 ? -22.938 -8.023 5.852 1 55.22 350 PRO A N 1
ATOM 2727 C CA . PRO A 1 350 ? -22.922 -9.484 5.887 1 55.22 350 PRO A CA 1
ATOM 2728 C C . PRO A 1 350 ? -23.312 -10.047 7.25 1 55.22 350 PRO A C 1
ATOM 2730 O O . PRO A 1 350 ? -22.891 -9.531 8.281 1 55.22 350 PRO A O 1
ATOM 2733 N N . HIS A 1 351 ? -24.531 -10.477 7.363 1 49.5 351 HIS A N 1
ATOM 2734 C CA . HIS A 1 351 ? -24.984 -11.117 8.594 1 49.5 351 HIS A CA 1
ATOM 2735 C C . HIS A 1 351 ? -23.938 -12.117 9.102 1 49.5 351 HIS A C 1
ATOM 2737 O O . HIS A 1 351 ? -23.375 -12.875 8.312 1 49.5 351 HIS A O 1
ATOM 2743 N N . ASN A 1 352 ? -23.203 -11.648 10.055 1 53.25 352 ASN A N 1
ATOM 2744 C CA . ASN A 1 352 ? -22.297 -12.477 10.836 1 53.25 352 ASN A CA 1
ATOM 2745 C C . ASN A 1 352 ? -22.844 -13.891 11.031 1 53.25 352 ASN A C 1
ATOM 2747 O O . ASN A 1 352 ? -22.328 -14.648 11.852 1 53.25 352 ASN A O 1
ATOM 2751 N N . ASN A 1 353 ? -24.016 -14.211 10.5 1 54.62 353 ASN A N 1
ATOM 2752 C CA . ASN A 1 353 ? -24.547 -15.477 11 1 54.62 353 ASN A CA 1
ATOM 2753 C C . ASN A 1 353 ? -23.938 -16.672 10.266 1 54.62 353 ASN A C 1
ATOM 2755 O O . ASN A 1 353 ? -23.703 -16.609 9.055 1 54.62 353 ASN A O 1
ATOM 2759 N N . LEU A 1 354 ? -23.359 -17.469 11.086 1 62 354 LEU A N 1
ATOM 2760 C CA . LEU A 1 354 ? -22.984 -18.797 10.617 1 62 354 LEU A CA 1
ATOM 2761 C C . LEU A 1 354 ? -24.031 -19.344 9.656 1 62 354 LEU A C 1
ATOM 2763 O O . LEU A 1 354 ? -25.188 -19.516 10.031 1 62 354 LEU A O 1
ATOM 2767 N N . VAL A 1 355 ? -23.797 -19.172 8.406 1 70.06 355 VAL A N 1
ATOM 2768 C CA . VAL A 1 355 ? -24.688 -19.781 7.43 1 70.06 355 VAL A CA 1
ATOM 2769 C C . VAL A 1 355 ? -24.547 -21.297 7.484 1 70.06 355 VAL A C 1
ATOM 2771 O O . VAL A 1 355 ? -23.453 -21.844 7.34 1 70.06 355 VAL A O 1
ATOM 2774 N N . PRO A 1 356 ? -25.578 -21.922 7.926 1 80 356 PRO A N 1
ATOM 2775 C CA . PRO A 1 356 ? -25.484 -23.391 7.91 1 80 356 PRO A CA 1
ATOM 2776 C C . PRO A 1 356 ? -25.203 -23.953 6.516 1 80 356 PRO A C 1
ATOM 2778 O O . PRO A 1 356 ? -25.562 -23.312 5.516 1 80 356 PRO A O 1
ATOM 2781 N N . SER A 1 357 ? -24.5 -25 6.516 1 87.12 357 SER A N 1
ATOM 2782 C CA . SER A 1 357 ? -24.203 -25.656 5.246 1 87.12 357 SER A CA 1
ATOM 2783 C C . SER A 1 357 ? -25.469 -26.141 4.562 1 87.12 357 SER A C 1
ATOM 2785 O O . SER A 1 357 ? -26.422 -26.547 5.234 1 87.12 357 SER A O 1
ATOM 2787 N N . LEU A 1 358 ? -25.469 -26.031 3.309 1 90.06 358 LEU A N 1
ATOM 2788 C CA . LEU A 1 358 ? -26.578 -26.547 2.51 1 90.06 358 LEU A CA 1
ATOM 2789 C C . LEU A 1 358 ? -26.578 -28.078 2.514 1 90.06 358 LEU A C 1
ATOM 2791 O O . LEU A 1 358 ? -25.516 -28.703 2.465 1 90.06 358 LEU A O 1
ATOM 2795 N N . ASP A 1 359 ? -27.719 -28.578 2.559 1 91.56 359 ASP A N 1
ATOM 2796 C CA . ASP A 1 359 ? -27.797 -30.031 2.498 1 91.56 359 ASP A CA 1
ATOM 2797 C C . ASP A 1 359 ? -27.406 -30.547 1.118 1 91.56 359 ASP A C 1
ATOM 2799 O O . ASP A 1 359 ? -27.828 -30.016 0.098 1 91.56 359 ASP A O 1
ATOM 2803 N N . PHE A 1 360 ? -26.516 -31.422 1.091 1 95.62 360 PHE A N 1
ATOM 2804 C CA . PHE A 1 360 ? -26.078 -32.094 -0.12 1 95.62 360 PHE A CA 1
ATOM 2805 C C . PHE A 1 360 ? -26.156 -33.625 0.045 1 95.62 360 PHE A C 1
ATOM 2807 O O . PHE A 1 360 ? -25.281 -34.219 0.659 1 95.62 360 PHE A O 1
ATOM 2814 N N . SER A 1 361 ? -27.266 -34.188 -0.522 1 94.81 361 SER A N 1
ATOM 2815 C CA . SER A 1 361 ? -27.516 -35.594 -0.271 1 94.81 361 SER A CA 1
ATOM 2816 C C . SER A 1 361 ? -27.672 -36.375 -1.576 1 94.81 361 SER A C 1
ATOM 2818 O O . SER A 1 361 ? -27.578 -37.594 -1.595 1 94.81 361 SER A O 1
ATOM 2820 N N . ARG A 1 362 ? -27.969 -35.625 -2.629 1 94.69 362 ARG A N 1
ATOM 2821 C CA . ARG A 1 362 ? -28.281 -36.344 -3.852 1 94.69 362 ARG A CA 1
ATOM 2822 C C . ARG A 1 362 ? -27.297 -36 -4.969 1 94.69 362 ARG A C 1
ATOM 2824 O O . ARG A 1 362 ? -26.422 -36.812 -5.289 1 94.69 362 ARG A O 1
ATOM 2831 N N . SER A 1 363 ? -27.5 -34.812 -5.578 1 96.94 363 SER A N 1
ATOM 2832 C CA . SER A 1 363 ? -26.672 -34.562 -6.75 1 96.94 363 SER A CA 1
ATOM 2833 C C . SER A 1 363 ? -26.531 -33.062 -7.008 1 96.94 363 SER A C 1
ATOM 2835 O O . SER A 1 363 ? -27.297 -32.25 -6.457 1 96.94 363 SER A O 1
ATOM 2837 N N . ILE A 1 364 ? -25.516 -32.656 -7.762 1 98 364 ILE A N 1
ATOM 2838 C CA . ILE A 1 364 ? -25.328 -31.328 -8.352 1 98 364 ILE A CA 1
ATOM 2839 C C . ILE A 1 364 ? -25.766 -31.344 -9.812 1 98 364 ILE A C 1
ATOM 2841 O O . ILE A 1 364 ? -25.344 -32.219 -10.586 1 98 364 ILE A O 1
ATOM 2845 N N . GLU A 1 365 ? -26.578 -30.406 -10.164 1 98 365 GLU A N 1
ATOM 2846 C CA . GLU A 1 365 ? -27.109 -30.391 -11.523 1 98 365 GLU A CA 1
ATOM 2847 C C . GLU A 1 365 ? -26.828 -29.062 -12.203 1 98 365 GLU A C 1
ATOM 2849 O O . GLU A 1 365 ? -27.125 -28 -11.648 1 98 365 GLU A O 1
ATOM 2854 N N . LEU A 1 366 ? -26.219 -29.094 -13.328 1 97.81 366 LEU A N 1
ATOM 2855 C CA . LEU A 1 366 ? -26.078 -27.969 -14.227 1 97.81 366 LEU A CA 1
ATOM 2856 C C . LEU A 1 366 ? -27.109 -28.016 -15.344 1 97.81 366 LEU A C 1
ATOM 2858 O O . LEU A 1 366 ? -27.062 -28.891 -16.203 1 97.81 366 LEU A O 1
ATOM 2862 N N . CYS A 1 367 ? -27.984 -27.062 -15.297 1 97.44 367 CYS A N 1
ATOM 2863 C CA . CYS A 1 367 ? -29.094 -27.047 -16.234 1 97.44 367 CYS A CA 1
ATOM 2864 C C . CYS A 1 367 ? -28.891 -25.984 -17.312 1 97.44 367 CYS A C 1
ATOM 2866 O O . CYS A 1 367 ? -29.297 -24.844 -17.141 1 97.44 367 CYS A O 1
ATOM 2868 N N . ASN A 1 368 ? -28.422 -26.391 -18.484 1 96.62 368 ASN A N 1
ATOM 2869 C CA . ASN A 1 368 ? -28.25 -25.531 -19.656 1 96.62 368 ASN A CA 1
ATOM 2870 C C . ASN A 1 368 ? -27.453 -24.281 -19.297 1 96.62 368 ASN A C 1
ATOM 2872 O O . ASN A 1 368 ? -27.891 -23.156 -19.562 1 96.62 368 ASN A O 1
ATOM 2876 N N . ILE A 1 369 ? -26.344 -24.516 -18.719 1 96.81 369 ILE A N 1
ATOM 2877 C CA . ILE A 1 369 ? -25.516 -23.422 -18.219 1 96.81 369 ILE A CA 1
ATOM 2878 C C . ILE A 1 369 ? -24.859 -22.688 -19.391 1 96.81 369 ILE A C 1
ATOM 2880 O O . ILE A 1 369 ? -24.266 -23.328 -20.266 1 96.81 369 ILE A O 1
ATOM 2884 N N . ILE A 1 370 ? -25.016 -21.438 -19.438 1 96.25 370 ILE A N 1
ATOM 2885 C CA . ILE A 1 370 ? -24.344 -20.516 -20.359 1 96.25 370 ILE A CA 1
ATOM 2886 C C . ILE A 1 370 ? -23.547 -19.484 -19.578 1 96.25 370 ILE A C 1
ATOM 2888 O O . ILE A 1 370 ? -24.047 -18.938 -18.578 1 96.25 370 ILE A O 1
ATOM 2892 N N . PHE A 1 371 ? -22.297 -19.297 -19.953 1 95.06 371 PHE A N 1
ATOM 2893 C CA . PHE A 1 371 ? -21.5 -18.328 -19.219 1 95.06 371 PHE A CA 1
ATOM 2894 C C . PHE A 1 371 ? -20.641 -17.5 -20.172 1 95.06 371 PHE A C 1
ATOM 2896 O O . PHE A 1 371 ? -20.094 -18.016 -21.141 1 95.06 371 PHE A O 1
ATOM 2903 N N . ARG A 1 372 ? -20.641 -16.203 -19.875 1 89.38 372 ARG A N 1
ATOM 2904 C CA . ARG A 1 372 ? -19.781 -15.227 -20.516 1 89.38 372 ARG A CA 1
ATOM 2905 C C . ARG A 1 372 ? -19.141 -14.289 -19.5 1 89.38 372 ARG A C 1
ATOM 2907 O O . ARG A 1 372 ? -19.797 -13.852 -18.562 1 89.38 372 ARG A O 1
ATOM 2914 N N . TYR A 1 373 ? -17.828 -14.148 -19.656 1 79.94 373 TYR A N 1
ATOM 2915 C CA . TYR A 1 373 ? -17.188 -13.195 -18.75 1 79.94 373 TYR A CA 1
ATOM 2916 C C . TYR A 1 373 ? -17.672 -11.781 -19.016 1 79.94 373 TYR A C 1
ATOM 2918 O O . TYR A 1 373 ? -18.047 -11.445 -20.141 1 79.94 373 TYR A O 1
ATOM 2926 N N . VAL A 1 374 ? -17.656 -11 -17.984 1 74.38 374 VAL A N 1
ATOM 2927 C CA . VAL A 1 374 ? -18.141 -9.633 -18.094 1 74.38 374 VAL A CA 1
ATOM 2928 C C . VAL A 1 374 ? -17.281 -8.859 -19.094 1 74.38 374 VAL A C 1
ATOM 2930 O O . VAL A 1 374 ? -16.047 -8.922 -19.047 1 74.38 374 VAL A O 1
ATOM 2933 N N . GLY A 1 375 ? -17.844 -8.211 -19.938 1 66.5 375 GLY A N 1
ATOM 2934 C CA . GLY A 1 375 ? -17.141 -7.371 -20.906 1 66.5 375 GLY A CA 1
ATOM 2935 C C . GLY A 1 375 ? -16.828 -8.086 -22.203 1 66.5 375 GLY A C 1
ATOM 2936 O O . GLY A 1 375 ? -16.281 -7.477 -23.125 1 66.5 375 GLY A O 1
ATOM 2937 N N . THR A 1 376 ? -17.109 -9.406 -22.266 1 72.62 376 THR A N 1
ATOM 2938 C CA . THR A 1 376 ? -16.859 -10.148 -23.5 1 72.62 376 THR A CA 1
ATOM 2939 C C . THR A 1 376 ? -18.172 -10.719 -24.047 1 72.62 376 THR A C 1
ATOM 2941 O O . THR A 1 376 ? -19.125 -10.945 -23.312 1 72.62 376 THR A O 1
ATOM 2944 N N . ASP A 1 377 ? -18.203 -10.758 -25.328 1 74.62 377 ASP A N 1
ATOM 2945 C CA . ASP A 1 377 ? -19.391 -11.297 -25.969 1 74.62 377 ASP A CA 1
ATOM 2946 C C . ASP A 1 377 ? -19.219 -12.781 -26.297 1 74.62 377 ASP A C 1
ATOM 2948 O O . ASP A 1 377 ? -20.172 -13.453 -26.688 1 74.62 377 ASP A O 1
ATOM 2952 N N . LYS A 1 378 ? -18.156 -13.266 -26.031 1 79.62 378 LYS A N 1
ATOM 2953 C CA . LYS A 1 378 ? -17.906 -14.664 -26.375 1 79.62 378 LYS A CA 1
ATOM 2954 C C . LYS A 1 378 ? -18.344 -15.594 -25.234 1 79.62 378 LYS A C 1
ATOM 2956 O O . LYS A 1 378 ? -18 -15.359 -24.078 1 79.62 378 LYS A O 1
ATOM 2961 N N . GLU A 1 379 ? -19.109 -16.562 -25.656 1 88.81 379 GLU A N 1
ATOM 2962 C CA . GLU A 1 379 ? -19.531 -17.547 -24.672 1 88.81 379 GLU A CA 1
ATOM 2963 C C . GLU A 1 379 ? -18.406 -18.547 -24.391 1 88.81 379 GLU A C 1
ATOM 2965 O O . GLU A 1 379 ? -17.906 -19.219 -25.297 1 88.81 379 GLU A O 1
ATOM 2970 N N . VAL A 1 380 ? -18 -18.625 -23.156 1 89.44 380 VAL A N 1
ATOM 2971 C CA . VAL A 1 380 ? -16.984 -19.578 -22.75 1 89.44 380 VAL A CA 1
ATOM 2972 C C . VAL A 1 380 ? -17.594 -20.953 -22.562 1 89.44 380 VAL A C 1
ATOM 2974 O O . VAL A 1 380 ? -16.953 -21.969 -22.875 1 89.44 380 VAL A O 1
ATOM 2977 N N . LEU A 1 381 ? -18.766 -20.938 -21.969 1 95.44 381 LEU A N 1
ATOM 2978 C CA . LEU A 1 381 ? -19.547 -22.172 -21.844 1 95.44 381 LEU A CA 1
ATOM 2979 C C . LEU A 1 381 ? -20.922 -22.016 -22.5 1 95.44 381 LEU A C 1
ATOM 2981 O O . LEU A 1 381 ? -21.578 -20.984 -22.344 1 95.44 381 LEU A O 1
ATOM 2985 N N . SER A 1 382 ? -21.266 -23.016 -23.281 1 95.56 382 SER A N 1
ATOM 2986 C CA . SER A 1 382 ? -22.516 -22.953 -24.031 1 95.56 382 SER A CA 1
ATOM 2987 C C . SER A 1 382 ? -23.375 -24.188 -23.766 1 95.56 382 SER A C 1
ATOM 2989 O O . SER A 1 382 ? -23.109 -25.266 -24.297 1 95.56 382 SER A O 1
ATOM 2991 N N . ASN A 1 383 ? -24.375 -23.969 -23.109 1 94.75 383 ASN A N 1
ATOM 2992 C CA . ASN A 1 383 ? -25.453 -24.938 -22.906 1 94.75 383 ASN A CA 1
ATOM 2993 C C . ASN A 1 383 ? -24.922 -26.234 -22.297 1 94.75 383 ASN A C 1
ATOM 2995 O O . ASN A 1 383 ? -25.125 -27.312 -22.844 1 94.75 383 ASN A O 1
ATOM 2999 N N . ILE A 1 384 ? -24.328 -26.141 -21.172 1 96.81 384 ILE A N 1
ATOM 3000 C CA . ILE A 1 384 ? -23.766 -27.297 -20.469 1 96.81 384 ILE A CA 1
ATOM 3001 C C . ILE A 1 384 ? -24.844 -27.953 -19.625 1 96.81 384 ILE A C 1
ATOM 3003 O O . ILE A 1 384 ? -25.484 -27.312 -18.797 1 96.81 384 ILE A O 1
ATOM 3007 N N . ARG A 1 385 ? -25.141 -29.156 -19.844 1 96.38 385 ARG A N 1
ATOM 3008 C CA . ARG A 1 385 ? -26 -29.984 -19.031 1 96.38 385 ARG A CA 1
ATOM 3009 C C . ARG A 1 385 ? -25.219 -31.141 -18.406 1 96.38 385 ARG A C 1
ATOM 3011 O O . ARG A 1 385 ? -24.656 -31.969 -19.109 1 96.38 385 ARG A O 1
ATOM 3018 N N . LEU A 1 386 ? -25.172 -31.172 -17.109 1 96.31 386 LEU A N 1
ATOM 3019 C CA . LEU A 1 386 ? -24.391 -32.188 -16.391 1 96.31 386 LEU A CA 1
ATOM 3020 C C . LEU A 1 386 ? -24.984 -32.469 -15.031 1 96.31 386 LEU A C 1
ATOM 3022 O O . LEU A 1 386 ? -25.438 -31.562 -14.328 1 96.31 386 LEU A O 1
ATOM 3026 N N . THR A 1 387 ? -25.078 -33.719 -14.688 1 97 387 THR A N 1
ATOM 3027 C CA . THR A 1 387 ? -25.5 -34.156 -13.359 1 97 387 THR A CA 1
ATOM 3028 C C . THR A 1 387 ? -24.359 -34.875 -12.641 1 97 387 THR A C 1
ATOM 3030 O O . THR A 1 387 ? -23.781 -35.844 -13.172 1 97 387 THR A O 1
ATOM 3033 N N . ILE A 1 388 ? -24.047 -34.469 -11.469 1 97.25 388 ILE A N 1
ATOM 3034 C CA . ILE A 1 388 ? -22.969 -35.031 -10.656 1 97.25 388 ILE A CA 1
ATOM 3035 C C . ILE A 1 388 ? -23.562 -35.656 -9.391 1 97.25 388 ILE A C 1
ATOM 3037 O O . ILE A 1 388 ? -23.906 -34.938 -8.445 1 97.25 388 ILE A O 1
ATOM 3041 N N . PRO A 1 389 ? -23.656 -36.969 -9.344 1 96.62 389 PRO A N 1
ATOM 3042 C CA . PRO A 1 389 ? -24.188 -37.625 -8.141 1 96.62 389 PRO A CA 1
ATOM 3043 C C . PRO A 1 389 ? -23.266 -37.5 -6.941 1 96.62 389 PRO A C 1
ATOM 3045 O O . PRO A 1 389 ? -22.031 -37.469 -7.098 1 96.62 389 PRO A O 1
ATOM 3048 N N . LYS A 1 390 ? -23.828 -37.438 -5.781 1 96.5 390 LYS A N 1
ATOM 3049 C CA . LYS A 1 390 ? -23.031 -37.406 -4.562 1 96.5 390 LYS A CA 1
ATOM 3050 C C . LYS A 1 390 ? -22.125 -38.656 -4.469 1 96.5 390 LYS A C 1
ATOM 3052 O O . LYS A 1 390 ? -22.547 -39.75 -4.809 1 96.5 390 LYS A O 1
ATOM 3057 N N . GLY A 1 391 ? -20.891 -38.406 -4.062 1 94.88 391 GLY A N 1
ATOM 3058 C CA . GLY A 1 391 ? -19.953 -39.5 -3.859 1 94.88 391 GLY A CA 1
ATOM 3059 C C . GLY A 1 391 ? -19.234 -39.906 -5.129 1 94.88 391 GLY A C 1
ATOM 3060 O O . GLY A 1 391 ? -18.328 -40.75 -5.09 1 94.88 391 GLY A O 1
ATOM 3061 N N . SER A 1 392 ? -19.594 -39.312 -6.211 1 94.56 392 SER A N 1
ATOM 3062 C CA . SER A 1 392 ? -18.984 -39.688 -7.484 1 94.56 392 SER A CA 1
ATOM 3063 C C . SER A 1 392 ? -17.625 -39 -7.656 1 94.56 392 SER A C 1
ATOM 3065 O O . SER A 1 392 ? -17.328 -38 -6.996 1 94.56 392 SER A O 1
ATOM 3067 N N . ARG A 1 393 ? -16.812 -39.594 -8.422 1 95.06 393 ARG A N 1
ATOM 3068 C CA . ARG A 1 393 ? -15.523 -39.062 -8.867 1 95.06 393 ARG A CA 1
ATOM 3069 C C . ARG A 1 393 ? -15.555 -38.719 -10.359 1 95.06 393 ARG A C 1
ATOM 3071 O O . ARG A 1 393 ? -15.562 -39.625 -11.195 1 95.06 393 ARG A O 1
ATOM 3078 N N . ILE A 1 394 ? -15.547 -37.469 -10.633 1 95.94 394 ILE A N 1
ATOM 3079 C CA . ILE A 1 394 ? -15.695 -37.031 -12.016 1 95.94 394 ILE A CA 1
ATOM 3080 C C . ILE A 1 394 ? -14.422 -36.312 -12.477 1 95.94 394 ILE A C 1
ATOM 3082 O O . ILE A 1 394 ? -13.891 -35.469 -11.773 1 95.94 394 ILE A O 1
ATOM 3086 N N . GLY A 1 395 ? -13.898 -36.719 -13.586 1 95.56 395 GLY A N 1
ATOM 3087 C CA . GLY A 1 395 ? -12.758 -36.062 -14.211 1 95.56 395 GLY A CA 1
ATOM 3088 C C . GLY A 1 395 ? -13.141 -35.188 -15.391 1 95.56 395 GLY A C 1
ATOM 3089 O O . GLY A 1 395 ? -14.047 -35.531 -16.156 1 95.56 395 GLY A O 1
ATOM 3090 N N . PHE A 1 396 ? -12.508 -34.094 -15.477 1 94.5 396 PHE A N 1
ATOM 3091 C CA . PHE A 1 396 ? -12.703 -33.188 -16.609 1 94.5 396 PHE A CA 1
ATOM 3092 C C . PHE A 1 396 ? -11.438 -33.094 -17.438 1 94.5 396 PHE A C 1
ATOM 3094 O O . PHE A 1 396 ? -10.344 -32.875 -16.906 1 94.5 396 PHE A O 1
ATOM 3101 N N . ILE A 1 397 ? -11.547 -33.281 -18.719 1 90.88 397 ILE A N 1
ATOM 3102 C CA . ILE A 1 397 ? -10.422 -33.156 -19.641 1 90.88 397 ILE A CA 1
ATOM 3103 C C . ILE A 1 397 ? -10.82 -32.281 -20.828 1 90.88 397 ILE A C 1
ATOM 3105 O O . ILE A 1 397 ? -12.008 -32.031 -21.062 1 90.88 397 ILE A O 1
ATOM 3109 N N . GLY A 1 398 ? -9.922 -31.797 -21.484 1 87.62 398 GLY A N 1
ATOM 3110 C CA . GLY A 1 398 ? -10.117 -30.938 -22.641 1 87.62 398 GLY A CA 1
ATOM 3111 C C . GLY A 1 398 ? -8.93 -30.047 -22.938 1 87.62 398 GLY A C 1
ATOM 3112 O O . GLY A 1 398 ? -8.016 -29.922 -22.125 1 87.62 398 GLY A O 1
ATOM 3113 N N . ALA A 1 399 ? -9 -29.453 -24.094 1 83.69 399 ALA A N 1
ATOM 3114 C CA . ALA A 1 399 ? -7.918 -28.562 -24.484 1 83.69 399 ALA A CA 1
ATOM 3115 C C . ALA A 1 399 ? -7.848 -27.344 -23.578 1 83.69 399 ALA A C 1
ATOM 3117 O O . ALA A 1 399 ? -8.812 -27.016 -22.891 1 83.69 399 ALA A O 1
ATOM 3118 N N . THR A 1 400 ? -6.676 -26.781 -23.547 1 80.75 400 THR A N 1
ATOM 3119 C CA . THR A 1 400 ? -6.508 -25.531 -22.797 1 80.75 400 THR A CA 1
ATOM 3120 C C . THR A 1 400 ? -7.48 -24.469 -23.297 1 80.75 400 THR A C 1
ATOM 3122 O O . THR A 1 400 ? -7.625 -24.281 -24.516 1 80.75 400 THR A O 1
ATOM 3125 N N . GLY A 1 401 ? -8.203 -23.859 -22.406 1 80.44 401 GLY A N 1
ATOM 3126 C CA . GLY A 1 401 ? -9.141 -22.812 -22.781 1 80.44 401 GLY A CA 1
ATOM 3127 C C . GLY A 1 401 ? -10.523 -23.344 -23.125 1 80.44 401 GLY A C 1
ATOM 3128 O O . GLY A 1 401 ? -11.391 -22.594 -23.562 1 80.44 401 GLY A O 1
ATOM 3129 N N . SER A 1 402 ? -10.68 -24.594 -22.844 1 87.62 402 SER A N 1
ATOM 3130 C CA . SER A 1 402 ? -11.953 -25.203 -23.219 1 87.62 402 SER A CA 1
ATOM 3131 C C . SER A 1 402 ? -13.047 -24.844 -22.219 1 87.62 402 SER A C 1
ATOM 3133 O O . SER A 1 402 ? -14.227 -25.109 -22.453 1 87.62 402 SER A O 1
ATOM 3135 N N . GLY A 1 403 ? -12.664 -24.234 -21.078 1 89.56 403 GLY A N 1
ATOM 3136 C CA . GLY A 1 403 ? -13.664 -23.781 -20.125 1 89.56 403 GLY A CA 1
ATOM 3137 C C . GLY A 1 403 ? -13.727 -24.641 -18.875 1 89.56 403 GLY A C 1
ATOM 3138 O O . GLY A 1 403 ? -14.625 -24.469 -18.031 1 89.56 403 GLY A O 1
ATOM 3139 N N . LYS A 1 404 ? -12.836 -25.562 -18.688 1 92.25 404 LYS A N 1
ATOM 3140 C CA . LYS A 1 404 ? -12.844 -26.5 -17.562 1 92.25 404 LYS A CA 1
ATOM 3141 C C . LYS A 1 404 ? -12.836 -25.766 -16.234 1 92.25 404 LYS A C 1
ATOM 3143 O O . LYS A 1 404 ? -13.664 -26.031 -15.359 1 92.25 404 LYS A O 1
ATOM 3148 N N . SER A 1 405 ? -11.891 -24.797 -16.094 1 90.56 405 SER A N 1
ATOM 3149 C CA . SER A 1 405 ? -11.773 -24.062 -14.844 1 90.56 405 SER A CA 1
ATOM 3150 C C . SER A 1 405 ? -13 -23.172 -14.609 1 90.56 405 SER A C 1
ATOM 3152 O O . SER A 1 405 ? -13.445 -23.016 -13.469 1 90.56 405 SER A O 1
ATOM 3154 N N . THR A 1 406 ? -13.508 -22.594 -15.641 1 92.25 406 THR A N 1
ATOM 3155 C CA . THR A 1 406 ? -14.711 -21.781 -15.539 1 92.25 406 THR A CA 1
ATOM 3156 C C . THR A 1 406 ? -15.891 -22.625 -15.062 1 92.25 406 THR A C 1
ATOM 3158 O O . THR A 1 406 ? -16.688 -22.172 -14.242 1 92.25 406 THR A O 1
ATOM 3161 N N . LEU A 1 407 ? -15.953 -23.797 -15.617 1 95.56 407 LEU A N 1
ATOM 3162 C CA . LEU A 1 407 ? -17.031 -24.703 -15.219 1 95.56 407 LEU A CA 1
ATOM 3163 C C . LEU A 1 407 ? -16.953 -25.016 -13.734 1 95.56 407 LEU A C 1
ATOM 3165 O O . LEU A 1 407 ? -17.969 -25 -13.031 1 95.56 407 LEU A O 1
ATOM 3169 N N . LEU A 1 408 ? -15.797 -25.297 -13.25 1 95.75 408 LEU A N 1
ATOM 3170 C CA . LEU A 1 408 ? -15.617 -25.578 -11.836 1 95.75 408 LEU A CA 1
ATOM 3171 C C . LEU A 1 408 ? -15.953 -24.359 -10.984 1 95.75 408 LEU A C 1
ATOM 3173 O O . LEU A 1 408 ? -16.516 -24.484 -9.898 1 95.75 408 LEU A O 1
ATOM 3177 N N . ASP A 1 409 ? -15.602 -23.172 -11.484 1 94.94 409 ASP A N 1
ATOM 3178 C CA . ASP A 1 409 ? -15.922 -21.953 -10.766 1 94.94 409 ASP A CA 1
ATOM 3179 C C . ASP A 1 409 ? -17.438 -21.766 -10.633 1 94.94 409 ASP A C 1
ATOM 3181 O O . ASP A 1 409 ? -17.922 -21.266 -9.625 1 94.94 409 ASP A O 1
ATOM 3185 N N . LEU A 1 410 ? -18.125 -22.172 -11.664 1 96.56 410 LEU A N 1
ATOM 3186 C CA . LEU A 1 410 ? -19.578 -22.109 -11.641 1 96.56 410 LEU A CA 1
ATOM 3187 C C . LEU A 1 410 ? -20.156 -23.125 -10.648 1 96.56 410 LEU A C 1
ATOM 3189 O O . LEU A 1 410 ? -21.062 -22.797 -9.883 1 96.56 410 LEU A O 1
ATOM 3193 N N . ILE A 1 411 ? -19.578 -24.281 -10.672 1 97.44 411 ILE A N 1
ATOM 3194 C CA . ILE A 1 411 ? -20.031 -25.328 -9.773 1 97.44 411 ILE A CA 1
ATOM 3195 C C . ILE A 1 411 ? -19.812 -24.891 -8.32 1 97.44 411 ILE A C 1
ATOM 3197 O O . ILE A 1 411 ? -20.641 -25.156 -7.453 1 97.44 411 ILE A O 1
ATOM 3201 N N . MET A 1 412 ? -18.734 -24.188 -8.086 1 97.25 412 MET A N 1
ATOM 3202 C CA . MET A 1 412 ? -18.391 -23.766 -6.73 1 97.25 412 MET A CA 1
ATOM 3203 C C . MET A 1 412 ? -19.172 -22.516 -6.332 1 97.25 412 MET A C 1
ATOM 3205 O O . MET A 1 412 ? -19.109 -22.078 -5.188 1 97.25 412 MET A O 1
ATOM 3209 N N . GLY A 1 413 ? -19.828 -21.938 -7.23 1 95.88 413 GLY A N 1
ATOM 3210 C CA . GLY A 1 413 ? -20.609 -20.734 -6.949 1 95.88 413 GLY A CA 1
ATOM 3211 C C . GLY A 1 413 ? -19.781 -19.469 -6.918 1 95.88 413 GLY A C 1
ATOM 3212 O O . GLY A 1 413 ? -20.203 -18.469 -6.352 1 95.88 413 GLY A O 1
ATOM 3213 N N . LEU A 1 414 ? -18.625 -19.531 -7.449 1 94.62 414 LEU A N 1
ATOM 3214 C CA . LEU A 1 414 ? -17.781 -18.344 -7.531 1 94.62 414 LEU A CA 1
ATOM 3215 C C . LEU A 1 414 ? -18.219 -17.438 -8.664 1 94.62 414 LEU A C 1
ATOM 3217 O O . LEU A 1 414 ? -18.047 -16.219 -8.578 1 94.62 414 LEU A O 1
ATOM 3221 N N . LEU A 1 415 ? -18.688 -18.031 -9.719 1 94.06 415 LEU A N 1
ATOM 3222 C CA . LEU A 1 415 ? -19.234 -17.297 -10.859 1 94.06 415 LEU A CA 1
ATOM 3223 C C . LEU A 1 415 ? -20.734 -17.531 -10.992 1 94.06 415 LEU A C 1
ATOM 3225 O O . LEU A 1 415 ? -21.25 -18.578 -10.555 1 94.06 415 LEU A O 1
ATOM 3229 N N . THR A 1 416 ? -21.406 -16.578 -11.578 1 93.19 416 THR A N 1
ATOM 3230 C CA . THR A 1 416 ? -22.844 -16.688 -11.828 1 93.19 416 THR A CA 1
ATOM 3231 C C . THR A 1 416 ? -23.109 -16.922 -13.312 1 93.19 416 THR A C 1
ATOM 3233 O O . THR A 1 416 ? -22.641 -16.156 -14.156 1 93.19 416 THR A O 1
ATOM 3236 N N . PRO A 1 417 ? -23.828 -17.984 -13.539 1 94.62 417 PRO A N 1
ATOM 3237 C CA . PRO A 1 417 ? -24.125 -18.266 -14.945 1 94.62 417 PRO A CA 1
ATOM 3238 C C . PRO A 1 417 ? -24.938 -17.156 -15.602 1 94.62 417 PRO A C 1
ATOM 3240 O O . PRO A 1 417 ? -25.797 -16.547 -14.961 1 94.62 417 PRO A O 1
ATOM 3243 N N . ALA A 1 418 ? -24.656 -16.891 -16.859 1 92.88 418 ALA A N 1
ATOM 3244 C CA . ALA A 1 418 ? -25.422 -15.922 -17.641 1 92.88 418 ALA A CA 1
ATOM 3245 C C . ALA A 1 418 ? -26.781 -16.484 -18.031 1 92.88 418 ALA A C 1
ATOM 3247 O O . ALA A 1 418 ? -27.75 -15.734 -18.203 1 92.88 418 ALA A O 1
ATOM 3248 N N . GLY A 1 419 ? -26.797 -17.719 -18.234 1 94.5 419 GLY A N 1
ATOM 3249 C CA . GLY A 1 419 ? -28.016 -18.469 -18.531 1 94.5 419 GLY A CA 1
ATOM 3250 C C . GLY A 1 419 ? -28.016 -19.859 -17.922 1 94.5 419 GLY A C 1
ATOM 3251 O O . GLY A 1 419 ? -26.969 -20.438 -17.688 1 94.5 419 GLY A O 1
ATOM 3252 N N . GLY A 1 420 ? -29.188 -20.328 -17.672 1 96.06 420 GLY A N 1
ATOM 3253 C CA . GLY A 1 420 ? -29.312 -21.609 -17.031 1 96.06 420 GLY A CA 1
ATOM 3254 C C . GLY A 1 420 ? -29.25 -21.531 -15.508 1 96.06 420 GLY A C 1
ATOM 3255 O O . GLY A 1 420 ? -29.375 -20.438 -14.938 1 96.06 420 GLY A O 1
ATOM 3256 N N . GLN A 1 421 ? -29.219 -22.797 -14.898 1 96.12 421 GLN A N 1
ATOM 3257 C CA . GLN A 1 421 ? -29.25 -22.797 -13.438 1 96.12 421 GLN A CA 1
ATOM 3258 C C . GLN A 1 421 ? -28.359 -23.891 -12.867 1 96.12 421 GLN A C 1
ATOM 3260 O O . GLN A 1 421 ? -28.25 -24.969 -13.453 1 96.12 421 GLN A O 1
ATOM 3265 N N . LEU A 1 422 ? -27.719 -23.547 -11.82 1 97.44 422 LEU A N 1
ATOM 3266 C CA . LEU A 1 422 ? -27.031 -24.516 -10.977 1 97.44 422 LEU A CA 1
ATOM 3267 C C . LEU A 1 422 ? -27.938 -25 -9.844 1 97.44 422 LEU A C 1
ATOM 3269 O O . LEU A 1 422 ? -28.469 -24.172 -9.094 1 97.44 422 LEU A O 1
ATOM 3273 N N . ARG A 1 423 ? -28.125 -26.266 -9.766 1 97.69 423 ARG A N 1
ATOM 3274 C CA . ARG A 1 423 ? -29 -26.812 -8.727 1 97.69 423 ARG A CA 1
ATOM 3275 C C . ARG A 1 423 ? -28.266 -27.844 -7.883 1 97.69 423 ARG A C 1
ATOM 3277 O O . ARG A 1 423 ? -27.453 -28.625 -8.398 1 97.69 423 ARG A O 1
ATOM 3284 N N . VAL A 1 424 ? -28.547 -27.844 -6.613 1 97.62 424 VAL A N 1
ATOM 3285 C CA . VAL A 1 424 ? -28.062 -28.844 -5.668 1 97.62 424 VAL A CA 1
ATOM 3286 C C . VAL A 1 424 ? -29.234 -29.5 -4.957 1 97.62 424 VAL A C 1
ATOM 3288 O O . VAL A 1 424 ? -30 -28.828 -4.258 1 97.62 424 VAL A O 1
ATOM 3291 N N . ASP A 1 425 ? -29.359 -30.734 -5.145 1 97.06 425 ASP A N 1
ATOM 3292 C CA . ASP A 1 425 ? -30.484 -31.484 -4.609 1 97.06 425 ASP A CA 1
ATOM 3293 C C . ASP A 1 425 ? -31.812 -30.828 -4.977 1 97.06 425 ASP A C 1
ATOM 3295 O O . ASP A 1 425 ? -32.688 -30.656 -4.125 1 97.06 425 ASP A O 1
ATOM 3299 N N . GLY A 1 426 ? -31.812 -30.281 -6.117 1 94.31 426 GLY A N 1
ATOM 3300 C CA . GLY A 1 426 ? -33.062 -29.719 -6.641 1 94.31 426 GLY A CA 1
ATOM 3301 C C . GLY A 1 426 ? -33.219 -28.25 -6.312 1 94.31 426 GLY A C 1
ATOM 3302 O O . GLY A 1 426 ? -34.062 -27.578 -6.883 1 94.31 426 GLY A O 1
ATOM 3303 N N . MET A 1 427 ? -32.469 -27.734 -5.484 1 95.56 427 MET A N 1
ATOM 3304 C CA . MET A 1 427 ? -32.562 -26.328 -5.094 1 95.56 427 MET A CA 1
ATOM 3305 C C . MET A 1 427 ? -31.656 -25.469 -5.953 1 95.56 427 MET A C 1
ATOM 3307 O O . MET A 1 427 ? -30.484 -25.766 -6.109 1 95.56 427 MET A O 1
ATOM 3311 N N . ASN A 1 428 ? -32.219 -24.406 -6.41 1 95.88 428 ASN A N 1
ATOM 3312 C CA . ASN A 1 428 ? -31.438 -23.469 -7.203 1 95.88 428 ASN A CA 1
ATOM 3313 C C . ASN A 1 428 ? -30.438 -22.688 -6.34 1 95.88 428 ASN A C 1
ATOM 3315 O O . ASN A 1 428 ? -30.781 -22.219 -5.254 1 95.88 428 ASN A O 1
ATOM 3319 N N . ILE A 1 429 ? -29.219 -22.594 -6.801 1 95.94 429 ILE A N 1
ATOM 3320 C CA . ILE A 1 429 ? -28.188 -21.844 -6.086 1 95.94 429 ILE A CA 1
ATOM 3321 C C . ILE A 1 429 ? -28.156 -20.406 -6.59 1 95.94 429 ILE A C 1
ATOM 3323 O O . ILE A 1 429 ? -27.922 -20.156 -7.777 1 95.94 429 ILE A O 1
ATOM 3327 N N . ASP A 1 430 ? -28.453 -19.547 -5.699 1 91.69 430 ASP A N 1
ATOM 3328 C CA . ASP A 1 430 ? -28.453 -18.125 -6.02 1 91.69 430 ASP A CA 1
ATOM 3329 C C . ASP A 1 430 ? -27.688 -17.328 -4.969 1 91.69 430 ASP A C 1
ATOM 3331 O O . ASP A 1 430 ? -26.922 -17.906 -4.188 1 91.69 430 ASP A O 1
ATOM 3335 N N . SER A 1 431 ? -27.781 -16.078 -5.051 1 87 431 SER A N 1
ATOM 3336 C CA . SER A 1 431 ? -27 -15.203 -4.172 1 87 431 SER A CA 1
ATOM 3337 C C . SER A 1 431 ? -27.391 -15.406 -2.713 1 87 431 SER A C 1
ATOM 3339 O O . SER A 1 431 ? -26.594 -15.164 -1.812 1 87 431 SER A O 1
ATOM 3341 N N . ALA A 1 432 ? -28.562 -15.953 -2.455 1 86.88 432 ALA A N 1
ATOM 3342 C CA . ALA A 1 432 ? -29.078 -16.094 -1.094 1 86.88 432 ALA A CA 1
ATOM 3343 C C . ALA A 1 432 ? -28.484 -17.312 -0.409 1 86.88 432 ALA A C 1
ATOM 3345 O O . ALA A 1 432 ? -28.312 -17.344 0.813 1 86.88 432 ALA A O 1
ATOM 3346 N N . ASN A 1 433 ? -28.203 -18.359 -1.194 1 92.25 433 ASN A N 1
ATOM 3347 C CA . ASN A 1 433 ? -27.781 -19.594 -0.548 1 92.25 433 ASN A CA 1
ATOM 3348 C C . ASN A 1 433 ? -26.422 -20.047 -1.042 1 92.25 433 ASN A C 1
ATOM 3350 O O . ASN A 1 433 ? -25.953 -21.141 -0.695 1 92.25 433 ASN A O 1
ATOM 3354 N N . VAL A 1 434 ? -25.766 -19.266 -1.831 1 94.31 434 VAL A N 1
ATOM 3355 C CA . VAL A 1 434 ? -24.484 -19.641 -2.408 1 94.31 434 VAL A CA 1
ATOM 3356 C C . VAL A 1 434 ? -23.453 -19.844 -1.297 1 94.31 434 VAL A C 1
ATOM 3358 O O . VAL A 1 434 ? -22.609 -20.75 -1.38 1 94.31 434 VAL A O 1
ATOM 3361 N N . LYS A 1 435 ? -23.547 -19.062 -0.276 1 91.69 435 LYS A N 1
ATOM 3362 C CA . LYS A 1 435 ? -22.594 -19.203 0.831 1 91.69 435 LYS A CA 1
ATOM 3363 C C . LYS A 1 435 ? -22.781 -20.531 1.556 1 91.69 435 LYS A C 1
ATOM 3365 O O . LYS A 1 435 ? -21.797 -21.156 1.969 1 91.69 435 LYS A O 1
ATOM 3370 N N . ALA A 1 436 ? -24 -20.906 1.714 1 93.38 436 ALA A N 1
ATOM 3371 C CA . ALA A 1 436 ? -24.281 -22.188 2.338 1 93.38 436 ALA A CA 1
ATOM 3372 C C . ALA A 1 436 ? -23.75 -23.344 1.494 1 93.38 436 ALA A C 1
ATOM 3374 O O . ALA A 1 436 ? -23.25 -24.328 2.031 1 93.38 43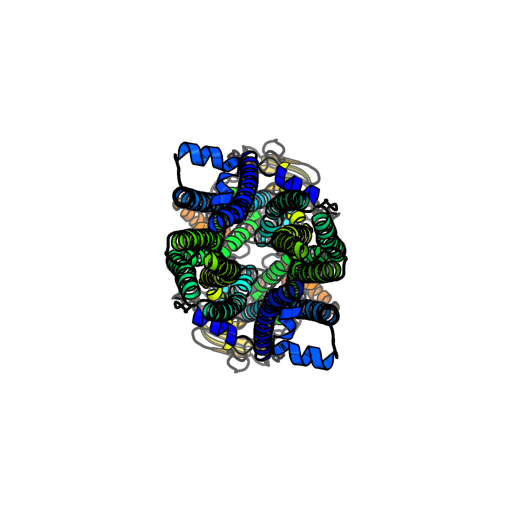6 ALA A O 1
ATOM 3375 N N . TRP A 1 437 ? -23.844 -23.188 0.248 1 95.81 437 TRP A N 1
ATOM 3376 C CA . TRP A 1 437 ? -23.344 -24.203 -0.669 1 95.81 437 TRP A CA 1
ATOM 3377 C C . TRP A 1 437 ? -21.812 -24.297 -0.609 1 95.81 437 TRP A C 1
ATOM 3379 O O . TRP A 1 437 ? -21.25 -25.391 -0.58 1 95.81 437 TRP A O 1
ATOM 3389 N N . GLN A 1 438 ? -21.234 -23.172 -0.538 1 95.12 438 GLN A N 1
ATOM 3390 C CA . GLN A 1 438 ? -19.781 -23.078 -0.57 1 95.12 438 GLN A CA 1
ATOM 3391 C C . GLN A 1 438 ? -19.156 -23.719 0.671 1 95.12 438 GLN A C 1
ATOM 3393 O O . GLN A 1 438 ? -18 -24.156 0.641 1 95.12 438 GLN A O 1
ATOM 3398 N N . GLN A 1 439 ? -19.953 -23.891 1.683 1 93.31 439 GLN A N 1
ATOM 3399 C CA . GLN A 1 439 ? -19.469 -24.547 2.893 1 93.31 439 GLN A CA 1
ATOM 3400 C C . GLN A 1 439 ? -19.203 -26.031 2.65 1 93.31 439 GLN A C 1
ATOM 3402 O O . GLN A 1 439 ? -18.422 -26.656 3.373 1 93.31 439 GLN A O 1
ATOM 3407 N N . ASN A 1 440 ? -19.781 -26.531 1.627 1 95.38 440 ASN A N 1
ATOM 3408 C CA . ASN A 1 440 ? -19.625 -27.938 1.305 1 95.38 440 ASN A CA 1
ATOM 3409 C C . ASN A 1 440 ? -18.438 -28.188 0.391 1 95.38 440 ASN A C 1
ATOM 3411 O O . ASN A 1 440 ? -18.125 -29.328 0.051 1 95.38 440 ASN A O 1
ATOM 3415 N N . ILE A 1 441 ? -17.734 -27.141 0.119 1 96.81 441 ILE A N 1
ATOM 3416 C CA . ILE A 1 441 ? -16.766 -27.266 -0.964 1 96.81 441 ILE A CA 1
ATOM 3417 C C . ILE A 1 441 ? -15.367 -26.953 -0.445 1 96.81 441 ILE A C 1
ATOM 3419 O O . ILE A 1 441 ? -15.156 -25.953 0.243 1 96.81 441 ILE A O 1
ATOM 3423 N N . ALA A 1 442 ? -14.461 -27.812 -0.691 1 96.25 442 ALA A N 1
ATOM 3424 C CA . ALA A 1 442 ? -13.023 -27.562 -0.603 1 96.25 442 ALA A CA 1
ATOM 3425 C C . ALA A 1 442 ? -12.383 -27.562 -1.987 1 96.25 442 ALA A C 1
ATOM 3427 O O . ALA A 1 442 ? -12.828 -28.281 -2.887 1 96.25 442 ALA A O 1
ATOM 3428 N N . HIS A 1 443 ? -11.414 -26.75 -2.133 1 95.31 443 HIS A N 1
ATOM 3429 C CA . HIS A 1 443 ? -10.875 -26.656 -3.484 1 95.31 443 HIS A CA 1
ATOM 3430 C C . HIS A 1 443 ? -9.359 -26.484 -3.461 1 95.31 443 HIS A C 1
ATOM 3432 O O . HIS A 1 443 ? -8.805 -25.984 -2.479 1 95.31 443 HIS A O 1
ATOM 3438 N N . VAL A 1 444 ? -8.727 -26.953 -4.406 1 94.38 444 VAL A N 1
ATOM 3439 C CA . VAL A 1 444 ? -7.324 -26.688 -4.719 1 94.38 444 VAL A CA 1
ATOM 3440 C C . VAL A 1 444 ? -7.219 -26.016 -6.09 1 94.38 444 VAL A C 1
ATOM 3442 O O . VAL A 1 444 ? -7.59 -26.609 -7.105 1 94.38 444 VAL A O 1
ATOM 3445 N N . SER A 1 445 ? -6.762 -24.828 -6.051 1 89.38 445 SER A N 1
ATOM 3446 C CA . SER A 1 445 ? -6.652 -24.078 -7.293 1 89.38 445 SER A CA 1
ATOM 3447 C C . SER A 1 445 ? -5.391 -24.453 -8.062 1 89.38 445 SER A C 1
ATOM 3449 O O . SER A 1 445 ? -4.484 -25.078 -7.508 1 89.38 445 SER A O 1
ATOM 3451 N N . GLN A 1 446 ? -5.449 -24.078 -9.281 1 80.88 446 GLN A N 1
ATOM 3452 C CA . GLN A 1 446 ? -4.273 -24.281 -10.125 1 80.88 446 GLN A CA 1
ATOM 3453 C C . GLN A 1 446 ? -3.076 -23.5 -9.602 1 80.88 446 GLN A C 1
ATOM 3455 O O . GLN A 1 446 ? -1.959 -24.016 -9.555 1 80.88 446 GLN A O 1
ATOM 3460 N N . ALA A 1 447 ? -3.355 -22.266 -9.258 1 82 447 ALA A N 1
ATOM 3461 C CA . ALA A 1 447 ? -2.352 -21.422 -8.625 1 82 447 ALA A CA 1
ATOM 3462 C C . ALA A 1 447 ? -2.607 -21.297 -7.125 1 82 447 ALA A C 1
ATOM 3464 O O . ALA A 1 447 ? -3.533 -20.594 -6.703 1 82 447 ALA A O 1
ATOM 3465 N N . ILE A 1 448 ? -1.718 -21.906 -6.344 1 88.44 448 ILE A N 1
ATOM 3466 C CA . ILE A 1 448 ? -1.937 -21.922 -4.902 1 88.44 448 ILE A CA 1
ATOM 3467 C C . ILE A 1 448 ? -1.397 -20.641 -4.277 1 88.44 448 ILE A C 1
ATOM 3469 O O . ILE A 1 448 ? -0.241 -20.281 -4.496 1 88.44 448 ILE A O 1
ATOM 3473 N N . PHE A 1 449 ? -2.246 -20.031 -3.574 1 90.19 449 PHE A N 1
ATOM 3474 C CA . PHE A 1 449 ? -1.823 -18.875 -2.805 1 90.19 449 PHE A CA 1
ATOM 3475 C C . PHE A 1 449 ? -1.427 -19.281 -1.389 1 90.19 449 PHE A C 1
ATOM 3477 O O . PHE A 1 449 ? -2.17 -19.984 -0.707 1 90.19 449 PHE A O 1
ATOM 3484 N N . LEU A 1 450 ? -0.245 -18.844 -0.98 1 92.56 450 LEU A N 1
ATOM 3485 C CA . LEU A 1 450 ? 0.183 -19.031 0.401 1 92.56 450 LEU A CA 1
ATOM 3486 C C . LEU A 1 450 ? 0.466 -17.688 1.068 1 92.56 450 LEU A C 1
ATOM 3488 O O . LEU A 1 450 ? 1.111 -16.812 0.477 1 92.56 450 LEU A O 1
ATOM 3492 N N . ALA A 1 451 ? -0.067 -17.484 2.23 1 93.12 451 ALA A N 1
ATOM 3493 C CA . ALA A 1 451 ? 0.195 -16.281 3.018 1 93.12 451 ALA A CA 1
ATOM 3494 C C . ALA A 1 451 ? 1.583 -16.328 3.65 1 93.12 451 ALA A C 1
ATOM 3496 O O . ALA A 1 451 ? 2.182 -17.406 3.764 1 93.12 451 ALA A O 1
ATOM 3497 N N . ASP A 1 452 ? 2.043 -15.117 3.994 1 92 452 ASP A N 1
ATOM 3498 C CA . ASP A 1 452 ? 3.324 -15.047 4.688 1 92 452 ASP A CA 1
ATOM 3499 C C . ASP A 1 452 ? 3.168 -15.398 6.164 1 92 452 ASP A C 1
ATOM 3501 O O . ASP A 1 452 ? 3.24 -14.523 7.031 1 92 452 ASP A O 1
ATOM 3505 N N . GLY A 1 453 ? 2.977 -16.578 6.453 1 92.19 453 GLY A N 1
ATOM 3506 C CA . GLY A 1 453 ? 2.801 -17.156 7.777 1 92.19 453 GLY A CA 1
ATOM 3507 C C . GLY A 1 453 ? 3.404 -18.531 7.914 1 92.19 453 GLY A C 1
ATOM 3508 O O . GLY A 1 453 ? 4.25 -18.938 7.109 1 92.19 453 GLY A O 1
ATOM 3509 N N . SER A 1 454 ? 3.041 -19.219 8.922 1 95.06 454 SER A N 1
ATOM 3510 C CA . SER A 1 454 ? 3.553 -20.562 9.18 1 95.06 454 SER A CA 1
ATOM 3511 C C . SER A 1 454 ? 2.838 -21.609 8.312 1 95.06 454 SER A C 1
ATOM 3513 O O . SER A 1 454 ? 1.797 -21.312 7.723 1 95.06 454 SER A O 1
ATOM 3515 N N . MET A 1 455 ? 3.453 -22.828 8.219 1 96.12 455 MET A N 1
ATOM 3516 C CA . MET A 1 455 ? 2.799 -23.938 7.535 1 96.12 455 MET A CA 1
ATOM 3517 C C . MET A 1 455 ? 1.451 -24.266 8.172 1 96.12 455 MET A C 1
ATOM 3519 O O . MET A 1 455 ? 0.477 -24.531 7.473 1 96.12 455 MET A O 1
ATOM 3523 N N . LEU A 1 456 ? 1.487 -24.141 9.453 1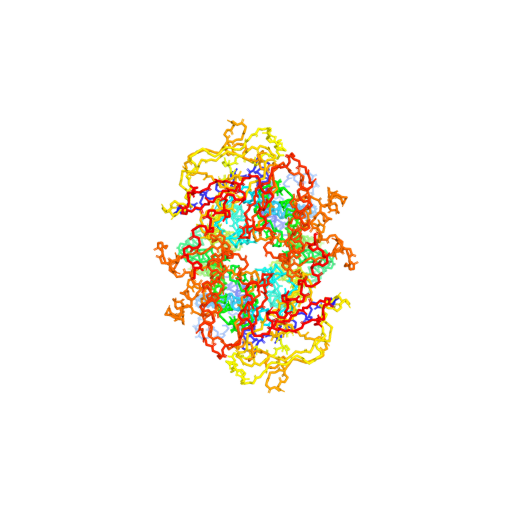 97.06 456 LEU A N 1
ATOM 3524 C CA . LEU A 1 456 ? 0.274 -24.391 10.227 1 97.06 456 LEU A CA 1
ATOM 3525 C C . LEU A 1 456 ? -0.846 -23.453 9.789 1 97.06 456 LEU A C 1
ATOM 3527 O O . LEU A 1 456 ? -1.959 -23.891 9.5 1 97.06 456 LEU A O 1
ATOM 3531 N N . GLU A 1 457 ? -0.562 -22.188 9.703 1 95.38 457 GLU A N 1
ATOM 3532 C CA . GLU A 1 457 ? -1.543 -21.172 9.367 1 95.38 457 GLU A CA 1
ATOM 3533 C C . GLU A 1 457 ? -2.004 -21.297 7.918 1 95.38 457 GLU A C 1
ATOM 3535 O O . GLU A 1 457 ? -3.152 -20.984 7.598 1 95.38 457 GLU A O 1
ATOM 3540 N N . ASN A 1 458 ? -1.104 -21.75 7.098 1 96.75 458 ASN A N 1
ATOM 3541 C CA . ASN A 1 458 ? -1.44 -21.875 5.684 1 96.75 458 ASN A CA 1
ATOM 3542 C C . ASN A 1 458 ? -2.324 -23.094 5.43 1 96.75 458 ASN A C 1
ATOM 3544 O O . ASN A 1 458 ? -3.166 -23.078 4.527 1 96.75 458 ASN A O 1
ATOM 3548 N N . ILE A 1 459 ? -2.102 -24.172 6.176 1 97.75 459 ILE A N 1
ATOM 3549 C CA . ILE A 1 459 ? -2.967 -25.344 6.055 1 97.75 459 ILE A CA 1
ATOM 3550 C C . ILE A 1 459 ? -4.348 -25.016 6.625 1 97.75 459 ILE A C 1
ATOM 3552 O O . ILE A 1 459 ? -5.367 -25.344 6.012 1 97.75 459 ILE A O 1
ATOM 3556 N N . ALA A 1 460 ? -4.316 -24.406 7.762 1 97.06 460 ALA A N 1
ATOM 3557 C CA . ALA A 1 460 ? -5.562 -23.938 8.367 1 97.06 460 ALA A CA 1
ATOM 3558 C C . ALA A 1 460 ? -5.871 -22.5 7.969 1 97.06 460 ALA A C 1
ATOM 3560 O O . ALA A 1 460 ? -6.117 -21.656 8.828 1 97.06 460 ALA A O 1
ATOM 3561 N N . PHE A 1 461 ? -5.863 -22.25 6.73 1 93.62 461 PHE A N 1
ATOM 3562 C CA . PHE A 1 461 ? -5.984 -20.891 6.195 1 93.62 461 PHE A CA 1
ATOM 3563 C C . PHE A 1 461 ? -7.371 -20.328 6.48 1 93.62 461 PHE A C 1
ATOM 3565 O O . PHE A 1 461 ? -8.383 -20.953 6.188 1 93.62 461 PHE A O 1
ATOM 3572 N N . GLY A 1 462 ? -7.445 -19.141 7.113 1 91.44 462 GLY A N 1
ATOM 3573 C CA . GLY A 1 462 ? -8.719 -18.5 7.391 1 91.44 462 GLY A CA 1
ATOM 3574 C C . GLY A 1 462 ? -9.297 -18.875 8.742 1 91.44 462 GLY A C 1
ATOM 3575 O O . GLY A 1 462 ? -10.43 -18.5 9.062 1 91.44 462 GLY A O 1
ATOM 3576 N N . VAL A 1 463 ? -8.641 -19.703 9.461 1 94.12 463 VAL A N 1
ATOM 3577 C CA . VAL A 1 463 ? -9.062 -20.078 10.812 1 94.12 463 VAL A CA 1
ATOM 3578 C C . VAL A 1 463 ? -8.281 -19.266 11.844 1 94.12 463 VAL A C 1
ATOM 3580 O O . VAL A 1 463 ? -7.059 -19.141 11.734 1 94.12 463 VAL A O 1
ATOM 3583 N N . PRO A 1 464 ? -8.969 -18.734 12.758 1 92.62 464 PRO A N 1
ATOM 3584 C CA . PRO A 1 464 ? -8.234 -18.047 13.828 1 92.62 464 PRO A CA 1
ATOM 3585 C C . PRO A 1 464 ? -7.207 -18.953 14.508 1 92.62 464 PRO A C 1
ATOM 3587 O O . PRO A 1 464 ? -7.48 -20.125 14.75 1 92.62 464 PRO A O 1
ATOM 3590 N N . ILE A 1 465 ? -6.156 -18.359 14.867 1 90.81 465 ILE A N 1
ATOM 3591 C CA . ILE A 1 465 ? -5.016 -19.109 15.391 1 90.81 465 ILE A CA 1
ATOM 3592 C C . ILE A 1 465 ? -5.438 -19.906 16.625 1 90.81 465 ILE A C 1
ATOM 3594 O O . ILE A 1 465 ? -5.012 -21.047 16.812 1 90.81 465 ILE A O 1
ATOM 3598 N N . GLU A 1 466 ? -6.262 -19.359 17.422 1 92.12 466 GLU A N 1
ATOM 3599 C CA . GLU A 1 466 ? -6.695 -19.984 18.656 1 92.12 466 GLU A CA 1
ATOM 3600 C C . GLU A 1 466 ? -7.613 -21.172 18.391 1 92.12 466 GLU A C 1
ATOM 3602 O O . GLU A 1 466 ? -7.742 -22.062 19.234 1 92.12 466 GLU A O 1
ATOM 3607 N N . ASN A 1 467 ? -8.148 -21.281 17.203 1 94.19 467 ASN A N 1
ATOM 3608 C CA . ASN A 1 467 ? -9.141 -22.312 16.891 1 94.19 467 ASN A CA 1
ATOM 3609 C C . ASN A 1 467 ? -8.562 -23.391 15.977 1 94.19 467 ASN A C 1
ATOM 3611 O O . ASN A 1 467 ? -9.281 -24.297 15.555 1 94.19 467 ASN A O 1
ATOM 3615 N N . ILE A 1 468 ? -7.316 -23.328 15.664 1 96.44 468 ILE A N 1
ATOM 3616 C CA . ILE A 1 468 ? -6.715 -24.281 14.75 1 96.44 468 ILE A CA 1
ATOM 3617 C C . ILE A 1 468 ? -6.625 -25.656 15.422 1 96.44 468 ILE A C 1
ATOM 3619 O O . ILE A 1 468 ? -6.117 -25.781 16.531 1 96.44 468 ILE A O 1
ATOM 3623 N N . ASP A 1 469 ? -7.188 -26.594 14.773 1 97.12 469 ASP A N 1
ATOM 3624 C CA . ASP A 1 469 ? -7.078 -27.984 15.219 1 97.12 469 ASP A CA 1
ATOM 3625 C C . ASP A 1 469 ? -5.777 -28.609 14.727 1 97.12 469 ASP A C 1
ATOM 3627 O O . ASP A 1 469 ? -5.707 -29.109 13.594 1 97.12 469 ASP A O 1
ATOM 3631 N N . LYS A 1 470 ? -4.855 -28.734 15.617 1 96.81 470 LYS A N 1
ATOM 3632 C CA . LYS A 1 470 ? -3.521 -29.203 15.258 1 96.81 470 LYS A CA 1
ATOM 3633 C C . LYS A 1 470 ? -3.561 -30.656 14.789 1 96.81 470 LYS A C 1
ATOM 3635 O O . LYS A 1 470 ? -2.805 -31.047 13.891 1 96.81 470 LYS A O 1
ATOM 3640 N N . LYS A 1 471 ? -4.383 -31.406 15.367 1 97.25 471 LYS A N 1
ATOM 3641 C CA . LYS A 1 471 ? -4.508 -32.812 14.969 1 97.25 471 LYS A CA 1
ATOM 3642 C C . LYS A 1 471 ? -5.035 -32.938 13.547 1 97.25 471 LYS A C 1
ATOM 3644 O O . LYS A 1 471 ? -4.559 -33.781 12.773 1 97.25 471 LYS A O 1
ATOM 3649 N N . GLN A 1 472 ? -5.992 -32.156 13.242 1 97.44 472 GLN A N 1
ATOM 3650 C CA . GLN A 1 472 ? -6.551 -32.156 11.898 1 97.44 472 GLN A CA 1
ATOM 3651 C C . GLN A 1 472 ? -5.535 -31.656 10.875 1 97.44 472 GLN A C 1
ATOM 3653 O O . GLN A 1 472 ? -5.516 -32.125 9.734 1 97.44 472 GLN A O 1
ATOM 3658 N N . VAL A 1 473 ? -4.777 -30.688 11.297 1 98.12 473 VAL A N 1
ATOM 3659 C CA . VAL A 1 473 ? -3.719 -30.188 10.422 1 98.12 473 VAL A CA 1
ATOM 3660 C C . VAL A 1 473 ? -2.738 -31.312 10.102 1 98.12 473 VAL A C 1
ATOM 3662 O O . VAL A 1 473 ? -2.369 -31.5 8.938 1 98.12 473 VAL A O 1
ATOM 3665 N N . GLU A 1 474 ? -2.35 -32 11.086 1 97.94 474 GLU A N 1
ATOM 3666 C CA . GLU A 1 474 ? -1.402 -33.094 10.898 1 97.94 474 GLU A CA 1
ATOM 3667 C C . GLU A 1 474 ? -1.997 -34.188 10.016 1 97.94 474 GLU A C 1
ATOM 3669 O O . GLU A 1 474 ? -1.313 -34.75 9.156 1 97.94 474 GLU A O 1
ATOM 3674 N N . LYS A 1 475 ? -3.227 -34.5 10.297 1 97.38 475 LYS A N 1
ATOM 3675 C CA . LYS A 1 475 ? -3.91 -35.531 9.492 1 97.38 475 LYS A CA 1
ATOM 3676 C C . LYS A 1 475 ? -3.965 -35.094 8.023 1 97.38 475 LYS A C 1
ATOM 3678 O O . LYS A 1 475 ? -3.668 -35.906 7.133 1 97.38 475 LYS A O 1
ATOM 3683 N N . ALA A 1 476 ? -4.383 -33.875 7.781 1 97.81 476 ALA A N 1
ATOM 3684 C CA . ALA A 1 476 ? -4.453 -33.344 6.418 1 97.81 476 ALA A CA 1
ATOM 3685 C C . ALA A 1 476 ? -3.082 -33.375 5.75 1 97.81 476 ALA A C 1
ATOM 3687 O O . ALA A 1 476 ? -2.961 -33.688 4.57 1 97.81 476 ALA A O 1
ATOM 3688 N N . ALA A 1 477 ? -2.082 -33 6.523 1 98.12 477 ALA A N 1
ATOM 3689 C CA . ALA A 1 477 ? -0.715 -32.969 6.008 1 98.12 477 ALA A CA 1
ATOM 3690 C C . ALA A 1 477 ? -0.25 -34.375 5.633 1 98.12 477 ALA A C 1
ATOM 3692 O O . ALA A 1 477 ? 0.469 -34.562 4.648 1 98.12 477 ALA A O 1
ATOM 3693 N N . ARG A 1 478 ? -0.588 -35.344 6.402 1 97.38 478 ARG A N 1
ATOM 3694 C CA . ARG A 1 478 ? -0.241 -36.75 6.105 1 97.38 478 ARG A CA 1
ATOM 3695 C C . ARG A 1 478 ? -0.932 -37.219 4.832 1 97.38 478 ARG A C 1
ATOM 3697 O O . ARG A 1 478 ? -0.308 -37.844 3.984 1 97.38 478 ARG A O 1
ATOM 3704 N N . LEU A 1 479 ? -2.156 -36.875 4.711 1 95.88 479 LEU A N 1
ATOM 3705 C CA . LEU A 1 479 ? -2.91 -37.25 3.523 1 95.88 479 LEU A CA 1
ATOM 3706 C C . LEU A 1 479 ? -2.32 -36.625 2.273 1 95.88 479 LEU A C 1
ATOM 3708 O O . LEU A 1 479 ? -2.307 -37.219 1.203 1 95.88 479 LEU A O 1
ATOM 3712 N N . ALA A 1 480 ? -1.853 -35.406 2.453 1 96.75 480 ALA A N 1
ATOM 3713 C CA . ALA A 1 480 ? -1.272 -34.688 1.332 1 96.75 480 ALA A CA 1
ATOM 3714 C C . ALA A 1 480 ? 0.198 -35.031 1.142 1 96.75 480 ALA A C 1
ATOM 3716 O O . ALA A 1 480 ? 0.884 -34.469 0.302 1 96.75 480 ALA A O 1
ATOM 3717 N N . GLN A 1 481 ? 0.712 -35.938 1.955 1 95.5 481 GLN A N 1
ATOM 3718 C CA . GLN A 1 481 ? 2.076 -36.469 1.857 1 95.5 481 GLN A CA 1
ATOM 3719 C C . GLN A 1 481 ? 3.096 -35.344 2.066 1 95.5 481 GLN A C 1
ATOM 3721 O O . GLN A 1 481 ? 4.086 -35.25 1.336 1 95.5 481 GLN A O 1
ATOM 3726 N N . ILE A 1 482 ? 2.809 -34.406 2.961 1 95.5 482 ILE A N 1
ATOM 3727 C CA . ILE A 1 482 ? 3.734 -33.312 3.189 1 95.5 482 ILE A CA 1
ATOM 3728 C C . ILE A 1 482 ? 4.164 -33.281 4.656 1 95.5 482 ILE A C 1
ATOM 3730 O O . ILE A 1 482 ? 5.098 -32.562 5.027 1 95.5 482 ILE A O 1
ATOM 3734 N N . HIS A 1 483 ? 3.588 -34.125 5.473 1 96.88 483 HIS A N 1
ATOM 3735 C CA . HIS A 1 483 ? 3.848 -34.156 6.906 1 96.88 483 HIS A CA 1
ATOM 3736 C C . HIS A 1 483 ? 5.324 -34.406 7.191 1 96.88 483 HIS A C 1
ATOM 3738 O O . HIS A 1 483 ? 5.926 -33.688 8.008 1 96.88 483 HIS A O 1
ATOM 3744 N N . ASP A 1 484 ? 5.871 -35.375 6.5 1 93.06 484 ASP A N 1
ATOM 3745 C CA . ASP A 1 484 ? 7.262 -35.75 6.758 1 93.06 484 ASP A CA 1
ATOM 3746 C C . ASP A 1 484 ? 8.203 -34.594 6.422 1 93.06 484 ASP A C 1
ATOM 3748 O O . ASP A 1 484 ? 9.172 -34.344 7.148 1 93.06 484 ASP A O 1
ATOM 3752 N N . PHE A 1 485 ? 7.984 -33.938 5.398 1 89.75 485 PHE A N 1
ATOM 3753 C CA . PHE A 1 485 ? 8.781 -32.781 5.027 1 89.75 485 PHE A CA 1
ATOM 3754 C C . PHE A 1 485 ? 8.719 -31.703 6.109 1 89.75 485 PHE A C 1
ATOM 3756 O O . PHE A 1 485 ? 9.742 -31.125 6.488 1 89.75 485 PHE A O 1
ATOM 3763 N N . ILE A 1 486 ? 7.492 -31.422 6.648 1 94.94 486 ILE A N 1
ATOM 3764 C CA . ILE A 1 486 ? 7.277 -30.375 7.648 1 94.94 486 ILE A CA 1
ATOM 3765 C C . ILE A 1 486 ? 8 -30.75 8.938 1 94.94 486 ILE A C 1
ATOM 3767 O O . ILE A 1 486 ? 8.656 -29.906 9.555 1 94.94 486 ILE A O 1
ATOM 3771 N N . GLU A 1 487 ? 7.902 -31.984 9.312 1 93.31 487 GLU A N 1
ATOM 3772 C CA . GLU A 1 487 ? 8.516 -32.438 10.547 1 93.31 487 GLU A CA 1
ATOM 3773 C C . GLU A 1 487 ? 10.039 -32.375 10.477 1 93.31 487 GLU A C 1
ATOM 3775 O O . GLU A 1 487 ? 10.711 -32.188 11.492 1 93.31 487 GLU A O 1
ATOM 3780 N N . ASP A 1 488 ? 10.547 -32.469 9.305 1 88.25 488 ASP A N 1
ATOM 3781 C CA . ASP A 1 488 ? 11.992 -32.469 9.102 1 88.25 488 ASP A CA 1
ATOM 3782 C C . ASP A 1 488 ? 12.539 -31.031 9.219 1 88.25 488 ASP A C 1
ATOM 3784 O O . ASP A 1 488 ? 13.75 -30.844 9.367 1 88.25 488 ASP A O 1
ATOM 3788 N N . LEU A 1 489 ? 11.719 -30.109 9.188 1 89 489 LEU A N 1
ATOM 3789 C CA . LEU A 1 489 ? 12.148 -28.719 9.32 1 89 489 LEU A CA 1
ATOM 3790 C C . LEU A 1 489 ? 12.398 -28.359 10.781 1 89 489 LEU A C 1
ATOM 3792 O O . LEU A 1 489 ? 11.719 -28.875 11.672 1 89 489 LEU A O 1
ATOM 3796 N N . PRO A 1 490 ? 13.281 -27.391 11.07 1 87.19 490 PRO A N 1
ATOM 3797 C CA . PRO A 1 490 ? 13.641 -27.031 12.445 1 87.19 490 PRO A CA 1
ATOM 3798 C C . PRO A 1 490 ? 12.445 -26.531 13.258 1 87.19 490 PRO A C 1
ATOM 3800 O O . PRO A 1 490 ? 12.328 -26.844 14.445 1 87.19 490 PRO A O 1
ATOM 3803 N N . ASN A 1 491 ? 11.57 -25.828 12.656 1 92.38 491 ASN A N 1
ATOM 3804 C CA . ASN A 1 491 ? 10.438 -25.266 13.383 1 92.38 491 ASN A CA 1
ATOM 3805 C C . ASN A 1 491 ? 9.141 -26.016 13.086 1 92.38 491 ASN A C 1
ATOM 3807 O O . ASN A 1 491 ? 8.055 -25.562 13.445 1 92.38 491 ASN A O 1
ATOM 3811 N N . GLY A 1 492 ? 9.312 -27.094 12.359 1 94 492 GLY A N 1
ATOM 3812 C CA . GLY A 1 492 ? 8.141 -27.891 12.062 1 94 492 GLY A CA 1
ATOM 3813 C C . GLY A 1 492 ? 7.016 -27.109 11.414 1 94 492 GLY A C 1
ATOM 3814 O O . GLY A 1 492 ? 7.238 -26.375 10.445 1 94 492 GLY A O 1
ATOM 3815 N N . TYR A 1 493 ? 5.859 -27.25 12.055 1 96.12 493 TYR A N 1
ATOM 3816 C CA . TYR A 1 493 ? 4.66 -26.625 11.516 1 96.12 493 TYR A CA 1
ATOM 3817 C C . TYR A 1 493 ? 4.695 -25.109 11.727 1 96.12 493 TYR A C 1
ATOM 3819 O O . TYR A 1 493 ? 3.91 -24.375 11.117 1 96.12 493 TYR A O 1
ATOM 3827 N N . GLN A 1 494 ? 5.598 -24.656 12.477 1 94.62 494 GLN A N 1
ATOM 3828 C CA . GLN A 1 494 ? 5.707 -23.219 12.742 1 94.62 494 GLN A CA 1
ATOM 3829 C C . GLN A 1 494 ? 6.672 -22.547 11.773 1 94.62 494 GLN A C 1
ATOM 3831 O O . GLN A 1 494 ? 6.84 -21.328 11.797 1 94.62 494 GLN A O 1
ATOM 3836 N N . THR A 1 495 ? 7.16 -23.312 10.875 1 93.06 495 THR A N 1
ATOM 3837 C CA . THR A 1 495 ? 8.086 -22.766 9.898 1 93.06 495 THR A CA 1
ATOM 3838 C C . THR A 1 495 ? 7.387 -21.75 9 1 93.06 495 THR A C 1
ATOM 3840 O O . THR A 1 495 ? 6.277 -22 8.516 1 93.06 495 THR A O 1
ATOM 3843 N N . LEU A 1 496 ? 8.023 -20.656 8.758 1 90.81 496 LEU A N 1
ATOM 3844 C CA . LEU A 1 496 ? 7.473 -19.609 7.902 1 90.81 496 LEU A CA 1
ATOM 3845 C C . LEU A 1 496 ? 7.723 -19.922 6.434 1 90.81 496 LEU A C 1
ATOM 3847 O O . LEU A 1 496 ? 8.828 -20.328 6.059 1 90.81 496 LEU A O 1
ATOM 3851 N N . VAL A 1 497 ? 6.719 -19.719 5.621 1 91.12 497 VAL A N 1
ATOM 3852 C CA . VAL A 1 497 ? 6.812 -20.109 4.219 1 91.12 497 VAL A CA 1
ATOM 3853 C C . VAL A 1 497 ? 7.273 -18.922 3.379 1 91.12 497 VAL A C 1
ATOM 3855 O O . VAL A 1 497 ? 7.742 -19.094 2.252 1 91.12 497 VAL A O 1
ATOM 3858 N N . GLY A 1 498 ? 7.18 -17.688 3.906 1 85.31 498 GLY A N 1
ATOM 3859 C CA . GLY A 1 498 ? 7.527 -16.5 3.139 1 85.31 498 GLY A CA 1
ATOM 3860 C C . GLY A 1 498 ? 6.383 -15.992 2.283 1 85.31 498 GLY A C 1
ATOM 3861 O O . GLY A 1 498 ? 5.367 -16.672 2.119 1 85.31 498 GLY A O 1
ATOM 3862 N N . GLU A 1 499 ? 6.621 -14.844 1.653 1 85.81 499 GLU A N 1
ATOM 3863 C CA . GLU A 1 499 ? 5.586 -14.25 0.81 1 85.81 499 GLU A CA 1
ATOM 3864 C C . GLU A 1 499 ? 5.324 -15.117 -0.424 1 85.81 499 GLU A C 1
ATOM 3866 O O . GLU A 1 499 ? 6.258 -15.469 -1.147 1 85.81 499 GLU A O 1
ATOM 3871 N N . ARG A 1 500 ? 4.113 -15.508 -0.615 1 79.56 500 ARG A N 1
ATOM 3872 C CA . ARG A 1 500 ? 3.646 -16.312 -1.735 1 79.56 500 ARG A CA 1
ATOM 3873 C C . ARG A 1 500 ? 4.391 -17.641 -1.794 1 79.56 500 ARG A C 1
ATOM 3875 O O . ARG A 1 500 ? 4.598 -18.203 -2.875 1 79.56 500 ARG A O 1
ATOM 3882 N N . GLY A 1 501 ? 4.949 -18.094 -0.692 1 83.5 501 GLY A N 1
ATOM 3883 C CA . GLY A 1 501 ? 5.582 -19.406 -0.601 1 83.5 501 GLY A CA 1
ATOM 3884 C C . GLY A 1 501 ? 6.906 -19.484 -1.337 1 83.5 501 GLY A C 1
ATOM 3885 O O . GLY A 1 501 ? 7.285 -20.547 -1.837 1 83.5 501 GLY A O 1
ATOM 3886 N N . VAL A 1 502 ? 7.566 -18.438 -1.424 1 76.25 502 VAL A N 1
ATOM 3887 C CA . VAL A 1 502 ? 8.766 -18.344 -2.248 1 76.25 502 VAL A CA 1
ATOM 3888 C C . VAL A 1 502 ? 9.859 -19.25 -1.691 1 76.25 502 VAL A C 1
ATOM 3890 O O . VAL A 1 502 ? 10.812 -19.594 -2.396 1 76.25 502 VAL A O 1
ATOM 3893 N N . ARG A 1 503 ? 9.633 -19.75 -0.527 1 79.25 503 ARG A N 1
ATOM 3894 C CA . ARG A 1 503 ? 10.648 -20.594 0.106 1 79.25 503 ARG A CA 1
ATOM 3895 C C . ARG A 1 503 ? 10.359 -22.078 -0.125 1 79.25 503 ARG A C 1
ATOM 3897 O O . ARG A 1 503 ? 11.078 -22.938 0.375 1 79.25 503 ARG A O 1
ATOM 3904 N N . LEU A 1 504 ? 9.289 -22.375 -0.816 1 85.94 504 LEU A N 1
ATOM 3905 C CA . LEU A 1 504 ? 8.859 -23.734 -1.062 1 85.94 504 LEU A CA 1
ATOM 3906 C C . LEU A 1 504 ? 8.977 -24.094 -2.543 1 85.94 504 LEU A C 1
ATOM 3908 O O . LEU A 1 504 ? 8.898 -23.203 -3.4 1 85.94 504 LEU A O 1
ATOM 3912 N N . SER A 1 505 ? 9.203 -25.359 -2.715 1 82.81 505 SER A N 1
ATOM 3913 C CA . SER A 1 505 ? 9.141 -25.844 -4.094 1 82.81 505 SER A CA 1
ATOM 3914 C C . SER A 1 505 ? 7.699 -25.859 -4.602 1 82.81 505 SER A C 1
ATOM 3916 O O . SER A 1 505 ? 6.758 -25.734 -3.818 1 82.81 505 SER A O 1
ATOM 3918 N N . GLY A 1 506 ? 7.535 -25.938 -5.891 1 83.38 506 GLY A N 1
ATOM 3919 C CA . GLY A 1 506 ? 6.211 -26 -6.484 1 83.38 506 GLY A CA 1
ATOM 3920 C C . GLY A 1 506 ? 5.375 -27.141 -5.949 1 83.38 506 GLY A C 1
ATOM 3921 O O . GLY A 1 506 ? 4.199 -26.969 -5.617 1 83.38 506 GLY A O 1
ATOM 3922 N N . GLY A 1 507 ? 6.012 -28.328 -5.895 1 86.5 507 GLY A N 1
ATOM 3923 C CA . GLY A 1 507 ? 5.312 -29.5 -5.379 1 86.5 507 GLY A CA 1
ATOM 3924 C C . GLY A 1 507 ? 4.922 -29.359 -3.918 1 86.5 507 GLY A C 1
ATOM 3925 O O . GLY A 1 507 ? 3.859 -29.828 -3.506 1 86.5 507 GLY A O 1
ATOM 3926 N N . GLN A 1 508 ? 5.805 -28.75 -3.178 1 89.12 508 GLN A N 1
ATOM 3927 C CA . GLN A 1 508 ? 5.508 -28.531 -1.767 1 89.12 508 GLN A CA 1
ATOM 3928 C C . GLN A 1 508 ? 4.34 -27.547 -1.598 1 89.12 508 GLN A C 1
ATOM 3930 O O . GLN A 1 508 ? 3.469 -27.766 -0.753 1 89.12 508 GLN A O 1
ATOM 3935 N N . ARG A 1 509 ? 4.352 -26.547 -2.414 1 91.75 509 ARG A N 1
ATOM 3936 C CA . ARG A 1 509 ? 3.26 -25.594 -2.377 1 91.75 509 ARG A CA 1
ATOM 3937 C C . ARG A 1 509 ? 1.928 -26.25 -2.707 1 91.75 509 ARG A C 1
ATOM 3939 O O . ARG A 1 509 ? 0.915 -25.984 -2.057 1 91.75 509 ARG A O 1
ATOM 3946 N N . GLN A 1 510 ? 1.955 -27.094 -3.689 1 91.44 510 GLN A N 1
ATOM 3947 C CA . GLN A 1 510 ? 0.741 -27.781 -4.094 1 91.44 510 GLN A CA 1
ATOM 3948 C C . GLN A 1 510 ? 0.243 -28.703 -2.982 1 91.44 510 GLN A C 1
ATOM 3950 O O . GLN A 1 510 ? -0.96 -28.781 -2.725 1 91.44 510 GLN A O 1
ATOM 3955 N N . ARG A 1 511 ? 1.183 -29.391 -2.357 1 94.81 511 ARG A N 1
ATOM 3956 C CA . ARG A 1 511 ? 0.797 -30.312 -1.302 1 94.81 511 ARG A CA 1
ATOM 3957 C C . ARG A 1 511 ? 0.244 -29.578 -0.09 1 94.81 511 ARG A C 1
ATOM 3959 O O . ARG A 1 511 ? -0.651 -30.078 0.595 1 94.81 511 ARG A O 1
ATOM 3966 N N . ILE A 1 512 ? 0.758 -28.391 0.174 1 95.62 512 ILE A N 1
ATOM 3967 C CA . ILE A 1 512 ? 0.175 -27.562 1.222 1 95.62 512 ILE A CA 1
ATOM 3968 C C . ILE A 1 512 ? -1.239 -27.141 0.824 1 95.62 512 ILE A C 1
ATOM 3970 O O . ILE A 1 512 ? -2.145 -27.125 1.66 1 95.62 512 ILE A O 1
ATOM 3974 N N . GLY A 1 513 ? -1.405 -26.797 -0.441 1 95.75 513 GLY A N 1
ATOM 3975 C CA . GLY A 1 513 ? -2.734 -26.484 -0.945 1 95.75 513 GLY A CA 1
ATOM 3976 C C . GLY A 1 513 ? -3.715 -27.625 -0.79 1 95.75 513 GLY A C 1
ATOM 3977 O O . GLY A 1 513 ? -4.871 -27.422 -0.42 1 95.75 513 GLY A O 1
ATOM 3978 N N . ILE A 1 514 ? -3.225 -28.812 -1.079 1 96.44 514 ILE A N 1
ATOM 3979 C CA . ILE A 1 514 ? -4.055 -30 -0.929 1 96.44 514 ILE A CA 1
ATOM 3980 C C . ILE A 1 514 ? -4.387 -30.219 0.545 1 96.44 514 ILE A C 1
ATOM 3982 O O . ILE A 1 514 ? -5.535 -30.5 0.895 1 96.44 514 ILE A O 1
ATOM 3986 N N . ALA A 1 515 ? -3.344 -30.078 1.355 1 97.62 515 ALA A N 1
ATOM 3987 C CA . ALA A 1 515 ? -3.568 -30.203 2.793 1 97.62 515 ALA A CA 1
ATOM 3988 C C . ALA A 1 515 ? -4.621 -29.203 3.271 1 97.62 515 ALA A C 1
ATOM 3990 O O . ALA A 1 515 ? -5.469 -29.531 4.105 1 97.62 515 ALA A O 1
ATOM 3991 N N . ARG A 1 516 ? -4.535 -28.016 2.795 1 97.06 516 ARG A N 1
ATOM 3992 C CA . ARG A 1 516 ? -5.504 -26.984 3.139 1 97.06 516 ARG A CA 1
ATOM 3993 C C . ARG A 1 516 ? -6.918 -27.406 2.762 1 97.06 516 ARG A C 1
ATOM 3995 O O . ARG A 1 516 ? -7.855 -27.234 3.547 1 97.06 516 ARG A O 1
ATOM 4002 N N . ALA A 1 517 ? -7.09 -27.938 1.605 1 96.5 517 ALA A N 1
ATOM 4003 C CA . ALA A 1 517 ? -8.398 -28.391 1.141 1 96.5 517 ALA A CA 1
ATOM 4004 C C . ALA A 1 517 ? -8.922 -29.531 2.02 1 96.5 517 ALA A C 1
ATOM 4006 O O . ALA A 1 517 ? -10.109 -29.562 2.355 1 96.5 517 ALA A O 1
ATOM 4007 N N . LEU A 1 518 ? -8.047 -30.406 2.404 1 96.38 518 LEU A N 1
ATOM 4008 C CA . LEU A 1 518 ? -8.445 -31.578 3.176 1 96.38 518 LEU A CA 1
ATOM 4009 C C . LEU A 1 518 ? -8.719 -31.203 4.629 1 96.38 518 LEU A C 1
ATOM 4011 O O . LEU A 1 518 ? -9.438 -31.922 5.332 1 96.38 518 LEU A O 1
ATOM 4015 N N . TYR A 1 519 ? -8.125 -30.141 5.059 1 96.88 519 TYR A N 1
ATOM 4016 C CA . TYR A 1 519 ? -8.359 -29.656 6.414 1 96.88 519 TYR A CA 1
ATOM 4017 C C . TYR A 1 519 ? -9.828 -29.328 6.625 1 96.88 519 TYR A C 1
ATOM 4019 O O . TYR A 1 519 ? -10.375 -29.547 7.715 1 96.88 519 TYR A O 1
ATOM 4027 N N . LYS A 1 520 ? -10.578 -28.766 5.695 1 92.81 520 LYS A N 1
ATOM 4028 C CA . LYS A 1 520 ? -11.961 -28.297 5.781 1 92.81 520 LYS A CA 1
ATOM 4029 C C . LYS A 1 520 ? -12.938 -29.453 5.891 1 92.81 520 LYS A C 1
ATOM 4031 O O . LYS A 1 520 ? -14.055 -29.297 6.375 1 92.81 520 LYS A O 1
ATOM 4036 N N . LYS A 1 521 ? -12.602 -30.719 5.656 1 89.56 521 LYS A N 1
ATOM 4037 C CA . LYS A 1 521 ? -13.477 -31.891 5.672 1 89.56 521 LYS A CA 1
ATOM 4038 C C . LYS A 1 521 ? -14.773 -31.609 4.926 1 89.56 521 LYS A C 1
ATOM 4040 O O . LYS A 1 521 ? -15.867 -31.812 5.465 1 89.56 521 LYS A O 1
ATOM 4045 N N . ALA A 1 522 ? -14.758 -31.25 3.693 1 94.25 522 ALA A N 1
ATOM 4046 C CA . ALA A 1 522 ? -15.914 -30.891 2.877 1 94.25 522 ALA A CA 1
ATOM 4047 C C . ALA A 1 522 ? -16.516 -32.125 2.215 1 94.25 522 ALA A C 1
ATOM 4049 O O . ALA A 1 522 ? -15.906 -33.219 2.238 1 94.25 522 ALA A O 1
ATOM 4050 N N . GLU A 1 523 ? -17.719 -31.922 1.67 1 95.62 523 GLU A N 1
ATOM 4051 C CA . GLU A 1 523 ? -18.406 -33 0.989 1 95.62 523 GLU A CA 1
ATOM 4052 C C . GLU A 1 523 ? -18.016 -33.062 -0.483 1 95.62 523 GLU A C 1
ATOM 4054 O O . GLU A 1 523 ? -18.156 -34.125 -1.116 1 95.62 523 GLU A O 1
ATOM 4059 N N . VAL A 1 524 ? -17.578 -31.984 -0.946 1 97.31 524 VAL A N 1
ATOM 4060 C CA . VAL A 1 524 ? -17.141 -31.906 -2.338 1 97.31 524 VAL A CA 1
ATOM 4061 C C . VAL A 1 524 ? -15.703 -31.391 -2.408 1 97.31 524 VAL A C 1
ATOM 4063 O O . VAL A 1 524 ? -15.383 -30.344 -1.842 1 97.31 524 VAL A O 1
ATOM 4066 N N . LEU A 1 525 ? -14.867 -32.094 -3.029 1 97.06 525 LEU A N 1
ATOM 4067 C CA . LEU A 1 525 ? -13.477 -31.719 -3.242 1 97.06 525 LEU A CA 1
ATOM 4068 C C . LEU A 1 525 ? -13.219 -31.406 -4.715 1 97.06 525 LEU A C 1
ATOM 4070 O O . LEU A 1 525 ? -13.43 -32.25 -5.578 1 97.06 525 LEU A O 1
ATOM 4074 N N . VAL A 1 526 ? -12.852 -30.188 -4.961 1 97.25 526 VAL A N 1
ATOM 4075 C CA . VAL A 1 526 ? -12.562 -29.766 -6.324 1 97.25 526 VAL A CA 1
ATOM 4076 C C . VAL A 1 526 ? -11.055 -29.609 -6.512 1 97.25 526 VAL A C 1
ATOM 4078 O O . VAL A 1 526 ? -10.422 -28.812 -5.82 1 97.25 526 VAL A O 1
ATOM 4081 N N . LEU A 1 527 ? -10.492 -30.328 -7.414 1 95.69 527 LEU A N 1
ATOM 4082 C CA . LEU A 1 527 ? -9.062 -30.312 -7.695 1 95.69 527 LEU A CA 1
ATOM 4083 C C . LEU A 1 527 ? -8.789 -29.781 -9.102 1 95.69 527 LEU A C 1
ATOM 4085 O O . LEU A 1 527 ? -8.914 -30.516 -10.078 1 95.69 527 LEU A O 1
ATOM 4089 N N . ASP A 1 528 ? -8.391 -28.562 -9.148 1 92.56 528 ASP A N 1
ATOM 4090 C CA . ASP A 1 528 ? -8.078 -27.938 -10.438 1 92.56 528 ASP A CA 1
ATOM 4091 C C . ASP A 1 528 ? -6.582 -28.031 -10.727 1 92.56 528 ASP A C 1
ATOM 4093 O O . ASP A 1 528 ? -5.824 -27.109 -10.391 1 92.56 528 ASP A O 1
ATOM 4097 N N . GLU A 1 529 ? -6.168 -29.078 -11.391 1 87.56 529 GLU A N 1
ATOM 4098 C CA . GLU A 1 529 ? -4.777 -29.359 -11.727 1 87.56 529 GLU A CA 1
ATOM 4099 C C . GLU A 1 529 ? -3.896 -29.344 -10.484 1 87.56 529 GLU A C 1
ATOM 4101 O O . GLU A 1 529 ? -2.818 -28.75 -10.492 1 87.56 529 GLU A O 1
ATOM 4106 N N . ALA A 1 530 ? -4.34 -29.953 -9.477 1 86.69 530 ALA A N 1
ATOM 4107 C CA . ALA A 1 530 ? -3.775 -29.844 -8.133 1 86.69 530 ALA A CA 1
ATOM 4108 C C . ALA A 1 530 ? -2.504 -30.672 -8.008 1 86.69 530 ALA A C 1
ATOM 4110 O O . ALA A 1 530 ? -1.757 -30.531 -7.031 1 86.69 530 ALA A O 1
ATOM 4111 N N . THR A 1 531 ? -2.219 -31.5 -8.969 1 84.25 531 THR A N 1
ATOM 4112 C CA . THR A 1 531 ? -1.074 -32.406 -8.828 1 84.25 531 THR A CA 1
ATOM 4113 C C . THR A 1 531 ? -0.109 -32.219 -10 1 84.25 531 THR A C 1
ATOM 4115 O O . THR A 1 531 ? 0.717 -33.125 -10.258 1 84.25 531 THR A O 1
ATOM 4118 N N . SER A 1 532 ? -0.278 -31.156 -10.664 1 79.94 532 SER A N 1
ATOM 4119 C CA . SER A 1 532 ? 0.475 -30.953 -11.898 1 79.94 532 SER A CA 1
ATOM 4120 C C . SER A 1 532 ? 1.965 -30.781 -11.617 1 79.94 532 SER A C 1
ATOM 4122 O O . SER A 1 532 ? 2.799 -31.094 -12.477 1 79.94 532 SER A O 1
ATOM 4124 N N . ALA A 1 533 ? 2.305 -30.328 -10.414 1 78 533 ALA A N 1
ATOM 4125 C CA . ALA A 1 533 ? 3.703 -30.062 -10.086 1 78 533 ALA A CA 1
ATOM 4126 C C . ALA A 1 533 ? 4.293 -31.188 -9.25 1 78 533 ALA A C 1
ATOM 4128 O O . ALA A 1 533 ? 5.41 -31.078 -8.742 1 78 533 ALA A O 1
ATOM 4129 N N . LEU A 1 534 ? 3.572 -32.281 -9.125 1 82.81 534 LEU A N 1
ATOM 4130 C CA . LEU A 1 534 ? 4.043 -33.406 -8.336 1 82.81 534 LEU A CA 1
ATOM 4131 C C . LEU A 1 534 ? 4.668 -34.469 -9.234 1 82.81 534 LEU A C 1
ATOM 4133 O O . LEU A 1 534 ? 4.262 -34.656 -10.383 1 82.81 534 LEU A O 1
ATOM 4137 N N . ASP A 1 535 ? 5.656 -35.125 -8.672 1 79.5 535 ASP A N 1
ATOM 4138 C CA . ASP A 1 535 ? 6.18 -36.281 -9.375 1 79.5 535 ASP A CA 1
ATOM 4139 C C . ASP A 1 535 ? 5.176 -37.438 -9.352 1 79.5 535 ASP A C 1
ATOM 4141 O O . ASP A 1 535 ? 4.238 -37.438 -8.547 1 79.5 535 ASP A O 1
ATOM 4145 N N . ASP A 1 536 ? 5.426 -38.375 -10.141 1 81.5 536 ASP A N 1
ATOM 4146 C CA . ASP A 1 536 ? 4.473 -39.438 -10.367 1 81.5 536 ASP A CA 1
ATOM 4147 C C . ASP A 1 536 ? 4.184 -40.188 -9.07 1 81.5 536 ASP A C 1
ATOM 4149 O O . ASP A 1 536 ? 3.023 -40.469 -8.75 1 81.5 536 ASP A O 1
ATOM 4153 N N . ALA A 1 537 ? 5.234 -40.5 -8.312 1 83.56 537 ALA A N 1
ATOM 4154 C CA . ALA A 1 537 ? 5.055 -41.25 -7.086 1 83.56 537 ALA A CA 1
ATOM 4155 C C . ALA A 1 537 ? 4.238 -40.469 -6.059 1 83.56 537 ALA A C 1
ATOM 4157 O O . ALA A 1 537 ? 3.34 -41.031 -5.422 1 83.56 537 ALA A O 1
ATOM 4158 N N . THR A 1 538 ? 4.57 -39.281 -5.922 1 86.75 538 THR A N 1
ATOM 4159 C CA . THR A 1 538 ? 3.861 -38.438 -4.961 1 86.75 538 THR A CA 1
ATOM 4160 C C . THR A 1 538 ? 2.412 -38.219 -5.395 1 86.75 538 THR A C 1
ATOM 4162 O O . THR A 1 538 ? 1.505 -38.219 -4.559 1 86.75 538 THR A O 1
ATOM 4165 N N . GLU A 1 539 ? 2.254 -38 -6.68 1 89.12 539 GLU A N 1
ATOM 4166 C CA . GLU A 1 539 ? 0.908 -37.844 -7.223 1 89.12 539 GLU A CA 1
ATOM 4167 C C . GLU A 1 539 ? 0.038 -39.062 -6.93 1 89.12 539 GLU A C 1
ATOM 4169 O O . GLU A 1 539 ? -1.099 -38.906 -6.473 1 89.12 539 GLU A O 1
ATOM 4174 N N . GLN A 1 540 ? 0.595 -40.188 -7.215 1 88.75 540 GLN A N 1
ATOM 4175 C CA . GLN A 1 540 ? -0.144 -41.406 -6.984 1 88.75 540 GLN A CA 1
ATOM 4176 C C . GLN A 1 540 ? -0.487 -41.562 -5.508 1 88.75 540 GLN A C 1
ATOM 4178 O O . GLN A 1 540 ? -1.594 -42 -5.164 1 88.75 540 GLN A O 1
ATOM 4183 N N . ALA A 1 541 ? 0.473 -41.25 -4.668 1 91.31 541 ALA A N 1
ATOM 4184 C CA . ALA A 1 541 ? 0.26 -41.375 -3.229 1 91.31 541 ALA A CA 1
ATOM 4185 C C . ALA A 1 541 ? -0.839 -40.438 -2.746 1 91.31 541 ALA A C 1
ATOM 4187 O O . ALA A 1 541 ? -1.683 -40.844 -1.932 1 91.31 541 ALA A O 1
ATOM 4188 N N . VAL A 1 542 ? -0.783 -39.281 -3.182 1 92.81 542 VAL A N 1
ATOM 4189 C CA . VAL A 1 542 ? -1.774 -38.281 -2.795 1 92.81 542 VAL A CA 1
ATOM 4190 C C . VAL A 1 542 ? -3.154 -38.719 -3.289 1 92.81 542 VAL A C 1
ATOM 4192 O O . VAL A 1 542 ? -4.133 -38.656 -2.541 1 92.81 542 VAL A O 1
ATOM 4195 N N . MET A 1 543 ? -3.23 -39.125 -4.547 1 91.56 543 MET A N 1
ATOM 4196 C CA . MET A 1 543 ? -4.508 -39.531 -5.125 1 91.56 543 MET A CA 1
ATOM 4197 C C . MET A 1 543 ? -5.051 -40.781 -4.422 1 91.56 543 MET A C 1
ATOM 4199 O O . MET A 1 543 ? -6.258 -40.906 -4.219 1 91.56 543 MET A O 1
ATOM 4203 N N . ALA A 1 544 ? -4.145 -41.656 -4.102 1 91.62 544 ALA A N 1
ATOM 4204 C CA . ALA A 1 544 ? -4.555 -42.844 -3.359 1 91.62 544 ALA A CA 1
ATOM 4205 C C . ALA A 1 544 ? -5.137 -42.469 -2 1 91.62 544 ALA A C 1
ATOM 4207 O O . ALA A 1 544 ? -6.117 -43.062 -1.549 1 91.62 544 ALA A O 1
ATOM 4208 N N . ALA A 1 545 ? -4.48 -41.562 -1.387 1 91.69 545 ALA A N 1
ATOM 4209 C CA . ALA A 1 545 ? -4.957 -41.094 -0.091 1 91.69 545 ALA A CA 1
ATOM 4210 C C . ALA A 1 545 ? -6.344 -40.469 -0.214 1 91.69 545 ALA A C 1
ATOM 4212 O O . ALA A 1 545 ? -7.207 -40.656 0.64 1 91.69 545 ALA A O 1
ATOM 4213 N N . ILE A 1 546 ? -6.574 -39.688 -1.19 1 91.31 546 ILE A N 1
ATOM 4214 C CA . ILE A 1 546 ? -7.855 -39.031 -1.42 1 91.31 546 ILE A CA 1
ATOM 4215 C C . ILE A 1 546 ? -8.922 -40.062 -1.746 1 91.31 546 ILE A C 1
ATOM 4217 O O . ILE A 1 546 ? -10.055 -39.969 -1.259 1 91.31 546 ILE A O 1
ATOM 4221 N N . ASP A 1 547 ? -8.539 -41.031 -2.545 1 89.25 547 ASP A N 1
ATOM 4222 C CA . ASP A 1 547 ? -9.469 -42.094 -2.9 1 89.25 547 ASP A CA 1
ATOM 4223 C C . ASP A 1 547 ? -9.859 -42.906 -1.672 1 89.25 547 ASP A C 1
ATOM 4225 O O . ASP A 1 547 ? -10.977 -43.438 -1.601 1 89.25 547 ASP A O 1
ATOM 4229 N N . GLY A 1 548 ? -8.969 -42.969 -0.752 1 89.31 548 GLY A N 1
ATOM 4230 C CA . GLY A 1 548 ? -9.211 -43.719 0.471 1 89.31 548 GLY A CA 1
ATOM 4231 C C . GLY A 1 548 ? -10.195 -43.031 1.405 1 89.31 548 GLY A C 1
ATOM 4232 O O . GLY A 1 548 ? -10.719 -43.656 2.328 1 89.31 548 GLY A O 1
ATOM 4233 N N . LEU A 1 549 ? -10.453 -41.75 1.271 1 89.12 549 LEU A N 1
ATOM 4234 C CA . LEU A 1 549 ? -11.352 -41 2.148 1 89.12 549 LEU A CA 1
ATOM 4235 C C . LEU A 1 549 ? -12.797 -41.469 1.971 1 89.12 549 LEU A C 1
ATOM 4237 O O . LEU A 1 549 ? -13.672 -41.094 2.75 1 89.12 549 LEU A O 1
ATOM 4241 N N . GLY A 1 550 ? -13.094 -42.406 1.141 1 76.56 550 GLY A N 1
ATOM 4242 C CA . GLY A 1 550 ? -14.383 -43.062 1.104 1 76.56 550 GLY A CA 1
ATOM 4243 C C . GLY A 1 550 ? -15.273 -42.594 -0.032 1 76.56 550 GLY A C 1
ATOM 4244 O O . GLY A 1 550 ? -15 -41.562 -0.652 1 76.56 550 GLY A O 1
ATOM 4245 N N . GLY A 1 551 ? -16.359 -43.281 -0.107 1 78 551 GLY A N 1
ATOM 4246 C CA . GLY A 1 551 ? -17.297 -43.094 -1.211 1 78 551 GLY A CA 1
ATOM 4247 C C . GLY A 1 551 ? -18.281 -41.969 -0.979 1 78 551 GLY A C 1
ATOM 4248 O O . GLY A 1 551 ? -19.047 -41.625 -1.874 1 78 551 GLY A O 1
ATOM 4249 N N . HIS A 1 552 ? -18.203 -41.312 0.17 1 88.62 552 HIS A N 1
ATOM 4250 C CA . HIS A 1 552 ? -19.125 -40.219 0.447 1 88.62 552 HIS A CA 1
ATOM 4251 C C . HIS A 1 552 ? -18.609 -38.906 -0.096 1 88.62 552 HIS A C 1
ATOM 4253 O O . HIS A 1 552 ? -19.375 -37.969 -0.293 1 88.62 552 HIS A O 1
ATOM 4259 N N . LEU A 1 553 ? -17.391 -38.812 -0.31 1 94.19 553 LEU A N 1
ATOM 4260 C CA . LEU A 1 553 ? -16.766 -37.594 -0.805 1 94.19 553 LEU A CA 1
ATOM 4261 C C . LEU A 1 553 ? -16.906 -37.5 -2.318 1 94.19 553 LEU A C 1
ATOM 4263 O O . LEU A 1 553 ? -16.578 -38.438 -3.049 1 94.19 553 LEU A O 1
ATOM 4267 N N . THR A 1 554 ? -17.531 -36.406 -2.76 1 96.62 554 THR A N 1
ATOM 4268 C CA . THR A 1 554 ? -17.609 -36.125 -4.188 1 96.62 554 THR A CA 1
ATOM 4269 C C . THR A 1 554 ? -16.328 -35.438 -4.656 1 96.62 554 THR A C 1
ATOM 4271 O O . THR A 1 554 ? -15.922 -34.406 -4.082 1 96.62 554 THR A O 1
ATOM 4274 N N . VAL A 1 555 ? -15.688 -35.969 -5.672 1 96.44 555 VAL A N 1
ATOM 4275 C CA . VAL A 1 555 ? -14.422 -35.406 -6.137 1 96.44 555 VAL A CA 1
ATOM 4276 C C . VAL A 1 555 ? -14.562 -34.969 -7.59 1 96.44 555 VAL A C 1
ATOM 4278 O O . VAL A 1 555 ? -14.953 -35.75 -8.453 1 96.44 555 VAL A O 1
ATOM 4281 N N . LEU A 1 556 ? -14.328 -33.719 -7.855 1 97.06 556 LEU A N 1
ATOM 4282 C CA . LEU A 1 556 ? -14.227 -33.156 -9.195 1 97.06 556 LEU A CA 1
ATOM 4283 C C . LEU A 1 556 ? -12.781 -32.781 -9.523 1 97.06 556 LEU A C 1
ATOM 4285 O O . LEU A 1 556 ? -12.156 -31.984 -8.797 1 97.06 556 LEU A O 1
ATOM 4289 N N . MET A 1 557 ? -12.25 -33.281 -10.57 1 95.19 557 MET A N 1
ATOM 4290 C CA . MET A 1 557 ? -10.836 -33.031 -10.805 1 95.19 557 MET A CA 1
ATOM 4291 C C . MET A 1 557 ? -10.57 -32.719 -12.273 1 95.19 557 MET A C 1
ATOM 4293 O O . MET A 1 557 ? -11.133 -33.375 -13.156 1 95.19 557 MET A O 1
ATOM 4297 N N . ILE A 1 558 ? -9.844 -31.688 -12.5 1 92.56 558 ILE A N 1
ATOM 4298 C CA . ILE A 1 558 ? -9.273 -31.391 -13.805 1 92.56 558 ILE A CA 1
ATOM 4299 C C . ILE A 1 558 ? -7.832 -31.906 -13.867 1 92.56 558 ILE A C 1
ATOM 4301 O O . ILE A 1 558 ? -7.039 -31.656 -12.961 1 92.56 558 ILE A O 1
ATOM 4305 N N . ALA A 1 559 ? -7.496 -32.719 -14.844 1 85.44 559 ALA A N 1
ATOM 4306 C CA . ALA A 1 559 ? -6.121 -33.156 -15.016 1 85.44 559 ALA A CA 1
ATOM 4307 C C . ALA A 1 559 ? -5.684 -33.062 -16.469 1 85.44 559 ALA A C 1
ATOM 4309 O O . ALA A 1 559 ? -6.512 -33.156 -17.375 1 85.44 559 ALA A O 1
ATOM 4310 N N . HIS A 1 560 ? -4.551 -32.844 -16.625 1 72.88 560 HIS A N 1
ATOM 4311 C CA . HIS A 1 560 ? -3.986 -32.875 -17.969 1 72.88 560 HIS A CA 1
ATOM 4312 C C . HIS A 1 560 ? -3.527 -34.281 -18.344 1 72.88 560 HIS A C 1
ATOM 4314 O O . HIS A 1 560 ? -3.59 -34.656 -19.516 1 72.88 560 HIS A O 1
ATOM 4320 N N . ARG A 1 561 ? -3.109 -34.938 -17.297 1 72.75 561 ARG A N 1
ATOM 4321 C CA . ARG A 1 561 ? -2.686 -36.344 -17.516 1 72.75 561 ARG A CA 1
ATOM 4322 C C . ARG A 1 561 ? -3.848 -37.281 -17.297 1 72.75 561 ARG A C 1
ATOM 4324 O O . ARG A 1 561 ? -4.441 -37.344 -16.219 1 72.75 561 ARG A O 1
ATOM 4331 N N . LEU A 1 562 ? -4.043 -38.062 -18.25 1 78.5 562 LEU A N 1
ATOM 4332 C CA . LEU A 1 562 ? -5.184 -38.969 -18.203 1 78.5 562 LEU A CA 1
ATOM 4333 C C . LEU A 1 562 ? -5 -40 -17.109 1 78.5 562 LEU A C 1
ATOM 4335 O O . LEU A 1 562 ? -5.977 -40.469 -16.516 1 78.5 562 LEU A O 1
ATOM 4339 N N . SER A 1 563 ? -3.756 -40.344 -16.828 1 76.94 563 SER A N 1
ATOM 4340 C CA . SER A 1 563 ? -3.486 -41.375 -15.828 1 76.94 563 SER A CA 1
ATOM 4341 C C . SER A 1 563 ? -3.996 -40.938 -14.453 1 76.94 563 SER A C 1
ATOM 4343 O O . SER A 1 563 ? -4.367 -41.812 -13.641 1 76.94 563 SER A O 1
ATOM 4345 N N . THR A 1 564 ? -4.051 -39.719 -14.258 1 83.5 564 THR A N 1
ATOM 4346 C CA . THR A 1 564 ? -4.523 -39.188 -12.984 1 83.5 564 THR A CA 1
ATOM 4347 C C . THR A 1 564 ? -6.023 -39.438 -12.82 1 83.5 564 THR A C 1
ATOM 4349 O O . THR A 1 564 ? -6.531 -39.438 -11.695 1 83.5 564 THR A O 1
ATOM 4352 N N . LEU A 1 565 ? -6.711 -39.688 -13.938 1 89.44 565 LEU A N 1
ATOM 4353 C CA . LEU A 1 565 ? -8.164 -39.844 -13.914 1 89.44 565 LEU A CA 1
ATOM 4354 C C . LEU A 1 565 ? -8.57 -41.312 -14 1 89.44 565 LEU A C 1
ATOM 4356 O O . LEU A 1 565 ? -9.734 -41.625 -14.234 1 89.44 565 LEU A O 1
ATOM 4360 N N . GLN A 1 566 ? -7.68 -42.188 -13.828 1 86.69 566 GLN A N 1
ATOM 4361 C CA . GLN A 1 566 ? -7.922 -43.594 -14.008 1 86.69 566 GLN A CA 1
ATOM 4362 C C . GLN A 1 566 ? -9.008 -44.094 -13.062 1 86.69 566 GLN A C 1
ATOM 4364 O O . GLN A 1 566 ? -9.789 -45 -13.414 1 86.69 566 GLN A O 1
ATOM 4369 N N . ASP A 1 567 ? -9.094 -43.531 -11.898 1 86.94 567 ASP A N 1
ATOM 4370 C CA . ASP A 1 567 ? -10.016 -44 -10.883 1 86.94 567 ASP A CA 1
ATOM 4371 C C . ASP A 1 567 ? -11.328 -43.25 -10.906 1 86.94 567 ASP A C 1
ATOM 4373 O O . ASP A 1 567 ? -12.203 -43.469 -10.07 1 86.94 567 ASP A O 1
ATOM 4377 N N . CYS A 1 568 ? -11.43 -42.344 -11.828 1 92.19 568 CYS A N 1
ATOM 4378 C CA . CYS A 1 568 ? -12.688 -41.625 -11.961 1 92.19 568 CYS A CA 1
ATOM 4379 C C . CYS A 1 568 ? -13.758 -42.5 -12.594 1 92.19 568 CYS A C 1
ATOM 4381 O O . CYS A 1 568 ? -13.5 -43.188 -13.562 1 92.19 568 CYS A O 1
ATOM 4383 N N . GLY A 1 569 ? -14.93 -42.438 -11.984 1 90.62 569 GLY A N 1
ATOM 4384 C CA . GLY A 1 569 ? -16.047 -43.188 -12.531 1 90.62 569 GLY A CA 1
ATOM 4385 C C . GLY A 1 569 ? -16.562 -42.625 -13.852 1 90.62 569 GLY A C 1
ATOM 4386 O O . GLY A 1 569 ? -17.109 -43.375 -14.664 1 90.62 569 GLY A O 1
ATOM 4387 N N . ARG A 1 570 ? -16.453 -41.406 -13.984 1 94.81 570 ARG A N 1
ATOM 4388 C CA . ARG A 1 570 ? -16.938 -40.719 -15.172 1 94.81 570 ARG A CA 1
ATOM 4389 C C . ARG A 1 570 ? -15.984 -39.594 -15.57 1 94.81 570 ARG A C 1
ATOM 4391 O O . ARG A 1 570 ? -15.5 -38.844 -14.703 1 94.81 570 ARG A O 1
ATOM 4398 N N . ILE A 1 571 ? -15.672 -39.531 -16.844 1 95.56 571 ILE A N 1
ATOM 4399 C CA . ILE A 1 571 ? -14.805 -38.469 -17.375 1 95.56 571 ILE A CA 1
ATOM 4400 C C . ILE A 1 571 ? -15.57 -37.625 -18.406 1 95.56 571 ILE A C 1
ATOM 4402 O O . ILE A 1 571 ? -16.25 -38.188 -19.266 1 95.56 571 ILE A O 1
ATOM 4406 N N . ILE A 1 572 ? -15.5 -36.375 -18.25 1 95.31 572 ILE A N 1
ATOM 4407 C CA . ILE A 1 572 ? -16.188 -35.438 -19.125 1 95.31 572 ILE A CA 1
ATOM 4408 C C . ILE A 1 572 ? -15.156 -34.656 -19.969 1 95.31 572 ILE A C 1
ATOM 4410 O O . ILE A 1 572 ? -14.266 -34.031 -19.422 1 95.31 572 ILE A O 1
ATOM 4414 N N . GLU A 1 573 ? -15.273 -34.719 -21.234 1 93.81 573 GLU A N 1
ATOM 4415 C CA . GLU A 1 573 ? -14.406 -33.969 -22.141 1 93.81 573 GLU A CA 1
ATOM 4416 C C . GLU A 1 573 ? -15.086 -32.719 -22.641 1 93.81 573 GLU A C 1
ATOM 4418 O O . GLU A 1 573 ? -16.188 -32.781 -23.188 1 93.81 573 GLU A O 1
ATOM 4423 N N . LEU A 1 574 ? -14.438 -31.625 -22.391 1 93.31 574 LEU A N 1
ATOM 4424 C CA . LEU A 1 574 ? -14.953 -30.328 -22.859 1 93.31 574 LEU A CA 1
ATOM 4425 C C . LEU A 1 574 ? -14.195 -29.859 -24.094 1 93.31 574 LEU A C 1
ATOM 4427 O O . LEU A 1 574 ? -12.969 -29.969 -24.156 1 93.31 574 LEU A O 1
ATOM 4431 N N . SER A 1 575 ? -14.922 -29.406 -25.078 1 91.25 575 SER A N 1
ATOM 4432 C CA . SER A 1 575 ? -14.375 -28.828 -26.297 1 91.25 575 SER A CA 1
ATOM 4433 C C . SER A 1 575 ? -15.172 -27.594 -26.719 1 91.25 575 SER A C 1
ATOM 4435 O O . SER A 1 575 ? -16.391 -27.672 -26.875 1 91.25 575 SER A O 1
ATOM 4437 N N . LEU A 1 576 ? -14.492 -26.5 -26.875 1 89 576 LEU A N 1
ATOM 4438 C CA . LEU A 1 576 ? -15.07 -25.234 -27.328 1 89 576 LEU A CA 1
ATOM 4439 C C . LEU A 1 576 ? -16.281 -24.859 -26.484 1 89 576 LEU A C 1
ATOM 4441 O O . LEU A 1 576 ? -17.328 -24.5 -27.016 1 89 576 LEU A O 1
ATOM 4445 N N . GLY A 1 577 ? -16.188 -25.141 -25.234 1 92.12 577 GLY A N 1
ATOM 4446 C CA . GLY A 1 577 ? -17.188 -24.672 -24.281 1 92.12 577 GLY A CA 1
ATOM 4447 C C . GLY A 1 577 ? -18.391 -25.609 -24.188 1 92.12 577 GLY A C 1
ATOM 4448 O O . GLY A 1 577 ? -19.406 -25.25 -23.578 1 92.12 577 GLY A O 1
ATOM 4449 N N . LYS A 1 578 ? -18.281 -26.766 -24.859 1 94.75 578 LYS A N 1
ATOM 4450 C CA . LYS A 1 578 ? -19.359 -27.734 -24.828 1 94.75 578 LYS A CA 1
ATOM 4451 C C . LYS A 1 578 ? -18.844 -29.109 -24.406 1 94.75 578 LYS A C 1
ATOM 4453 O O . LYS A 1 578 ? -17.656 -29.391 -24.484 1 94.75 578 LYS A O 1
ATOM 4458 N N . VAL A 1 579 ? -19.797 -29.938 -23.906 1 94.75 579 VAL A N 1
ATOM 4459 C CA . VAL A 1 579 ? -19.438 -31.312 -23.609 1 94.75 579 VAL A CA 1
ATOM 4460 C C . VAL A 1 579 ? -19.359 -32.125 -24.906 1 94.75 579 VAL A C 1
ATOM 4462 O O . VAL A 1 579 ? -20.359 -32.281 -25.594 1 94.75 579 VAL A O 1
ATOM 4465 N N . SER A 1 580 ? -18.219 -32.531 -25.203 1 92.44 580 SER A N 1
ATOM 4466 C CA . SER A 1 580 ? -18.016 -33.25 -26.453 1 92.44 580 SER A CA 1
ATOM 4467 C C . SER A 1 580 ? -18.188 -34.75 -26.266 1 92.44 580 SER A C 1
ATOM 4469 O O . SER A 1 580 ? -18.703 -35.469 -27.141 1 92.44 580 SER A O 1
ATOM 4471 N N . ARG A 1 581 ? -17.625 -35.25 -25.172 1 92.31 581 ARG A N 1
ATOM 4472 C CA . ARG A 1 581 ? -17.688 -36.688 -24.891 1 92.31 581 ARG A CA 1
ATOM 4473 C C . ARG A 1 581 ? -17.75 -36.938 -23.391 1 92.31 581 ARG A C 1
ATOM 4475 O O . ARG A 1 581 ? -17.234 -36.156 -22.594 1 92.31 581 ARG A O 1
ATOM 4482 N N . GLU A 1 582 ? -18.438 -38 -23.062 1 94 582 GLU A N 1
ATOM 4483 C CA . GLU A 1 582 ? -18.5 -38.469 -21.672 1 94 582 GLU A CA 1
ATOM 4484 C C . GLU A 1 582 ? -18.406 -40 -21.625 1 94 582 GLU A C 1
ATOM 4486 O O . GLU A 1 582 ? -18.938 -40.688 -22.484 1 94 582 GLU A O 1
ATOM 4491 N N . GLY A 1 583 ? -17.672 -40.469 -20.672 1 92.69 583 GLY A N 1
ATOM 4492 C CA . GLY A 1 583 ? -17.562 -41.938 -20.531 1 92.69 583 GLY A CA 1
ATOM 4493 C C . GLY A 1 583 ? -16.562 -42.344 -19.469 1 92.69 583 GLY A C 1
ATOM 4494 O O . GLY A 1 583 ? -16.094 -41.5 -18.688 1 92.69 583 GLY A O 1
ATOM 4495 N N . SER A 1 584 ? -16.391 -43.625 -19.359 1 91.94 584 SER A N 1
ATOM 4496 C CA . SER A 1 584 ? -15.398 -44.156 -18.438 1 91.94 584 SER A CA 1
ATOM 4497 C C . SER A 1 584 ? -13.984 -43.938 -18.953 1 91.94 584 SER A C 1
ATOM 4499 O O . SER A 1 584 ? -13.797 -43.5 -20.094 1 91.94 584 SER A O 1
ATOM 4501 N N . TYR A 1 585 ? -13.016 -44.125 -18.094 1 90.31 585 TYR A N 1
ATOM 4502 C CA . TYR A 1 585 ? -11.609 -43.969 -18.438 1 90.31 585 TYR A CA 1
ATOM 4503 C C . TYR A 1 585 ? -11.25 -44.781 -19.656 1 90.31 585 TYR A C 1
ATOM 4505 O O . TYR A 1 585 ? -10.641 -44.281 -20.609 1 90.31 585 TYR A O 1
ATOM 4513 N N . GLN A 1 586 ? -11.711 -46 -19.719 1 89.06 586 GLN A N 1
ATOM 4514 C CA . GLN A 1 586 ? -11.391 -46.906 -20.812 1 89.06 586 GLN A CA 1
ATOM 4515 C C . GLN A 1 586 ? -12.039 -46.438 -22.125 1 89.06 586 GLN A C 1
ATOM 4517 O O . GLN A 1 586 ? -11.422 -46.5 -23.188 1 89.06 586 GLN A O 1
ATOM 4522 N N . GLU A 1 587 ? -13.211 -45.969 -21.984 1 89.88 587 GLU A N 1
ATOM 4523 C CA . GLU A 1 587 ? -13.93 -45.5 -23.172 1 89.88 587 GLU A CA 1
ATOM 4524 C C . GLU A 1 587 ? -13.258 -44.281 -23.766 1 89.88 587 GLU A C 1
ATOM 4526 O O . GLU A 1 587 ? -13.172 -44.156 -24.984 1 89.88 587 GLU A O 1
ATOM 4531 N N . ILE A 1 588 ? -12.836 -43.469 -22.922 1 88.19 588 ILE A N 1
ATOM 4532 C CA . ILE A 1 588 ? -12.242 -42.188 -23.375 1 88.19 588 ILE A CA 1
ATOM 4533 C C . ILE A 1 588 ? -10.875 -42.469 -24 1 88.19 588 ILE A C 1
ATOM 4535 O O . ILE A 1 588 ? -10.531 -41.906 -25.031 1 88.19 588 ILE A O 1
ATOM 4539 N N . ILE A 1 589 ? -10.07 -43.312 -23.344 1 83.94 589 ILE A N 1
ATOM 4540 C CA . ILE A 1 589 ? -8.758 -43.656 -23.875 1 83.94 589 ILE A CA 1
ATOM 4541 C C . ILE A 1 589 ? -8.914 -44.344 -25.234 1 83.94 589 ILE A C 1
ATOM 4543 O O . ILE A 1 589 ? -8.156 -44.094 -26.156 1 83.94 589 ILE A O 1
ATOM 4547 N N . GLY A 1 590 ? -9.844 -45.219 -25.281 1 80.88 590 GLY A N 1
ATOM 4548 C CA . GLY A 1 590 ? -10.117 -45.906 -26.531 1 80.88 590 GLY A CA 1
ATOM 4549 C C . GLY A 1 590 ? -10.523 -44.969 -27.656 1 80.88 590 GLY A C 1
ATOM 4550 O O . GLY A 1 590 ? -10.039 -45.094 -28.781 1 80.88 590 GLY A O 1
ATOM 4551 N N . ALA A 1 591 ? -11.336 -44.125 -27.312 1 81.62 591 ALA A N 1
ATOM 4552 C CA . ALA A 1 591 ? -11.812 -43.156 -28.312 1 81.62 591 ALA A CA 1
ATOM 4553 C C . ALA A 1 591 ? -10.688 -42.25 -28.781 1 81.62 591 ALA A C 1
ATOM 4555 O O . ALA A 1 591 ? -10.625 -41.875 -29.953 1 81.62 591 ALA A O 1
ATOM 4556 N N . ARG A 1 592 ? -9.875 -41.812 -27.906 1 77.19 592 ARG A N 1
ATOM 4557 C CA . ARG A 1 592 ? -8.773 -40.906 -28.234 1 77.19 592 ARG A CA 1
ATOM 4558 C C . ARG A 1 592 ? -7.719 -41.625 -29.062 1 77.19 592 ARG A C 1
ATOM 4560 O O . ARG A 1 592 ? -7.062 -41.031 -29.906 1 77.19 592 ARG A O 1
ATOM 4567 N N . ARG A 1 593 ? -7.496 -42.844 -28.734 1 67.31 593 ARG A N 1
ATOM 4568 C CA . ARG A 1 593 ? -6.594 -43.656 -29.531 1 67.31 593 ARG A CA 1
ATOM 4569 C C . ARG A 1 593 ? -7.09 -43.781 -30.969 1 67.31 593 ARG A C 1
ATOM 4571 O O . ARG A 1 593 ? -6.301 -43.719 -31.922 1 67.31 593 ARG A O 1
ATOM 4578 N N . ASP A 1 594 ? -8.352 -43.938 -30.984 1 60.25 594 ASP A N 1
ATOM 4579 C CA . ASP A 1 594 ? -8.953 -44.031 -32.312 1 60.25 594 ASP A CA 1
ATOM 4580 C C . ASP A 1 594 ? -8.828 -42.719 -33.094 1 60.25 594 ASP A C 1
ATOM 4582 O O . ASP A 1 594 ? -8.594 -42.75 -34.312 1 60.25 594 ASP A O 1
ATOM 4586 N N . THR A 1 595 ? -8.93 -41.719 -32.281 1 58.09 595 THR A N 1
ATOM 4587 C CA . THR A 1 595 ? -8.828 -40.438 -32.906 1 58.09 595 THR A CA 1
ATOM 4588 C C . THR A 1 595 ? -7.363 -40.062 -33.125 1 58.09 595 THR A C 1
ATOM 4590 O O . THR A 1 595 ? -7.031 -39.375 -34.125 1 58.09 595 THR A O 1
ATOM 4593 N N . ALA A 1 596 ? -6.555 -40.219 -32.094 1 52.5 596 ALA A N 1
ATOM 4594 C CA . ALA A 1 596 ? -5.121 -40 -32.219 1 52.5 596 ALA A CA 1
ATOM 4595 C C . ALA A 1 596 ? -4.5 -40.969 -33.25 1 52.5 596 ALA A C 1
ATOM 4597 O O . ALA A 1 596 ? -3.475 -40.656 -33.844 1 52.5 596 ALA A O 1
ATOM 4598 N N . GLY A 1 597 ? -4.773 -42.25 -33.188 1 42.22 597 GLY A N 1
ATOM 4599 C CA . GLY A 1 597 ? -4.277 -43.156 -34.188 1 42.22 597 GLY A CA 1
ATOM 4600 C C . GLY A 1 597 ? -4.359 -42.625 -35.594 1 42.22 597 GLY A C 1
ATOM 4601 O O . GLY A 1 597 ? -3.783 -43.188 -36.531 1 42.22 597 GLY A O 1
ATOM 4602 N N . GLY A 1 598 ? -5.227 -41.781 -35.906 1 34.31 598 GLY A N 1
ATOM 4603 C CA . GLY A 1 598 ? -4.922 -41.125 -37.156 1 34.31 598 GLY A CA 1
ATOM 4604 C C . GLY A 1 598 ? -3.656 -40.281 -37.094 1 34.31 598 GLY A C 1
ATOM 4605 O O . GLY A 1 598 ? -3.004 -40.062 -38.125 1 34.31 598 GLY A O 1
ATOM 4606 N N . PHE A 1 599 ? -3.309 -39.438 -36 1 31.33 599 PHE A N 1
ATOM 4607 C CA . PHE A 1 599 ? -2.072 -38.656 -36 1 31.33 599 PHE A CA 1
ATOM 4608 C C . PHE A 1 599 ? -0.935 -39.438 -35.375 1 31.33 599 PHE A C 1
ATOM 4610 O O . PHE A 1 599 ? 0.225 -39.031 -35.438 1 31.33 599 PHE A O 1
ATOM 4617 N N . ILE A 1 600 ? -1.069 -40.344 -34.406 1 29.72 600 ILE A N 1
ATOM 4618 C CA . ILE A 1 600 ? 0.149 -41 -33.969 1 29.72 600 ILE A CA 1
ATOM 4619 C C . ILE A 1 600 ? 0.574 -42.031 -35.031 1 29.72 600 ILE A C 1
ATOM 4621 O O . ILE A 1 600 ? 1.421 -42.875 -34.75 1 29.72 600 ILE A O 1
ATOM 4625 N N . ARG A 1 601 ? 0.252 -42.094 -36.281 1 26.14 601 ARG A N 1
ATOM 4626 C CA . ARG A 1 601 ? 1.224 -42.906 -36.969 1 26.14 601 ARG A CA 1
ATOM 4627 C C . ARG A 1 601 ? 2.549 -42.188 -37.156 1 26.14 601 ARG A C 1
ATOM 4629 O O . ARG A 1 601 ? 2.57 -41 -37.469 1 26.14 601 ARG A O 1
ATOM 4636 N N . MET B 1 1 ? 19.297 -6.863 14.914 1 28.44 1 MET B N 1
ATOM 4637 C CA . MET B 1 1 ? 19.375 -5.926 16.031 1 28.44 1 MET B CA 1
ATOM 4638 C C . MET B 1 1 ? 19.625 -4.508 15.523 1 28.44 1 MET B C 1
ATOM 4640 O O . MET B 1 1 ? 20.75 -4.164 15.164 1 28.44 1 MET B O 1
ATOM 4644 N N . LEU B 1 2 ? 18.781 -3.895 14.82 1 38.72 2 LEU B N 1
ATOM 4645 C CA . LEU B 1 2 ? 18.969 -2.523 14.367 1 38.72 2 LEU B CA 1
ATOM 4646 C C . LEU B 1 2 ? 19.359 -1.609 15.516 1 38.72 2 LEU B C 1
ATOM 4648 O O . LEU B 1 2 ? 18.641 -1.523 16.516 1 38.72 2 LEU B O 1
ATOM 4652 N N . ARG B 1 3 ? 20.594 -1.455 15.711 1 38.28 3 ARG B N 1
ATOM 4653 C CA . ARG B 1 3 ? 21.266 -0.603 16.688 1 38.28 3 ARG B CA 1
ATOM 4654 C C . ARG B 1 3 ? 20.484 0.684 16.922 1 38.28 3 ARG B C 1
ATOM 4656 O O . ARG B 1 3 ? 19.875 1.23 16 1 38.28 3 ARG B O 1
ATOM 4663 N N . ASN B 1 4 ? 20.031 1.024 18.062 1 48.91 4 ASN B N 1
ATOM 4664 C CA . ASN B 1 4 ? 19.453 2.215 18.688 1 48.91 4 ASN B CA 1
ATOM 4665 C C . ASN B 1 4 ? 20.016 3.494 18.062 1 48.91 4 ASN B C 1
ATOM 4667 O O . ASN B 1 4 ? 21 4.039 18.547 1 48.91 4 ASN B O 1
ATOM 4671 N N . SER B 1 5 ? 20.062 3.598 16.812 1 60.16 5 SER B N 1
ATOM 4672 C CA . SER B 1 5 ? 20.672 4.805 16.266 1 60.16 5 SER B CA 1
ATOM 4673 C C . SER B 1 5 ? 19.969 6.059 16.781 1 60.16 5 SER B C 1
ATOM 4675 O O . SER B 1 5 ? 18.75 6.082 16.922 1 60.16 5 SER B O 1
ATOM 4677 N N . SER B 1 6 ? 20.656 6.828 17.406 1 79.75 6 SER B N 1
ATOM 4678 C CA . SER B 1 6 ? 20.281 8.133 17.953 1 79.75 6 SER B CA 1
ATOM 4679 C C . SER B 1 6 ? 19.594 8.992 16.906 1 79.75 6 SER B C 1
ATOM 4681 O O . SER B 1 6 ? 19.844 8.828 15.703 1 79.75 6 SER B O 1
ATOM 4683 N N . LEU B 1 7 ? 18.516 9.57 17.297 1 83 7 LEU B N 1
ATOM 4684 C CA . LEU B 1 7 ? 17.734 10.477 16.469 1 83 7 LEU B CA 1
ATOM 4685 C C . LEU B 1 7 ? 18.641 11.453 15.727 1 83 7 LEU B C 1
ATOM 4687 O O . LEU B 1 7 ? 18.469 11.664 14.523 1 83 7 LEU B O 1
ATOM 4691 N N . ILE B 1 8 ? 19.625 11.898 16.375 1 84.06 8 ILE B N 1
ATOM 4692 C CA . ILE B 1 8 ? 20.531 12.875 15.789 1 84.06 8 ILE B CA 1
ATOM 4693 C C . ILE B 1 8 ? 21.359 12.211 14.68 1 84.06 8 ILE B C 1
ATOM 4695 O O . ILE B 1 8 ? 21.578 12.805 13.617 1 84.06 8 ILE B O 1
ATOM 4699 N N . ASN B 1 9 ? 21.703 11.023 14.922 1 84.56 9 ASN B N 1
ATOM 4700 C CA . ASN B 1 9 ? 22.484 10.297 13.922 1 84.56 9 ASN B CA 1
ATOM 4701 C C . ASN B 1 9 ? 21.672 10.047 12.656 1 84.56 9 ASN B C 1
ATOM 4703 O O . ASN B 1 9 ? 22.188 10.156 11.547 1 84.56 9 ASN B O 1
ATOM 4707 N N . ASN B 1 10 ? 20.438 9.758 12.867 1 87 10 ASN B N 1
ATOM 4708 C CA . ASN B 1 10 ? 19.578 9.492 11.719 1 87 10 ASN B CA 1
ATOM 4709 C C . ASN B 1 10 ? 19.359 10.75 10.883 1 87 10 ASN B C 1
ATOM 4711 O O . ASN B 1 10 ? 19.328 10.68 9.648 1 87 10 ASN B O 1
ATOM 4715 N N . ILE B 1 11 ? 19.344 11.797 11.523 1 86.19 11 ILE B N 1
ATOM 4716 C CA . ILE B 1 11 ? 19.141 13.062 10.812 1 86.19 11 ILE B CA 1
ATOM 4717 C C . ILE B 1 11 ? 20.422 13.43 10.055 1 86.19 11 ILE B C 1
ATOM 4719 O O . ILE B 1 11 ? 20.359 13.922 8.93 1 86.19 11 ILE B O 1
ATOM 4723 N N . ILE B 1 12 ? 21.516 13.141 10.641 1 84.12 12 ILE B N 1
ATOM 4724 C CA . ILE B 1 12 ? 22.797 13.422 10.016 1 84.12 12 ILE B CA 1
ATOM 4725 C C . ILE B 1 12 ? 22.984 12.531 8.789 1 84.12 12 ILE B C 1
ATOM 4727 O O . ILE B 1 12 ? 23.484 12.977 7.762 1 84.12 12 ILE B O 1
ATOM 4731 N N . ILE B 1 13 ? 22.531 11.344 8.922 1 84.75 13 ILE B N 1
ATOM 4732 C CA . ILE B 1 13 ? 22.641 10.406 7.809 1 84.75 13 ILE B CA 1
ATOM 4733 C C . ILE B 1 13 ? 21.781 10.883 6.645 1 84.75 13 ILE B C 1
ATOM 4735 O O . ILE B 1 13 ? 22.203 10.844 5.488 1 84.75 13 ILE B O 1
ATOM 4739 N N . LEU B 1 14 ? 20.641 11.336 6.945 1 83.06 14 LEU B N 1
ATOM 4740 C CA . LEU B 1 14 ? 19.766 11.836 5.902 1 83.06 14 LEU B CA 1
ATOM 4741 C C . LEU B 1 14 ? 20.344 13.094 5.258 1 83.06 14 LEU B C 1
ATOM 4743 O O . LEU B 1 14 ? 20.203 13.289 4.047 1 83.06 14 LEU B O 1
ATOM 4747 N N . TRP B 1 15 ? 20.953 13.859 6.109 1 81.12 15 TRP B N 1
ATOM 4748 C CA . TRP B 1 15 ? 21.562 15.086 5.625 1 81.12 15 TRP B CA 1
ATOM 4749 C C . TRP B 1 15 ? 22.75 14.781 4.707 1 81.12 15 TRP B C 1
ATOM 4751 O O . TRP B 1 15 ? 22.938 15.445 3.686 1 81.12 15 TRP B O 1
ATOM 4761 N N . ARG B 1 16 ? 23.453 13.805 5.02 1 78.62 16 ARG B N 1
ATOM 4762 C CA . ARG B 1 16 ? 24.609 13.414 4.227 1 78.62 16 ARG B CA 1
ATOM 4763 C C . ARG B 1 16 ? 24.188 12.781 2.906 1 78.62 16 ARG B C 1
ATOM 4765 O O . ARG B 1 16 ? 24.891 12.898 1.9 1 78.62 16 ARG B O 1
ATOM 4772 N N . TYR B 1 17 ? 23.078 12.25 3.035 1 81.75 17 TYR B N 1
ATOM 4773 C CA . TYR B 1 17 ? 22.547 11.617 1.83 1 81.75 17 TYR B CA 1
ATOM 4774 C C . TYR B 1 17 ? 22.172 12.664 0.785 1 81.75 17 TYR B C 1
ATOM 4776 O O . TYR B 1 17 ? 22.266 12.406 -0.418 1 81.75 17 TYR B O 1
ATOM 4784 N N . LEU B 1 18 ? 21.891 13.797 1.313 1 81.44 18 LEU B N 1
ATOM 4785 C CA . LEU B 1 18 ? 21.469 14.852 0.397 1 81.44 18 LEU B CA 1
ATOM 4786 C C . LEU B 1 18 ? 22.656 15.367 -0.415 1 81.44 18 LEU B C 1
ATOM 4788 O O . LEU B 1 18 ? 23.75 15.508 0.112 1 81.44 18 LEU B O 1
ATOM 4792 N N . GLY B 1 19 ? 22.703 15.258 -1.628 1 77.69 19 GLY B N 1
ATOM 4793 C CA . GLY B 1 19 ? 23.75 15.805 -2.473 1 77.69 19 GLY B CA 1
ATOM 4794 C C . GLY B 1 19 ? 24.047 17.266 -2.189 1 77.69 19 GLY B C 1
ATOM 4795 O O . GLY B 1 19 ? 23.312 17.922 -1.463 1 77.69 19 GLY B O 1
ATOM 4796 N N . LYS B 1 20 ? 25.156 17.703 -2.664 1 83.38 20 LYS B N 1
ATOM 4797 C CA . LYS B 1 20 ? 25.578 19.078 -2.445 1 83.38 20 LYS B CA 1
ATOM 4798 C C . LYS B 1 20 ? 24.531 20.078 -2.945 1 83.38 20 LYS B C 1
ATOM 4800 O O . LYS B 1 20 ? 24.25 21.078 -2.283 1 83.38 20 LYS B O 1
ATOM 4805 N N . LYS B 1 21 ? 23.969 19.734 -4.047 1 84.19 21 LYS B N 1
ATOM 4806 C CA . LYS B 1 21 ? 22.953 20.609 -4.621 1 84.19 21 LYS B CA 1
ATOM 4807 C C . LYS B 1 21 ? 21.75 20.75 -3.697 1 84.19 21 LYS B C 1
ATOM 4809 O O . LYS B 1 21 ? 21.281 21.859 -3.439 1 84.19 21 LYS B O 1
ATOM 4814 N N . ARG B 1 22 ? 21.375 19.672 -3.197 1 84.81 22 ARG B N 1
ATOM 4815 C CA . ARG B 1 22 ? 20.203 19.688 -2.316 1 84.81 22 ARG B CA 1
ATOM 4816 C C . ARG B 1 22 ? 20.547 20.312 -0.972 1 84.81 22 ARG B C 1
ATOM 4818 O O . ARG B 1 22 ? 19.719 21.016 -0.382 1 84.81 22 ARG B O 1
ATOM 4825 N N . ARG B 1 23 ? 21.719 20.156 -0.512 1 87.06 23 ARG B N 1
ATOM 4826 C CA . ARG B 1 23 ? 22.141 20.766 0.746 1 87.06 23 ARG B CA 1
ATOM 4827 C C . ARG B 1 23 ? 22.141 22.281 0.641 1 87.06 23 ARG B C 1
ATOM 4829 O O . ARG B 1 23 ? 21.719 22.984 1.564 1 87.06 23 ARG B O 1
ATOM 4836 N N . ASN B 1 24 ? 22.594 22.703 -0.518 1 89.81 24 ASN B N 1
ATOM 4837 C CA . ASN B 1 24 ? 22.609 24.156 -0.729 1 89.81 24 ASN B CA 1
ATOM 4838 C C . ASN B 1 24 ? 21.188 24.719 -0.779 1 89.81 24 ASN B C 1
ATOM 4840 O O . ASN B 1 24 ? 20.938 25.828 -0.305 1 89.81 24 ASN B O 1
ATOM 4844 N N . GLN B 1 25 ? 20.359 23.953 -1.342 1 89.75 25 GLN B N 1
ATOM 4845 C CA . GLN B 1 25 ? 18.969 24.406 -1.409 1 89.75 25 GLN B CA 1
ATOM 4846 C C . GLN B 1 25 ? 18.344 24.484 -0.017 1 89.75 25 GLN B C 1
ATOM 4848 O O . GLN B 1 25 ? 17.562 25.375 0.266 1 89.75 25 GLN B O 1
ATOM 4853 N N . PHE B 1 26 ? 18.781 23.594 0.818 1 88.44 26 PHE B N 1
ATOM 4854 C CA . PHE B 1 26 ? 18.281 23.609 2.184 1 88.44 26 PHE B CA 1
ATOM 4855 C C . PHE B 1 26 ? 18.875 24.766 2.975 1 88.44 26 PHE B C 1
ATOM 4857 O O . PHE B 1 26 ? 18.203 25.344 3.824 1 88.44 26 PHE B O 1
ATOM 4864 N N . ILE B 1 27 ? 20.031 25.094 2.695 1 89.38 27 ILE B N 1
ATOM 4865 C CA . ILE B 1 27 ? 20.672 26.234 3.35 1 89.38 27 ILE B CA 1
ATOM 4866 C C . ILE B 1 27 ? 19.984 27.531 2.906 1 89.38 27 ILE B C 1
ATOM 4868 O O . ILE B 1 27 ? 19.719 28.406 3.725 1 89.38 27 ILE B O 1
ATOM 4872 N N . VAL B 1 28 ? 19.75 27.547 1.593 1 90.69 28 VAL B N 1
ATOM 4873 C CA . VAL B 1 28 ? 19.047 28.719 1.069 1 90.69 28 VAL B CA 1
ATOM 4874 C C . VAL B 1 28 ? 17.672 28.828 1.727 1 90.69 28 VAL B C 1
ATOM 4876 O O . VAL B 1 28 ? 17.234 29.922 2.094 1 90.69 28 VAL B O 1
ATOM 4879 N N . LEU B 1 29 ? 17.031 27.703 1.885 1 90.19 29 LEU B N 1
ATOM 4880 C CA . LEU B 1 29 ? 15.727 27.703 2.545 1 90.19 29 LEU B CA 1
ATOM 4881 C C . LEU B 1 29 ? 15.852 28.172 3.992 1 90.19 29 LEU B C 1
ATOM 4883 O O . LEU B 1 29 ? 15.016 28.938 4.473 1 90.19 29 LEU B O 1
ATOM 4887 N N . PHE B 1 30 ? 16.844 27.75 4.617 1 90.19 30 PHE B N 1
ATOM 4888 C CA . PHE B 1 30 ? 17.078 28.141 6.004 1 90.19 30 PHE B CA 1
ATOM 4889 C C . PHE B 1 30 ? 17.312 29.641 6.109 1 90.19 30 PHE B C 1
ATOM 4891 O O . PHE B 1 30 ? 16.766 30.312 6.992 1 90.19 30 PHE B O 1
ATOM 4898 N N . ILE B 1 31 ? 18.047 30.156 5.219 1 90.56 31 ILE B N 1
ATOM 4899 C CA . ILE B 1 31 ? 18.328 31.578 5.188 1 90.56 31 ILE B CA 1
ATOM 4900 C C . ILE B 1 31 ? 17.031 32.344 4.887 1 90.56 31 ILE B C 1
ATOM 4902 O O . ILE B 1 31 ? 16.766 33.375 5.508 1 90.56 31 ILE B O 1
ATOM 4906 N N . LEU B 1 32 ? 16.344 31.828 3.949 1 89.81 32 LEU B N 1
ATOM 4907 C CA . LEU B 1 32 ? 15.07 32.469 3.621 1 89.81 32 LEU B CA 1
ATOM 4908 C C . LEU B 1 32 ? 14.133 32.469 4.824 1 89.81 32 LEU B C 1
ATOM 4910 O O . LEU B 1 32 ? 13.383 33.406 5.035 1 89.81 32 LEU B O 1
ATOM 4914 N N . MET B 1 33 ? 14.203 31.438 5.547 1 88.31 33 MET B N 1
ATOM 4915 C CA . MET B 1 33 ? 13.383 31.344 6.75 1 88.31 33 MET B CA 1
ATOM 4916 C C . MET B 1 33 ? 13.812 32.375 7.793 1 88.31 33 MET B C 1
ATOM 4918 O O . MET B 1 33 ? 12.977 33 8.43 1 88.31 33 MET B O 1
ATOM 4922 N N . LEU B 1 34 ? 15.062 32.531 7.918 1 88.81 34 LEU B N 1
ATOM 4923 C CA . LEU B 1 34 ? 15.594 33.531 8.867 1 88.81 34 LEU B CA 1
ATOM 4924 C C . LEU B 1 34 ? 15.234 34.938 8.438 1 88.81 34 LEU B C 1
ATOM 4926 O O . LEU B 1 34 ? 14.805 35.75 9.266 1 88.81 34 LEU B O 1
ATOM 4930 N N . VAL B 1 35 ? 15.336 35.188 7.172 1 88.06 35 VAL B N 1
ATOM 4931 C CA . VAL B 1 35 ? 15 36.5 6.645 1 88.06 35 VAL B CA 1
ATOM 4932 C C . VAL B 1 35 ? 13.516 36.781 6.852 1 88.06 35 VAL B C 1
ATOM 4934 O O . VAL B 1 35 ? 13.125 37.906 7.164 1 88.06 35 VAL B O 1
ATOM 4937 N N . SER B 1 36 ? 12.781 35.75 6.664 1 82.75 36 SER B N 1
ATOM 4938 C CA . SER B 1 36 ? 11.344 35.906 6.848 1 82.75 36 SER B CA 1
ATOM 4939 C C . SER B 1 36 ? 11 36.25 8.297 1 82.75 36 SER B C 1
ATOM 4941 O O . SER B 1 36 ? 10.094 37.062 8.555 1 82.75 36 SER B O 1
ATOM 4943 N N . VAL B 1 37 ? 11.656 35.688 9.172 1 78.31 37 VAL B N 1
ATOM 4944 C CA . VAL B 1 37 ? 11.43 35.938 10.586 1 78.31 37 VAL B CA 1
ATOM 4945 C C . VAL B 1 37 ? 11.828 37.375 10.922 1 78.31 37 VAL B C 1
ATOM 4947 O O . VAL B 1 37 ? 11.109 38.062 11.633 1 78.31 37 VAL B O 1
ATOM 4950 N N . PHE B 1 38 ? 12.859 37.781 10.422 1 78.19 38 PHE B N 1
ATOM 4951 C CA . PHE B 1 38 ? 13.32 39.156 10.656 1 78.19 38 PHE B CA 1
ATOM 4952 C C . PHE B 1 38 ? 12.359 40.156 10.031 1 78.19 38 PHE B C 1
ATOM 4954 O O . PHE B 1 38 ? 12.102 41.219 10.609 1 78.19 38 PHE B O 1
ATOM 4961 N N . ALA B 1 39 ? 11.938 39.781 8.891 1 75.56 39 ALA B N 1
ATOM 4962 C CA . ALA B 1 39 ? 10.961 40.656 8.227 1 75.56 39 ALA B CA 1
ATOM 4963 C C . ALA B 1 39 ? 9.688 40.781 9.062 1 75.56 39 ALA B C 1
ATOM 4965 O O . ALA B 1 39 ? 9.07 41.844 9.102 1 75.56 39 ALA B O 1
ATOM 4966 N N . GLU B 1 40 ? 9.352 39.812 9.695 1 70.5 40 GLU B N 1
ATOM 4967 C CA . GLU B 1 40 ? 8.172 39.812 10.555 1 70.5 40 GLU B CA 1
ATOM 4968 C C . GLU B 1 40 ? 8.391 40.719 11.758 1 70.5 40 GLU B C 1
ATOM 4970 O O . GLU B 1 40 ? 7.508 41.5 12.125 1 70.5 40 GLU B O 1
ATOM 4975 N N . VAL B 1 41 ? 9.531 40.656 12.297 1 67.19 41 VAL B N 1
ATOM 4976 C CA . VAL B 1 41 ? 9.875 41.469 13.461 1 67.19 41 VAL B CA 1
ATOM 4977 C C . VAL B 1 41 ? 9.906 42.938 13.07 1 67.19 41 VAL B C 1
ATOM 4979 O O . VAL B 1 41 ? 9.422 43.812 13.82 1 67.19 41 VAL B O 1
ATOM 4982 N N . ILE B 1 42 ? 10.336 43.125 11.945 1 67.81 42 ILE B N 1
ATOM 4983 C CA . ILE B 1 42 ? 10.43 44.5 11.461 1 67.81 42 ILE B CA 1
ATOM 4984 C C . ILE B 1 42 ? 9.031 45.062 11.219 1 67.81 42 ILE B C 1
ATOM 4986 O O . ILE B 1 42 ? 8.758 46.219 11.539 1 67.81 42 ILE B O 1
ATOM 4990 N N . THR B 1 43 ? 8.242 44.281 10.68 1 65.81 43 THR B N 1
ATOM 4991 C CA . THR B 1 43 ? 6.887 44.719 10.383 1 65.81 43 THR B CA 1
ATOM 4992 C C . THR B 1 43 ? 6.125 45.031 11.672 1 65.81 43 THR B C 1
ATOM 4994 O O . THR B 1 43 ? 5.453 46.062 11.773 1 65.81 43 THR B O 1
ATOM 4997 N N . ILE B 1 44 ? 6.25 44.156 12.625 1 62.81 44 ILE B N 1
ATOM 4998 C CA . ILE B 1 44 ? 5.562 44.344 13.898 1 62.81 44 ILE B CA 1
ATOM 4999 C C . ILE B 1 44 ? 6.195 45.5 14.656 1 62.81 44 ILE B C 1
ATOM 5001 O O . ILE B 1 44 ? 5.492 46.312 15.25 1 62.81 44 ILE B O 1
ATOM 5005 N N . GLY B 1 45 ? 7.52 45.594 14.633 1 59.22 45 GLY B N 1
ATOM 5006 C CA . GLY B 1 45 ? 8.234 46.656 15.297 1 59.22 45 GLY B CA 1
ATOM 5007 C C . GLY B 1 45 ? 7.941 48.031 14.703 1 59.22 45 GLY B C 1
ATOM 5008 O O . GLY B 1 45 ? 7.934 49.031 15.414 1 59.22 45 GLY B O 1
ATOM 5009 N N . ALA B 1 46 ? 7.633 48 13.453 1 59.81 46 ALA B N 1
ATOM 5010 C CA . ALA B 1 46 ? 7.383 49.25 12.75 1 59.81 46 ALA B CA 1
ATOM 5011 C C . ALA B 1 46 ? 6.004 49.812 13.094 1 59.81 46 ALA B C 1
ATOM 5013 O O . ALA B 1 46 ? 5.727 51 12.875 1 59.81 46 ALA B O 1
ATOM 5014 N N . VAL B 1 47 ? 5.23 48.969 13.664 1 61.72 47 VAL B N 1
ATOM 5015 C CA . VAL B 1 47 ? 3.871 49.375 13.992 1 61.72 47 VAL B CA 1
ATOM 5016 C C . VAL B 1 47 ? 3.906 50.438 15.102 1 61.72 47 VAL B C 1
ATOM 5018 O O . VAL B 1 47 ? 3.174 51.406 15.055 1 61.72 47 VAL B O 1
ATOM 5021 N N . ILE B 1 48 ? 4.859 50.281 16.062 1 57.28 48 ILE B N 1
ATOM 5022 C CA . ILE B 1 48 ? 4.906 51.125 17.234 1 57.28 48 ILE B CA 1
ATOM 5023 C C . ILE B 1 48 ? 5.336 52.531 16.812 1 57.28 48 ILE B C 1
ATOM 5025 O O . ILE B 1 48 ? 4.641 53.531 17.094 1 57.28 48 ILE B O 1
ATOM 5029 N N . PRO B 1 49 ? 6.461 52.688 16.125 1 56.47 49 PRO B N 1
ATOM 5030 C CA . PRO B 1 49 ? 6.816 54.031 15.688 1 56.47 49 PRO B CA 1
ATOM 5031 C C . PRO B 1 49 ? 5.766 54.656 14.766 1 56.47 49 PRO B C 1
ATOM 5033 O O . PRO B 1 49 ? 5.535 55.875 14.805 1 56.47 49 PRO B O 1
ATOM 5036 N N . PHE B 1 50 ? 5.172 53.844 14.039 1 63.28 50 PHE B N 1
ATOM 5037 C CA . PHE B 1 50 ? 4.141 54.344 13.141 1 63.28 50 PHE B CA 1
ATOM 5038 C C . PHE B 1 50 ? 2.971 54.938 13.938 1 63.28 50 PHE B C 1
ATOM 5040 O O . PHE B 1 50 ? 2.473 56 13.625 1 63.28 50 PHE B O 1
ATOM 5047 N N . LEU B 1 51 ? 2.592 54.156 14.938 1 61.5 51 LEU B N 1
ATOM 5048 C CA . LEU B 1 51 ? 1.502 54.625 15.781 1 61.5 51 LEU B CA 1
ATOM 5049 C C . LEU B 1 51 ? 1.921 55.875 16.578 1 61.5 51 LEU B C 1
ATOM 5051 O O . LEU B 1 51 ? 1.103 56.75 16.844 1 61.5 51 LEU B O 1
ATOM 5055 N N . GLY B 1 52 ? 3.186 55.875 17.031 1 59.47 52 GLY B N 1
ATOM 5056 C CA . GLY B 1 52 ? 3.713 57.031 17.75 1 59.47 52 GLY B CA 1
ATOM 5057 C C . GLY B 1 52 ? 3.68 58.312 16.938 1 59.47 52 GLY B C 1
ATOM 5058 O O . GLY B 1 52 ? 3.326 59.375 17.453 1 59.47 52 GLY B O 1
ATOM 5059 N N . ILE B 1 53 ? 4.012 58.156 15.742 1 61.88 53 ILE B N 1
ATOM 5060 C CA . ILE B 1 53 ? 4.012 59.312 14.859 1 61.88 53 ILE B CA 1
ATOM 5061 C C . ILE B 1 53 ? 2.582 59.812 14.656 1 61.88 53 ILE B C 1
ATOM 5063 O O . ILE B 1 53 ? 2.35 61 14.508 1 61.88 53 ILE B O 1
ATOM 5067 N N . LEU B 1 54 ? 1.772 58.906 14.727 1 62.78 54 LEU B N 1
ATOM 5068 C CA . LEU B 1 54 ? 0.372 59.281 14.531 1 62.78 54 LEU B CA 1
ATOM 5069 C C . LEU B 1 54 ? -0.162 60.031 15.742 1 62.78 54 LEU B C 1
ATOM 5071 O O . LEU B 1 54 ? -0.993 60.938 15.594 1 62.78 54 LEU B O 1
ATOM 5075 N N . THR B 1 55 ? 0.352 59.625 16.891 1 61.47 55 THR B N 1
ATOM 5076 C CA . THR B 1 55 ? -0.165 60.219 18.109 1 61.47 55 THR B CA 1
ATOM 5077 C C . THR B 1 55 ? 0.585 61.5 18.422 1 61.47 55 THR B C 1
ATOM 5079 O O . THR B 1 55 ? 0.002 62.469 18.953 1 61.47 55 THR B O 1
ATOM 5082 N N . SER B 1 56 ? 1.856 61.406 18.297 1 61.81 56 SER B N 1
ATOM 5083 C CA . SER B 1 56 ? 2.643 62.594 18.594 1 61.81 56 SER B CA 1
ATOM 5084 C C . SER B 1 56 ? 3.633 62.906 17.469 1 61.81 56 SER B C 1
ATOM 5086 O O . SER B 1 56 ? 4.828 62.625 17.594 1 61.81 56 SER B O 1
ATOM 5088 N N . PRO B 1 57 ? 3.096 63.438 16.453 1 61.62 57 PRO B N 1
ATOM 5089 C CA . PRO B 1 57 ? 3.984 63.719 15.32 1 61.62 57 PRO B CA 1
ATOM 5090 C C . PRO B 1 57 ? 5.172 64.562 15.703 1 61.62 57 PRO B C 1
ATOM 5092 O O . PRO B 1 57 ? 6.246 64.5 15.109 1 61.62 57 PRO B O 1
ATOM 5095 N N . GLU B 1 58 ? 4.898 65.438 16.766 1 60.47 58 GLU B N 1
ATOM 5096 C CA . GLU B 1 58 ? 5.961 66.375 17.125 1 60.47 58 GLU B CA 1
ATOM 5097 C C . GLU B 1 58 ? 7.148 65.625 17.75 1 60.47 58 GLU B C 1
ATOM 5099 O O . GLU B 1 58 ? 8.289 66.125 17.656 1 60.47 58 GLU B O 1
ATOM 5104 N N . GLN B 1 59 ? 6.777 64.562 18.422 1 56.84 59 GLN B N 1
ATOM 5105 C CA . GLN B 1 59 ? 7.848 63.875 19.125 1 56.84 59 GLN B CA 1
ATOM 5106 C C . GLN B 1 59 ? 8.734 63.125 18.141 1 56.84 59 GLN B C 1
ATOM 5108 O O . GLN B 1 59 ? 9.867 62.75 18.484 1 56.84 59 GLN B O 1
ATOM 5113 N N . LEU B 1 60 ? 8.289 62.938 17.016 1 56.62 60 LEU B N 1
ATOM 5114 C CA . LEU B 1 60 ? 9.062 62.188 16.031 1 56.62 60 LEU B CA 1
ATOM 5115 C C . LEU B 1 60 ? 10.211 63.031 15.492 1 56.62 60 LEU B C 1
ATOM 5117 O O . LEU B 1 60 ? 11.25 62.5 15.102 1 56.62 60 LEU B O 1
ATOM 5121 N N . PHE B 1 61 ? 9.93 64.312 15.523 1 57.28 61 PHE B N 1
ATOM 5122 C CA . PHE B 1 61 ? 11 65.188 15.07 1 57.28 61 PHE B CA 1
ATOM 5123 C C . PHE B 1 61 ? 12.227 65.062 15.961 1 57.28 61 PHE B C 1
ATOM 5125 O O . PHE B 1 61 ? 13.328 65.438 15.578 1 57.28 61 PHE B O 1
ATOM 5132 N N . LYS B 1 62 ? 11.969 64.312 17.078 1 59.66 62 LYS B N 1
ATOM 5133 C CA . LYS B 1 62 ? 13.086 64.188 18.016 1 59.66 62 LYS B CA 1
ATOM 5134 C C . LYS B 1 62 ? 13.797 62.875 17.906 1 59.66 62 LYS B C 1
ATOM 5136 O O . LYS B 1 62 ? 14.852 62.656 18.516 1 59.66 62 LYS B O 1
ATOM 5141 N N . LEU B 1 63 ? 13.188 62.094 17.141 1 57.31 63 LEU B N 1
ATOM 5142 C CA . LEU B 1 63 ? 13.859 60.812 17.078 1 57.31 63 LEU B CA 1
ATOM 5143 C C . LEU B 1 63 ? 15 60.812 16.062 1 57.31 63 LEU B C 1
ATOM 5145 O O . LEU B 1 63 ? 14.82 61.281 14.938 1 57.31 63 LEU B O 1
ATOM 5149 N N . PRO B 1 64 ? 16.234 60.531 16.5 1 57.34 64 PRO B N 1
ATOM 5150 C CA . PRO B 1 64 ? 17.438 60.656 15.688 1 57.34 64 PRO B CA 1
ATOM 5151 C C . PRO B 1 64 ? 17.375 59.812 14.414 1 57.34 64 PRO B C 1
ATOM 5153 O O . PRO B 1 64 ? 17.938 60.188 13.391 1 57.34 64 PRO B O 1
ATOM 5156 N N . TRP B 1 65 ? 16.656 58.75 14.383 1 57.91 65 TRP B N 1
ATOM 5157 C CA . TRP B 1 65 ? 16.734 57.875 13.219 1 57.91 65 TRP B CA 1
ATOM 5158 C C . TRP B 1 65 ? 15.836 58.375 12.094 1 57.91 65 TRP B C 1
ATOM 5160 O O . TRP B 1 65 ? 15.961 57.938 10.953 1 57.91 65 TRP B O 1
ATOM 5170 N N . ILE B 1 66 ? 14.969 59.312 12.422 1 62.41 66 ILE B N 1
ATOM 5171 C CA . ILE B 1 66 ? 14.055 59.844 11.422 1 62.41 66 ILE B CA 1
ATOM 5172 C C . ILE B 1 66 ? 14.609 61.156 10.852 1 62.41 66 ILE B C 1
ATOM 5174 O O . ILE B 1 66 ? 14.172 61.625 9.797 1 62.41 66 ILE B O 1
ATOM 5178 N N . LYS B 1 67 ? 15.617 61.75 11.555 1 63.94 67 LYS B N 1
ATOM 5179 C CA . LYS B 1 67 ? 16.156 63.062 11.188 1 63.94 67 LYS B CA 1
ATOM 5180 C C . LYS B 1 67 ? 16.656 63.062 9.742 1 63.94 67 LYS B C 1
ATOM 5182 O O . LYS B 1 67 ? 16.375 63.969 8.984 1 63.94 67 LYS B O 1
ATOM 5187 N N . PRO B 1 68 ? 17.359 61.938 9.523 1 62.22 68 PRO B N 1
ATOM 5188 C CA . PRO B 1 68 ? 17.828 61.969 8.133 1 62.22 68 PRO B CA 1
ATOM 5189 C C . PRO B 1 68 ? 16.672 61.969 7.129 1 62.22 68 PRO B C 1
ATOM 5191 O O . PRO B 1 68 ? 16.75 62.594 6.074 1 62.22 68 PRO B O 1
ATOM 5194 N N . LEU B 1 69 ? 15.625 61.344 7.41 1 64.12 69 LEU B N 1
ATOM 5195 C CA . LEU B 1 69 ? 14.469 61.281 6.512 1 64.12 69 LEU B CA 1
ATOM 5196 C C . LEU B 1 69 ? 13.766 62.656 6.465 1 64.12 69 LEU B C 1
ATOM 5198 O O . LEU B 1 69 ? 13.281 63.062 5.41 1 64.12 69 LEU B O 1
ATOM 5202 N N . VAL B 1 70 ? 13.836 63.344 7.582 1 65.44 70 VAL B N 1
ATOM 5203 C CA . VAL B 1 70 ? 13.25 64.688 7.676 1 65.44 70 VAL B CA 1
ATOM 5204 C C . VAL B 1 70 ? 14.039 65.625 6.793 1 65.44 70 VAL B C 1
ATOM 5206 O O . VAL B 1 70 ? 13.445 66.5 6.109 1 65.44 70 VAL B O 1
ATOM 5209 N N . HIS B 1 71 ? 15.336 65.438 6.93 1 64.75 71 HIS B N 1
ATOM 5210 C CA . HIS B 1 71 ? 16.172 66.312 6.141 1 64.75 71 HIS B CA 1
ATOM 5211 C C . HIS B 1 71 ? 16.047 66 4.652 1 64.75 71 HIS B C 1
ATOM 5213 O O . HIS B 1 71 ? 16.031 66.938 3.828 1 64.75 71 HIS B O 1
ATOM 5219 N N . MET B 1 72 ? 15.977 64.812 4.367 1 64.31 72 MET B N 1
ATOM 5220 C CA . MET B 1 72 ? 15.914 64.375 2.965 1 64.31 72 MET B CA 1
ATOM 5221 C C . MET B 1 72 ? 14.594 64.812 2.33 1 64.31 72 MET B C 1
ATOM 5223 O O . MET B 1 72 ? 14.562 65.25 1.166 1 64.31 72 MET B O 1
ATOM 5227 N N . LEU B 1 73 ? 13.531 64.812 3.158 1 64.94 73 LEU B N 1
ATOM 5228 C CA . LEU B 1 73 ? 12.219 65.125 2.607 1 64.94 73 LEU B CA 1
ATOM 5229 C C . LEU B 1 73 ? 11.867 66.625 2.861 1 64.94 73 LEU B C 1
ATOM 5231 O O . LEU B 1 73 ? 10.828 67.125 2.41 1 64.94 73 LEU B O 1
ATOM 5235 N N . GLU B 1 74 ? 12.891 67.438 3.396 1 61.59 74 GLU B N 1
ATOM 5236 C CA . GLU B 1 74 ? 12.719 68.875 3.713 1 61.59 74 GLU B CA 1
ATOM 5237 C C . GLU B 1 74 ? 11.367 69.125 4.359 1 61.59 74 GLU B C 1
ATOM 5239 O O . GLU B 1 74 ? 10.641 70 3.941 1 61.59 74 GLU B O 1
ATOM 5244 N N . ALA B 1 75 ? 10.977 68.25 5.191 1 62.44 75 ALA B N 1
ATOM 5245 C CA . ALA B 1 75 ? 9.641 68.375 5.785 1 62.44 75 ALA B CA 1
ATOM 5246 C C . ALA B 1 75 ? 9.625 69.375 6.898 1 62.44 75 ALA B C 1
ATOM 5248 O O . ALA B 1 75 ? 10.438 69.312 7.828 1 62.44 75 ALA B O 1
ATOM 5249 N N . GLU B 1 76 ? 9 70.438 6.73 1 62.78 76 GLU B N 1
ATOM 5250 C CA . GLU B 1 76 ? 8.891 71.562 7.703 1 62.78 76 GLU B CA 1
ATOM 5251 C C . GLU B 1 76 ? 7.859 71.188 8.781 1 62.78 76 GLU B C 1
ATOM 5253 O O . GLU B 1 76 ? 8.008 71.625 9.938 1 62.78 76 GLU B O 1
ATOM 5258 N N . GLU B 1 77 ? 6.828 70.375 8.359 1 63.94 77 GLU B N 1
ATOM 5259 C CA . GLU B 1 77 ? 5.77 70.062 9.32 1 63.94 77 GLU B CA 1
ATOM 5260 C C . GLU B 1 77 ? 5.605 68.562 9.477 1 63.94 77 GLU B C 1
ATOM 5262 O O . GLU B 1 77 ? 5.914 67.75 8.562 1 63.94 77 GLU B O 1
ATOM 5267 N N . ALA B 1 78 ? 5.406 68.125 10.625 1 64.94 78 ALA B N 1
ATOM 5268 C CA . ALA B 1 78 ? 5.219 66.75 11.016 1 64.94 78 ALA B CA 1
ATOM 5269 C C . ALA B 1 78 ? 4.195 66.062 10.109 1 64.94 78 ALA B C 1
ATOM 5271 O O . ALA B 1 78 ? 4.324 64.875 9.812 1 64.94 78 ALA B O 1
ATOM 5272 N N . ARG B 1 79 ? 3.41 66.938 9.594 1 67.19 79 ARG B N 1
ATOM 5273 C CA . ARG B 1 79 ? 2.326 66.375 8.789 1 67.19 79 ARG B CA 1
ATOM 5274 C C . ARG B 1 79 ? 2.838 65.938 7.426 1 67.19 79 ARG B C 1
ATOM 5276 O O . ARG B 1 79 ? 2.297 65 6.844 1 67.19 79 ARG B O 1
ATOM 5283 N N . GLU B 1 80 ? 3.857 66.5 7.043 1 71.31 80 GLU B N 1
ATOM 5284 C CA . GLU B 1 80 ? 4.391 66.188 5.727 1 71.31 80 GLU B CA 1
ATOM 5285 C C . GLU B 1 80 ? 5.141 64.812 5.77 1 71.31 80 GLU B C 1
ATOM 5287 O O . GLU B 1 80 ? 5.324 64.188 4.734 1 71.31 80 GLU B O 1
ATOM 5292 N N . LEU B 1 81 ? 5.477 64.5 6.941 1 74 81 LEU B N 1
ATOM 5293 C CA . LEU B 1 81 ? 6.242 63.25 7.09 1 74 81 LEU B CA 1
ATOM 5294 C C . LEU B 1 81 ? 5.312 62.031 7.238 1 74 81 LEU B C 1
ATOM 5296 O O . LEU B 1 81 ? 5.746 60.906 7.102 1 74 81 LEU B O 1
ATOM 5300 N N . LEU B 1 82 ? 4.129 62.375 7.309 1 75.88 82 LEU B N 1
ATOM 5301 C CA . LEU B 1 82 ? 3.172 61.281 7.562 1 75.88 82 LEU B CA 1
ATOM 5302 C C . LEU B 1 82 ? 2.979 60.438 6.32 1 75.88 82 LEU B C 1
ATOM 5304 O O . LEU B 1 82 ? 2.91 59.219 6.414 1 75.88 82 LEU B O 1
ATOM 5308 N N . LEU B 1 83 ? 2.941 61.031 5.188 1 79.94 83 LEU B N 1
ATOM 5309 C CA . LEU B 1 83 ? 2.689 60.312 3.953 1 79.94 83 LEU B CA 1
ATOM 5310 C C . LEU B 1 83 ? 3.869 59.406 3.609 1 79.94 83 LEU B C 1
ATOM 5312 O O . LEU B 1 83 ? 3.691 58.188 3.371 1 79.94 83 LEU B O 1
ATOM 5316 N N . PRO B 1 84 ? 5.07 59.906 3.607 1 78.69 84 PRO B N 1
ATOM 5317 C CA . PRO B 1 84 ? 6.195 59 3.291 1 78.69 84 PRO B CA 1
ATOM 5318 C C . PRO B 1 84 ? 6.375 57.906 4.316 1 78.69 84 PRO B C 1
ATOM 5320 O O . PRO B 1 84 ? 6.793 56.781 3.963 1 78.69 84 PRO B O 1
ATOM 5323 N N . LEU B 1 85 ? 6.074 58.125 5.465 1 77.5 85 LEU B N 1
ATOM 5324 C CA . LEU B 1 85 ? 6.199 57.094 6.492 1 77.5 85 LEU B CA 1
ATOM 5325 C C . LEU B 1 85 ? 5.141 56 6.309 1 77.5 85 LEU B C 1
ATOM 5327 O O . LEU B 1 85 ? 5.406 54.812 6.547 1 77.5 85 LEU B O 1
ATOM 5331 N N . THR B 1 86 ? 4.035 56.469 5.93 1 80.12 86 THR B N 1
ATOM 5332 C CA . THR B 1 86 ? 2.971 55.5 5.656 1 80.12 86 THR B CA 1
ATOM 5333 C C . THR B 1 86 ? 3.324 54.625 4.453 1 80.12 86 THR B C 1
ATOM 5335 O O . THR B 1 86 ? 3.125 53.406 4.48 1 80.12 86 THR B O 1
ATOM 5338 N N . LEU B 1 87 ? 3.826 55.25 3.514 1 84.69 87 LEU B N 1
ATOM 5339 C CA . LEU B 1 87 ? 4.207 54.5 2.32 1 84.69 87 LEU B CA 1
ATOM 5340 C C . LEU B 1 87 ? 5.359 53.531 2.621 1 84.69 87 LEU B C 1
ATOM 5342 O O . LEU B 1 87 ? 5.406 52.438 2.088 1 84.69 87 LEU B O 1
ATOM 5346 N N . ALA B 1 88 ? 6.262 54 3.398 1 81.62 88 ALA B N 1
ATOM 5347 C CA . ALA B 1 88 ? 7.379 53.125 3.795 1 81.62 88 ALA B CA 1
ATOM 5348 C C . ALA B 1 88 ? 6.895 51.938 4.594 1 81.62 88 ALA B C 1
ATOM 5350 O O . ALA B 1 88 ? 7.41 50.812 4.43 1 81.62 88 ALA B O 1
ATOM 5351 N N . PHE B 1 89 ? 5.949 52.188 5.367 1 80.5 89 PHE B N 1
ATOM 5352 C CA . PHE B 1 89 ? 5.387 51.094 6.168 1 80.5 89 PHE B CA 1
ATOM 5353 C C . PHE B 1 89 ? 4.699 50.062 5.281 1 80.5 89 PHE B C 1
ATOM 5355 O O . PHE B 1 89 ? 4.871 48.875 5.477 1 80.5 89 PHE B O 1
ATOM 5362 N N . ILE B 1 90 ? 4.035 50.5 4.344 1 85.94 90 ILE B N 1
ATOM 5363 C CA . ILE B 1 90 ? 3.332 49.594 3.422 1 85.94 90 ILE B CA 1
ATOM 5364 C C . ILE B 1 90 ? 4.344 48.844 2.582 1 85.94 90 ILE B C 1
ATOM 5366 O O . ILE B 1 90 ? 4.176 47.625 2.355 1 85.94 90 ILE B O 1
ATOM 5370 N N . LEU B 1 91 ? 5.336 49.5 2.193 1 87.81 91 LEU B N 1
ATOM 5371 C CA . LEU B 1 91 ? 6.352 48.875 1.372 1 87.81 91 LEU B CA 1
ATOM 5372 C C . LEU B 1 91 ? 7.078 47.781 2.162 1 87.81 91 LEU B C 1
ATOM 5374 O O . LEU B 1 91 ? 7.41 46.719 1.617 1 87.81 91 LEU B O 1
ATOM 5378 N N . ILE B 1 92 ? 7.34 48 3.357 1 83.75 92 ILE B N 1
ATOM 5379 C CA . ILE B 1 92 ? 8 47 4.211 1 83.75 92 ILE B CA 1
ATOM 5380 C C . ILE B 1 92 ? 7.098 45.812 4.398 1 83.75 92 ILE B C 1
ATOM 5382 O O . ILE B 1 92 ? 7.566 44.656 4.375 1 83.75 92 ILE B O 1
ATOM 5386 N N . ALA B 1 93 ? 5.879 46.062 4.551 1 84.19 93 ALA B N 1
ATOM 5387 C CA . ALA B 1 93 ? 4.922 44.969 4.738 1 84.19 93 ALA B CA 1
ATOM 5388 C C . ALA B 1 93 ? 4.809 44.125 3.477 1 84.19 93 ALA B C 1
ATOM 5390 O O . ALA B 1 93 ? 4.754 42.875 3.555 1 84.19 93 ALA B O 1
ATOM 5391 N N . VAL B 1 94 ? 4.781 44.781 2.391 1 89.19 94 VAL B N 1
ATOM 5392 C CA . VAL B 1 94 ? 4.672 44.062 1.118 1 89.19 94 VAL B CA 1
ATOM 5393 C C . VAL B 1 94 ? 5.93 43.25 0.872 1 89.19 94 VAL B C 1
ATOM 5395 O O . VAL B 1 94 ? 5.852 42.094 0.448 1 89.19 94 VAL B O 1
ATOM 5398 N N . PHE B 1 95 ? 7.012 43.812 1.161 1 88.75 95 PHE B N 1
ATOM 5399 C CA . PHE B 1 95 ? 8.281 43.094 0.969 1 88.75 95 PHE B CA 1
ATOM 5400 C C . PHE B 1 95 ? 8.391 41.906 1.916 1 88.75 95 PHE B C 1
ATOM 5402 O O . PHE B 1 95 ? 8.836 40.844 1.517 1 88.75 95 PHE B O 1
ATOM 5409 N N . SER B 1 96 ? 8.039 42.094 3.078 1 86.62 96 SER B N 1
ATOM 5410 C CA . SER B 1 96 ? 8.062 41.031 4.055 1 86.62 96 SER B CA 1
ATOM 5411 C C . SER B 1 96 ? 7.152 39.875 3.627 1 86.62 96 SER B C 1
ATOM 5413 O O . SER B 1 96 ? 7.52 38.688 3.764 1 86.62 96 SER B O 1
ATOM 5415 N N . SER B 1 97 ? 6.059 40.25 3.105 1 88.06 97 SER B N 1
ATOM 5416 C CA . SER B 1 97 ? 5.113 39.25 2.641 1 88.06 97 SER B CA 1
ATOM 5417 C C . SER B 1 97 ? 5.656 38.5 1.43 1 88.06 97 SER B C 1
ATOM 5419 O O . SER B 1 97 ? 5.461 37.281 1.305 1 88.06 97 SER B O 1
ATOM 5421 N N . ALA B 1 98 ? 6.262 39.219 0.585 1 91 98 ALA B N 1
ATOM 5422 C CA . ALA B 1 98 ? 6.848 38.594 -0.597 1 91 98 ALA B CA 1
ATOM 5423 C C . ALA B 1 98 ? 7.91 37.562 -0.206 1 91 98 ALA B C 1
ATOM 5425 O O . ALA B 1 98 ? 8 36.5 -0.811 1 91 98 ALA B O 1
ATOM 5426 N N . ILE B 1 99 ? 8.672 37.875 0.746 1 90.19 99 ILE B N 1
ATOM 5427 C CA . ILE B 1 99 ? 9.711 36.969 1.229 1 90.19 99 ILE B CA 1
ATOM 5428 C C . ILE B 1 99 ? 9.062 35.719 1.85 1 90.19 99 ILE B C 1
ATOM 5430 O O . ILE B 1 99 ? 9.508 34.594 1.616 1 90.19 99 ILE B O 1
ATOM 5434 N N . ARG B 1 100 ? 8.008 35.906 2.521 1 88.19 100 ARG B N 1
ATOM 5435 C CA . ARG B 1 100 ? 7.32 34.781 3.18 1 88.19 100 ARG B CA 1
ATOM 5436 C C . ARG B 1 100 ? 6.684 33.875 2.156 1 88.19 100 ARG B C 1
ATOM 5438 O O . ARG B 1 100 ? 6.719 32.625 2.316 1 88.19 100 ARG B O 1
ATOM 5445 N N . ILE B 1 101 ? 6.105 34.5 1.19 1 90.88 101 ILE B N 1
ATOM 5446 C CA . ILE B 1 101 ? 5.469 33.688 0.141 1 90.88 101 ILE B CA 1
ATOM 5447 C C . ILE B 1 101 ? 6.527 32.906 -0.615 1 90.88 101 ILE B C 1
ATOM 5449 O O . ILE B 1 101 ? 6.32 31.719 -0.919 1 90.88 101 ILE B O 1
ATOM 5453 N N . SER B 1 102 ? 7.629 33.562 -0.869 1 91.5 102 SER B N 1
ATOM 5454 C CA . SER B 1 102 ? 8.727 32.875 -1.541 1 91.5 102 SER B CA 1
ATOM 5455 C C . SER B 1 102 ? 9.266 31.734 -0.693 1 91.5 102 SER B C 1
ATOM 5457 O O . SER B 1 102 ? 9.594 30.672 -1.217 1 91.5 102 SER B O 1
ATOM 5459 N N . GLN B 1 103 ? 9.367 31.953 0.524 1 90.25 103 GLN B N 1
ATOM 5460 C CA . GLN B 1 103 ? 9.82 30.922 1.452 1 90.25 103 GLN B CA 1
ATOM 5461 C C . GLN B 1 103 ? 8.859 29.734 1.478 1 90.25 103 GLN B C 1
ATOM 5463 O O . GLN B 1 103 ? 9.289 28.578 1.5 1 90.25 103 GLN B O 1
ATOM 5468 N N . LEU B 1 104 ? 7.602 30.016 1.507 1 87.94 104 LEU B N 1
ATOM 5469 C CA . LEU B 1 104 ? 6.582 28.984 1.521 1 87.94 104 LEU B CA 1
ATOM 5470 C C . LEU B 1 104 ? 6.652 28.125 0.254 1 87.94 104 LEU B C 1
ATOM 5472 O O . LEU B 1 104 ? 6.555 26.906 0.316 1 87.94 104 LEU B O 1
ATOM 5476 N N . TRP B 1 105 ? 6.816 28.828 -0.771 1 89.62 105 TRP B N 1
ATOM 5477 C CA . TRP B 1 105 ? 6.914 28.141 -2.053 1 89.62 105 TRP B CA 1
ATOM 5478 C C . TRP B 1 105 ? 8.156 27.266 -2.104 1 89.62 105 TRP B C 1
ATOM 5480 O O . TRP B 1 105 ? 8.086 26.094 -2.494 1 89.62 105 TRP B O 1
ATOM 5490 N N . TYR B 1 106 ? 9.219 27.844 -1.725 1 90.31 106 TYR B N 1
ATOM 5491 C CA . TYR B 1 106 ? 10.477 27.109 -1.746 1 90.31 106 TYR B CA 1
ATOM 5492 C C . TYR B 1 106 ? 10.43 25.906 -0.811 1 90.31 106 TYR B C 1
ATOM 5494 O O . TYR B 1 106 ? 10.93 24.844 -1.145 1 90.31 106 TYR B O 1
ATOM 5502 N N . ASN B 1 107 ? 9.891 26.062 0.29 1 89.62 107 ASN B N 1
ATOM 5503 C CA . ASN B 1 107 ? 9.711 24.969 1.242 1 89.62 107 ASN B CA 1
ATOM 5504 C C . ASN B 1 107 ? 8.875 23.844 0.649 1 89.62 107 ASN B C 1
ATOM 5506 O O . ASN B 1 107 ? 9.234 22.656 0.777 1 89.62 107 ASN B O 1
ATOM 5510 N N . SER B 1 108 ? 7.816 24.188 -0.009 1 88.75 108 SER B N 1
ATOM 5511 C CA . SER B 1 108 ? 6.902 23.219 -0.597 1 88.75 108 SER B CA 1
ATOM 5512 C C . SER B 1 108 ? 7.57 22.453 -1.732 1 88.75 108 SER B C 1
ATOM 5514 O O . SER B 1 108 ? 7.504 21.219 -1.781 1 88.75 108 SER B O 1
ATOM 5516 N N . VAL B 1 109 ? 8.266 23.188 -2.564 1 89 109 VAL B N 1
ATOM 5517 C CA . VAL B 1 109 ? 8.906 22.578 -3.727 1 89 109 VAL B CA 1
ATOM 5518 C C . VAL B 1 109 ? 10.031 21.656 -3.273 1 89 109 VAL B C 1
ATOM 5520 O O . VAL B 1 109 ? 10.172 20.531 -3.783 1 89 109 VAL B O 1
ATOM 5523 N N . LEU B 1 110 ? 10.781 22.062 -2.328 1 89.19 110 LEU B N 1
ATOM 5524 C CA . LEU B 1 110 ? 11.891 21.25 -1.844 1 89.19 110 LEU B CA 1
ATOM 5525 C C . LEU B 1 110 ? 11.391 19.984 -1.161 1 89.19 110 LEU B C 1
ATOM 5527 O O . LEU B 1 110 ? 12.016 18.922 -1.261 1 89.19 110 LEU B O 1
ATOM 5531 N N . THR B 1 111 ? 10.352 20.109 -0.456 1 87.06 111 THR B N 1
ATOM 5532 C CA . THR B 1 111 ? 9.758 18.953 0.192 1 87.06 111 THR B CA 1
ATOM 5533 C C . THR B 1 111 ? 9.305 17.922 -0.845 1 87.06 111 THR B C 1
ATOM 5535 O O . THR B 1 111 ? 9.547 16.719 -0.688 1 87.06 111 THR B O 1
ATOM 5538 N N . ALA B 1 112 ? 8.672 18.422 -1.878 1 89.12 112 ALA B N 1
ATOM 5539 C CA . ALA B 1 112 ? 8.188 17.547 -2.938 1 89.12 112 ALA B CA 1
ATOM 5540 C C . ALA B 1 112 ? 9.352 16.875 -3.664 1 89.12 112 ALA B C 1
ATOM 5542 O O . ALA B 1 112 ? 9.312 15.672 -3.932 1 89.12 112 ALA B O 1
ATOM 5543 N N . GLU B 1 113 ? 10.328 17.688 -3.924 1 89.81 113 GLU B N 1
ATOM 5544 C CA . GLU B 1 113 ? 11.469 17.172 -4.668 1 89.81 113 GLU B CA 1
ATOM 5545 C C . GLU B 1 113 ? 12.234 16.125 -3.854 1 89.81 113 GLU B C 1
ATOM 5547 O O . GLU B 1 113 ? 12.609 15.078 -4.375 1 89.81 113 GLU B O 1
ATOM 5552 N N . MET B 1 114 ? 12.422 16.359 -2.652 1 88.19 114 MET B N 1
ATOM 5553 C CA . MET B 1 114 ? 13.141 15.43 -1.791 1 88.19 114 MET B CA 1
ATOM 5554 C C . MET B 1 114 ? 12.336 14.148 -1.577 1 88.19 114 MET B C 1
ATOM 5556 O O . MET B 1 114 ? 12.906 13.055 -1.523 1 88.19 114 MET B O 1
ATOM 5560 N N . GLY B 1 115 ? 11.102 14.344 -1.38 1 87.94 115 GLY B N 1
ATOM 5561 C CA . GLY B 1 115 ? 10.25 13.172 -1.223 1 87.94 115 GLY B CA 1
ATOM 5562 C C . GLY B 1 115 ? 10.258 12.258 -2.434 1 87.94 115 GLY B C 1
ATOM 5563 O O . GLY B 1 115 ? 10.359 11.039 -2.297 1 87.94 115 GLY B O 1
ATOM 5564 N N . THR B 1 116 ? 10.188 12.875 -3.6 1 90.75 116 THR B N 1
ATOM 5565 C CA . THR B 1 116 ? 10.203 12.109 -4.844 1 90.75 116 THR B CA 1
ATOM 5566 C C . THR B 1 116 ? 11.539 11.406 -5.035 1 90.75 116 THR B C 1
ATOM 5568 O O . THR B 1 116 ? 11.586 10.227 -5.383 1 90.75 116 THR B O 1
ATOM 5571 N N . GLN B 1 117 ? 12.57 12.125 -4.754 1 89.19 117 GLN B N 1
ATOM 5572 C CA . GLN B 1 117 ? 13.906 11.578 -4.953 1 89.19 117 GLN B CA 1
ATOM 5573 C C . GLN B 1 117 ? 14.172 10.422 -3.996 1 89.19 117 GLN B C 1
ATOM 5575 O O . GLN B 1 117 ? 14.719 9.391 -4.398 1 89.19 117 GLN B O 1
ATOM 5580 N N . LEU B 1 118 ? 13.828 10.539 -2.805 1 89 118 LEU B N 1
ATOM 5581 C CA . LEU B 1 118 ? 14.078 9.5 -1.81 1 89 118 LEU B CA 1
ATOM 5582 C C . LEU B 1 118 ? 13.266 8.242 -2.123 1 89 118 LEU B C 1
ATOM 5584 O O . LEU B 1 118 ? 13.773 7.129 -1.984 1 89 118 LEU B O 1
ATOM 5588 N N . ARG B 1 119 ? 12.008 8.43 -2.422 1 92.19 119 ARG B N 1
ATOM 5589 C CA . ARG B 1 119 ? 11.172 7.289 -2.795 1 92.19 119 ARG B CA 1
ATOM 5590 C C . ARG B 1 119 ? 11.75 6.555 -4 1 92.19 119 ARG B C 1
ATOM 5592 O O . ARG B 1 119 ? 11.812 5.324 -4.012 1 92.19 119 ARG B O 1
ATOM 5599 N N . HIS B 1 120 ? 12.117 7.344 -4.957 1 91.31 120 HIS B N 1
ATOM 5600 C CA . HIS B 1 120 ? 12.734 6.777 -6.152 1 91.31 120 HIS B CA 1
ATOM 5601 C C . HIS B 1 120 ? 14.008 6.016 -5.809 1 91.31 120 HIS B C 1
ATOM 5603 O O . HIS B 1 120 ? 14.203 4.883 -6.258 1 91.31 120 HIS B O 1
ATOM 5609 N N . ASP B 1 121 ? 14.867 6.59 -5.043 1 89.94 121 ASP B N 1
ATOM 5610 C CA . ASP B 1 121 ? 16.141 5.973 -4.695 1 89.94 121 ASP B CA 1
ATOM 5611 C C . ASP B 1 121 ? 15.938 4.68 -3.912 1 89.94 121 ASP B C 1
ATOM 5613 O O . ASP B 1 121 ? 16.641 3.693 -4.137 1 89.94 121 ASP B O 1
ATOM 5617 N N . ILE B 1 122 ? 15.07 4.707 -3.027 1 90.94 122 ILE B N 1
ATOM 5618 C CA . ILE B 1 122 ? 14.789 3.521 -2.221 1 90.94 122 ILE B CA 1
ATOM 5619 C C . ILE B 1 122 ? 14.281 2.395 -3.119 1 90.94 122 ILE B C 1
ATOM 5621 O O . ILE B 1 122 ? 14.688 1.24 -2.967 1 90.94 122 ILE B O 1
ATOM 5625 N N . TYR B 1 123 ? 13.406 2.711 -4.004 1 92.5 123 TYR B N 1
ATOM 5626 C CA . TYR B 1 123 ? 12.883 1.703 -4.922 1 92.5 123 TYR B CA 1
ATOM 5627 C C . TYR B 1 123 ? 13.984 1.154 -5.82 1 92.5 123 TYR B C 1
ATOM 5629 O O . TYR B 1 123 ? 14.047 -0.05 -6.074 1 92.5 123 TYR B O 1
ATOM 5637 N N . VAL B 1 124 ? 14.82 2.02 -6.328 1 91.44 124 VAL B N 1
ATOM 5638 C CA . VAL B 1 124 ? 15.961 1.6 -7.137 1 91.44 124 VAL B CA 1
ATOM 5639 C C . VAL B 1 124 ? 16.844 0.643 -6.332 1 91.44 124 VAL B C 1
ATOM 5641 O O . VAL B 1 124 ? 17.234 -0.416 -6.832 1 91.44 124 VAL B O 1
ATOM 5644 N N . MET B 1 125 ? 17.078 1.005 -5.125 1 90 125 MET B N 1
ATOM 5645 C CA . MET B 1 125 ? 17.906 0.167 -4.27 1 90 125 MET B CA 1
ATOM 5646 C C . MET B 1 125 ? 17.25 -1.183 -4.012 1 90 125 MET B C 1
ATOM 5648 O O . MET B 1 125 ? 17.922 -2.219 -4.027 1 90 125 MET B O 1
ATOM 5652 N N . ALA B 1 126 ? 16.016 -1.131 -3.779 1 91.25 126 ALA B N 1
ATOM 5653 C CA . ALA B 1 126 ? 15.289 -2.361 -3.496 1 91.25 126 ALA B CA 1
ATOM 5654 C C . ALA B 1 126 ? 15.328 -3.312 -4.691 1 91.25 126 ALA B C 1
ATOM 5656 O O . ALA B 1 126 ? 15.586 -4.508 -4.531 1 91.25 126 ALA B O 1
ATOM 5657 N N . LEU B 1 127 ? 15.109 -2.824 -5.898 1 92.5 127 LEU B N 1
ATOM 5658 C CA . LEU B 1 127 ? 15.031 -3.662 -7.09 1 92.5 127 LEU B CA 1
ATOM 5659 C C . LEU B 1 127 ? 16.422 -4.168 -7.48 1 92.5 127 LEU B C 1
ATOM 5661 O O . LEU B 1 127 ? 16.531 -5.141 -8.234 1 92.5 127 LEU B O 1
ATOM 5665 N N . ASN B 1 128 ? 17.422 -3.506 -6.98 1 89.94 128 ASN B N 1
ATOM 5666 C CA . ASN B 1 128 ? 18.781 -3.916 -7.344 1 89.94 128 ASN B CA 1
ATOM 5667 C C . ASN B 1 128 ? 19.391 -4.836 -6.289 1 89.94 128 ASN B C 1
ATOM 5669 O O . ASN B 1 128 ? 20.531 -5.277 -6.434 1 89.94 128 ASN B O 1
ATOM 5673 N N . LYS B 1 129 ? 18.672 -5.137 -5.277 1 89.38 129 LYS B N 1
ATOM 5674 C CA . LYS B 1 129 ? 19.125 -6.125 -4.305 1 89.38 129 LYS B CA 1
ATOM 5675 C C . LYS B 1 129 ? 19.141 -7.527 -4.902 1 89.38 129 LYS B C 1
ATOM 5677 O O . LYS B 1 129 ? 18.391 -7.805 -5.852 1 89.38 129 LYS B O 1
ATOM 5682 N N . PRO B 1 130 ? 20.031 -8.344 -4.363 1 89.56 130 PRO B N 1
ATOM 5683 C CA . PRO B 1 130 ? 20.047 -9.727 -4.859 1 89.56 130 PRO B CA 1
ATOM 5684 C C . PRO B 1 130 ? 18.734 -10.461 -4.609 1 89.56 130 PRO B C 1
ATOM 5686 O O . PRO B 1 130 ? 17.969 -10.086 -3.717 1 89.56 130 PRO B O 1
ATOM 5689 N N . TYR B 1 131 ? 18.531 -11.445 -5.395 1 91.12 131 TYR B N 1
ATOM 5690 C CA . TYR B 1 131 ? 17.312 -12.227 -5.324 1 91.12 131 TYR B CA 1
ATOM 5691 C C . TYR B 1 131 ? 17.094 -12.797 -3.928 1 91.12 131 TYR B C 1
ATOM 5693 O O . TYR B 1 131 ? 15.961 -12.883 -3.449 1 91.12 131 TYR B O 1
ATOM 5701 N N . GLU B 1 132 ? 18.156 -13.125 -3.24 1 89 132 GLU B N 1
ATOM 5702 C CA . GLU B 1 132 ? 18.094 -13.695 -1.898 1 89 132 GLU B CA 1
ATOM 5703 C C . GLU B 1 132 ? 17.422 -12.727 -0.921 1 89 132 GLU B C 1
ATOM 5705 O O . GLU B 1 132 ? 16.719 -13.148 -0.006 1 89 132 GLU B O 1
ATOM 5710 N N . PHE B 1 133 ? 17.688 -11.469 -1.14 1 88.38 133 PHE B N 1
ATOM 5711 C CA . PHE B 1 133 ? 17.062 -10.445 -0.306 1 88.38 133 PHE B CA 1
ATOM 5712 C C . PHE B 1 133 ? 15.539 -10.508 -0.419 1 88.38 133 PHE B C 1
ATOM 5714 O O . PHE B 1 133 ? 14.836 -10.406 0.586 1 88.38 133 PHE B O 1
ATOM 5721 N N . HIS B 1 134 ? 15.047 -10.688 -1.611 1 88.94 134 HIS B N 1
ATOM 5722 C CA . HIS B 1 134 ? 13.617 -10.664 -1.882 1 88.94 134 HIS B CA 1
ATOM 5723 C C . HIS B 1 134 ? 12.938 -11.93 -1.371 1 88.94 134 HIS B C 1
ATOM 5725 O O . HIS B 1 134 ? 11.734 -11.922 -1.084 1 88.94 134 HIS B O 1
ATOM 5731 N N . LEU B 1 135 ? 13.672 -12.977 -1.24 1 86.25 135 LEU B N 1
ATOM 5732 C CA . LEU B 1 135 ? 13.148 -14.211 -0.677 1 86.25 135 LEU B CA 1
ATOM 5733 C C . LEU B 1 135 ? 12.906 -14.07 0.823 1 86.25 135 LEU B C 1
ATOM 5735 O O . LEU B 1 135 ? 12.031 -14.734 1.383 1 86.25 135 LEU B O 1
ATOM 5739 N N . ALA B 1 136 ? 13.641 -13.18 1.408 1 85.69 136 ALA B N 1
ATOM 5740 C CA . ALA B 1 136 ? 13.625 -13.078 2.865 1 85.69 136 ALA B CA 1
ATOM 5741 C C . ALA B 1 136 ? 12.75 -11.914 3.322 1 85.69 136 ALA B C 1
ATOM 5743 O O . ALA B 1 136 ? 12.43 -11.797 4.508 1 85.69 136 ALA B O 1
ATOM 5744 N N . HIS B 1 137 ? 12.344 -11.102 2.395 1 87.12 137 HIS B N 1
ATOM 5745 C CA . HIS B 1 137 ? 11.594 -9.914 2.779 1 87.12 137 HIS B CA 1
ATOM 5746 C C . HIS B 1 137 ? 10.242 -9.867 2.068 1 87.12 137 HIS B C 1
ATOM 5748 O O . HIS B 1 137 ? 10.109 -10.359 0.948 1 87.12 137 HIS B O 1
ATOM 5754 N N . ASN B 1 138 ? 9.297 -9.281 2.779 1 90.06 138 ASN B N 1
ATOM 5755 C CA . ASN B 1 138 ? 7.949 -9.133 2.23 1 90.06 138 ASN B CA 1
ATOM 5756 C C . ASN B 1 138 ? 7.785 -7.805 1.497 1 90.06 138 ASN B C 1
ATOM 5758 O O . ASN B 1 138 ? 8.297 -6.777 1.941 1 90.06 138 ASN B O 1
ATOM 5762 N N . SER B 1 139 ? 7.074 -7.816 0.4 1 90 139 SER B N 1
ATOM 5763 C CA . SER B 1 139 ? 6.855 -6.629 -0.414 1 90 139 SER B CA 1
ATOM 5764 C C . SER B 1 139 ? 6.109 -5.551 0.369 1 90 139 SER B C 1
ATOM 5766 O O . SER B 1 139 ? 6.234 -4.359 0.07 1 90 139 SER B O 1
ATOM 5768 N N . SER B 1 140 ? 5.277 -5.941 1.436 1 90.25 140 SER B N 1
ATOM 5769 C CA . SER B 1 140 ? 4.512 -4.996 2.242 1 90.25 140 SER B CA 1
ATOM 5770 C C . SER B 1 140 ? 5.426 -4.023 2.975 1 90.25 140 SER B C 1
ATOM 5772 O O . SER B 1 140 ? 5.055 -2.871 3.211 1 90.25 140 SER B O 1
ATOM 5774 N N . ASP B 1 141 ? 6.605 -4.48 3.307 1 90.12 141 ASP B N 1
ATOM 5775 C CA . ASP B 1 141 ? 7.57 -3.617 3.979 1 90.12 141 ASP B CA 1
ATOM 5776 C C . ASP B 1 141 ? 7.996 -2.461 3.074 1 90.12 141 ASP B C 1
ATOM 5778 O O . ASP B 1 141 ? 8.023 -1.307 3.504 1 90.12 141 ASP B O 1
ATOM 5782 N N . LEU B 1 142 ? 8.273 -2.848 1.86 1 89.88 142 LEU B N 1
ATOM 5783 C CA . LEU B 1 142 ? 8.734 -1.828 0.925 1 89.88 142 LEU B CA 1
ATOM 5784 C C . LEU B 1 142 ? 7.594 -0.902 0.523 1 89.88 142 LEU B C 1
ATOM 5786 O O . LEU B 1 142 ? 7.797 0.299 0.336 1 89.88 142 LEU B O 1
ATOM 5790 N N . ILE B 1 143 ? 6.469 -1.47 0.32 1 90.44 143 ILE B N 1
ATOM 5791 C CA . ILE B 1 143 ? 5.309 -0.666 -0.055 1 90.44 143 ILE B CA 1
ATOM 5792 C C . ILE B 1 143 ? 5 0.338 1.053 1 90.44 143 ILE B C 1
ATOM 5794 O O . ILE B 1 143 ? 4.832 1.531 0.79 1 90.44 143 ILE B O 1
ATOM 5798 N N . SER B 1 144 ? 4.961 -0.116 2.307 1 90.06 144 SER B N 1
ATOM 5799 C CA . SER B 1 144 ? 4.695 0.77 3.436 1 90.06 144 SER B CA 1
ATOM 5800 C C . SER B 1 144 ? 5.805 1.804 3.6 1 90.06 144 SER B C 1
ATOM 5802 O O . SER B 1 144 ? 5.543 2.943 3.992 1 90.06 144 SER B O 1
ATOM 5804 N N . LEU B 1 145 ? 7.004 1.447 3.367 1 89.69 145 LEU B N 1
ATOM 5805 C CA . LEU B 1 145 ? 8.148 2.344 3.465 1 89.69 145 LEU B CA 1
ATOM 5806 C C . LEU B 1 145 ? 8.016 3.506 2.486 1 89.69 145 LEU B C 1
ATOM 5808 O O . LEU B 1 145 ? 8.148 4.668 2.875 1 89.69 145 LEU B O 1
ATOM 5812 N N . THR B 1 146 ? 7.684 3.225 1.264 1 88.12 146 THR B N 1
ATOM 5813 C CA . THR B 1 146 ? 7.664 4.234 0.214 1 88.12 146 THR B CA 1
ATOM 5814 C C . THR B 1 146 ? 6.375 5.051 0.274 1 88.12 146 THR B C 1
ATOM 5816 O O . THR B 1 146 ? 6.375 6.246 -0.031 1 88.12 146 THR B O 1
ATOM 5819 N N . THR B 1 147 ? 5.273 4.465 0.669 1 84.31 147 THR B N 1
ATOM 5820 C CA . THR B 1 147 ? 3.988 5.152 0.626 1 84.31 147 THR B CA 1
ATOM 5821 C C . THR B 1 147 ? 3.787 6 1.878 1 84.31 147 THR B C 1
ATOM 5823 O O . THR B 1 147 ? 3.199 7.082 1.813 1 84.31 147 THR B O 1
ATOM 5826 N N . GLU B 1 148 ? 4.273 5.453 2.998 1 85.81 148 GLU B N 1
ATOM 5827 C CA . GLU B 1 148 ? 3.932 6.129 4.246 1 85.81 148 GLU B CA 1
ATOM 5828 C C . GLU B 1 148 ? 5.18 6.656 4.949 1 85.81 148 GLU B C 1
ATOM 5830 O O . GLU B 1 148 ? 5.262 7.844 5.266 1 85.81 148 GLU B O 1
ATOM 5835 N N . LYS B 1 149 ? 6.195 5.891 5.109 1 87.38 149 LYS B N 1
ATOM 5836 C CA . LYS B 1 149 ? 7.305 6.191 6.008 1 87.38 149 LYS B CA 1
ATOM 5837 C C . LYS B 1 149 ? 8.188 7.297 5.441 1 87.38 149 LYS B C 1
ATOM 5839 O O . LYS B 1 149 ? 8.664 8.164 6.18 1 87.38 149 LYS B O 1
ATOM 5844 N N . VAL B 1 150 ? 8.383 7.262 4.141 1 89.75 150 VAL B N 1
ATOM 5845 C CA . VAL B 1 150 ? 9.25 8.266 3.531 1 89.75 150 VAL B CA 1
ATOM 5846 C C . VAL B 1 150 ? 8.625 9.656 3.693 1 89.75 150 VAL B C 1
ATOM 5848 O O . VAL B 1 150 ? 9.312 10.609 4.055 1 89.75 150 VAL B O 1
ATOM 5851 N N . GLY B 1 151 ? 7.34 9.773 3.467 1 86.19 151 GLY B N 1
ATOM 5852 C CA . GLY B 1 151 ? 6.664 11.047 3.664 1 86.19 151 GLY B CA 1
ATOM 5853 C C . GLY B 1 151 ? 6.766 11.562 5.086 1 86.19 151 GLY B C 1
ATOM 5854 O O . GLY B 1 151 ? 7.004 12.758 5.305 1 86.19 151 GLY B O 1
ATOM 5855 N N . ALA B 1 152 ? 6.605 10.688 5.953 1 86.06 152 ALA B N 1
ATOM 5856 C CA . ALA B 1 152 ? 6.727 11.047 7.363 1 86.06 152 ALA B CA 1
ATOM 5857 C C . ALA B 1 152 ? 8.156 11.453 7.707 1 86.06 152 ALA B C 1
ATOM 5859 O O . ALA B 1 152 ? 8.375 12.391 8.484 1 86.06 152 ALA B O 1
ATOM 5860 N N . ALA B 1 153 ? 9.109 10.773 7.145 1 86.88 153 ALA B N 1
ATOM 5861 C CA . ALA B 1 153 ? 10.516 11.055 7.418 1 86.88 153 ALA B CA 1
ATOM 5862 C C . ALA B 1 153 ? 10.906 12.445 6.906 1 86.88 153 ALA B C 1
ATOM 5864 O O . ALA B 1 153 ? 11.656 13.164 7.566 1 86.88 153 ALA B O 1
ATOM 5865 N N . ILE B 1 154 ? 10.406 12.805 5.816 1 86.88 154 ILE B N 1
ATOM 5866 C CA . ILE B 1 154 ? 10.742 14.109 5.246 1 86.88 154 ILE B CA 1
ATOM 5867 C C . ILE B 1 154 ? 9.961 15.203 5.969 1 86.88 154 ILE B C 1
ATOM 5869 O O . ILE B 1 154 ? 10.539 16.188 6.43 1 86.88 154 ILE B O 1
ATOM 5873 N N . GLY B 1 155 ? 8.68 14.984 6.082 1 84.31 155 GLY B N 1
ATOM 5874 C CA . GLY B 1 155 ? 7.824 15.992 6.684 1 84.31 155 GLY B CA 1
ATOM 5875 C C . GLY B 1 155 ? 8.07 16.188 8.164 1 84.31 155 GLY B C 1
ATOM 5876 O O . GLY B 1 155 ? 8.125 17.312 8.656 1 84.31 155 GLY B O 1
ATOM 5877 N N . ALA B 1 156 ? 8.242 15.102 8.852 1 84.31 156 ALA B N 1
ATOM 5878 C CA . ALA B 1 156 ? 8.398 15.156 10.297 1 84.31 156 ALA B CA 1
ATOM 5879 C C . ALA B 1 156 ? 9.875 15.078 10.695 1 84.31 156 ALA B C 1
ATOM 5881 O O . ALA B 1 156 ? 10.219 15.258 11.867 1 84.31 156 ALA B O 1
ATOM 5882 N N . GLY B 1 157 ? 10.75 14.906 9.742 1 86.38 157 GLY B N 1
ATOM 5883 C CA . GLY B 1 157 ? 12.172 14.82 10.031 1 86.38 157 GLY B CA 1
ATOM 5884 C C . GLY B 1 157 ? 12.938 16.062 9.609 1 86.38 157 GLY B C 1
ATOM 5885 O O . GLY B 1 157 ? 13.086 17 10.398 1 86.38 157 GLY B O 1
ATOM 5886 N N . ILE B 1 158 ? 13.25 16.172 8.367 1 83.31 158 ILE B N 1
ATOM 5887 C CA . ILE B 1 158 ? 14.148 17.219 7.875 1 83.31 158 ILE B CA 1
ATOM 5888 C C . ILE B 1 158 ? 13.445 18.578 7.949 1 83.31 158 ILE B C 1
ATOM 5890 O O . ILE B 1 158 ? 14.023 19.562 8.422 1 83.31 158 ILE B O 1
ATOM 5894 N N . MET B 1 159 ? 12.211 18.578 7.551 1 86 159 MET B N 1
ATOM 5895 C CA . MET B 1 159 ? 11.508 19.859 7.527 1 86 159 MET B CA 1
ATOM 5896 C C . MET B 1 159 ? 11.258 20.359 8.945 1 86 159 MET B C 1
ATOM 5898 O O . MET B 1 159 ? 11.32 21.562 9.195 1 86 159 MET B O 1
ATOM 5902 N N . GLN B 1 160 ? 11.008 19.469 9.82 1 88.69 160 GLN B N 1
ATOM 5903 C CA . GLN B 1 160 ? 10.734 19.875 11.195 1 88.69 160 GLN B CA 1
ATOM 5904 C C . GLN B 1 160 ? 12.016 20.281 11.906 1 88.69 160 GLN B C 1
ATOM 5906 O O . GLN B 1 160 ? 11.992 21.125 12.812 1 88.69 160 GLN B O 1
ATOM 5911 N N . VAL B 1 161 ? 13.141 19.812 11.477 1 89.06 161 VAL B N 1
ATOM 5912 C CA . VAL B 1 161 ? 14.414 20.25 12.031 1 89.06 161 VAL B CA 1
ATOM 5913 C C . VAL B 1 161 ? 14.688 21.703 11.625 1 89.06 161 VAL B C 1
ATOM 5915 O O . VAL B 1 161 ? 15.102 22.516 12.453 1 89.06 161 VAL B O 1
ATOM 5918 N N . LEU B 1 162 ? 14.414 21.984 10.391 1 88 162 LEU B N 1
ATOM 5919 C CA . LEU B 1 162 ? 14.586 23.359 9.914 1 88 162 LEU B CA 1
ATOM 5920 C C . LEU B 1 162 ? 13.625 24.297 10.633 1 88 162 LEU B C 1
ATOM 5922 O O . LEU B 1 162 ? 14.016 25.406 11.016 1 88 162 LEU B O 1
ATOM 5926 N N . SER B 1 163 ? 12.445 23.781 10.797 1 88.94 163 SER B N 1
ATOM 5927 C CA . SER B 1 163 ? 11.453 24.594 11.492 1 88.94 163 SER B CA 1
ATOM 5928 C C . SER B 1 163 ? 11.852 24.812 12.953 1 88.94 163 SER B C 1
ATOM 5930 O O . SER B 1 163 ? 11.648 25.906 13.492 1 88.94 163 SER B O 1
ATOM 5932 N N . LEU B 1 164 ? 12.375 23.844 13.562 1 92 164 LEU B N 1
ATOM 5933 C CA . LEU B 1 164 ? 12.836 23.922 14.945 1 92 164 LEU B CA 1
ATOM 5934 C C . LEU B 1 164 ? 13.969 24.938 15.086 1 92 164 LEU B C 1
ATOM 5936 O O . LEU B 1 164 ? 13.953 25.781 15.984 1 92 164 LEU B O 1
ATOM 5940 N N . LEU B 1 165 ? 14.852 24.938 14.203 1 90.38 165 LEU B N 1
ATOM 5941 C CA . LEU B 1 165 ? 15.992 25.844 14.242 1 90.38 165 LEU B CA 1
ATOM 5942 C C . LEU B 1 165 ? 15.555 27.281 14 1 90.38 165 LEU B C 1
ATOM 5944 O O . LEU B 1 165 ? 16.031 28.203 14.656 1 90.38 165 LEU B O 1
ATOM 5948 N N . THR B 1 166 ? 14.719 27.375 13.07 1 88.44 166 THR B N 1
ATOM 5949 C CA . THR B 1 166 ? 14.211 28.719 12.781 1 88.44 166 THR B CA 1
ATOM 5950 C C . THR B 1 166 ? 13.445 29.266 13.984 1 88.44 166 THR B C 1
ATOM 5952 O O . THR B 1 166 ? 13.594 30.438 14.328 1 88.44 166 THR B O 1
ATOM 5955 N N . ALA B 1 167 ? 12.609 28.406 14.57 1 89.44 167 ALA B N 1
ATOM 5956 C CA . ALA B 1 167 ? 11.844 28.828 15.75 1 89.44 167 ALA B CA 1
ATOM 5957 C C . ALA B 1 167 ? 12.773 29.172 16.906 1 89.44 167 ALA B C 1
ATOM 5959 O O . ALA B 1 167 ? 12.477 30.078 17.703 1 89.44 167 ALA B O 1
ATOM 5960 N N . LEU B 1 168 ? 13.828 28.531 17.016 1 90.06 168 LEU B N 1
ATOM 5961 C CA . LEU B 1 168 ? 14.82 28.797 18.062 1 90.06 168 LEU B CA 1
ATOM 5962 C C . LEU B 1 168 ? 15.445 30.172 17.859 1 90.06 168 LEU B C 1
ATOM 5964 O O . LEU B 1 168 ? 15.578 30.938 18.812 1 90.06 168 LEU B O 1
ATOM 5968 N N . VAL B 1 169 ? 15.766 30.484 16.688 1 86.5 169 VAL B N 1
ATOM 5969 C CA . VAL B 1 169 ? 16.359 31.766 16.375 1 86.5 169 VAL B CA 1
ATOM 5970 C C . VAL B 1 169 ? 15.352 32.875 16.641 1 86.5 169 VAL B C 1
ATOM 5972 O O . VAL B 1 169 ? 15.695 33.906 17.219 1 86.5 169 VAL B O 1
ATOM 5975 N N . MET B 1 170 ? 14.156 32.594 16.203 1 82.81 170 MET B N 1
ATOM 5976 C CA . MET B 1 170 ? 13.102 33.562 16.406 1 82.81 170 MET B CA 1
ATOM 5977 C C . MET B 1 170 ? 12.852 33.812 17.906 1 82.81 170 MET B C 1
ATOM 5979 O O . MET B 1 170 ? 12.68 34.938 18.344 1 82.81 170 MET B O 1
ATOM 5983 N N . SER B 1 171 ? 12.758 32.719 18.656 1 84.94 171 SER B N 1
ATOM 5984 C CA . SER B 1 171 ? 12.531 32.812 20.094 1 84.94 171 SER B CA 1
ATOM 5985 C C . SER B 1 171 ? 13.664 33.562 20.781 1 84.94 171 SER B C 1
ATOM 5987 O O . SER B 1 171 ? 13.422 34.375 21.672 1 84.94 171 SER B O 1
ATOM 5989 N N . LEU B 1 172 ? 14.844 33.375 20.391 1 83.62 172 LEU B N 1
ATOM 5990 C CA . LEU B 1 172 ? 16 34.031 20.953 1 83.62 172 LEU B CA 1
ATOM 5991 C C . LEU B 1 172 ? 15.977 35.531 20.641 1 83.62 172 LEU B C 1
ATOM 5993 O O . LEU B 1 172 ? 16.344 36.375 21.469 1 83.62 172 LEU B O 1
ATOM 5997 N N . ALA B 1 173 ? 15.594 35.812 19.422 1 77.25 173 ALA B N 1
ATOM 5998 C CA . ALA B 1 173 ? 15.484 37.219 19.031 1 77.25 173 ALA B CA 1
ATOM 5999 C C . ALA B 1 173 ? 14.43 37.938 19.859 1 77.25 173 ALA B C 1
ATOM 6001 O O . ALA B 1 173 ? 14.648 39.062 20.297 1 77.25 173 ALA B O 1
ATOM 6002 N N . ILE B 1 174 ? 13.312 37.25 20.094 1 77.25 174 ILE B N 1
ATOM 6003 C CA . ILE B 1 174 ? 12.234 37.875 20.859 1 77.25 174 ILE B CA 1
ATOM 6004 C C . ILE B 1 174 ? 12.664 38.031 22.312 1 77.25 174 ILE B C 1
ATOM 6006 O O . ILE B 1 174 ? 12.414 39.062 22.938 1 77.25 174 ILE B O 1
ATOM 6010 N N . VAL B 1 175 ? 13.281 37.031 22.844 1 80.75 175 VAL B N 1
ATOM 6011 C CA . VAL B 1 175 ? 13.75 37.094 24.219 1 80.75 175 VAL B CA 1
ATOM 6012 C C . VAL B 1 175 ? 14.773 38.219 24.375 1 80.75 175 VAL B C 1
ATOM 6014 O O . VAL B 1 175 ? 14.758 38.969 25.359 1 80.75 175 VAL B O 1
ATOM 6017 N N . SER B 1 176 ? 15.688 38.406 23.422 1 78.94 176 SER B N 1
ATOM 6018 C CA . SER B 1 176 ? 16.703 39.438 23.469 1 78.94 176 SER B CA 1
ATOM 6019 C C . SER B 1 176 ? 16.047 40.844 23.453 1 78.94 176 SER B C 1
ATOM 6021 O O . SER B 1 176 ? 16.5 41.719 24.172 1 78.94 176 SER B O 1
ATOM 6023 N N . THR B 1 177 ? 15.031 40.969 22.656 1 72.38 177 THR B N 1
ATOM 6024 C CA . THR B 1 177 ? 14.312 42.219 22.594 1 72.38 177 THR B CA 1
ATOM 6025 C C . THR B 1 177 ? 13.586 42.5 23.906 1 72.38 177 THR B C 1
ATOM 6027 O O . THR B 1 177 ? 13.555 43.625 24.375 1 72.38 177 THR B O 1
ATOM 6030 N N . LEU B 1 178 ? 12.969 41.469 24.516 1 74.62 178 LEU B N 1
ATOM 6031 C CA . LEU B 1 178 ? 12.25 41.625 25.766 1 74.62 178 LEU B CA 1
ATOM 6032 C C . LEU B 1 178 ? 13.211 41.969 26.906 1 74.62 178 LEU B C 1
ATOM 6034 O O . LEU B 1 178 ? 12.852 42.719 27.828 1 74.62 178 LEU B O 1
ATOM 6038 N N . ILE B 1 179 ? 14.383 41.438 26.828 1 78.81 179 ILE B N 1
ATOM 6039 C CA . ILE B 1 179 ? 15.398 41.719 27.844 1 78.81 179 ILE B CA 1
ATOM 6040 C C . ILE B 1 179 ? 15.797 43.188 27.75 1 78.81 179 ILE B C 1
ATOM 6042 O O . ILE B 1 179 ? 16.031 43.844 28.781 1 78.81 179 ILE B O 1
ATOM 6046 N N . TYR B 1 180 ? 15.797 43.656 26.516 1 73.25 180 TYR B N 1
ATOM 6047 C CA . TYR B 1 180 ? 16.141 45.062 26.312 1 73.25 180 TYR B CA 1
ATOM 6048 C C . TYR B 1 180 ? 15.062 45.969 26.891 1 73.25 180 TYR B C 1
ATOM 6050 O O . TYR B 1 180 ? 15.367 47.062 27.406 1 73.25 180 TYR B O 1
ATOM 6058 N N . ILE B 1 181 ? 13.867 45.531 26.844 1 70.25 181 ILE B N 1
ATOM 6059 C CA . ILE B 1 181 ? 12.773 46.344 27.359 1 70.25 181 ILE B CA 1
ATOM 6060 C C . ILE B 1 181 ? 12.711 46.219 28.875 1 70.25 181 ILE B C 1
ATOM 6062 O O . ILE B 1 181 ? 12.734 47.25 29.594 1 70.25 181 ILE B O 1
ATOM 6066 N N . ASN B 1 182 ? 12.562 44.969 29.406 1 74.12 182 ASN B N 1
ATOM 6067 C CA . ASN B 1 182 ? 12.547 44.688 30.844 1 74.12 182 ASN B CA 1
ATOM 6068 C C . ASN B 1 182 ? 13.125 43.312 31.141 1 74.12 182 ASN B C 1
ATOM 6070 O O . ASN B 1 182 ? 12.438 42.312 31 1 74.12 182 ASN B O 1
ATOM 6074 N N . PRO B 1 183 ? 14.289 43.312 31.531 1 78.44 183 PRO B N 1
ATOM 6075 C CA . PRO B 1 183 ? 14.984 42.031 31.781 1 78.44 183 PRO B CA 1
ATOM 6076 C C . PRO B 1 183 ? 14.25 41.156 32.781 1 78.44 183 PRO B C 1
ATOM 6078 O O . PRO B 1 183 ? 14.297 39.938 32.656 1 78.44 183 PRO B O 1
ATOM 6081 N N . PHE B 1 184 ? 13.586 41.812 33.719 1 75.75 184 PHE B N 1
ATOM 6082 C CA . PHE B 1 184 ? 12.906 41.031 34.75 1 75.75 184 PHE B CA 1
ATOM 6083 C C . PHE B 1 184 ? 11.719 40.281 34.156 1 75.75 184 PHE B C 1
ATOM 6085 O O . PHE B 1 184 ? 11.555 39.094 34.406 1 75.75 184 PHE B O 1
ATOM 6092 N N . VAL B 1 185 ? 10.977 40.969 33.375 1 72.06 185 VAL B N 1
ATOM 6093 C CA . VAL B 1 185 ? 9.828 40.344 32.75 1 72.06 185 VAL B CA 1
ATOM 6094 C C . VAL B 1 185 ? 10.297 39.25 31.766 1 72.06 185 VAL B C 1
ATOM 6096 O O . VAL B 1 185 ? 9.688 38.188 31.688 1 72.06 185 VAL B O 1
ATOM 6099 N N . ALA B 1 186 ? 11.367 39.531 31.125 1 78.5 186 ALA B N 1
ATOM 6100 C CA . ALA B 1 186 ? 11.898 38.594 30.141 1 78.5 186 ALA B CA 1
ATOM 6101 C C . ALA B 1 186 ? 12.344 37.281 30.812 1 78.5 186 ALA B C 1
ATOM 6103 O O . ALA B 1 186 ? 12.094 36.188 30.281 1 78.5 186 ALA B O 1
ATOM 6104 N N . LEU B 1 187 ? 12.969 37.406 31.875 1 81.06 187 LEU B N 1
ATOM 6105 C CA . LEU B 1 187 ? 13.492 36.25 32.562 1 81.06 187 LEU B CA 1
ATOM 6106 C C . LEU B 1 187 ? 12.352 35.375 33.125 1 81.06 187 LEU B C 1
ATOM 6108 O O . LEU B 1 187 ? 12.406 34.156 33.031 1 81.06 187 LEU B O 1
ATOM 6112 N N . ILE B 1 188 ? 11.367 36.031 33.625 1 79.62 188 ILE B N 1
ATOM 6113 C CA . ILE B 1 188 ? 10.242 35.281 34.156 1 79.62 188 ILE B CA 1
ATOM 6114 C C . ILE B 1 188 ? 9.5 34.562 33.031 1 79.62 188 ILE B C 1
ATOM 6116 O O . ILE B 1 188 ? 9.094 33.406 33.188 1 79.62 188 ILE B O 1
ATOM 6120 N N . ALA B 1 189 ? 9.32 35.281 31.984 1 78.5 189 ALA B N 1
ATOM 6121 C CA . ALA B 1 189 ? 8.633 34.688 30.844 1 78.5 189 ALA B CA 1
ATOM 6122 C C . ALA B 1 189 ? 9.406 33.5 30.297 1 78.5 189 ALA B C 1
ATOM 6124 O O . ALA B 1 189 ? 8.836 32.438 30.016 1 78.5 189 ALA B O 1
ATOM 6125 N N . PHE B 1 190 ? 10.656 33.656 30.172 1 81.44 190 PHE B N 1
ATOM 6126 C CA . PHE B 1 190 ? 11.5 32.625 29.594 1 81.44 190 PHE B CA 1
ATOM 6127 C C . PHE B 1 190 ? 11.547 31.391 30.484 1 81.44 190 PHE B C 1
ATOM 6129 O O . PHE B 1 190 ? 11.469 30.25 30.016 1 81.44 190 PHE B O 1
ATOM 6136 N N . ILE B 1 191 ? 11.656 31.609 31.672 1 84.56 191 ILE B N 1
ATOM 6137 C CA . ILE B 1 191 ? 11.766 30.516 32.625 1 84.56 191 ILE B CA 1
ATOM 6138 C C . ILE B 1 191 ? 10.414 29.812 32.75 1 84.56 191 ILE B C 1
ATOM 6140 O O . ILE B 1 191 ? 10.352 28.578 32.812 1 84.56 191 ILE B O 1
ATOM 6144 N N . SER B 1 192 ? 9.406 30.594 32.875 1 85.25 192 SER B N 1
ATOM 6145 C CA . SER B 1 192 ? 8.086 30 33.031 1 85.25 192 SER B CA 1
ATOM 6146 C C . SER B 1 192 ? 7.656 29.234 31.797 1 85.25 192 SER B C 1
ATOM 6148 O O . SER B 1 192 ? 7.316 28.047 31.875 1 85.25 192 SER B O 1
ATOM 6150 N N . TRP B 1 193 ? 7.691 29.875 30.609 1 88.06 193 TRP B N 1
ATOM 6151 C CA . TRP B 1 193 ? 7.25 29.234 29.375 1 88.06 193 TRP B CA 1
ATOM 6152 C C . TRP B 1 193 ? 8.281 28.219 28.906 1 88.06 193 TRP B C 1
ATOM 6154 O O . TRP B 1 193 ? 7.934 27.094 28.516 1 88.06 193 TRP B O 1
ATOM 6164 N N . GLY B 1 194 ? 9.523 28.641 28.844 1 88.12 194 GLY B N 1
ATOM 6165 C CA . GLY B 1 194 ? 10.578 27.719 28.438 1 88.12 194 GLY B CA 1
ATOM 6166 C C . GLY B 1 194 ? 10.672 26.5 29.344 1 88.12 194 GLY B C 1
ATOM 6167 O O . GLY B 1 194 ? 10.773 25.375 28.859 1 88.12 194 GLY B O 1
ATOM 6168 N N . GLY B 1 195 ? 10.656 26.812 30.625 1 90.56 195 GLY B N 1
ATOM 6169 C CA . GLY B 1 195 ? 10.68 25.719 31.578 1 90.56 195 GLY B CA 1
ATOM 6170 C C . GLY B 1 195 ? 9.469 24.812 31.5 1 90.56 195 GLY B C 1
ATOM 6171 O O . GLY B 1 195 ? 9.586 23.594 31.625 1 90.56 195 GLY B O 1
ATOM 6172 N N . GLY B 1 196 ? 8.281 25.375 31.266 1 91.19 196 GLY B N 1
ATOM 6173 C CA . GLY B 1 196 ? 7.07 24.594 31.109 1 91.19 196 GLY B CA 1
ATOM 6174 C C . GLY B 1 196 ? 7.125 23.656 29.906 1 91.19 196 GLY B C 1
ATOM 6175 O O . GLY B 1 196 ? 6.766 22.484 30.016 1 91.19 196 GLY B O 1
ATOM 6176 N N . TYR B 1 197 ? 7.582 24.172 28.781 1 92.38 197 TYR B N 1
ATOM 6177 C CA . TYR B 1 197 ? 7.68 23.375 27.578 1 92.38 197 TYR B CA 1
ATOM 6178 C C . TYR B 1 197 ? 8.688 22.25 27.75 1 92.38 197 TYR B C 1
ATOM 6180 O O . TYR B 1 197 ? 8.445 21.109 27.312 1 92.38 197 TYR B O 1
ATOM 6188 N N . ILE B 1 198 ? 9.828 22.531 28.406 1 93.12 198 ILE B N 1
ATOM 6189 C CA . ILE B 1 198 ? 10.867 21.516 28.625 1 93.12 198 ILE B CA 1
ATOM 6190 C C . ILE B 1 198 ? 10.344 20.438 29.562 1 93.12 198 ILE B C 1
ATOM 6192 O O . ILE B 1 198 ? 10.594 19.25 29.328 1 93.12 198 ILE B O 1
ATOM 6196 N N . LEU B 1 199 ? 9.602 20.859 30.531 1 92.88 199 LEU B N 1
ATOM 6197 C CA . LEU B 1 199 ? 9.047 19.922 31.5 1 92.88 199 LEU B CA 1
ATOM 6198 C C . LEU B 1 199 ? 8.047 18.984 30.812 1 92.88 199 LEU B C 1
ATOM 6200 O O . LEU B 1 199 ? 8.102 17.766 31 1 92.88 199 LEU B O 1
ATOM 6204 N N . ILE B 1 200 ? 7.195 19.484 30.016 1 94 200 ILE B N 1
ATOM 6205 C CA . ILE B 1 200 ? 6.191 18.688 29.328 1 94 200 ILE B CA 1
ATOM 6206 C C . ILE B 1 200 ? 6.875 17.75 28.328 1 94 200 ILE B C 1
ATOM 6208 O O . ILE B 1 200 ? 6.516 16.578 28.219 1 94 200 ILE B O 1
ATOM 6212 N N . ALA B 1 201 ? 7.836 18.281 27.641 1 94 201 ALA B N 1
ATOM 6213 C CA . ALA B 1 201 ? 8.578 17.5 26.656 1 94 201 ALA B CA 1
ATOM 6214 C C . ALA B 1 201 ? 9.219 16.281 27.312 1 94 201 ALA B C 1
ATOM 6216 O O . ALA B 1 201 ? 9.188 15.172 26.766 1 94 201 ALA B O 1
ATOM 6217 N N . ARG B 1 202 ? 9.742 16.453 28.438 1 93.5 202 ARG B N 1
ATOM 6218 C CA . ARG B 1 202 ? 10.414 15.367 29.156 1 93.5 202 ARG B CA 1
ATOM 6219 C C . ARG B 1 202 ? 9.406 14.336 29.641 1 93.5 202 ARG B C 1
ATOM 6221 O O . ARG B 1 202 ? 9.688 13.133 29.625 1 93.5 202 ARG B O 1
ATOM 6228 N N . LEU B 1 203 ? 8.273 14.781 29.984 1 93.69 203 LEU B N 1
ATOM 6229 C CA . LEU B 1 203 ? 7.262 13.883 30.547 1 93.69 203 LEU B CA 1
ATOM 6230 C C . LEU B 1 203 ? 6.617 13.047 29.438 1 93.69 203 LEU B C 1
ATOM 6232 O O . LEU B 1 203 ? 6.23 11.898 29.672 1 93.69 203 LEU B O 1
ATOM 6236 N N . VAL B 1 204 ? 6.535 13.648 28.281 1 94.75 204 VAL B N 1
ATOM 6237 C CA . VAL B 1 204 ? 5.773 13 27.219 1 94.75 204 VAL B CA 1
ATOM 6238 C C . VAL B 1 204 ? 6.719 12.234 26.297 1 94.75 204 VAL B C 1
ATOM 6240 O O . VAL B 1 204 ? 6.281 11.398 25.5 1 94.75 204 VAL B O 1
ATOM 6243 N N . ARG B 1 205 ? 7.93 12.469 26.406 1 93.81 205 ARG B N 1
ATOM 6244 C CA . ARG B 1 205 ? 8.93 11.93 25.484 1 93.81 205 ARG B CA 1
ATOM 6245 C C . ARG B 1 205 ? 8.797 10.414 25.375 1 93.81 205 ARG B C 1
ATOM 6247 O O . ARG B 1 205 ? 8.773 9.875 24.266 1 93.81 205 ARG B O 1
ATOM 6254 N N . LYS B 1 206 ? 8.688 9.727 26.453 1 94.81 206 LYS B N 1
ATOM 6255 C CA . LYS B 1 206 ? 8.633 8.273 26.438 1 94.81 206 LYS B CA 1
ATOM 6256 C C . LYS B 1 206 ? 7.383 7.77 25.734 1 94.81 206 LYS B C 1
ATOM 6258 O O . LYS B 1 206 ? 7.445 6.816 24.953 1 94.81 206 LYS B O 1
ATOM 6263 N N . LYS B 1 207 ? 6.332 8.438 26.031 1 95.19 207 LYS B N 1
ATOM 6264 C CA . LYS B 1 207 ? 5.066 8.023 25.422 1 95.19 207 LYS B CA 1
ATOM 6265 C C . LYS B 1 207 ? 5.07 8.289 23.906 1 95.19 207 LYS B C 1
ATOM 6267 O O . LYS B 1 207 ? 4.637 7.445 23.125 1 95.19 207 LYS B O 1
ATOM 6272 N N . VAL B 1 208 ? 5.574 9.344 23.531 1 94.81 208 VAL B N 1
ATOM 6273 C CA . VAL B 1 208 ? 5.625 9.734 22.125 1 94.81 208 VAL B CA 1
ATOM 6274 C C . VAL B 1 208 ? 6.516 8.766 21.344 1 94.81 208 VAL B C 1
ATOM 6276 O O . VAL B 1 208 ? 6.172 8.344 20.234 1 94.81 208 VAL B O 1
ATOM 6279 N N . ARG B 1 209 ? 7.562 8.344 21.906 1 93.44 209 ARG B N 1
ATOM 6280 C CA . ARG B 1 209 ? 8.492 7.426 21.25 1 93.44 209 ARG B CA 1
ATOM 6281 C C . ARG B 1 209 ? 7.906 6.02 21.188 1 93.44 209 ARG B C 1
ATOM 6283 O O . ARG B 1 209 ? 8.102 5.309 20.203 1 93.44 209 ARG B O 1
ATOM 6290 N N . LYS B 1 210 ? 7.254 5.668 22.266 1 95.44 210 LYS B N 1
ATOM 6291 C CA . LYS B 1 210 ? 6.598 4.367 22.25 1 95.44 210 LYS B CA 1
ATOM 6292 C C . LYS B 1 210 ? 5.555 4.281 21.141 1 95.44 210 LYS B C 1
ATOM 6294 O O . LYS B 1 210 ? 5.445 3.26 20.469 1 95.44 210 LYS B O 1
ATOM 6299 N N . ASN B 1 211 ? 4.812 5.359 20.984 1 94.88 211 ASN B N 1
ATOM 6300 C CA . ASN B 1 211 ? 3.816 5.41 19.922 1 94.88 211 ASN B CA 1
ATOM 6301 C C . ASN B 1 211 ? 4.469 5.324 18.547 1 94.88 211 ASN B C 1
ATOM 6303 O O . ASN B 1 211 ? 3.912 4.719 17.625 1 94.88 211 ASN B O 1
ATOM 6307 N N . SER B 1 212 ? 5.602 5.863 18.391 1 92.62 212 SER B N 1
ATOM 6308 C CA . SER B 1 212 ? 6.344 5.793 17.125 1 92.62 212 SER B CA 1
ATOM 6309 C C . SER B 1 212 ? 6.723 4.355 16.797 1 92.62 212 SER B C 1
ATOM 6311 O O . SER B 1 212 ? 6.652 3.943 15.633 1 92.62 212 SER B O 1
ATOM 6313 N N . ASP B 1 213 ? 7.062 3.615 17.781 1 94.25 213 ASP B N 1
ATOM 6314 C CA . ASP B 1 213 ? 7.422 2.213 17.594 1 94.25 213 ASP B CA 1
ATOM 6315 C C . ASP B 1 213 ? 6.203 1.383 17.188 1 94.25 213 ASP B C 1
ATOM 6317 O O . ASP B 1 213 ? 6.309 0.477 16.359 1 94.25 213 ASP B O 1
ATOM 6321 N N . ILE B 1 214 ? 5.094 1.725 17.781 1 94.75 214 ILE B N 1
ATOM 6322 C CA . ILE B 1 214 ? 3.857 1.023 17.469 1 94.75 214 ILE B CA 1
ATOM 6323 C C . ILE B 1 214 ? 3.486 1.268 16 1 94.75 214 ILE B C 1
ATOM 6325 O O . ILE B 1 214 ? 3.129 0.333 15.281 1 94.75 214 ILE B O 1
ATOM 6329 N N . ILE B 1 215 ? 3.65 2.453 15.586 1 92 215 ILE B N 1
ATOM 6330 C CA . ILE B 1 215 ? 3.324 2.814 14.203 1 92 215 ILE B CA 1
ATOM 6331 C C . ILE B 1 215 ? 4.281 2.107 13.25 1 92 215 ILE B C 1
ATOM 6333 O O . ILE B 1 215 ? 3.846 1.484 12.273 1 92 215 ILE B O 1
ATOM 6337 N N . ARG B 1 216 ? 5.52 2.131 13.562 1 90 216 ARG B N 1
ATOM 6338 C CA . ARG B 1 216 ? 6.562 1.529 12.734 1 90 216 ARG B CA 1
ATOM 6339 C C . ARG B 1 216 ? 6.305 0.041 12.523 1 90 216 ARG B C 1
ATOM 6341 O O . ARG B 1 216 ? 6.406 -0.461 11.406 1 90 216 ARG B O 1
ATOM 6348 N N . LYS B 1 217 ? 5.914 -0.613 13.523 1 91.62 217 LYS B N 1
ATOM 6349 C CA . LYS B 1 217 ? 5.75 -2.062 13.5 1 91.62 217 LYS B CA 1
ATOM 6350 C C . LYS B 1 217 ? 4.441 -2.457 12.812 1 91.62 217 LYS B C 1
ATOM 6352 O O . LYS B 1 217 ? 4.391 -3.451 12.086 1 91.62 217 LYS B O 1
ATOM 6357 N N . ASN B 1 218 ? 3.379 -1.673 12.992 1 93.38 218 ASN B N 1
ATOM 6358 C CA . ASN B 1 218 ? 2.047 -2.1 12.578 1 93.38 218 ASN B CA 1
ATOM 6359 C C . ASN B 1 218 ? 1.719 -1.627 11.164 1 93.38 218 ASN B C 1
ATOM 6361 O O . ASN B 1 218 ? 0.878 -2.221 10.484 1 93.38 218 ASN B O 1
ATOM 6365 N N . GLN B 1 219 ? 2.398 -0.698 10.672 1 91.19 219 GLN B N 1
ATOM 6366 C CA . GLN B 1 219 ? 2.086 -0.153 9.359 1 91.19 219 GLN B CA 1
ATOM 6367 C C . GLN B 1 219 ? 2.307 -1.193 8.266 1 91.19 219 GLN B C 1
ATOM 6369 O O . GLN B 1 219 ? 1.419 -1.438 7.441 1 91.19 219 GLN B O 1
ATOM 6374 N N . PRO B 1 220 ? 3.453 -1.868 8.227 1 91 220 PRO B N 1
ATOM 6375 C CA . PRO B 1 220 ? 3.615 -2.916 7.219 1 91 220 PRO B CA 1
ATOM 6376 C C . PRO B 1 220 ? 2.633 -4.07 7.398 1 91 220 PRO B C 1
ATOM 6378 O O . PRO B 1 220 ? 2.209 -4.688 6.418 1 91 220 PRO B O 1
ATOM 6381 N N . GLN B 1 221 ? 2.264 -4.293 8.617 1 92.88 221 GLN B N 1
ATOM 6382 C CA . GLN B 1 221 ? 1.351 -5.391 8.914 1 92.88 221 GLN B CA 1
ATOM 6383 C C . GLN B 1 221 ? -0.04 -5.117 8.344 1 92.88 221 GLN B C 1
ATOM 6385 O O . GLN B 1 221 ? -0.74 -6.047 7.934 1 92.88 221 GLN B O 1
ATOM 6390 N N . ALA B 1 222 ? -0.425 -3.887 8.391 1 92.69 222 ALA B N 1
ATOM 6391 C CA . ALA B 1 222 ? -1.722 -3.531 7.82 1 92.69 222 ALA B CA 1
ATOM 6392 C C . ALA B 1 222 ? -1.764 -3.832 6.324 1 92.69 222 ALA B C 1
ATOM 6394 O O . ALA B 1 222 ? -2.744 -4.387 5.824 1 92.69 222 ALA B O 1
ATOM 6395 N N . VAL B 1 223 ? -0.698 -3.52 5.633 1 91.56 223 VAL B N 1
ATOM 6396 C CA . VAL B 1 223 ? -0.607 -3.777 4.199 1 91.56 223 VAL B CA 1
ATOM 6397 C C . VAL B 1 223 ? -0.56 -5.281 3.947 1 91.56 223 VAL B C 1
ATOM 6399 O O . VAL B 1 223 ? -1.215 -5.785 3.031 1 91.56 223 VAL B O 1
ATOM 6402 N N . LYS B 1 224 ? 0.141 -5.918 4.746 1 92.38 224 LYS B N 1
ATOM 6403 C CA . LYS B 1 224 ? 0.273 -7.367 4.625 1 92.38 224 LYS B CA 1
ATOM 6404 C C . LYS B 1 224 ? -1.078 -8.055 4.781 1 92.38 224 LYS B C 1
ATOM 6406 O O . LYS B 1 224 ? -1.412 -8.961 4.012 1 92.38 224 LYS B O 1
ATOM 6411 N N . CYS B 1 225 ? -1.84 -7.648 5.762 1 91.75 225 CYS B N 1
ATOM 6412 C CA . CYS B 1 225 ? -3.156 -8.227 5.996 1 91.75 225 CYS B CA 1
ATOM 6413 C C . CYS B 1 225 ? -4.047 -8.078 4.77 1 91.75 225 CYS B C 1
ATOM 6415 O O . CYS B 1 225 ? -4.758 -9.016 4.395 1 91.75 225 CYS B O 1
ATOM 6417 N N . MET B 1 226 ? -3.998 -7 4.164 1 92 226 MET B N 1
ATOM 6418 C CA . MET B 1 226 ? -4.82 -6.746 2.982 1 92 226 MET B CA 1
ATOM 6419 C C . MET B 1 226 ? -4.352 -7.594 1.804 1 92 226 MET B C 1
ATOM 6421 O O . MET B 1 226 ? -5.176 -8.133 1.06 1 92 226 MET B O 1
ATOM 6425 N N . GLN B 1 227 ? -3.068 -7.688 1.671 1 90.62 227 GLN B N 1
ATOM 6426 C CA . GLN B 1 227 ? -2.512 -8.477 0.579 1 90.62 227 GLN B CA 1
ATOM 6427 C C . GLN B 1 227 ? -2.877 -9.953 0.725 1 90.62 227 GLN B C 1
ATOM 6429 O O . GLN B 1 227 ? -3.152 -10.633 -0.268 1 90.62 227 GLN B O 1
ATOM 6434 N N . GLU B 1 228 ? -2.85 -10.375 1.914 1 91.25 228 GLU B N 1
ATOM 6435 C CA . GLU B 1 228 ? -3.162 -11.781 2.162 1 91.25 228 GLU B CA 1
ATOM 6436 C C . GLU B 1 228 ? -4.645 -12.062 1.938 1 91.25 228 GLU B C 1
ATOM 6438 O O . GLU B 1 228 ? -5.004 -13.055 1.299 1 91.25 228 GLU B O 1
ATOM 6443 N N . GLY B 1 229 ? -5.504 -11.211 2.459 1 92.81 229 GLY B N 1
ATOM 6444 C CA . GLY B 1 229 ? -6.93 -11.391 2.238 1 92.81 229 GLY B CA 1
ATOM 6445 C C . GLY B 1 229 ? -7.324 -11.297 0.776 1 92.81 229 GLY B C 1
ATOM 6446 O O . GLY B 1 229 ? -8.07 -12.141 0.274 1 92.81 229 GLY B O 1
ATOM 6447 N N . LEU B 1 230 ? -6.754 -10.359 0.079 1 91.31 230 LEU B N 1
ATOM 6448 C CA . LEU B 1 230 ? -7.102 -10.133 -1.32 1 91.31 230 LEU B CA 1
ATOM 6449 C C . LEU B 1 230 ? -6.383 -11.125 -2.225 1 91.31 230 LEU B C 1
ATOM 6451 O O . LEU B 1 230 ? -6.922 -11.539 -3.254 1 91.31 230 LEU B O 1
ATOM 6455 N N . GLY B 1 231 ? -5.211 -11.477 -1.817 1 89.12 231 GLY B N 1
ATOM 6456 C CA . GLY B 1 231 ? -4.469 -12.477 -2.568 1 89.12 231 GLY B CA 1
ATOM 6457 C C . GLY B 1 231 ? -5.113 -13.852 -2.525 1 89.12 231 GLY B C 1
ATOM 6458 O O . GLY B 1 231 ? -5.113 -14.57 -3.525 1 89.12 231 GLY B O 1
ATOM 6459 N N . GLY B 1 232 ? -5.613 -14.25 -1.379 1 91.19 232 GLY B N 1
ATOM 6460 C CA . GLY B 1 232 ? -6.316 -15.508 -1.212 1 91.19 232 GLY B CA 1
ATOM 6461 C C . GLY B 1 232 ? -7.824 -15.367 -1.285 1 91.19 232 GLY B C 1
ATOM 6462 O O . GLY B 1 232 ? -8.555 -16.109 -0.622 1 91.19 232 GLY B O 1
ATOM 6463 N N . ILE B 1 233 ? -8.281 -14.461 -2.074 1 92.56 233 ILE B N 1
ATOM 6464 C CA . ILE B 1 233 ? -9.688 -14.086 -2.057 1 92.56 233 ILE B CA 1
ATOM 6465 C C . ILE B 1 233 ? -10.547 -15.289 -2.438 1 92.56 233 ILE B C 1
ATOM 6467 O O . ILE B 1 233 ? -11.648 -15.469 -1.913 1 92.56 233 ILE B O 1
ATOM 6471 N N . ARG B 1 234 ? -10.062 -16.109 -3.375 1 91.31 234 ARG B N 1
ATOM 6472 C CA . ARG B 1 234 ? -10.789 -17.297 -3.789 1 91.31 234 ARG B CA 1
ATOM 6473 C C . ARG B 1 234 ? -11.055 -18.219 -2.6 1 91.31 234 ARG B C 1
ATOM 6475 O O . ARG B 1 234 ? -12.188 -18.641 -2.377 1 91.31 234 ARG B O 1
ATOM 6482 N N . ASP B 1 235 ? -10.055 -18.438 -1.869 1 92.81 235 ASP B N 1
ATOM 6483 C CA . ASP B 1 235 ? -10.156 -19.297 -0.69 1 92.81 235 ASP B CA 1
ATOM 6484 C C . ASP B 1 235 ? -10.984 -18.625 0.405 1 92.81 235 ASP B C 1
ATOM 6486 O O . ASP B 1 235 ? -11.758 -19.297 1.093 1 92.81 235 ASP B O 1
ATOM 6490 N N . VAL B 1 236 ? -10.828 -17.359 0.523 1 93.75 236 VAL B N 1
ATOM 6491 C CA . VAL B 1 236 ? -11.523 -16.609 1.56 1 93.75 236 VAL B CA 1
ATOM 6492 C C . VAL B 1 236 ? -13.031 -16.688 1.322 1 93.75 236 VAL B C 1
ATOM 6494 O O . VAL B 1 236 ? -13.805 -16.875 2.264 1 93.75 236 VAL B O 1
ATOM 6497 N N . ILE B 1 237 ? -13.438 -16.578 0.084 1 92.56 237 ILE B N 1
ATOM 6498 C CA . ILE B 1 237 ? -14.852 -16.625 -0.27 1 92.56 237 ILE B CA 1
ATOM 6499 C C . ILE B 1 237 ? -15.391 -18.031 -0.068 1 92.56 237 ILE B C 1
ATOM 6501 O O . ILE B 1 237 ? -16.438 -18.219 0.555 1 92.56 237 ILE B O 1
ATOM 6505 N N . LEU B 1 238 ? -14.656 -19 -0.547 1 93 238 LEU B N 1
ATOM 6506 C CA . LEU B 1 238 ? -15.117 -20.375 -0.498 1 93 238 LEU B CA 1
ATOM 6507 C C . LEU B 1 238 ? -15.172 -20.891 0.94 1 93 238 LEU B C 1
ATOM 6509 O O . LEU B 1 238 ? -16.031 -21.703 1.28 1 93 238 LEU B O 1
ATOM 6513 N N . ASP B 1 239 ? -14.328 -20.359 1.757 1 91.69 239 ASP B N 1
ATOM 6514 C CA . ASP B 1 239 ? -14.273 -20.812 3.143 1 91.69 239 ASP B CA 1
ATOM 6515 C C . ASP B 1 239 ? -15.07 -19.891 4.059 1 91.69 239 ASP B C 1
ATOM 6517 O O . ASP B 1 239 ? -15.203 -20.156 5.254 1 91.69 239 ASP B O 1
ATOM 6521 N N . ASN B 1 240 ? -15.594 -18.891 3.566 1 89.81 240 ASN B N 1
ATOM 6522 C CA . ASN B 1 240 ? -16.344 -17.922 4.352 1 89.81 240 ASN B CA 1
ATOM 6523 C C . ASN B 1 240 ? -15.555 -17.438 5.559 1 89.81 240 ASN B C 1
ATOM 6525 O O . ASN B 1 240 ? -16.047 -17.484 6.688 1 89.81 240 ASN B O 1
ATOM 6529 N N . SER B 1 241 ? -14.32 -17.094 5.254 1 92 241 SER B N 1
ATOM 6530 C CA . SER B 1 241 ? -13.438 -16.719 6.348 1 92 241 SER B CA 1
ATOM 6531 C C . SER B 1 241 ? -13.156 -15.227 6.348 1 92 241 SER B C 1
ATOM 6533 O O . SER B 1 241 ? -12.133 -14.781 6.863 1 92 241 SER B O 1
ATOM 6535 N N . GLN B 1 242 ? -14.023 -14.445 5.758 1 92.38 242 GLN B N 1
ATOM 6536 C CA . GLN B 1 242 ? -13.828 -13 5.656 1 92.38 242 GLN B CA 1
ATOM 6537 C C . GLN B 1 242 ? -13.609 -12.375 7.027 1 92.38 242 GLN B C 1
ATOM 6539 O O . GLN B 1 242 ? -12.75 -11.5 7.188 1 92.38 242 GLN B O 1
ATOM 6544 N N . LYS B 1 243 ? -14.273 -12.867 8.039 1 90.88 243 LYS B N 1
ATOM 6545 C CA . LYS B 1 243 ? -14.242 -12.289 9.383 1 90.88 243 LYS B CA 1
ATOM 6546 C C . LYS B 1 243 ? -12.844 -12.383 9.992 1 90.88 243 LYS B C 1
ATOM 6548 O O . LYS B 1 243 ? -12.398 -11.461 10.672 1 90.88 243 LYS B O 1
ATOM 6553 N N . VAL B 1 244 ? -12.18 -13.453 9.734 1 91.44 244 VAL B N 1
ATOM 6554 C CA . VAL B 1 244 ? -10.852 -13.672 10.297 1 91.44 244 VAL B CA 1
ATOM 6555 C C . VAL B 1 244 ? -9.883 -12.617 9.758 1 91.44 244 VAL B C 1
ATOM 6557 O O . VAL B 1 244 ? -9.117 -12.016 10.523 1 91.44 244 VAL B O 1
ATOM 6560 N N . PHE B 1 245 ? -9.969 -12.352 8.523 1 91.81 245 PHE B N 1
ATOM 6561 C CA . PHE B 1 245 ? -9.055 -11.414 7.887 1 91.81 245 PHE B CA 1
ATOM 6562 C C . PHE B 1 245 ? -9.422 -9.977 8.242 1 91.81 245 PHE B C 1
ATOM 6564 O O . PHE B 1 245 ? -8.539 -9.141 8.461 1 91.81 245 PHE B O 1
ATOM 6571 N N . THR B 1 246 ? -10.695 -9.672 8.383 1 92.75 246 THR B N 1
ATOM 6572 C CA . THR B 1 246 ? -11.125 -8.312 8.703 1 92.75 246 THR B CA 1
ATOM 6573 C C . THR B 1 246 ? -10.836 -7.988 10.164 1 92.75 246 THR B C 1
ATOM 6575 O O . THR B 1 246 ? -10.516 -6.848 10.492 1 92.75 246 THR B O 1
ATOM 6578 N N . GLN B 1 247 ? -10.93 -8.914 11.039 1 91 247 GLN B N 1
ATOM 6579 C CA . GLN B 1 247 ? -10.648 -8.688 12.453 1 91 247 GLN B CA 1
ATOM 6580 C C . GLN B 1 247 ? -9.156 -8.453 12.688 1 91 247 GLN B C 1
ATOM 6582 O O . GLN B 1 247 ? -8.773 -7.602 13.492 1 91 247 GLN B O 1
ATOM 6587 N N . GLY B 1 248 ? -8.383 -9.289 11.969 1 90.38 248 GLY B N 1
ATOM 6588 C CA . GLY B 1 248 ? -6.949 -9.055 12.055 1 90.38 248 GLY B CA 1
ATOM 6589 C C . GLY B 1 248 ? -6.539 -7.676 11.57 1 90.38 248 GLY B C 1
ATOM 6590 O O . GLY B 1 248 ? -5.715 -7.012 12.203 1 90.38 248 GLY B O 1
ATOM 6591 N N . TYR B 1 249 ? -7.164 -7.234 10.531 1 93.81 249 TYR B N 1
ATOM 6592 C CA . TYR B 1 249 ? -6.906 -5.914 9.969 1 93.81 249 TYR B CA 1
ATOM 6593 C C . TYR B 1 249 ? -7.367 -4.816 10.922 1 93.81 249 TYR B C 1
ATOM 6595 O O . TYR B 1 249 ? -6.656 -3.832 11.133 1 93.81 249 TYR B O 1
ATOM 6603 N N . ALA B 1 250 ? -8.5 -4.984 11.5 1 92.81 250 ALA B N 1
ATOM 6604 C CA . ALA B 1 250 ? -9.078 -3.988 12.398 1 92.81 250 ALA B CA 1
ATOM 6605 C C . ALA B 1 250 ? -8.188 -3.748 13.609 1 92.81 250 ALA B C 1
ATOM 6607 O O . ALA B 1 250 ? -7.996 -2.605 14.031 1 92.81 250 ALA B O 1
ATOM 6608 N N . ARG B 1 251 ? -7.652 -4.766 14.109 1 92.69 251 ARG B N 1
ATOM 6609 C CA . ARG B 1 251 ? -6.781 -4.652 15.273 1 92.69 251 ARG B CA 1
ATOM 6610 C C . ARG B 1 251 ? -5.508 -3.883 14.93 1 92.69 251 ARG B C 1
ATOM 6612 O O . ARG B 1 251 ? -5.07 -3.023 15.703 1 92.69 251 ARG B O 1
ATOM 6619 N N . THR B 1 252 ? -4.961 -4.188 13.797 1 93.75 252 THR B N 1
ATOM 6620 C CA . THR B 1 252 ? -3.725 -3.547 13.359 1 93.75 252 THR B CA 1
ATOM 6621 C C . THR B 1 252 ? -3.947 -2.059 13.102 1 93.75 252 THR B C 1
ATOM 6623 O O . THR B 1 252 ? -3.17 -1.222 13.57 1 93.75 252 THR B O 1
ATOM 6626 N N . VAL B 1 253 ? -5.008 -1.756 12.469 1 93.38 253 VAL B N 1
ATOM 6627 C CA . VAL B 1 253 ? -5.305 -0.374 12.109 1 93.38 253 VAL B CA 1
ATOM 6628 C C . VAL B 1 253 ? -5.656 0.425 13.359 1 93.38 253 VAL B C 1
ATOM 6630 O O . VAL B 1 253 ? -5.305 1.603 13.469 1 93.38 253 VAL B O 1
ATOM 6633 N N . HIS B 1 254 ? -6.355 -0.203 14.297 1 93.62 254 HIS B N 1
ATOM 6634 C CA . HIS B 1 254 ? -6.688 0.438 15.562 1 93.62 254 HIS B CA 1
ATOM 6635 C C . HIS B 1 254 ? -5.434 0.892 16.297 1 93.62 254 HIS B C 1
ATOM 6637 O O . HIS B 1 254 ? -5.355 2.033 16.766 1 93.62 254 HIS B O 1
ATOM 6643 N N . ASN B 1 255 ? -4.449 0.046 16.328 1 94.19 255 ASN B N 1
ATOM 6644 C CA . ASN B 1 255 ? -3.193 0.376 17 1 94.19 255 ASN B CA 1
ATOM 6645 C C . ASN B 1 255 ? -2.49 1.549 16.328 1 94.19 255 ASN B C 1
ATOM 6647 O O . ASN B 1 255 ? -1.966 2.438 17 1 94.19 255 ASN B O 1
ATOM 6651 N N . ILE B 1 256 ? -2.525 1.572 15.062 1 92.69 256 ILE B N 1
ATOM 6652 C CA . ILE B 1 256 ? -1.859 2.623 14.305 1 92.69 256 ILE B CA 1
ATOM 6653 C C . ILE B 1 256 ? -2.557 3.959 14.547 1 92.69 256 ILE B C 1
ATOM 6655 O O . ILE B 1 256 ? -1.917 4.941 14.93 1 92.69 256 ILE B O 1
ATOM 6659 N N . GLN B 1 257 ? -3.852 3.98 14.414 1 91.06 257 GLN B N 1
ATOM 6660 C CA . GLN B 1 257 ? -4.621 5.219 14.477 1 91.06 257 GLN B CA 1
ATOM 6661 C C . GLN B 1 257 ? -4.59 5.816 15.883 1 91.06 257 GLN B C 1
ATOM 6663 O O . GLN B 1 257 ? -4.43 7.027 16.047 1 91.06 257 GLN B O 1
ATOM 6668 N N . TYR B 1 258 ? -4.672 4.984 16.844 1 91.5 258 TYR B N 1
ATOM 6669 C CA . TYR B 1 258 ? -4.656 5.48 18.219 1 91.5 258 TYR B CA 1
ATOM 6670 C C . TYR B 1 258 ? -3.281 6.031 18.578 1 91.5 258 TYR B C 1
ATOM 6672 O O . TYR B 1 258 ? -3.174 7.047 19.281 1 91.5 258 TYR B O 1
ATOM 6680 N N . ALA B 1 259 ? -2.271 5.367 18.156 1 92.56 259 ALA B N 1
ATOM 6681 C CA . ALA B 1 259 ? -0.924 5.883 18.391 1 92.56 259 ALA B CA 1
ATOM 6682 C C . ALA B 1 259 ? -0.725 7.23 17.703 1 92.56 259 ALA B C 1
ATOM 6684 O O . ALA B 1 259 ? -0.159 8.156 18.281 1 92.56 259 ALA B O 1
ATOM 6685 N N . PHE B 1 260 ? -1.242 7.367 16.531 1 88.5 260 PHE B N 1
ATOM 6686 C CA . PHE B 1 260 ? -1.125 8.602 15.766 1 88.5 260 PHE B CA 1
ATOM 6687 C C . PHE B 1 260 ? -1.854 9.742 16.453 1 88.5 260 PHE B C 1
ATOM 6689 O O . PHE B 1 260 ? -1.299 10.836 16.609 1 88.5 260 PHE B O 1
ATOM 6696 N N . VAL B 1 261 ? -3.029 9.484 16.891 1 88.38 261 VAL B N 1
ATOM 6697 C CA . VAL B 1 261 ? -3.859 10.547 17.469 1 88.38 261 VAL B CA 1
ATOM 6698 C C . VAL B 1 261 ? -3.332 10.93 18.844 1 88.38 261 VAL B C 1
ATOM 6700 O O . VAL B 1 261 ? -3.375 12.102 19.234 1 88.38 261 VAL B O 1
ATOM 6703 N N . GLN B 1 262 ? -2.857 9.969 19.531 1 91.62 262 GLN B N 1
ATOM 6704 C CA . GLN B 1 262 ? -2.256 10.273 20.812 1 91.62 262 GLN B CA 1
ATOM 6705 C C . GLN B 1 262 ? -1.042 11.18 20.656 1 91.62 262 GLN B C 1
ATOM 6707 O O . GLN B 1 262 ? -0.864 12.125 21.438 1 91.62 262 GLN B O 1
ATOM 6712 N N . ASN B 1 263 ? -0.245 10.906 19.703 1 91.69 263 ASN B N 1
ATOM 6713 C CA . ASN B 1 263 ? 0.904 11.766 19.438 1 91.69 263 ASN B CA 1
ATOM 6714 C C . ASN B 1 263 ? 0.47 13.156 18.984 1 91.69 263 ASN B C 1
ATOM 6716 O O . ASN B 1 263 ? 1.077 14.156 19.375 1 91.69 263 ASN B O 1
ATOM 6720 N N . SER B 1 264 ? -0.558 13.141 18.156 1 88.5 264 SER B N 1
ATOM 6721 C CA . SER B 1 264 ? -1.078 14.43 17.703 1 88.5 264 SER B CA 1
ATOM 6722 C C . SER B 1 264 ? -1.624 15.242 18.875 1 88.5 264 SER B C 1
ATOM 6724 O O . SER B 1 264 ? -1.392 16.453 18.953 1 88.5 264 SER B O 1
ATOM 6726 N N . PHE B 1 265 ? -2.242 14.586 19.828 1 89.69 265 PHE B N 1
ATOM 6727 C CA . PHE B 1 265 ? -2.779 15.227 21.016 1 89.69 265 PHE B CA 1
ATOM 6728 C C . PHE B 1 265 ? -1.654 15.742 21.906 1 89.69 265 PHE B C 1
ATOM 6730 O O . PHE B 1 265 ? -1.68 16.891 22.344 1 89.69 265 PHE B O 1
ATOM 6737 N N . LEU B 1 266 ? -0.705 14.93 22.125 1 91.62 266 LEU B N 1
ATOM 6738 C CA . LEU B 1 266 ? 0.401 15.281 23.016 1 91.62 266 LEU B CA 1
ATOM 6739 C C . LEU B 1 266 ? 1.219 16.422 22.422 1 91.62 266 LEU B C 1
ATOM 6741 O O . LEU B 1 266 ? 1.843 17.188 23.156 1 91.62 266 LEU B O 1
ATOM 6745 N N . SER B 1 267 ? 1.175 16.547 21.109 1 91.5 267 SER B N 1
ATOM 6746 C CA . SER B 1 267 ? 1.921 17.609 20.453 1 91.5 267 SER B CA 1
ATOM 6747 C C . SER B 1 267 ? 1.191 18.953 20.562 1 91.5 267 SER B C 1
ATOM 6749 O O . SER B 1 267 ? 1.82 20.016 20.531 1 91.5 267 SER B O 1
ATOM 6751 N N . ALA B 1 268 ? -0.114 18.906 20.703 1 88.81 268 ALA B N 1
ATOM 6752 C CA . ALA B 1 268 ? -0.917 20.125 20.719 1 88.81 268 ALA B CA 1
ATOM 6753 C C . ALA B 1 268 ? -1.231 20.562 22.141 1 88.81 268 ALA B C 1
ATOM 6755 O O . ALA B 1 268 ? -1.538 21.734 22.391 1 88.81 268 ALA B O 1
ATOM 6756 N N . LEU B 1 269 ? -1.037 19.766 23.109 1 88.88 269 LEU B N 1
ATOM 6757 C CA . LEU B 1 269 ? -1.495 19.938 24.484 1 88.88 269 LEU B CA 1
ATOM 6758 C C . LEU B 1 269 ? -0.78 21.109 25.156 1 88.88 269 LEU B C 1
ATOM 6760 O O . LEU B 1 269 ? -1.41 21.922 25.844 1 88.88 269 LEU B O 1
ATOM 6764 N N . PRO B 1 270 ? 0.509 21.297 24.938 1 88.31 270 PRO B N 1
ATOM 6765 C CA . PRO B 1 270 ? 1.229 22.297 25.734 1 88.31 270 PRO B CA 1
ATOM 6766 C C . PRO B 1 270 ? 0.772 23.734 25.438 1 88.31 270 PRO B C 1
ATOM 6768 O O . PRO B 1 270 ? 0.769 24.578 26.328 1 88.31 270 PRO B O 1
ATOM 6771 N N . LYS B 1 271 ? 0.359 23.953 24.188 1 86.06 271 LYS B N 1
ATOM 6772 C CA . LYS B 1 271 ? -0.074 25.297 23.828 1 86.06 271 LYS B CA 1
ATOM 6773 C C . LYS B 1 271 ? -1.176 25.797 24.75 1 86.06 271 LYS B C 1
ATOM 6775 O O . LYS B 1 271 ? -1.088 26.906 25.297 1 86.06 271 LYS B O 1
ATOM 6780 N N . ASN B 1 272 ? -2.152 24.984 25 1 84.69 272 ASN B N 1
ATOM 6781 C CA . ASN B 1 272 ? -3.289 25.344 25.844 1 84.69 272 ASN B CA 1
ATOM 6782 C C . ASN B 1 272 ? -2.9 25.453 27.312 1 84.69 272 ASN B C 1
ATOM 6784 O O . ASN B 1 272 ? -3.357 26.344 28.031 1 84.69 272 ASN B O 1
ATOM 6788 N N . LEU B 1 273 ? -2.041 24.625 27.75 1 87.12 273 LEU B N 1
ATOM 6789 C CA . LEU B 1 273 ? -1.615 24.609 29.141 1 87.12 273 LEU B CA 1
ATOM 6790 C C . LEU B 1 273 ? -0.763 25.828 29.469 1 87.12 273 LEU B C 1
ATOM 6792 O O . LEU B 1 273 ? -0.951 26.469 30.5 1 87.12 273 LEU B O 1
ATOM 6796 N N . LEU B 1 274 ? 0.087 26.141 28.547 1 87.5 274 LEU B N 1
ATOM 6797 C CA . LEU B 1 274 ? 1.037 27.219 28.828 1 87.5 274 LEU B CA 1
ATOM 6798 C C . LEU B 1 274 ? 0.411 28.578 28.578 1 87.5 274 LEU B C 1
ATOM 6800 O O . LEU B 1 274 ? 0.872 29.594 29.109 1 87.5 274 LEU B O 1
ATOM 6804 N N . GLU B 1 275 ? -0.581 28.562 27.703 1 82.75 275 GLU B N 1
ATOM 6805 C CA . GLU B 1 275 ? -1.34 29.812 27.578 1 82.75 275 GLU B CA 1
ATOM 6806 C C . GLU B 1 275 ? -1.974 30.203 28.906 1 82.75 275 GLU B C 1
ATOM 6808 O O . GLU B 1 275 ? -1.99 31.391 29.266 1 82.75 275 GLU B O 1
ATOM 6813 N N . VAL B 1 276 ? -2.494 29.266 29.688 1 83.38 276 VAL B N 1
ATOM 6814 C CA . VAL B 1 276 ? -3.064 29.516 31.016 1 83.38 276 VAL B CA 1
ATOM 6815 C C . VAL B 1 276 ? -1.973 30.016 31.969 1 83.38 276 VAL B C 1
ATOM 6817 O O . VAL B 1 276 ? -2.205 30.906 32.781 1 83.38 276 VAL B O 1
ATOM 6820 N N . LEU B 1 277 ? -0.912 29.422 31.797 1 84.69 277 LEU B N 1
ATOM 6821 C CA . LEU B 1 277 ? 0.204 29.844 32.625 1 84.69 277 LEU B CA 1
ATOM 6822 C C . LEU B 1 277 ? 0.561 31.312 32.344 1 84.69 277 LEU B C 1
ATOM 6824 O O . LEU B 1 277 ? 0.872 32.062 33.25 1 84.69 277 LEU B O 1
ATOM 6828 N N . GLY B 1 278 ? 0.545 31.672 31.078 1 79.38 278 GLY B N 1
ATOM 6829 C CA . GLY B 1 278 ? 0.822 33.031 30.703 1 79.38 278 GLY B CA 1
ATOM 6830 C C . GLY B 1 278 ? -0.186 34.031 31.25 1 79.38 278 GLY B C 1
ATOM 6831 O O . GLY B 1 278 ? 0.191 35.062 31.812 1 79.38 278 GLY B O 1
ATOM 6832 N N . ILE B 1 279 ? -1.414 33.688 31.172 1 79.25 279 ILE B N 1
ATOM 6833 C CA . ILE B 1 279 ? -2.475 34.531 31.656 1 79.25 279 ILE B CA 1
ATOM 6834 C C . ILE B 1 279 ? -2.385 34.656 33.188 1 79.25 279 ILE B C 1
ATOM 6836 O O . ILE B 1 279 ? -2.568 35.719 33.75 1 79.25 279 ILE B O 1
ATOM 6840 N N . THR B 1 280 ? -2.1 33.562 33.812 1 81.44 280 THR B N 1
ATOM 6841 C CA . THR B 1 280 ? -1.951 33.531 35.25 1 81.44 280 THR B CA 1
ATOM 6842 C C . THR B 1 280 ? -0.786 34.406 35.688 1 81.44 280 THR B C 1
ATOM 6844 O O . THR B 1 280 ? -0.902 35.156 36.656 1 81.44 280 THR B O 1
ATOM 6847 N N . LEU B 1 281 ? 0.241 34.312 34.938 1 79.81 281 LEU B N 1
ATOM 6848 C CA . LEU B 1 281 ? 1.42 35.125 35.281 1 79.81 281 LEU B CA 1
ATOM 6849 C C . LEU B 1 281 ? 1.146 36.594 35.094 1 79.81 281 LEU B C 1
ATOM 6851 O O . LEU B 1 281 ? 1.591 37.438 35.906 1 79.81 281 LEU B O 1
ATOM 6855 N N . ILE B 1 282 ? 0.475 36.906 34.062 1 76.5 282 ILE B N 1
ATOM 6856 C CA . ILE B 1 282 ? 0.122 38.312 33.781 1 76.5 282 ILE B CA 1
ATOM 6857 C C . ILE B 1 282 ? -0.795 38.812 34.906 1 76.5 282 ILE B C 1
ATOM 6859 O O . ILE B 1 282 ? -0.621 39.938 35.375 1 76.5 282 ILE B O 1
ATOM 6863 N N . ALA B 1 283 ? -1.748 38 35.344 1 78 283 ALA B N 1
ATOM 6864 C CA . ALA B 1 283 ? -2.688 38.375 36.375 1 78 283 ALA B CA 1
ATOM 6865 C C . ALA B 1 283 ? -1.969 38.562 37.719 1 78 283 ALA B C 1
ATOM 6867 O O . ALA B 1 283 ? -2.252 39.531 38.438 1 78 283 ALA B O 1
ATOM 6868 N N . LEU B 1 284 ? -1.092 37.75 37.938 1 79.31 284 LEU B N 1
ATOM 6869 C CA . LEU B 1 284 ? -0.358 37.812 39.219 1 79.31 284 LEU B CA 1
ATOM 6870 C C . LEU B 1 284 ? 0.585 39 39.219 1 79.31 284 LEU B C 1
ATOM 6872 O O . LEU B 1 284 ? 0.762 39.656 40.25 1 79.31 284 LEU B O 1
ATOM 6876 N N . LEU B 1 285 ? 1.142 39.281 38.125 1 76.12 285 LEU B N 1
ATOM 6877 C CA . LEU B 1 285 ? 2.023 40.438 38 1 76.12 285 LEU B CA 1
ATOM 6878 C C . LEU B 1 285 ? 1.236 41.719 38.156 1 76.12 285 LEU B C 1
ATOM 6880 O O . LEU B 1 285 ? 1.701 42.656 38.812 1 76.12 285 LEU B O 1
ATOM 6884 N N . ALA B 1 286 ? 0.142 41.719 37.5 1 74.81 286 ALA B N 1
ATOM 6885 C CA . ALA B 1 286 ? -0.724 42.906 37.625 1 74.81 286 ALA B CA 1
ATOM 6886 C C . ALA B 1 286 ? -1.142 43.125 39.094 1 74.81 286 ALA B C 1
ATOM 6888 O O . ALA B 1 286 ? -1.16 44.281 39.562 1 74.81 286 ALA B O 1
ATOM 6889 N N . TYR B 1 287 ? -1.446 42.125 39.719 1 75.88 287 TYR B N 1
ATOM 6890 C CA . TYR B 1 287 ? -1.839 42.188 41.125 1 75.88 287 TYR B CA 1
ATOM 6891 C C . TYR B 1 287 ? -0.677 42.688 41.969 1 75.88 287 TYR B C 1
ATOM 6893 O O . TYR B 1 287 ? -0.854 43.531 42.844 1 75.88 287 TYR B O 1
ATOM 6901 N N . ALA B 1 288 ? 0.429 42.219 41.781 1 75.38 288 ALA B N 1
ATOM 6902 C CA . ALA B 1 288 ? 1.609 42.562 42.562 1 75.38 288 ALA B CA 1
ATOM 6903 C C . ALA B 1 288 ? 2.002 44.031 42.344 1 75.38 288 ALA B C 1
ATOM 6905 O O . ALA B 1 288 ? 2.439 44.719 43.281 1 75.38 288 ALA B O 1
ATOM 6906 N N . MET B 1 289 ? 1.822 44.438 41.156 1 73.38 289 MET B N 1
ATOM 6907 C CA . MET B 1 289 ? 2.207 45.781 40.844 1 73.38 289 MET B CA 1
ATOM 6908 C C . MET B 1 289 ? 1.226 46.781 41.438 1 73.38 289 MET B C 1
ATOM 6910 O O . MET B 1 289 ? 1.597 47.938 41.75 1 73.38 289 MET B O 1
ATOM 6914 N N . GLN B 1 290 ? 0.051 46.438 41.469 1 71.94 290 GLN B N 1
ATOM 6915 C CA . GLN B 1 290 ? -0.958 47.312 42 1 71.94 290 GLN B CA 1
ATOM 6916 C C . GLN B 1 290 ? -0.844 47.406 43.531 1 71.94 290 GLN B C 1
ATOM 6918 O O . GLN B 1 290 ? -1.168 48.406 44.125 1 71.94 290 GLN B O 1
ATOM 6923 N N . THR B 1 291 ? -0.533 46.344 44.125 1 70.38 291 THR B N 1
ATOM 6924 C CA . THR B 1 291 ? -0.438 46.312 45.562 1 70.38 291 THR B CA 1
ATOM 6925 C C . THR B 1 291 ? 0.93 46.844 46.031 1 70.38 291 THR B C 1
ATOM 6927 O O . THR B 1 291 ? 1.121 47.156 47.188 1 70.38 291 THR B O 1
ATOM 6930 N N . GLY B 1 292 ? 1.83 46.875 45.125 1 65.12 292 GLY B N 1
ATOM 6931 C CA . GLY B 1 292 ? 3.15 47.344 45.5 1 65.12 292 GLY B CA 1
ATOM 6932 C C . GLY B 1 292 ? 3.271 48.844 45.5 1 65.12 292 GLY B C 1
ATOM 6933 O O . GLY B 1 292 ? 2.33 49.562 45.094 1 65.12 292 GLY B O 1
ATOM 6934 N N . PRO B 1 293 ? 4.336 49.375 46.125 1 58.81 293 PRO B N 1
ATOM 6935 C CA . PRO B 1 293 ? 4.523 50.812 46.281 1 58.81 293 PRO B CA 1
ATOM 6936 C C . PRO B 1 293 ? 4.598 51.562 44.969 1 58.81 293 PRO B C 1
ATOM 6938 O O . PRO B 1 293 ? 4.516 52.781 44.938 1 58.81 293 PRO B O 1
ATOM 6941 N N . SER B 1 294 ? 5.047 51.031 43.938 1 53.75 294 SER B N 1
ATOM 6942 C CA . SER B 1 294 ? 5.223 51.75 42.688 1 53.75 294 SER B CA 1
ATOM 6943 C C . SER B 1 294 ? 3.893 51.969 41.969 1 53.75 294 SER B C 1
ATOM 6945 O O . SER B 1 294 ? 3.068 51.062 41.906 1 53.75 294 SER B O 1
ATOM 6947 N N . SER B 1 295 ? 3.494 53.219 41.906 1 53.56 295 SER B N 1
ATOM 6948 C CA . SER B 1 295 ? 2.229 53.719 41.375 1 53.56 295 SER B CA 1
ATOM 6949 C C . SER B 1 295 ? 1.841 52.969 40.094 1 53.56 295 SER B C 1
ATOM 6951 O O . SER B 1 295 ? 2.701 52.438 39.406 1 53.56 295 SER B O 1
ATOM 6953 N N . GLY B 1 296 ? 0.508 52.625 39.938 1 54.41 296 GLY B N 1
ATOM 6954 C CA . GLY B 1 296 ? -0.29 52.094 38.844 1 54.41 296 GLY B CA 1
ATOM 6955 C C . GLY B 1 296 ? 0.214 52.531 37.469 1 54.41 296 GLY B C 1
ATOM 6956 O O . GLY B 1 296 ? -0.18 51.969 36.469 1 54.41 296 GLY B O 1
ATOM 6957 N N . GLN B 1 297 ? 1.011 53.562 37.5 1 53.59 297 GLN B N 1
ATOM 6958 C CA . GLN B 1 297 ? 1.299 54.156 36.188 1 53.59 297 GLN B CA 1
ATOM 6959 C C . GLN B 1 297 ? 2.258 53.312 35.375 1 53.59 297 GLN B C 1
ATOM 6961 O O . GLN B 1 297 ? 2.164 53.25 34.156 1 53.59 297 GLN B O 1
ATOM 6966 N N . ASN B 1 298 ? 3.207 52.594 36.062 1 55.53 298 ASN B N 1
ATOM 6967 C CA . ASN B 1 298 ? 4.176 51.812 35.312 1 55.53 298 ASN B CA 1
ATOM 6968 C C . ASN B 1 298 ? 3.705 50.375 35.062 1 55.53 298 ASN B C 1
ATOM 6970 O O . ASN B 1 298 ? 4.426 49.594 34.5 1 55.53 298 ASN B O 1
ATOM 6974 N N . ALA B 1 299 ? 2.596 50.156 35.594 1 61.91 299 ALA B N 1
ATOM 6975 C CA . ALA B 1 299 ? 2.09 48.781 35.531 1 61.91 299 ALA B CA 1
ATOM 6976 C C . ALA B 1 299 ? 1.6 48.438 34.125 1 61.91 299 ALA B C 1
ATOM 6978 O O . ALA B 1 299 ? 1.857 47.344 33.594 1 61.91 299 ALA B O 1
ATOM 6979 N N . LEU B 1 300 ? 1.074 49.438 33.469 1 61.53 300 LEU B N 1
ATOM 6980 C CA . LEU B 1 300 ? 0.422 49.156 32.188 1 61.53 300 LEU B CA 1
ATOM 6981 C C . LEU B 1 300 ? 1.451 48.844 31.109 1 61.53 300 LEU B C 1
ATOM 6983 O O . LEU B 1 300 ? 1.312 47.875 30.391 1 61.53 300 LEU B O 1
ATOM 6987 N N . PRO B 1 301 ? 2.52 49.688 31.141 1 56.47 301 PRO B N 1
ATOM 6988 C CA . PRO B 1 301 ? 3.531 49.375 30.125 1 56.47 301 PRO B CA 1
ATOM 6989 C C . PRO B 1 301 ? 4.184 48 30.344 1 56.47 301 PRO B C 1
ATOM 6991 O O . PRO B 1 301 ? 4.469 47.312 29.375 1 56.47 301 PRO B O 1
ATOM 6994 N N . LEU B 1 302 ? 4.363 47.719 31.578 1 63.66 302 LEU B N 1
ATOM 6995 C CA . LEU B 1 302 ? 4.996 46.438 31.891 1 63.66 302 LEU B CA 1
ATOM 6996 C C . LEU B 1 302 ? 4.074 45.281 31.531 1 63.66 302 LEU B C 1
ATOM 6998 O O . LEU B 1 302 ? 4.52 44.25 30.984 1 63.66 302 LEU B O 1
ATOM 7002 N N . LEU B 1 303 ? 2.838 45.375 31.812 1 68 303 LEU B N 1
ATOM 7003 C CA . LEU B 1 303 ? 1.861 44.344 31.484 1 68 303 LEU B CA 1
ATOM 7004 C C . LEU B 1 303 ? 1.694 44.219 29.984 1 68 303 LEU B C 1
ATOM 7006 O O . LEU B 1 303 ? 1.527 43.094 29.469 1 68 303 LEU B O 1
ATOM 7010 N N . GLY B 1 304 ? 1.716 45.312 29.297 1 62.28 304 GLY B N 1
ATOM 7011 C CA . GLY B 1 304 ? 1.675 45.281 27.844 1 62.28 304 GLY B CA 1
ATOM 7012 C C . GLY B 1 304 ? 2.863 44.562 27.234 1 62.28 304 GLY B C 1
ATOM 7013 O O . GLY B 1 304 ? 2.705 43.781 26.281 1 62.28 304 GLY B O 1
ATOM 7014 N N . ALA B 1 305 ? 3.994 44.875 27.828 1 59.59 305 ALA B N 1
ATOM 7015 C CA . ALA B 1 305 ? 5.199 44.188 27.344 1 59.59 305 ALA B CA 1
ATOM 7016 C C . ALA B 1 305 ? 5.121 42.688 27.562 1 59.59 305 ALA B C 1
ATOM 7018 O O . ALA B 1 305 ? 5.523 41.906 26.688 1 59.59 305 ALA B O 1
ATOM 7019 N N . PHE B 1 306 ? 4.598 42.281 28.656 1 65.12 306 PHE B N 1
ATOM 7020 C CA . PHE B 1 306 ? 4.445 40.875 28.969 1 65.12 306 PHE B CA 1
ATOM 7021 C C . PHE B 1 306 ? 3.43 40.219 28.031 1 65.12 306 PHE B C 1
ATOM 7023 O O . PHE B 1 306 ? 3.617 39.094 27.594 1 65.12 306 PHE B O 1
ATOM 7030 N N . ALA B 1 307 ? 2.422 40.938 27.828 1 64.56 307 ALA B N 1
ATOM 7031 C CA . ALA B 1 307 ? 1.385 40.406 26.938 1 64.56 307 ALA B CA 1
ATOM 7032 C C . ALA B 1 307 ? 1.909 40.25 25.516 1 64.56 307 ALA B C 1
ATOM 7034 O O . ALA B 1 307 ? 1.62 39.25 24.859 1 64.56 307 ALA B O 1
ATOM 7035 N N . LEU B 1 308 ? 2.643 41.25 25.094 1 59.88 308 LEU B N 1
ATOM 7036 C CA . LEU B 1 308 ? 3.242 41.156 23.766 1 59.88 308 LEU B CA 1
ATOM 7037 C C . LEU B 1 308 ? 4.25 40.031 23.688 1 59.88 308 LEU B C 1
ATOM 7039 O O . LEU B 1 308 ? 4.309 39.312 22.688 1 59.88 308 LEU B O 1
ATOM 7043 N N . GLY B 1 309 ? 5.094 39.938 24.734 1 62.25 309 GLY B N 1
ATOM 7044 C CA . GLY B 1 309 ? 6.027 38.812 24.797 1 62.25 309 GLY B CA 1
ATOM 7045 C C . GLY B 1 309 ? 5.352 37.469 24.734 1 62.25 309 GLY B C 1
ATOM 7046 O O . GLY B 1 309 ? 5.789 36.562 24.016 1 62.25 309 GLY B O 1
ATOM 7047 N N . ALA B 1 310 ? 4.273 37.375 25.5 1 68.06 310 ALA B N 1
ATOM 7048 C CA . ALA B 1 310 ? 3.525 36.125 25.531 1 68.06 310 ALA B CA 1
ATOM 7049 C C . ALA B 1 310 ? 2.92 35.812 24.156 1 68.06 310 ALA B C 1
ATOM 7051 O O . ALA B 1 310 ? 2.961 34.688 23.688 1 68.06 310 ALA B O 1
ATOM 7052 N N . GLN B 1 311 ? 2.385 36.781 23.5 1 66.69 311 GLN B N 1
ATOM 7053 C CA . GLN B 1 311 ? 1.721 36.625 22.219 1 66.69 311 GLN B CA 1
ATOM 7054 C C . GLN B 1 311 ? 2.715 36.219 21.141 1 66.69 311 GLN B C 1
ATOM 7056 O O . GLN B 1 311 ? 2.361 35.5 20.203 1 66.69 311 GLN B O 1
ATOM 7061 N N . ARG B 1 312 ? 3.938 36.562 21.312 1 65.88 312 ARG B N 1
ATOM 7062 C CA . ARG B 1 312 ? 4.934 36.312 20.281 1 65.88 312 ARG B CA 1
ATOM 7063 C C . ARG B 1 312 ? 5.805 35.125 20.641 1 65.88 312 ARG B C 1
ATOM 7065 O O . ARG B 1 312 ? 6.176 34.312 19.766 1 65.88 312 ARG B O 1
ATOM 7072 N N . LEU B 1 313 ? 6.16 35.094 21.953 1 76.44 313 LEU B N 1
ATOM 7073 C CA . LEU B 1 313 ? 7.09 34.031 22.375 1 76.44 313 LEU B CA 1
ATOM 7074 C C . LEU B 1 313 ? 6.395 32.688 22.422 1 76.44 313 LEU B C 1
ATOM 7076 O O . LEU B 1 313 ? 7 31.656 22.109 1 76.44 313 LEU B O 1
ATOM 7080 N N . LEU B 1 314 ? 5.16 32.75 22.844 1 82.75 314 LEU B N 1
ATOM 7081 C CA . LEU B 1 314 ? 4.453 31.5 23.062 1 82.75 314 LEU B CA 1
ATOM 7082 C C . LEU B 1 314 ? 4.344 30.703 21.766 1 82.75 314 LEU B C 1
ATOM 7084 O O . LEU B 1 314 ? 4.617 29.516 21.734 1 82.75 314 LEU B O 1
ATOM 7088 N N . PRO B 1 315 ? 3.977 31.359 20.594 1 79.69 315 PRO B N 1
ATOM 7089 C CA . PRO B 1 315 ? 3.938 30.594 19.344 1 79.69 315 PRO B CA 1
ATOM 7090 C C . PRO B 1 315 ? 5.301 30.031 18.953 1 79.69 315 PRO B C 1
ATOM 7092 O O . PRO B 1 315 ? 5.387 28.922 18.422 1 79.69 315 PRO B O 1
ATOM 7095 N N . GLY B 1 316 ? 6.32 30.859 19.203 1 83.06 316 GLY B N 1
ATOM 7096 C CA . GLY B 1 316 ? 7.664 30.391 18.922 1 83.06 316 GLY B CA 1
ATOM 7097 C C . GLY B 1 316 ? 8.039 29.156 19.719 1 83.06 316 GLY B C 1
ATOM 7098 O O . GLY B 1 316 ? 8.562 28.188 19.172 1 83.06 316 GLY B O 1
ATOM 7099 N N . LEU B 1 317 ? 7.742 29.188 20.984 1 88.31 317 LEU B N 1
ATOM 7100 C CA . LEU B 1 317 ? 8.047 28.062 21.859 1 88.31 317 LEU B CA 1
ATOM 7101 C C . LEU B 1 317 ? 7.172 26.859 21.516 1 88.31 317 LEU B C 1
ATOM 7103 O O . LEU B 1 317 ? 7.621 25.719 21.594 1 88.31 317 LEU B O 1
ATOM 7107 N N . GLN B 1 318 ? 5.996 27.188 21.203 1 88.94 318 GLN B N 1
ATOM 7108 C CA . GLN B 1 318 ? 5.094 26.109 20.797 1 88.94 318 GLN B CA 1
ATOM 7109 C C . GLN B 1 318 ? 5.59 25.438 19.531 1 88.94 318 GLN B C 1
ATOM 7111 O O . GLN B 1 318 ? 5.488 24.203 19.391 1 88.94 318 GLN B O 1
ATOM 7116 N N . GLN B 1 319 ? 6.066 26.219 18.609 1 89.44 319 GLN B N 1
ATOM 7117 C CA . GLN B 1 319 ? 6.602 25.656 17.359 1 89.44 319 GLN B CA 1
ATOM 7118 C C . GLN B 1 319 ? 7.805 24.75 17.641 1 89.44 319 GLN B C 1
ATOM 7120 O O . GLN B 1 319 ? 7.961 23.703 17.016 1 89.44 319 GLN B O 1
ATOM 7125 N N . ILE B 1 320 ? 8.633 25.219 18.547 1 92.12 320 ILE B N 1
ATOM 7126 C CA . ILE B 1 320 ? 9.789 24.406 18.922 1 92.12 320 ILE B CA 1
ATOM 7127 C C . ILE B 1 320 ? 9.32 23.062 19.484 1 92.12 320 ILE B C 1
ATOM 7129 O O . ILE B 1 320 ? 9.805 22.016 19.078 1 92.12 320 ILE B O 1
ATOM 7133 N N . TYR B 1 321 ? 8.383 23.141 20.312 1 93 321 TYR B N 1
ATOM 7134 C CA . TYR B 1 321 ? 7.871 21.938 20.953 1 93 321 TYR B CA 1
ATOM 7135 C C . TYR B 1 321 ? 7.195 21.031 19.922 1 93 321 TYR B C 1
ATOM 7137 O O . TYR B 1 321 ? 7.391 19.812 19.938 1 93 321 TYR B O 1
ATOM 7145 N N . TYR B 1 322 ? 6.395 21.594 19.156 1 92.25 322 TYR B N 1
ATOM 7146 C CA . TYR B 1 322 ? 5.676 20.828 18.141 1 92.25 322 TYR B CA 1
ATOM 7147 C C . TYR B 1 322 ? 6.648 20.109 17.219 1 92.25 322 TYR B C 1
ATOM 7149 O O . TYR B 1 322 ? 6.488 18.906 16.953 1 92.25 322 TYR B O 1
ATOM 7157 N N . SER B 1 323 ? 7.617 20.844 16.734 1 93.06 323 SER B N 1
ATOM 7158 C CA . SER B 1 323 ? 8.641 20.25 15.875 1 93.06 323 SER B CA 1
ATOM 7159 C C . SER B 1 323 ? 9.375 19.125 16.594 1 93.06 323 SER B C 1
ATOM 7161 O O . SER B 1 323 ? 9.602 18.062 16.031 1 93.06 323 SER B O 1
ATOM 7163 N N . TRP B 1 324 ? 9.68 19.422 17.812 1 92.62 324 TRP B N 1
ATOM 7164 C CA . TRP B 1 324 ? 10.336 18.406 18.641 1 92.62 324 TRP B CA 1
ATOM 7165 C C . TRP B 1 324 ? 9.469 17.172 18.781 1 92.62 324 TRP B C 1
ATOM 7167 O O . TRP B 1 324 ? 9.961 16.047 18.688 1 92.62 324 TRP B O 1
ATOM 7177 N N . SER B 1 325 ? 8.234 17.375 19.047 1 93.25 325 SER B N 1
ATOM 7178 C CA . SER B 1 325 ? 7.293 16.281 19.25 1 93.25 325 SER B CA 1
ATOM 7179 C C . SER B 1 325 ? 7.152 15.438 17.984 1 93.25 325 SER B C 1
ATOM 7181 O O . SER B 1 325 ? 7.113 14.203 18.047 1 93.25 325 SER B O 1
ATOM 7183 N N . LEU B 1 326 ? 7.102 16.094 16.828 1 91.44 326 LEU B N 1
ATOM 7184 C CA . LEU B 1 326 ? 6.969 15.383 15.562 1 91.44 326 LEU B CA 1
ATOM 7185 C C . LEU B 1 326 ? 8.227 14.562 15.266 1 91.44 326 LEU B C 1
ATOM 7187 O O . LEU B 1 326 ? 8.133 13.422 14.82 1 91.44 326 LEU B O 1
ATOM 7191 N N . ILE B 1 327 ? 9.289 15.156 15.531 1 92.44 327 ILE B N 1
ATOM 7192 C CA . ILE B 1 327 ? 10.547 14.469 15.289 1 92.44 327 ILE B CA 1
ATOM 7193 C C . ILE B 1 327 ? 10.633 13.211 16.156 1 92.44 327 ILE B C 1
ATOM 7195 O O . ILE B 1 327 ? 10.938 12.125 15.656 1 92.44 327 ILE B O 1
ATOM 7199 N N . ASN B 1 328 ? 10.289 13.383 17.375 1 91.62 328 ASN B N 1
ATOM 7200 C CA . ASN B 1 328 ? 10.344 12.242 18.297 1 91.62 328 ASN B CA 1
ATOM 7201 C C . ASN B 1 328 ? 9.234 11.242 18.016 1 91.62 328 ASN B C 1
ATOM 7203 O O . ASN B 1 328 ? 9.43 10.031 18.172 1 91.62 328 ASN B O 1
ATOM 7207 N N . GLY B 1 329 ? 8.141 11.703 17.594 1 92.25 329 GLY B N 1
ATOM 7208 C CA . GLY B 1 329 ? 7.008 10.844 17.281 1 92.25 329 GLY B CA 1
ATOM 7209 C C . GLY B 1 329 ? 7.219 10.031 16.016 1 92.25 329 GLY B C 1
ATOM 7210 O O . GLY B 1 329 ? 6.48 9.078 15.758 1 92.25 329 GLY B O 1
ATOM 7211 N N . ASN B 1 330 ? 8.25 10.352 15.266 1 91.5 330 ASN B N 1
ATOM 7212 C CA . ASN B 1 330 ? 8.547 9.641 14.031 1 91.5 330 ASN B CA 1
ATOM 7213 C C . ASN B 1 330 ? 9.977 9.094 14.023 1 91.5 330 ASN B C 1
ATOM 7215 O O . ASN B 1 330 ? 10.531 8.797 12.969 1 91.5 330 ASN B O 1
ATOM 7219 N N . HIS B 1 331 ? 10.492 8.992 15.148 1 90.81 331 HIS B N 1
ATOM 7220 C CA . HIS B 1 331 ? 11.898 8.602 15.234 1 90.81 331 HIS B CA 1
ATOM 7221 C C . HIS B 1 331 ? 12.109 7.191 14.695 1 90.81 331 HIS B C 1
ATOM 7223 O O . HIS B 1 331 ? 13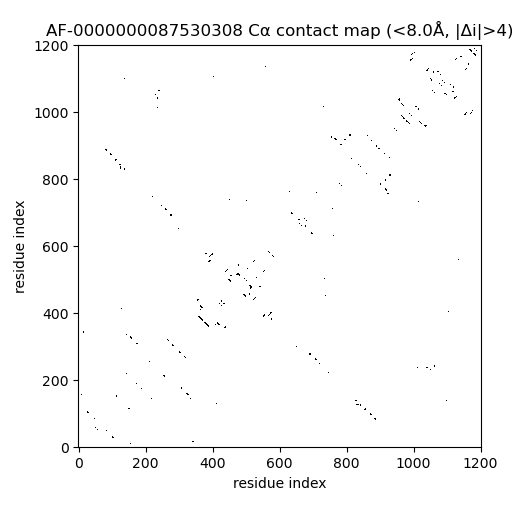.125 6.918 14.039 1 90.81 331 HIS B O 1
ATOM 7229 N N . ALA B 1 332 ? 11.172 6.301 14.906 1 89.31 332 ALA B N 1
ATOM 7230 C CA . ALA B 1 332 ? 11.312 4.914 14.469 1 89.31 332 ALA B CA 1
ATOM 7231 C C . ALA B 1 332 ? 11.18 4.805 12.953 1 89.31 332 ALA B C 1
ATOM 7233 O O . ALA B 1 332 ? 11.891 4.027 12.312 1 89.31 332 ALA B O 1
ATOM 7234 N N . VAL B 1 333 ? 10.297 5.602 12.461 1 87.25 333 VAL B N 1
ATOM 7235 C CA . VAL B 1 333 ? 10.078 5.637 11.023 1 87.25 333 VAL B CA 1
ATOM 7236 C C . VAL B 1 333 ? 11.312 6.188 10.32 1 87.25 333 VAL B C 1
ATOM 7238 O O . VAL B 1 333 ? 11.719 5.684 9.273 1 87.25 333 VAL B O 1
ATOM 7241 N N . LEU B 1 334 ? 11.906 7.145 10.938 1 89.19 334 LEU B N 1
ATOM 7242 C CA . LEU B 1 334 ? 13.133 7.734 10.414 1 89.19 334 LEU B CA 1
ATOM 7243 C C . LEU B 1 334 ? 14.266 6.707 10.391 1 89.19 334 LEU B C 1
ATOM 7245 O O . LEU B 1 334 ? 15.07 6.688 9.461 1 89.19 334 LEU B O 1
ATOM 7249 N N . ALA B 1 335 ? 14.258 5.902 11.336 1 90.06 335 ALA B N 1
ATOM 7250 C CA . ALA B 1 335 ? 15.297 4.875 11.43 1 90.06 335 ALA B CA 1
ATOM 7251 C C . ALA B 1 335 ? 15.18 3.875 10.281 1 90.06 335 ALA B C 1
ATOM 7253 O O . ALA B 1 335 ? 16.188 3.451 9.711 1 90.06 335 ALA B O 1
ATOM 7254 N N . ASP B 1 336 ? 13.984 3.525 9.906 1 90 336 ASP B N 1
ATOM 7255 C CA . ASP B 1 336 ? 13.766 2.594 8.805 1 90 336 ASP B CA 1
ATOM 7256 C C . ASP B 1 336 ? 14.242 3.188 7.48 1 90 336 ASP B C 1
ATOM 7258 O O . ASP B 1 336 ? 14.891 2.504 6.688 1 90 336 ASP B O 1
ATOM 7262 N N . VAL B 1 337 ? 13.93 4.426 7.301 1 90 337 VAL B N 1
ATOM 7263 C CA . VAL B 1 337 ? 14.273 5.094 6.051 1 90 337 VAL B CA 1
ATOM 7264 C C . VAL B 1 337 ? 15.789 5.281 5.961 1 90 337 VAL B C 1
ATOM 7266 O O . VAL B 1 337 ? 16.391 5.039 4.914 1 90 337 VAL B O 1
ATOM 7269 N N . THR B 1 338 ? 16.422 5.652 7.066 1 88.75 338 THR B N 1
ATOM 7270 C CA . THR B 1 338 ? 17.844 5.934 7.066 1 88.75 338 THR B CA 1
ATOM 7271 C C . THR B 1 338 ? 18.656 4.645 6.922 1 88.75 338 THR B C 1
ATOM 7273 O O . THR B 1 338 ? 19.766 4.656 6.395 1 88.75 338 THR B O 1
ATOM 7276 N N . ALA B 1 339 ? 18.047 3.566 7.363 1 86.5 339 ALA B N 1
ATOM 7277 C CA . ALA B 1 339 ? 18.719 2.281 7.191 1 86.5 339 ALA B CA 1
ATOM 7278 C C . ALA B 1 339 ? 18.906 1.953 5.711 1 86.5 339 ALA B C 1
ATOM 7280 O O . ALA B 1 339 ? 19.938 1.393 5.316 1 86.5 339 ALA B O 1
ATOM 7281 N N . TRP B 1 340 ? 17.984 2.326 4.914 1 84.06 340 TRP B N 1
ATOM 7282 C CA . TRP B 1 340 ? 18.047 2.088 3.477 1 84.06 340 TRP B CA 1
ATOM 7283 C C . TRP B 1 340 ? 19 3.078 2.809 1 84.06 340 TRP B C 1
ATOM 7285 O O . TRP B 1 340 ? 19.75 2.707 1.909 1 84.06 340 TRP B O 1
ATOM 7295 N N . VAL B 1 341 ? 18.969 4.223 3.314 1 82.06 341 VAL B N 1
ATOM 7296 C CA . VAL B 1 341 ? 19.781 5.277 2.723 1 82.06 341 VAL B CA 1
ATOM 7297 C C . VAL B 1 341 ? 21.25 5.047 3.062 1 82.06 341 VAL B C 1
ATOM 7299 O O . VAL B 1 341 ? 22.141 5.289 2.232 1 82.06 341 VAL B O 1
ATOM 7302 N N . ASP B 1 342 ? 21.406 4.695 4.281 1 79 342 ASP B N 1
ATOM 7303 C CA . ASP B 1 342 ? 22.781 4.453 4.723 1 79 342 ASP B CA 1
ATOM 7304 C C . ASP B 1 342 ? 23.438 3.336 3.906 1 79 342 ASP B C 1
ATOM 7306 O O . ASP B 1 342 ? 24.609 3.416 3.568 1 79 342 ASP B O 1
ATOM 7310 N N . LYS B 1 343 ? 22.641 2.434 3.543 1 73.5 343 LYS B N 1
ATOM 7311 C CA . LYS B 1 343 ? 23.156 1.329 2.736 1 73.5 343 LYS B CA 1
ATOM 7312 C C . LYS B 1 343 ? 23.391 1.765 1.293 1 73.5 343 LYS B C 1
ATOM 7314 O O . LYS B 1 343 ? 24.344 1.312 0.65 1 73.5 343 LYS B O 1
ATOM 7319 N N . ALA B 1 344 ? 22.594 2.629 0.828 1 63.72 344 ALA B N 1
ATOM 7320 C CA . ALA B 1 344 ? 22.719 3.141 -0.535 1 63.72 344 ALA B CA 1
ATOM 7321 C C . ALA B 1 344 ? 24.016 3.93 -0.713 1 63.72 344 ALA B C 1
ATOM 7323 O O . ALA B 1 344 ? 24.625 3.881 -1.777 1 63.72 344 ALA B O 1
ATOM 7324 N N . GLY B 1 345 ? 24.266 4.668 0.242 1 59.34 345 GLY B N 1
ATOM 7325 C CA . GLY B 1 345 ? 25.5 5.445 0.191 1 59.34 345 GLY B CA 1
ATOM 7326 C C . GLY B 1 345 ? 26.75 4.59 0.054 1 59.34 345 GLY B C 1
ATOM 7327 O O . GLY B 1 345 ? 27.719 5.004 -0.566 1 59.34 345 GLY B O 1
ATOM 7328 N N . HIS B 1 346 ? 26.594 3.404 0.49 1 57.53 346 HIS B N 1
ATOM 7329 C CA . HIS B 1 346 ? 27.75 2.525 0.46 1 57.53 346 HIS B CA 1
ATOM 7330 C C . HIS B 1 346 ? 27.766 1.677 -0.808 1 57.53 346 HIS B C 1
ATOM 7332 O O . HIS B 1 346 ? 28.828 1.258 -1.265 1 57.53 346 HIS B O 1
ATOM 7338 N N . GLU B 1 347 ? 26.578 1.429 -1.199 1 59.69 347 GLU B N 1
ATOM 7339 C CA . GLU B 1 347 ? 26.516 0.588 -2.391 1 59.69 347 GLU B CA 1
ATOM 7340 C C . GLU B 1 347 ? 26.5 1.433 -3.662 1 59.69 347 GLU B C 1
ATOM 7342 O O . GLU B 1 347 ? 25.891 2.506 -3.693 1 59.69 347 GLU B O 1
ATOM 7347 N N . ALA B 1 348 ? 27.625 1.303 -4.445 1 50.97 348 ALA B N 1
ATOM 7348 C CA . ALA B 1 348 ? 27.766 2.037 -5.703 1 50.97 348 ALA B CA 1
ATOM 7349 C C . ALA B 1 348 ? 26.438 2.088 -6.461 1 50.97 348 ALA B C 1
ATOM 7351 O O . ALA B 1 348 ? 25.719 1.088 -6.535 1 50.97 348 ALA B O 1
ATOM 7352 N N . LYS B 1 349 ? 25.891 3.289 -6.762 1 54.44 349 LYS B N 1
ATOM 7353 C CA . LYS B 1 349 ? 24.75 3.502 -7.652 1 54.44 349 LYS B CA 1
ATOM 7354 C C . LYS B 1 349 ? 24.812 2.553 -8.852 1 54.44 349 LYS B C 1
ATOM 7356 O O . LYS B 1 349 ? 25.859 2.406 -9.484 1 54.44 349 LYS B O 1
ATOM 7361 N N . PRO B 1 350 ? 23.734 1.595 -8.922 1 54.88 350 PRO B N 1
ATOM 7362 C CA . PRO B 1 350 ? 23.828 0.712 -10.086 1 54.88 350 PRO B CA 1
ATOM 7363 C C . PRO B 1 350 ? 24.219 1.461 -11.359 1 54.88 350 PRO B C 1
ATOM 7365 O O . PRO B 1 350 ? 23.703 2.547 -11.625 1 54.88 350 PRO B O 1
ATOM 7368 N N . HIS B 1 351 ? 25.469 1.391 -11.703 1 49.22 351 HIS B N 1
ATOM 7369 C CA . HIS B 1 351 ? 25.922 1.985 -12.953 1 49.22 351 HIS B CA 1
ATOM 7370 C C . HIS B 1 351 ? 24.953 1.669 -14.094 1 49.22 351 HIS B C 1
ATOM 7372 O O . HIS B 1 351 ? 24.5 0.534 -14.227 1 49.22 351 HIS B O 1
ATOM 7378 N N . ASN B 1 352 ? 24.125 2.631 -14.344 1 53.16 352 ASN B N 1
ATOM 7379 C CA . ASN B 1 352 ? 23.266 2.643 -15.523 1 53.16 352 ASN B CA 1
ATOM 7380 C C . ASN B 1 352 ? 23.938 1.98 -16.719 1 53.16 352 ASN B C 1
ATOM 7382 O O . ASN B 1 352 ? 23.484 2.145 -17.859 1 53.16 352 ASN B O 1
ATOM 7386 N N . ASN B 1 353 ? 25.156 1.479 -16.578 1 54.41 353 ASN B N 1
ATOM 7387 C CA . ASN B 1 353 ? 25.781 1.142 -17.859 1 54.41 353 ASN B CA 1
ATOM 7388 C C . ASN B 1 353 ? 25.297 -0.212 -18.375 1 54.41 353 ASN B C 1
ATOM 7390 O O . ASN B 1 353 ? 25.109 -1.147 -17.594 1 54.41 353 ASN B O 1
ATOM 7394 N N . LEU B 1 354 ? 24.75 -0.095 -19.516 1 62 354 LEU B N 1
ATOM 7395 C CA . LEU B 1 354 ? 24.516 -1.306 -20.297 1 62 354 LEU B CA 1
ATOM 7396 C C . LEU B 1 354 ? 25.641 -2.307 -20.109 1 62 354 LEU B C 1
ATOM 7398 O O . LEU B 1 354 ? 26.797 -2.012 -20.422 1 62 354 LEU B O 1
ATOM 7402 N N . VAL B 1 355 ? 25.453 -3.201 -19.203 1 70 355 VAL B N 1
ATOM 7403 C CA . VAL B 1 355 ? 26.438 -4.266 -19.047 1 70 355 VAL B CA 1
ATOM 7404 C C . VAL B 1 355 ? 26.422 -5.176 -20.281 1 70 355 VAL B C 1
ATOM 7406 O O . VAL B 1 355 ? 25.359 -5.711 -20.641 1 70 355 VAL B O 1
ATOM 7409 N N . PRO B 1 356 ? 27.484 -5.133 -21 1 80 356 PRO B N 1
ATOM 7410 C CA . PRO B 1 356 ? 27.484 -6.055 -22.141 1 80 356 PRO B CA 1
ATOM 7411 C C . PRO B 1 356 ? 27.328 -7.516 -21.719 1 80 356 PRO B C 1
ATOM 7413 O O . PRO B 1 356 ? 27.656 -7.879 -20.578 1 80 356 PRO B O 1
ATOM 7416 N N . SER B 1 357 ? 26.703 -8.234 -22.562 1 87.12 357 SER B N 1
ATOM 7417 C CA . SER B 1 357 ? 26.516 -9.656 -22.297 1 87.12 357 SER B CA 1
ATOM 7418 C C . SER B 1 357 ? 27.859 -10.383 -22.203 1 87.12 357 SER B C 1
ATOM 7420 O O . SER B 1 357 ? 28.812 -10.023 -22.906 1 87.12 357 SER B O 1
ATOM 7422 N N . LEU B 1 358 ? 27.906 -11.281 -21.328 1 90.12 358 LEU B N 1
ATOM 7423 C CA . LEU B 1 358 ? 29.078 -12.141 -21.188 1 90.12 358 LEU B CA 1
ATOM 7424 C C . LEU B 1 358 ? 29.203 -13.078 -22.391 1 90.12 358 LEU B C 1
ATOM 7426 O O . LEU B 1 358 ? 28.203 -13.594 -22.891 1 90.12 358 LEU B O 1
ATOM 7430 N N . ASP B 1 359 ? 30.391 -13.266 -22.766 1 91.69 359 ASP B N 1
ATOM 7431 C CA . ASP B 1 359 ? 30.594 -14.203 -23.875 1 91.69 359 ASP B CA 1
ATOM 7432 C C . ASP B 1 359 ? 30.297 -15.641 -23.422 1 91.69 359 ASP B C 1
ATOM 7434 O O . ASP B 1 359 ? 30.719 -16.062 -22.344 1 91.69 359 ASP B O 1
ATOM 7438 N N . PHE B 1 360 ? 29.5 -16.266 -24.125 1 95.69 360 PHE B N 1
ATOM 7439 C CA . PHE B 1 360 ? 29.156 -17.672 -23.922 1 95.69 360 PHE B CA 1
ATOM 7440 C C . PHE B 1 360 ? 29.359 -18.469 -25.203 1 95.69 360 PHE B C 1
ATOM 7442 O O . PHE B 1 360 ? 28.531 -18.438 -26.094 1 95.69 360 PHE B O 1
ATOM 7449 N N . SER B 1 361 ? 30.531 -19.188 -25.234 1 94.88 361 SER B N 1
ATOM 7450 C CA . SER B 1 361 ? 30.891 -19.844 -26.484 1 94.88 361 SER B CA 1
ATOM 7451 C C . SER B 1 361 ? 31.172 -21.328 -26.266 1 94.88 361 SER B C 1
ATOM 7453 O O . SER B 1 361 ? 31.172 -22.109 -27.219 1 94.88 361 SER B O 1
ATOM 7455 N N . ARG B 1 362 ? 31.438 -21.656 -25.016 1 94.69 362 ARG B N 1
ATOM 7456 C CA . ARG B 1 362 ? 31.875 -23.031 -24.812 1 94.69 362 ARG B CA 1
ATOM 7457 C C . ARG B 1 362 ? 30.922 -23.781 -23.906 1 94.69 362 ARG B C 1
ATOM 7459 O O . ARG B 1 362 ? 30.125 -24.609 -24.359 1 94.69 362 ARG B O 1
ATOM 7466 N N . SER B 1 363 ? 31.031 -23.5 -22.578 1 97 363 SER B N 1
ATOM 7467 C CA . SER B 1 363 ? 30.234 -24.328 -21.672 1 97 363 SER B CA 1
ATOM 7468 C C . SER B 1 363 ? 29.969 -23.609 -20.359 1 97 363 SER B C 1
ATOM 7470 O O . SER B 1 363 ? 30.641 -22.625 -20.031 1 97 363 SER B O 1
ATOM 7472 N N . ILE B 1 364 ? 28.969 -24.047 -19.609 1 98 364 ILE B N 1
ATOM 7473 C CA . ILE B 1 364 ? 28.672 -23.703 -18.219 1 98 364 ILE B CA 1
ATOM 7474 C C . ILE B 1 364 ? 29.188 -24.812 -17.297 1 98 364 ILE B C 1
ATOM 7476 O O . ILE B 1 364 ? 28.859 -25.984 -17.5 1 98 364 ILE B O 1
ATOM 7480 N N . GLU B 1 365 ? 29.922 -24.438 -16.312 1 98.06 365 GLU B N 1
ATOM 7481 C CA . GLU B 1 365 ? 30.5 -25.438 -15.438 1 98.06 365 GLU B CA 1
ATOM 7482 C C . GLU B 1 365 ? 30.141 -25.172 -13.977 1 98.06 365 GLU B C 1
ATOM 7484 O O . GLU B 1 365 ? 30.328 -24.062 -13.484 1 98.06 365 GLU B O 1
ATOM 7489 N N . LEU B 1 366 ? 29.578 -26.125 -13.328 1 97.81 366 LEU B N 1
ATOM 7490 C CA . LEU B 1 366 ? 29.375 -26.141 -11.891 1 97.81 366 LEU B CA 1
ATOM 7491 C C . LEU B 1 366 ? 30.453 -26.953 -11.188 1 97.81 366 LEU B C 1
ATOM 7493 O O . LEU B 1 366 ? 30.516 -28.172 -11.336 1 97.81 366 LEU B O 1
ATOM 7497 N N . CYS B 1 367 ? 31.234 -26.25 -10.438 1 97.44 367 CYS B N 1
ATOM 7498 C CA . CYS B 1 367 ? 32.375 -26.875 -9.789 1 97.44 367 CYS B CA 1
ATOM 7499 C C . CYS B 1 367 ? 32.125 -27.078 -8.297 1 97.44 367 CYS B C 1
ATOM 7501 O O . CYS B 1 367 ? 32.438 -26.203 -7.492 1 97.44 367 CYS B O 1
ATOM 7503 N N . ASN B 1 368 ? 31.75 -28.297 -7.91 1 96.69 368 ASN B N 1
ATOM 7504 C CA . ASN B 1 368 ? 31.547 -28.688 -6.52 1 96.69 368 ASN B CA 1
ATOM 7505 C C . ASN B 1 368 ? 30.625 -27.703 -5.789 1 96.69 368 ASN B C 1
ATOM 7507 O O . ASN B 1 368 ? 30.984 -27.188 -4.73 1 96.69 368 ASN B O 1
ATOM 7511 N N . ILE B 1 369 ? 29.531 -27.484 -6.387 1 96.88 369 ILE B N 1
ATOM 7512 C CA . ILE B 1 369 ? 28.594 -26.484 -5.879 1 96.88 369 ILE B CA 1
ATOM 7513 C C . ILE B 1 369 ? 27.922 -27 -4.613 1 96.88 369 ILE B C 1
ATOM 7515 O O . ILE B 1 369 ? 27.422 -28.125 -4.59 1 96.88 369 ILE B O 1
ATOM 7519 N N . ILE B 1 370 ? 27.969 -26.266 -3.582 1 96.31 370 ILE B N 1
ATOM 7520 C CA . ILE B 1 370 ? 27.266 -26.469 -2.324 1 96.31 370 ILE B CA 1
ATOM 7521 C C . ILE B 1 370 ? 26.344 -25.281 -2.039 1 96.31 370 ILE B C 1
ATOM 7523 O O . ILE B 1 370 ? 26.75 -24.125 -2.217 1 96.31 370 ILE B O 1
ATOM 7527 N N . PHE B 1 371 ? 25.109 -25.594 -1.694 1 95.12 371 PHE B N 1
ATOM 7528 C CA . PHE B 1 371 ? 24.188 -24.484 -1.429 1 95.12 371 PHE B CA 1
ATOM 7529 C C . PHE B 1 371 ? 23.312 -24.781 -0.223 1 95.12 371 PHE B C 1
ATOM 7531 O O . PHE B 1 371 ? 22.859 -25.922 -0.051 1 95.12 371 PHE B O 1
ATOM 7538 N N . ARG B 1 372 ? 23.172 -23.75 0.59 1 89.5 372 ARG B N 1
ATOM 7539 C CA . ARG B 1 372 ? 22.266 -23.719 1.728 1 89.5 372 ARG B CA 1
ATOM 7540 C C . ARG B 1 372 ? 21.516 -22.406 1.794 1 89.5 372 ARG B C 1
ATOM 7542 O O . ARG B 1 372 ? 22.094 -21.344 1.584 1 89.5 372 ARG B O 1
ATOM 7549 N N . TYR B 1 373 ? 20.188 -22.547 1.95 1 80.38 373 TYR B N 1
ATOM 7550 C CA . TYR B 1 373 ? 19.438 -21.312 2.113 1 80.38 373 TYR B CA 1
ATOM 7551 C C . TYR B 1 373 ? 19.828 -20.609 3.412 1 80.38 373 TYR B C 1
ATOM 7553 O O . TYR B 1 373 ? 20.219 -21.266 4.383 1 80.38 373 TYR B O 1
ATOM 7561 N N . VAL B 1 374 ? 19.672 -19.312 3.383 1 74.56 374 VAL B N 1
ATOM 7562 C CA . VAL B 1 374 ? 20.047 -18.516 4.551 1 74.56 374 VAL B CA 1
ATOM 7563 C C . VAL B 1 374 ? 19.172 -18.906 5.738 1 74.56 374 VAL B C 1
ATOM 7565 O O . VAL B 1 374 ? 17.953 -19 5.605 1 74.56 374 VAL B O 1
ATOM 7568 N N . GLY B 1 375 ? 19.703 -19.125 6.797 1 66.5 375 GLY B N 1
ATOM 7569 C CA . GLY B 1 375 ? 18.984 -19.422 8.023 1 66.5 375 GLY B CA 1
ATOM 7570 C C . GLY B 1 375 ? 18.781 -20.906 8.25 1 66.5 375 GLY B C 1
ATOM 7571 O O . GLY B 1 375 ? 18.219 -21.312 9.273 1 66.5 375 GLY B O 1
ATOM 7572 N N . THR B 1 376 ? 19.188 -21.734 7.262 1 72.69 376 THR B N 1
ATOM 7573 C CA . THR B 1 376 ? 19.062 -23.188 7.434 1 72.69 376 THR B CA 1
ATOM 7574 C C . THR B 1 376 ? 20.422 -23.859 7.395 1 72.69 376 THR B C 1
ATOM 7576 O O . THR B 1 376 ? 21.359 -23.328 6.789 1 72.69 376 THR B O 1
ATOM 7579 N N . ASP B 1 377 ? 20.516 -24.875 8.148 1 74.81 377 ASP B N 1
ATOM 7580 C CA . ASP B 1 377 ? 21.781 -25.594 8.172 1 74.81 377 ASP B CA 1
ATOM 7581 C C . ASP B 1 377 ? 21.734 -26.781 7.211 1 74.81 377 ASP B C 1
ATOM 7583 O O . ASP B 1 377 ? 22.766 -27.422 6.973 1 74.81 377 ASP B O 1
ATOM 7587 N N . LYS B 1 378 ? 20.703 -26.969 6.621 1 79.81 378 LYS B N 1
ATOM 7588 C CA . LYS B 1 378 ? 20.594 -28.125 5.727 1 79.81 378 LYS B CA 1
ATOM 7589 C C . LYS B 1 378 ? 21.062 -27.766 4.316 1 79.81 378 LYS B C 1
ATOM 7591 O O . LYS B 1 378 ? 20.656 -26.734 3.764 1 79.81 378 LYS B O 1
ATOM 7596 N N . GLU B 1 379 ? 21.922 -28.625 3.846 1 88.94 379 GLU B N 1
ATOM 7597 C CA . GLU B 1 379 ? 22.375 -28.438 2.475 1 88.94 379 GLU B CA 1
ATOM 7598 C C . GLU B 1 379 ? 21.344 -28.922 1.47 1 88.94 379 GLU B C 1
ATOM 7600 O O . GLU B 1 379 ? 20.938 -30.078 1.482 1 88.94 379 GLU B O 1
ATOM 7605 N N . VAL B 1 380 ? 20.891 -28.047 0.639 1 89.56 380 VAL B N 1
ATOM 7606 C CA . VAL B 1 380 ? 19.938 -28.391 -0.406 1 89.56 380 VAL B CA 1
ATOM 7607 C C . VAL B 1 380 ? 20.656 -29.047 -1.574 1 89.56 380 VAL B C 1
ATOM 7609 O O . VAL B 1 380 ? 20.125 -29.969 -2.199 1 89.56 380 VAL B O 1
ATOM 7612 N N . LEU B 1 381 ? 21.812 -28.469 -1.886 1 95.5 381 LEU B N 1
ATOM 7613 C CA . LEU B 1 381 ? 22.703 -29.062 -2.885 1 95.5 381 LEU B CA 1
ATOM 7614 C C . LEU B 1 381 ? 24.062 -29.359 -2.291 1 95.5 381 LEU B C 1
ATOM 7616 O O . LEU B 1 381 ? 24.625 -28.547 -1.562 1 95.5 381 LEU B O 1
ATOM 7620 N N . SER B 1 382 ? 24.531 -30.562 -2.584 1 95.62 382 SER B N 1
ATOM 7621 C CA . SER B 1 382 ? 25.797 -31.016 -2.01 1 95.62 382 SER B CA 1
ATOM 7622 C C . SER B 1 382 ? 26.766 -31.484 -3.094 1 95.62 382 SER B C 1
ATOM 7624 O O . SER B 1 382 ? 26.609 -32.594 -3.619 1 95.62 382 SER B O 1
ATOM 7626 N N . ASN B 1 383 ? 27.703 -30.75 -3.303 1 94.75 383 ASN B N 1
ATOM 7627 C CA . ASN B 1 383 ? 28.844 -31.094 -4.145 1 94.75 383 ASN B CA 1
ATOM 7628 C C . ASN B 1 383 ? 28.406 -31.469 -5.559 1 94.75 383 ASN B C 1
ATOM 7630 O O . ASN B 1 383 ? 28.719 -32.562 -6.051 1 94.75 383 ASN B O 1
ATOM 7634 N N . ILE B 1 384 ? 27.75 -30.578 -6.207 1 96.81 384 ILE B N 1
ATOM 7635 C CA . ILE B 1 384 ? 27.266 -30.797 -7.562 1 96.81 384 ILE B CA 1
ATOM 7636 C C . ILE B 1 384 ? 28.359 -30.453 -8.57 1 96.81 384 ILE B C 1
ATOM 7638 O O . ILE B 1 384 ? 28.906 -29.344 -8.547 1 96.81 384 ILE B O 1
ATOM 7642 N N . ARG B 1 385 ? 28.766 -31.344 -9.352 1 96.38 385 ARG B N 1
ATOM 7643 C CA . ARG B 1 385 ? 29.672 -31.156 -10.484 1 96.38 385 ARG B CA 1
ATOM 7644 C C . ARG B 1 385 ? 28.969 -31.438 -11.805 1 96.38 385 ARG B C 1
ATOM 7646 O O . ARG B 1 385 ? 28.5 -32.562 -12.039 1 96.38 385 ARG B O 1
ATOM 7653 N N . LEU B 1 386 ? 28.859 -30.453 -12.641 1 96.25 386 LEU B N 1
ATOM 7654 C CA . LEU B 1 386 ? 28.141 -30.594 -13.898 1 96.25 386 LEU B CA 1
ATOM 7655 C C . LEU B 1 386 ? 28.719 -29.656 -14.961 1 96.25 386 LEU B C 1
ATOM 7657 O O . LEU B 1 386 ? 29.047 -28.5 -14.664 1 96.25 386 LEU B O 1
ATOM 7661 N N . THR B 1 387 ? 28.891 -30.156 -16.156 1 97 387 THR B N 1
ATOM 7662 C CA . THR B 1 387 ? 29.297 -29.344 -17.297 1 97 387 THR B CA 1
ATOM 7663 C C . THR B 1 387 ? 28.203 -29.328 -18.359 1 97 387 THR B C 1
ATOM 7665 O O . THR B 1 387 ? 27.734 -30.375 -18.797 1 97 387 THR B O 1
ATOM 7668 N N . ILE B 1 388 ? 27.812 -28.188 -18.781 1 97.19 388 ILE B N 1
ATOM 7669 C CA . ILE B 1 388 ? 26.75 -28 -19.781 1 97.19 388 ILE B CA 1
ATOM 7670 C C . ILE B 1 388 ? 27.344 -27.344 -21.016 1 97.19 388 ILE B C 1
ATOM 7672 O O . ILE B 1 388 ? 27.578 -26.141 -21.047 1 97.19 388 ILE B O 1
ATOM 7676 N N . PRO B 1 389 ? 27.547 -28.109 -22.078 1 96.69 389 PRO B N 1
ATOM 7677 C CA . PRO B 1 389 ? 28.078 -27.516 -23.312 1 96.69 389 PRO B CA 1
ATOM 7678 C C . PRO B 1 389 ? 27.094 -26.578 -24 1 96.69 389 PRO B C 1
ATOM 7680 O O . PRO B 1 389 ? 25.875 -26.797 -23.938 1 96.69 389 PRO B O 1
ATOM 7683 N N . LYS B 1 390 ? 27.609 -25.594 -24.656 1 96.5 390 LYS B N 1
ATOM 7684 C CA . LYS B 1 390 ? 26.766 -24.688 -25.422 1 96.5 390 LYS B CA 1
ATOM 7685 C C . LYS B 1 390 ? 25.969 -25.453 -26.484 1 96.5 390 LYS B C 1
ATOM 7687 O O . LYS B 1 390 ? 26.484 -26.375 -27.125 1 96.5 390 LYS B O 1
ATOM 7692 N N . GLY B 1 391 ? 24.688 -25.109 -26.609 1 94.88 391 GLY B N 1
ATOM 7693 C CA . GLY B 1 391 ? 23.844 -25.703 -27.625 1 94.88 391 GLY B CA 1
ATOM 7694 C C . GLY B 1 391 ? 23.219 -27 -27.188 1 94.88 391 GLY B C 1
ATOM 7695 O O . GLY B 1 391 ? 22.391 -27.578 -27.906 1 94.88 391 GLY B O 1
ATOM 7696 N N . SER B 1 392 ? 23.562 -27.453 -26.031 1 94.56 392 SER B N 1
ATOM 7697 C CA . SER B 1 392 ? 23.047 -28.719 -25.547 1 94.56 392 SER B CA 1
ATOM 7698 C C . SER B 1 392 ? 21.641 -28.562 -24.969 1 94.56 392 SER B C 1
ATOM 7700 O O . SER B 1 392 ? 21.234 -27.453 -24.609 1 94.56 392 SER B O 1
ATOM 7702 N N . ARG B 1 393 ? 20.906 -29.609 -24.984 1 95.06 393 ARG B N 1
ATOM 7703 C CA . ARG B 1 393 ? 19.609 -29.719 -24.328 1 95.06 393 ARG B CA 1
ATOM 7704 C C . ARG B 1 393 ? 19.672 -30.672 -23.141 1 95.06 393 ARG B C 1
ATOM 7706 O O . ARG B 1 393 ? 19.781 -31.891 -23.328 1 95.06 393 ARG B O 1
ATOM 7713 N N . ILE B 1 394 ? 19.562 -30.109 -22 1 96 394 ILE B N 1
ATOM 7714 C CA . ILE B 1 394 ? 19.734 -30.891 -20.781 1 96 394 ILE B CA 1
ATOM 7715 C C . ILE B 1 394 ? 18.422 -30.938 -20 1 96 394 ILE B C 1
ATOM 7717 O O . ILE B 1 394 ? 17.797 -29.891 -19.781 1 96 394 ILE B O 1
ATOM 7721 N N . GLY B 1 395 ? 17.984 -32.094 -19.641 1 95.56 395 GLY B N 1
ATOM 7722 C CA . GLY B 1 395 ? 16.828 -32.281 -18.781 1 95.56 395 GLY B CA 1
ATOM 7723 C C . GLY B 1 395 ? 17.172 -32.625 -17.359 1 95.56 395 GLY B C 1
ATOM 7724 O O . GLY B 1 395 ? 18.141 -33.344 -17.109 1 95.56 395 GLY B O 1
ATOM 7725 N N . PHE B 1 396 ? 16.453 -32.062 -16.469 1 94.56 396 PHE B N 1
ATOM 7726 C CA . PHE B 1 396 ? 16.609 -32.375 -15.039 1 94.56 396 PHE B CA 1
ATOM 7727 C C . PHE B 1 396 ? 15.375 -33.062 -14.492 1 94.56 396 PHE B C 1
ATOM 7729 O O . PHE B 1 396 ? 14.25 -32.625 -14.727 1 94.56 396 PHE B O 1
ATOM 7736 N N . ILE B 1 397 ? 15.562 -34.188 -13.836 1 90.94 397 ILE B N 1
ATOM 7737 C CA . ILE B 1 397 ? 14.461 -34.906 -13.203 1 90.94 397 ILE B CA 1
ATOM 7738 C C . ILE B 1 397 ? 14.836 -35.281 -11.766 1 90.94 397 ILE B C 1
ATOM 7740 O O . ILE B 1 397 ? 16.016 -35.219 -11.391 1 90.94 397 ILE B O 1
ATOM 7744 N N . GLY B 1 398 ? 13.93 -35.562 -11.023 1 87.69 398 GLY B N 1
ATOM 7745 C CA . GLY B 1 398 ? 14.102 -35.906 -9.625 1 87.69 398 GLY B CA 1
ATOM 7746 C C . GLY B 1 398 ? 12.852 -35.688 -8.789 1 87.69 398 GLY B C 1
ATOM 7747 O O . GLY B 1 398 ? 11.898 -35.062 -9.25 1 87.69 398 GLY B O 1
ATOM 7748 N N . ALA B 1 399 ? 12.93 -36.219 -7.617 1 83.69 399 ALA B N 1
ATOM 7749 C CA . ALA B 1 399 ? 11.789 -36.094 -6.715 1 83.69 399 ALA B CA 1
ATOM 7750 C C . ALA B 1 399 ? 11.57 -34.625 -6.328 1 83.69 399 ALA B C 1
ATOM 7752 O O . ALA B 1 399 ? 12.477 -33.812 -6.465 1 83.69 399 ALA B O 1
ATOM 7753 N N . THR B 1 400 ? 10.352 -34.344 -5.957 1 81 400 THR B N 1
ATOM 7754 C CA . THR B 1 400 ? 10.047 -33 -5.453 1 81 400 THR B CA 1
ATOM 7755 C C . THR B 1 400 ? 10.945 -32.656 -4.273 1 81 400 THR B C 1
ATOM 7757 O O . THR B 1 400 ? 11.133 -33.469 -3.365 1 81 400 THR B O 1
ATOM 7760 N N . GLY B 1 401 ? 11.578 -31.516 -4.332 1 80.62 401 GLY B N 1
ATOM 7761 C CA . GLY B 1 401 ? 12.438 -31.078 -3.244 1 80.62 401 GLY B CA 1
ATOM 7762 C C . GLY B 1 401 ? 13.867 -31.562 -3.391 1 80.62 401 GLY B C 1
ATOM 7763 O O . GLY B 1 401 ? 14.695 -31.344 -2.496 1 80.62 401 GLY B O 1
ATOM 7764 N N . SER B 1 402 ? 14.117 -32.094 -4.527 1 87.75 402 SER B N 1
ATOM 7765 C CA . SER B 1 402 ? 15.453 -32.656 -4.711 1 87.75 402 SER B CA 1
ATOM 7766 C C . SER B 1 402 ? 16.469 -31.562 -5.012 1 87.75 402 SER B C 1
ATOM 7768 O O . SER B 1 402 ? 17.672 -31.812 -5.031 1 87.75 402 SER B O 1
ATOM 7770 N N . GLY B 1 403 ? 15.992 -30.328 -5.273 1 89.69 403 GLY B N 1
ATOM 7771 C CA . GLY B 1 403 ? 16.891 -29.203 -5.469 1 89.69 403 GLY B CA 1
ATOM 7772 C C . GLY B 1 403 ? 16.984 -28.75 -6.914 1 89.69 403 GLY B C 1
ATOM 7773 O O . GLY B 1 403 ? 17.828 -27.922 -7.258 1 89.69 403 GLY B O 1
ATOM 7774 N N . LYS B 1 404 ? 16.156 -29.266 -7.793 1 92.31 404 LYS B N 1
ATOM 7775 C CA . LYS B 1 404 ? 16.203 -28.969 -9.219 1 92.31 404 LYS B CA 1
ATOM 7776 C C . LYS B 1 404 ? 16.078 -27.469 -9.477 1 92.31 404 LYS B C 1
ATOM 7778 O O . LYS B 1 404 ? 16.891 -26.891 -10.188 1 92.31 404 LYS B O 1
ATOM 7783 N N . SER B 1 405 ? 15.055 -26.859 -8.844 1 90.56 405 SER B N 1
ATOM 7784 C CA . SER B 1 405 ? 14.828 -25.422 -9.055 1 90.56 405 SER B CA 1
ATOM 7785 C C . SER B 1 405 ? 15.953 -24.594 -8.461 1 90.56 405 SER B C 1
ATOM 7787 O O . SER B 1 405 ? 16.344 -23.562 -9.031 1 90.56 405 SER B O 1
ATOM 7789 N N . THR B 1 406 ? 16.453 -24.984 -7.336 1 92.38 406 THR B N 1
ATOM 7790 C CA . THR B 1 406 ? 17.594 -24.312 -6.711 1 92.38 406 THR B CA 1
ATOM 7791 C C . THR B 1 406 ? 18.812 -24.359 -7.617 1 92.38 406 THR B C 1
ATOM 7793 O O . THR B 1 406 ? 19.531 -23.359 -7.742 1 92.38 406 THR B O 1
ATOM 7796 N N . LEU B 1 407 ? 19 -25.516 -8.188 1 95.69 407 LEU B N 1
ATOM 7797 C CA . LEU B 1 407 ? 20.125 -25.672 -9.094 1 95.69 407 LEU B CA 1
ATOM 7798 C C . LEU B 1 407 ? 20.016 -24.703 -10.273 1 95.69 407 LEU B C 1
ATOM 7800 O O . LEU B 1 407 ? 21 -24.062 -10.648 1 95.69 407 LEU B O 1
ATOM 7804 N N . LEU B 1 408 ? 18.875 -24.609 -10.836 1 95.75 408 LEU B N 1
ATOM 7805 C CA . LEU B 1 408 ? 18.656 -23.688 -11.953 1 95.75 408 LEU B CA 1
ATOM 7806 C C . LEU B 1 408 ? 18.859 -22.25 -11.508 1 95.75 408 LEU B C 1
ATOM 7808 O O . LEU B 1 408 ? 19.375 -21.422 -12.266 1 95.75 408 LEU B O 1
ATOM 7812 N N . ASP B 1 409 ? 18.422 -21.938 -10.289 1 95 409 ASP B N 1
ATOM 7813 C CA . ASP B 1 409 ? 18.609 -20.578 -9.766 1 95 409 ASP B CA 1
ATOM 7814 C C . ASP B 1 409 ? 20.094 -20.25 -9.648 1 95 409 ASP B C 1
ATOM 7816 O O . ASP B 1 409 ? 20.484 -19.094 -9.867 1 95 409 ASP B O 1
ATOM 7820 N N . LEU B 1 410 ? 20.859 -21.234 -9.305 1 96.56 410 LEU B N 1
ATOM 7821 C CA . LEU B 1 410 ? 22.297 -21.047 -9.211 1 96.56 410 LEU B CA 1
ATOM 7822 C C . LEU B 1 410 ? 22.906 -20.844 -10.594 1 96.56 410 LEU B C 1
ATOM 7824 O O . LEU B 1 410 ? 23.766 -19.969 -10.781 1 96.56 410 LEU B O 1
ATOM 7828 N N . ILE B 1 411 ? 22.438 -21.641 -11.5 1 97.44 411 ILE B N 1
ATOM 7829 C CA . ILE B 1 411 ? 22.953 -21.531 -12.859 1 97.44 411 ILE B CA 1
ATOM 7830 C C . ILE B 1 411 ? 22.625 -20.156 -13.438 1 97.44 411 ILE B C 1
ATOM 7832 O O . ILE B 1 411 ? 23.438 -19.578 -14.156 1 97.44 411 ILE B O 1
ATOM 7836 N N . MET B 1 412 ? 21.484 -19.625 -13.086 1 97.25 412 MET B N 1
ATOM 7837 C CA . MET B 1 412 ? 21.047 -18.344 -13.609 1 97.25 412 MET B CA 1
ATOM 7838 C C . MET B 1 412 ? 21.703 -17.188 -12.844 1 97.25 412 MET B C 1
ATOM 7840 O O . MET B 1 412 ? 21.547 -16.031 -13.219 1 97.25 412 MET B O 1
ATOM 7844 N N . GLY B 1 413 ? 22.344 -17.469 -11.805 1 95.88 413 GLY B N 1
ATOM 7845 C CA . GLY B 1 413 ? 23.016 -16.453 -11.016 1 95.88 413 GLY B CA 1
ATOM 7846 C C . GLY B 1 413 ? 22.078 -15.711 -10.07 1 95.88 413 GLY B C 1
ATOM 7847 O O . GLY B 1 413 ? 22.391 -14.609 -9.617 1 95.88 413 GLY B O 1
ATOM 7848 N N . LEU B 1 414 ? 20.953 -16.25 -9.836 1 94.62 414 LEU B N 1
ATOM 7849 C CA . LEU B 1 414 ? 20.016 -15.664 -8.898 1 94.62 414 LEU B CA 1
ATOM 7850 C C . LEU B 1 414 ? 20.422 -15.938 -7.457 1 94.62 414 LEU B C 1
ATOM 7852 O O . LEU B 1 414 ? 20.156 -15.133 -6.562 1 94.62 414 LEU B O 1
ATOM 7856 N N . LEU B 1 415 ? 20.984 -17.109 -7.246 1 94.12 415 LEU B N 1
ATOM 7857 C CA . LEU B 1 415 ? 21.5 -17.5 -5.941 1 94.12 415 LEU B CA 1
ATOM 7858 C C . LEU B 1 415 ? 23.031 -17.625 -5.988 1 94.12 415 LEU B C 1
ATOM 7860 O O . LEU B 1 415 ? 23.609 -17.875 -7.047 1 94.12 415 LEU B O 1
ATOM 7864 N N . THR B 1 416 ? 23.641 -17.422 -4.844 1 93.12 416 THR B N 1
ATOM 7865 C CA . THR B 1 416 ? 25.078 -17.562 -4.719 1 93.12 416 THR B CA 1
ATOM 7866 C C . THR B 1 416 ? 25.438 -18.844 -3.963 1 93.12 416 THR B C 1
ATOM 7868 O O . THR B 1 416 ? 24.938 -19.078 -2.861 1 93.12 416 THR B O 1
ATOM 7871 N N . PRO B 1 417 ? 26.25 -19.625 -4.617 1 94.62 417 PRO B N 1
ATOM 7872 C CA . PRO B 1 417 ? 26.625 -20.859 -3.943 1 94.62 417 PRO B CA 1
ATOM 7873 C C . PRO B 1 417 ? 27.359 -20.625 -2.631 1 94.62 417 PRO B C 1
ATOM 7875 O O . PRO B 1 417 ? 28.141 -19.672 -2.521 1 94.62 417 PRO B O 1
ATOM 7878 N N . ALA B 1 418 ? 27.125 -21.453 -1.664 1 92.94 418 ALA B N 1
ATOM 7879 C CA . ALA B 1 418 ? 27.828 -21.406 -0.386 1 92.94 418 ALA B CA 1
ATOM 7880 C C . ALA B 1 418 ? 29.25 -21.938 -0.52 1 92.94 418 ALA B C 1
ATOM 7882 O O . ALA B 1 418 ? 30.156 -21.531 0.212 1 92.94 418 ALA B O 1
ATOM 7883 N N . GLY B 1 419 ? 29.375 -22.859 -1.354 1 94.56 419 GLY B N 1
ATOM 7884 C CA . GLY B 1 419 ? 30.672 -23.453 -1.704 1 94.56 419 GLY B CA 1
ATOM 7885 C C . GLY B 1 419 ? 30.766 -23.828 -3.168 1 94.56 419 GLY B C 1
ATOM 7886 O O . GLY B 1 419 ? 29.75 -24.094 -3.818 1 94.56 419 GLY B O 1
ATOM 7887 N N . GLY B 1 420 ? 31.969 -23.828 -3.639 1 96.06 420 GLY B N 1
ATOM 7888 C CA . GLY B 1 420 ? 32.188 -24.109 -5.051 1 96.06 420 GLY B CA 1
ATOM 7889 C C . GLY B 1 420 ? 32.062 -22.875 -5.93 1 96.06 420 GLY B C 1
ATOM 7890 O O . GLY B 1 420 ? 32.031 -21.75 -5.43 1 96.06 420 GLY B O 1
ATOM 7891 N N . GLN B 1 421 ? 32.094 -23.188 -7.305 1 96.12 421 GLN B N 1
ATOM 7892 C CA . GLN B 1 421 ? 32.062 -22.047 -8.211 1 96.12 421 GLN B CA 1
ATOM 7893 C C . GLN B 1 421 ? 31.25 -22.359 -9.461 1 96.12 421 GLN B C 1
ATOM 7895 O O . GLN B 1 421 ? 31.25 -23.484 -9.945 1 96.12 421 GLN B O 1
ATOM 7900 N N . LEU B 1 422 ? 30.531 -21.375 -9.875 1 97.38 422 LEU B N 1
ATOM 7901 C CA . LEU B 1 422 ? 29.906 -21.375 -11.188 1 97.38 422 LEU B CA 1
ATOM 7902 C C . LEU B 1 422 ? 30.797 -20.719 -12.227 1 97.38 422 LEU B C 1
ATOM 7904 O O . LEU B 1 422 ? 31.234 -19.578 -12.031 1 97.38 422 LEU B O 1
ATOM 7908 N N . ARG B 1 423 ? 31.109 -21.422 -13.258 1 97.69 423 ARG B N 1
ATOM 7909 C CA . ARG B 1 423 ? 31.969 -20.875 -14.289 1 97.69 423 ARG B CA 1
ATOM 7910 C C . ARG B 1 423 ? 31.297 -20.922 -15.656 1 97.69 423 ARG B C 1
ATOM 7912 O O . ARG B 1 423 ? 30.578 -21.875 -15.969 1 97.69 423 ARG B O 1
ATOM 7919 N N . VAL B 1 424 ? 31.516 -19.906 -16.422 1 97.69 424 VAL B N 1
ATOM 7920 C CA . VAL B 1 424 ? 31.078 -19.828 -17.812 1 97.69 424 VAL B CA 1
ATOM 7921 C C . VAL B 1 424 ? 32.281 -19.578 -18.734 1 97.69 424 VAL B C 1
ATOM 7923 O O . VAL B 1 424 ? 32.938 -18.562 -18.609 1 97.69 424 VAL B O 1
ATOM 7926 N N . ASP B 1 425 ? 32.531 -20.469 -19.578 1 97.06 425 ASP B N 1
ATOM 7927 C CA . ASP B 1 425 ? 33.688 -20.422 -20.453 1 97.06 425 ASP B CA 1
ATOM 7928 C C . ASP B 1 425 ? 34.969 -20.188 -19.656 1 97.06 425 ASP B C 1
ATOM 7930 O O . ASP B 1 425 ? 35.781 -19.344 -20.016 1 97.06 425 ASP B O 1
ATOM 7934 N N . GLY B 1 426 ? 34.969 -20.734 -18.516 1 94.31 426 GLY B N 1
ATOM 7935 C CA . GLY B 1 426 ? 36.156 -20.688 -17.703 1 94.31 426 GLY B CA 1
ATOM 7936 C C . GLY B 1 426 ? 36.188 -19.516 -16.75 1 94.31 426 GLY B C 1
ATOM 7937 O O . GLY B 1 426 ? 37.031 -19.469 -15.836 1 94.31 426 GLY B O 1
ATOM 7938 N N . MET B 1 427 ? 35.375 -18.609 -16.891 1 95.56 427 MET B N 1
ATOM 7939 C CA . MET B 1 427 ? 35.344 -17.438 -16.031 1 95.56 427 MET B CA 1
ATOM 7940 C C . MET B 1 427 ? 34.406 -17.641 -14.859 1 95.56 427 MET B C 1
ATOM 7942 O O . MET B 1 427 ? 33.25 -18.062 -15.047 1 95.56 427 MET B O 1
ATOM 7946 N N . ASN B 1 428 ? 34.875 -17.297 -13.727 1 95.88 428 ASN B N 1
ATOM 7947 C CA . ASN B 1 428 ? 34.031 -17.406 -12.531 1 95.88 428 ASN B CA 1
ATOM 7948 C C . ASN B 1 428 ? 32.938 -16.344 -12.508 1 95.88 428 ASN B C 1
ATOM 7950 O O . ASN B 1 428 ? 33.219 -15.18 -12.805 1 95.88 428 ASN B O 1
ATOM 7954 N N . ILE B 1 429 ? 31.75 -16.734 -12.188 1 95.94 429 ILE B N 1
ATOM 7955 C CA . ILE B 1 429 ? 30.641 -15.812 -12.086 1 95.94 429 ILE B CA 1
ATOM 7956 C C . ILE B 1 429 ? 30.5 -15.32 -10.648 1 95.94 429 ILE B C 1
ATOM 7958 O O . ILE B 1 429 ? 30.281 -16.125 -9.727 1 95.94 429 ILE B O 1
ATOM 7962 N N . ASP B 1 430 ? 30.672 -14.078 -10.516 1 91.69 430 ASP B N 1
ATOM 7963 C CA . ASP B 1 430 ? 30.562 -13.445 -9.203 1 91.69 430 ASP B CA 1
ATOM 7964 C C . ASP B 1 430 ? 29.688 -12.203 -9.266 1 91.69 430 ASP B C 1
ATOM 7966 O O . ASP B 1 430 ? 28.938 -12 -10.234 1 91.69 430 ASP B O 1
ATOM 7970 N N . SER B 1 431 ? 29.672 -11.484 -8.234 1 87 431 SER B N 1
ATOM 7971 C CA . SER B 1 431 ? 28.797 -10.32 -8.133 1 87 431 SER B CA 1
ATOM 7972 C C . SER B 1 431 ? 29.141 -9.273 -9.188 1 87 431 SER B C 1
ATOM 7974 O O . SER B 1 431 ? 28.281 -8.484 -9.594 1 87 431 SER B O 1
ATOM 7976 N N . ALA B 1 432 ? 30.344 -9.312 -9.727 1 86.88 432 ALA B N 1
ATOM 7977 C CA . ALA B 1 432 ? 30.812 -8.289 -10.664 1 86.88 432 ALA B CA 1
ATOM 7978 C C . ALA B 1 432 ? 30.297 -8.562 -12.078 1 86.88 432 ALA B C 1
ATOM 7980 O O . ALA B 1 432 ? 30.094 -7.633 -12.859 1 86.88 432 ALA B O 1
ATOM 7981 N N . ASN B 1 433 ? 30.141 -9.836 -12.406 1 92.25 433 ASN B N 1
ATOM 7982 C CA . ASN B 1 433 ? 29.812 -10.133 -13.797 1 92.25 433 ASN B CA 1
ATOM 7983 C C . ASN B 1 433 ? 28.5 -10.914 -13.898 1 92.25 433 ASN B C 1
ATOM 7985 O O . ASN B 1 433 ? 28.125 -11.352 -14.992 1 92.25 433 ASN B O 1
ATOM 7989 N N . VAL B 1 434 ? 27.812 -11.109 -12.82 1 94.31 434 VAL B N 1
ATOM 7990 C CA . VAL B 1 434 ? 26.594 -11.898 -12.805 1 94.31 434 VAL B CA 1
ATOM 7991 C C . VAL B 1 434 ? 25.547 -11.242 -13.703 1 94.31 434 VAL B C 1
ATOM 7993 O O . VAL B 1 434 ? 24.797 -11.938 -14.391 1 94.31 434 VAL B O 1
ATOM 7996 N N . LYS B 1 435 ? 25.531 -9.961 -13.734 1 91.69 435 LYS B N 1
ATOM 7997 C CA . LYS B 1 435 ? 24.547 -9.25 -14.562 1 91.69 435 LYS B CA 1
ATOM 7998 C C . LYS B 1 435 ? 24.812 -9.492 -16.047 1 91.69 435 LYS B C 1
ATOM 8000 O O . LYS B 1 435 ? 23.875 -9.641 -16.828 1 91.69 435 LYS B O 1
ATOM 8005 N N . ALA B 1 436 ? 26.047 -9.492 -16.391 1 93.38 436 ALA B N 1
ATOM 8006 C CA . ALA B 1 436 ? 26.422 -9.773 -17.766 1 93.38 436 ALA B CA 1
ATOM 8007 C C . ALA B 1 436 ? 26.031 -11.195 -18.172 1 93.38 436 ALA B C 1
ATOM 8009 O O . ALA B 1 436 ? 25.594 -11.43 -19.297 1 93.38 436 ALA B O 1
ATOM 8010 N N . TRP B 1 437 ? 26.156 -12.07 -17.266 1 95.81 437 TRP B N 1
ATOM 8011 C CA . TRP B 1 437 ? 25.781 -13.461 -17.516 1 95.81 437 TRP B CA 1
ATOM 8012 C C . TRP B 1 437 ? 24.266 -13.594 -17.688 1 95.81 437 TRP B C 1
ATOM 8014 O O . TRP B 1 437 ? 23.797 -14.297 -18.578 1 95.81 437 TRP B O 1
ATOM 8024 N N . GLN B 1 438 ? 23.578 -12.898 -16.875 1 95.12 438 GLN B N 1
ATOM 8025 C CA . GLN B 1 438 ? 22.125 -12.984 -16.844 1 95.12 438 GLN B CA 1
ATOM 8026 C C . GLN B 1 438 ? 21.516 -12.469 -18.141 1 95.12 438 GLN B C 1
ATOM 8028 O O . GLN B 1 438 ? 20.406 -12.867 -18.516 1 95.12 438 GLN B O 1
ATOM 8033 N N . GLN B 1 439 ? 22.281 -11.719 -18.875 1 93.25 439 GLN B N 1
ATOM 8034 C CA . GLN B 1 439 ? 21.797 -11.219 -20.156 1 93.25 439 GLN B CA 1
ATOM 8035 C C . GLN B 1 439 ? 21.672 -12.344 -21.172 1 93.25 439 GLN B C 1
ATOM 8037 O O . GLN B 1 439 ? 20.922 -12.234 -22.141 1 93.25 439 GLN B O 1
ATOM 8042 N N . ASN B 1 440 ? 22.344 -13.406 -20.891 1 95.44 440 ASN B N 1
ATOM 8043 C CA . ASN B 1 440 ? 22.328 -14.539 -21.812 1 95.44 440 ASN B CA 1
ATOM 8044 C C . ASN B 1 440 ? 21.203 -15.516 -21.484 1 95.44 440 ASN B C 1
ATOM 8046 O O . ASN B 1 440 ? 21.016 -16.516 -22.172 1 95.44 440 ASN B O 1
ATOM 8050 N N . ILE B 1 441 ? 20.422 -15.141 -20.531 1 96.81 441 ILE B N 1
ATOM 8051 C CA . ILE B 1 441 ? 19.5 -16.141 -20 1 96.81 441 ILE B CA 1
ATOM 8052 C C . ILE B 1 441 ? 18.062 -15.672 -20.141 1 96.81 441 ILE B C 1
ATOM 8054 O O . ILE B 1 441 ? 17.75 -14.531 -19.797 1 96.81 441 ILE B O 1
ATOM 8058 N N . ALA B 1 442 ? 17.25 -16.469 -20.703 1 96.25 442 ALA B N 1
ATOM 8059 C CA . ALA B 1 442 ? 15.789 -16.375 -20.625 1 96.25 442 ALA B CA 1
ATOM 8060 C C . ALA B 1 442 ? 15.203 -17.5 -19.797 1 96.25 442 ALA B C 1
ATOM 8062 O O . ALA B 1 442 ? 15.734 -18.609 -19.781 1 96.25 442 ALA B O 1
ATOM 8063 N N . HIS B 1 443 ? 14.18 -17.188 -19.094 1 95.31 443 HIS B N 1
ATOM 8064 C CA . HIS B 1 443 ? 13.688 -18.234 -18.203 1 95.31 443 HIS B CA 1
ATOM 8065 C C . HIS B 1 443 ? 12.164 -18.234 -18.141 1 95.31 443 HIS B C 1
ATOM 8067 O O . HIS B 1 443 ? 11.523 -17.203 -18.391 1 95.31 443 HIS B O 1
ATOM 8073 N N . VAL B 1 444 ? 11.617 -19.328 -17.953 1 94.38 444 VAL B N 1
ATOM 8074 C CA . VAL B 1 444 ? 10.211 -19.531 -17.609 1 94.38 444 VAL B CA 1
ATOM 8075 C C . VAL B 1 444 ? 10.109 -20.188 -16.234 1 94.38 444 VAL B C 1
ATOM 8077 O O . VAL B 1 444 ? 10.57 -21.328 -16.047 1 94.38 444 VAL B O 1
ATOM 8080 N N . SER B 1 445 ? 9.547 -19.453 -15.344 1 89.38 445 SER B N 1
ATOM 8081 C CA . SER B 1 445 ? 9.422 -19.969 -13.984 1 89.38 445 SER B CA 1
ATOM 8082 C C . SER B 1 445 ? 8.234 -20.922 -13.859 1 89.38 445 SER B C 1
ATOM 8084 O O . SER B 1 445 ? 7.367 -20.953 -14.734 1 89.38 445 SER B O 1
ATOM 8086 N N . GLN B 1 446 ? 8.312 -21.641 -12.789 1 81 446 GLN B N 1
ATOM 8087 C CA . GLN B 1 446 ? 7.203 -22.531 -12.477 1 81 446 GLN B CA 1
ATOM 8088 C C . GLN B 1 446 ? 5.914 -21.734 -12.242 1 81 446 GLN B C 1
ATOM 8090 O O . GLN B 1 446 ? 4.852 -22.125 -12.734 1 81 446 GLN B O 1
ATOM 8095 N N . ALA B 1 447 ? 6.059 -20.688 -11.492 1 81.88 447 ALA B N 1
ATOM 8096 C CA . ALA B 1 447 ? 4.957 -19.766 -11.266 1 81.88 447 ALA B CA 1
ATOM 8097 C C . ALA B 1 447 ? 5.141 -18.484 -12.094 1 81.88 447 ALA B C 1
ATOM 8099 O O . ALA B 1 447 ? 5.98 -17.641 -11.766 1 81.88 447 ALA B O 1
ATOM 8100 N N . ILE B 1 448 ? 4.285 -18.328 -13.094 1 88.5 448 ILE B N 1
ATOM 8101 C CA . ILE B 1 448 ? 4.445 -17.203 -14 1 88.5 448 ILE B CA 1
ATOM 8102 C C . ILE B 1 448 ? 3.773 -15.961 -13.414 1 88.5 448 ILE B C 1
ATOM 8104 O O . ILE B 1 448 ? 2.598 -16 -13.039 1 88.5 448 ILE B O 1
ATOM 8108 N N . PHE B 1 449 ? 4.527 -14.969 -13.336 1 90.19 449 PHE B N 1
ATOM 8109 C CA . PHE B 1 449 ? 3.977 -13.688 -12.914 1 90.19 449 PHE B CA 1
ATOM 8110 C C . PHE B 1 449 ? 3.557 -12.859 -14.125 1 90.19 449 PHE B C 1
ATOM 8112 O O . PHE B 1 449 ? 4.332 -12.695 -15.07 1 90.19 449 PHE B O 1
ATOM 8119 N N . LEU B 1 450 ? 2.332 -12.367 -14.094 1 92.62 450 LEU B N 1
ATOM 8120 C CA . LEU B 1 450 ? 1.866 -11.43 -15.117 1 92.62 450 LEU B CA 1
ATOM 8121 C C . LEU B 1 450 ? 1.442 -10.109 -14.492 1 92.62 450 LEU B C 1
ATOM 8123 O O . LEU B 1 450 ? 0.753 -10.094 -13.469 1 92.62 450 LEU B O 1
ATOM 8127 N N . ALA B 1 451 ? 1.903 -9.031 -15.031 1 93.19 451 ALA B N 1
ATOM 8128 C CA . ALA B 1 451 ? 1.505 -7.695 -14.594 1 93.19 451 ALA B CA 1
ATOM 8129 C C . ALA B 1 451 ? 0.099 -7.355 -15.078 1 93.19 451 ALA B C 1
ATOM 8131 O O . ALA B 1 451 ? -0.412 -7.988 -16.016 1 93.19 451 ALA B O 1
ATOM 8132 N N . ASP B 1 452 ? -0.472 -6.375 -14.375 1 92.06 452 ASP B N 1
ATOM 8133 C CA . ASP B 1 452 ? -1.785 -5.902 -14.797 1 92.06 452 ASP B CA 1
ATOM 8134 C C . ASP B 1 452 ? -1.665 -4.953 -15.992 1 92.06 452 ASP B C 1
ATOM 8136 O O . ASP B 1 452 ? -1.858 -3.744 -15.852 1 92.06 452 ASP B O 1
ATOM 8140 N N . GLY B 1 453 ? -1.374 -5.438 -17.078 1 92.25 453 GLY B N 1
ATOM 8141 C CA . GLY B 1 453 ? -1.208 -4.738 -18.344 1 92.25 453 GLY B CA 1
ATOM 8142 C C . GLY B 1 453 ? -1.693 -5.539 -19.547 1 92.25 453 GLY B C 1
ATOM 8143 O O . GLY B 1 453 ? -2.463 -6.488 -19.391 1 92.25 453 GLY B O 1
ATOM 8144 N N . SER B 1 454 ? -1.315 -5.145 -20.688 1 95.12 454 SER B N 1
ATOM 8145 C CA . SER B 1 454 ? -1.721 -5.82 -21.922 1 95.12 454 SER B CA 1
ATOM 8146 C C . SER B 1 454 ? -0.887 -7.074 -22.156 1 95.12 454 SER B C 1
ATOM 8148 O O . SER B 1 454 ? 0.147 -7.273 -21.516 1 95.12 454 SER B O 1
ATOM 8150 N N . MET B 1 455 ? -1.38 -7.961 -23.094 1 96.12 455 MET B N 1
ATOM 8151 C CA . MET B 1 455 ? -0.606 -9.125 -23.5 1 96.12 455 MET B CA 1
ATOM 8152 C C . MET B 1 455 ? 0.737 -8.703 -24.094 1 96.12 455 MET B C 1
ATOM 8154 O O . MET B 1 455 ? 1.76 -9.344 -23.828 1 96.12 455 MET B O 1
ATOM 8158 N N . LEU B 1 456 ? 0.639 -7.637 -24.812 1 97.06 456 LEU B N 1
ATOM 8159 C CA . LEU B 1 456 ? 1.837 -7.082 -25.422 1 97.06 456 LEU B CA 1
ATOM 8160 C C . LEU B 1 456 ? 2.889 -6.742 -24.375 1 97.06 456 LEU B C 1
ATOM 8162 O O . LEU B 1 456 ? 4.047 -7.148 -24.5 1 97.06 456 LEU B O 1
ATOM 8166 N N . GLU B 1 457 ? 2.494 -6.066 -23.344 1 95.44 457 GLU B N 1
ATOM 8167 C CA . GLU B 1 457 ? 3.395 -5.609 -22.297 1 95.44 457 GLU B CA 1
ATOM 8168 C C . GLU B 1 457 ? 3.924 -6.781 -21.484 1 95.44 457 GLU B C 1
ATOM 8170 O O . GLU B 1 457 ? 5.051 -6.738 -20.984 1 95.44 457 GLU B O 1
ATOM 8175 N N . ASN B 1 458 ? 3.105 -7.781 -21.359 1 96.81 458 ASN B N 1
ATOM 8176 C CA . ASN B 1 458 ? 3.512 -8.938 -20.562 1 96.81 458 ASN B CA 1
ATOM 8177 C C . ASN B 1 458 ? 4.504 -9.812 -21.328 1 96.81 458 ASN B C 1
ATOM 8179 O O . ASN B 1 458 ? 5.379 -10.438 -20.719 1 96.81 458 ASN B O 1
ATOM 8183 N N . ILE B 1 459 ? 4.344 -9.906 -22.641 1 97.75 459 ILE B N 1
ATOM 8184 C CA . ILE B 1 459 ? 5.309 -10.648 -23.438 1 97.75 459 ILE B CA 1
ATOM 8185 C C . ILE B 1 459 ? 6.633 -9.891 -23.484 1 97.75 459 ILE B C 1
ATOM 8187 O O . ILE B 1 459 ? 7.703 -10.484 -23.312 1 97.75 459 ILE B O 1
ATOM 8191 N N . ALA B 1 460 ? 6.504 -8.625 -23.703 1 97.06 460 ALA B N 1
ATOM 8192 C CA . ALA B 1 460 ? 7.684 -7.762 -23.672 1 97.06 460 ALA B CA 1
ATOM 8193 C C . ALA B 1 460 ? 7.883 -7.156 -22.281 1 97.06 460 ALA B C 1
ATOM 8195 O O . ALA B 1 460 ? 8.031 -5.941 -22.141 1 97.06 460 ALA B O 1
ATOM 8196 N N . PHE B 1 461 ? 7.891 -7.969 -21.328 1 93.69 461 PHE B N 1
ATOM 8197 C CA . PHE B 1 461 ? 7.926 -7.539 -19.922 1 93.69 461 PHE B CA 1
ATOM 8198 C C . PHE B 1 461 ? 9.242 -6.848 -19.609 1 93.69 461 PHE B C 1
ATOM 8200 O O . PHE B 1 461 ? 10.32 -7.379 -19.891 1 93.69 461 PHE B O 1
ATOM 8207 N N . GLY B 1 462 ? 9.203 -5.629 -19.078 1 91.38 462 GLY B N 1
ATOM 8208 C CA . GLY B 1 462 ? 10.398 -4.898 -18.688 1 91.38 462 GLY B CA 1
ATOM 8209 C C . GLY B 1 462 ? 10.953 -4.027 -19.797 1 91.38 462 GLY B C 1
ATOM 8210 O O . GLY B 1 462 ? 12.031 -3.443 -19.656 1 91.38 462 GLY B O 1
ATOM 8211 N N . VAL B 1 463 ? 10.336 -4.02 -20.922 1 94.06 463 VAL B N 1
ATOM 8212 C CA . VAL B 1 463 ? 10.727 -3.164 -22.031 1 94.06 463 VAL B CA 1
ATOM 8213 C C . VAL B 1 463 ? 9.836 -1.926 -22.078 1 94.06 463 VAL B C 1
ATOM 8215 O O . VAL B 1 463 ? 8.609 -2.031 -21.953 1 94.06 463 VAL B O 1
ATOM 8218 N N . PRO B 1 464 ? 10.438 -0.814 -22.203 1 92.69 464 PRO B N 1
ATOM 8219 C CA . PRO B 1 464 ? 9.602 0.378 -22.359 1 92.69 464 PRO B CA 1
ATOM 8220 C C . PRO B 1 464 ? 8.625 0.27 -23.531 1 92.69 464 PRO B C 1
ATOM 8222 O O . PRO B 1 464 ? 8.992 -0.245 -24.594 1 92.69 464 PRO B O 1
ATOM 8225 N N . ILE B 1 465 ? 7.512 0.824 -23.344 1 90.88 465 ILE B N 1
ATOM 8226 C CA . ILE B 1 465 ? 6.418 0.67 -24.297 1 90.88 465 ILE B CA 1
ATOM 8227 C C . ILE B 1 465 ? 6.852 1.179 -25.656 1 90.88 465 ILE B C 1
ATOM 8229 O O . ILE B 1 465 ? 6.516 0.581 -26.688 1 90.88 465 ILE B O 1
ATOM 8233 N N . GLU B 1 466 ? 7.598 2.205 -25.688 1 92.25 466 GLU B N 1
ATOM 8234 C CA . GLU B 1 466 ? 8.031 2.832 -26.938 1 92.25 466 GLU B CA 1
ATOM 8235 C C . GLU B 1 466 ? 9.055 1.966 -27.656 1 92.25 466 GLU B C 1
ATOM 8237 O O . GLU B 1 466 ? 9.227 2.084 -28.875 1 92.25 466 GLU B O 1
ATOM 8242 N N . ASN B 1 467 ? 9.656 1.01 -26.984 1 94.19 467 ASN B N 1
ATOM 8243 C CA . ASN B 1 467 ? 10.742 0.221 -27.562 1 94.19 467 ASN B CA 1
ATOM 8244 C C . ASN B 1 467 ? 10.305 -1.211 -27.844 1 94.19 467 ASN B C 1
ATOM 8246 O O . ASN B 1 467 ? 11.117 -2.043 -28.25 1 94.19 467 ASN B O 1
ATOM 8250 N N . ILE B 1 468 ? 9.07 -1.521 -27.656 1 96.44 468 ILE B N 1
ATOM 8251 C CA . ILE B 1 468 ? 8.586 -2.885 -27.859 1 96.44 468 ILE B CA 1
ATOM 8252 C C . ILE B 1 468 ? 8.586 -3.217 -29.344 1 96.44 468 ILE B C 1
ATOM 8254 O O . ILE B 1 468 ? 8.047 -2.459 -30.156 1 96.44 468 ILE B O 1
ATOM 8258 N N . ASP B 1 469 ? 9.258 -4.254 -29.656 1 97.12 469 ASP B N 1
ATOM 8259 C CA . ASP B 1 469 ? 9.25 -4.773 -31.031 1 97.12 469 ASP B CA 1
ATOM 8260 C C . ASP B 1 469 ? 8.031 -5.656 -31.266 1 97.12 469 ASP B C 1
ATOM 8262 O O . ASP B 1 469 ? 8.047 -6.848 -30.953 1 97.12 469 ASP B O 1
ATOM 8266 N N . LYS B 1 470 ? 7.074 -5.125 -31.953 1 96.81 470 LYS B N 1
ATOM 8267 C CA . LYS B 1 470 ? 5.805 -5.812 -32.156 1 96.81 470 LYS B CA 1
ATOM 8268 C C . LYS B 1 470 ? 5.984 -7.074 -33 1 96.81 470 LYS B C 1
ATOM 8270 O O . LYS B 1 470 ? 5.301 -8.078 -32.781 1 96.81 470 LYS B O 1
ATOM 8275 N N . LYS B 1 471 ? 6.852 -7.008 -33.906 1 97.25 471 LYS B N 1
ATOM 8276 C CA . LYS B 1 471 ? 7.109 -8.172 -34.75 1 97.25 471 LYS B CA 1
ATOM 8277 C C . LYS B 1 471 ? 7.703 -9.32 -33.938 1 97.25 471 LYS B C 1
ATOM 8279 O O . LYS B 1 471 ? 7.332 -10.477 -34.125 1 97.25 471 LYS B O 1
ATOM 8284 N N . GLN B 1 472 ? 8.602 -8.984 -33.094 1 97.44 472 GLN B N 1
ATOM 8285 C CA . GLN B 1 472 ? 9.219 -10 -32.25 1 97.44 472 GLN B CA 1
ATOM 8286 C C . GLN B 1 472 ? 8.203 -10.578 -31.281 1 97.44 472 GLN B C 1
ATOM 8288 O O . GLN B 1 472 ? 8.273 -11.766 -30.938 1 97.44 472 GLN B O 1
ATOM 8293 N N . VAL B 1 473 ? 7.344 -9.711 -30.812 1 98.19 473 VAL B N 1
ATOM 8294 C CA . VAL B 1 473 ? 6.285 -10.172 -29.922 1 98.19 473 VAL B CA 1
ATOM 8295 C C . VAL B 1 473 ? 5.418 -11.203 -30.641 1 98.19 473 VAL B C 1
ATOM 8297 O O . VAL B 1 473 ? 5.117 -12.266 -30.078 1 98.19 473 VAL B O 1
ATOM 8300 N N . GLU B 1 474 ? 5.051 -10.891 -31.781 1 97.94 474 GLU B N 1
ATOM 8301 C CA . GLU B 1 474 ? 4.211 -11.797 -32.562 1 97.94 474 GLU B CA 1
ATOM 8302 C C . GLU B 1 474 ? 4.934 -13.109 -32.844 1 97.94 474 GLU B C 1
ATOM 8304 O O . GLU B 1 474 ? 4.34 -14.188 -32.781 1 97.94 474 GLU B O 1
ATOM 8309 N N . LYS B 1 475 ? 6.168 -12.984 -33.25 1 97.38 475 LYS B N 1
ATOM 8310 C CA . LYS B 1 475 ? 6.969 -14.18 -33.5 1 97.38 475 LYS B CA 1
ATOM 8311 C C . LYS B 1 475 ? 7.051 -15.07 -32.25 1 97.38 475 LYS B C 1
ATOM 8313 O O . LYS B 1 475 ? 6.859 -16.281 -32.344 1 97.38 475 LYS B O 1
ATOM 8318 N N . ALA B 1 476 ? 7.375 -14.453 -31.125 1 97.81 476 ALA B N 1
ATOM 8319 C CA . ALA B 1 476 ? 7.461 -15.195 -29.875 1 97.81 476 ALA B CA 1
ATOM 8320 C C . ALA B 1 476 ? 6.125 -15.844 -29.531 1 97.81 476 ALA B C 1
ATOM 8322 O O . ALA B 1 476 ? 6.082 -16.984 -29.047 1 97.81 476 ALA B O 1
ATOM 8323 N N . ALA B 1 477 ? 5.059 -15.102 -29.75 1 98.12 477 ALA B N 1
ATOM 8324 C CA . ALA B 1 477 ? 3.721 -15.609 -29.469 1 98.12 477 ALA B CA 1
ATOM 8325 C C . ALA B 1 477 ? 3.395 -16.812 -30.359 1 98.12 477 ALA B C 1
ATOM 8327 O O . ALA B 1 477 ? 2.734 -17.75 -29.922 1 98.12 477 ALA B O 1
ATOM 8328 N N . ARG B 1 478 ? 3.789 -16.781 -31.578 1 97.44 478 ARG B N 1
ATOM 8329 C CA . ARG B 1 478 ? 3.574 -17.891 -32.5 1 97.44 478 ARG B CA 1
ATOM 8330 C C . ARG B 1 478 ? 4.355 -19.125 -32.031 1 97.44 478 ARG B C 1
ATOM 8332 O O . ARG B 1 478 ? 3.822 -20.234 -32.031 1 97.44 478 ARG B O 1
ATOM 8339 N N . LEU B 1 479 ? 5.547 -18.906 -31.641 1 95.88 479 LEU B N 1
ATOM 8340 C CA . LEU B 1 479 ? 6.379 -20 -31.172 1 95.88 479 LEU B CA 1
ATOM 8341 C C . LEU B 1 479 ? 5.785 -20.625 -29.922 1 95.88 479 LEU B C 1
ATOM 8343 O O . LEU B 1 479 ? 5.863 -21.844 -29.734 1 95.88 479 LEU B O 1
ATOM 8347 N N . ALA B 1 480 ? 5.207 -19.797 -29.125 1 96.75 480 ALA B N 1
ATOM 8348 C CA . ALA B 1 480 ? 4.613 -20.266 -27.875 1 96.75 480 ALA B CA 1
ATOM 8349 C C . ALA B 1 480 ? 3.188 -2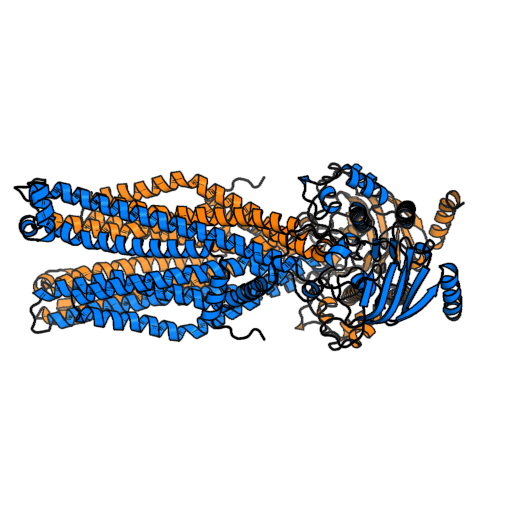0.766 -28.094 1 96.75 480 ALA B C 1
ATOM 8351 O O . ALA B 1 480 ? 2.488 -21.109 -27.141 1 96.75 480 ALA B O 1
ATOM 8352 N N . GLN B 1 481 ? 2.725 -20.734 -29.328 1 95.5 481 GLN B N 1
ATOM 8353 C CA . GLN B 1 481 ? 1.415 -21.234 -29.719 1 95.5 481 GLN B CA 1
ATOM 8354 C C . GLN B 1 481 ? 0.294 -20.484 -29.031 1 95.5 481 GLN B C 1
ATOM 8356 O O . GLN B 1 481 ? -0.666 -21.078 -28.547 1 95.5 481 GLN B O 1
ATOM 8361 N N . ILE B 1 482 ? 0.459 -19.172 -28.844 1 95.56 482 ILE B N 1
ATOM 8362 C CA . ILE B 1 482 ? -0.568 -18.391 -28.156 1 95.56 482 ILE B CA 1
ATOM 8363 C C . ILE B 1 482 ? -1.06 -17.281 -29.078 1 95.56 482 ILE B C 1
ATOM 8365 O O . ILE B 1 482 ? -2.062 -16.625 -28.781 1 95.56 482 ILE B O 1
ATOM 8369 N N . HIS B 1 483 ? -0.443 -17.094 -30.203 1 96.94 483 HIS B N 1
ATOM 8370 C CA . HIS B 1 483 ? -0.755 -16.031 -31.141 1 96.94 483 HIS B CA 1
ATOM 8371 C C . HIS B 1 483 ? -2.217 -16.078 -31.578 1 96.94 483 HIS B C 1
ATOM 8373 O O . HIS B 1 483 ? -2.91 -15.062 -31.562 1 96.94 483 HIS B O 1
ATOM 8379 N N . ASP B 1 484 ? -2.66 -17.266 -31.922 1 93.06 484 ASP B N 1
ATOM 8380 C CA . ASP B 1 484 ? -4.023 -17.422 -32.438 1 93.06 484 ASP B CA 1
ATOM 8381 C C . ASP B 1 484 ? -5.047 -17.047 -31.359 1 93.06 484 ASP B C 1
ATOM 8383 O O . ASP B 1 484 ? -6.062 -16.406 -31.656 1 93.06 484 ASP B O 1
ATOM 8387 N N . PHE B 1 485 ? -4.836 -17.422 -30.203 1 89.81 485 PHE B N 1
ATOM 8388 C CA . PHE B 1 485 ? -5.715 -17.062 -29.094 1 89.81 485 PHE B CA 1
ATOM 8389 C C . PHE B 1 485 ? -5.785 -15.555 -28.922 1 89.81 485 PHE B C 1
ATOM 8391 O O . PHE B 1 485 ? -6.871 -14.992 -28.75 1 89.81 485 PHE B O 1
ATOM 8398 N N . ILE B 1 486 ? -4.609 -14.852 -28.984 1 94.88 486 ILE B N 1
ATOM 8399 C CA . ILE B 1 486 ? -4.523 -13.406 -28.781 1 94.88 486 ILE B CA 1
ATOM 8400 C C . ILE B 1 486 ? -5.27 -12.688 -29.906 1 94.88 486 ILE B C 1
ATOM 8402 O O . ILE B 1 486 ? -6.012 -11.734 -29.656 1 94.88 486 ILE B O 1
ATOM 8406 N N . GLU B 1 487 ? -5.086 -13.156 -31.109 1 93.25 487 GLU B N 1
ATOM 8407 C CA . GLU B 1 487 ? -5.715 -12.531 -32.25 1 93.25 487 GLU B CA 1
ATOM 8408 C C . GLU B 1 487 ? -7.234 -12.68 -32.219 1 93.25 487 GLU B C 1
ATOM 8410 O O . GLU B 1 487 ? -7.961 -11.828 -32.719 1 93.25 487 GLU B O 1
ATOM 8415 N N . ASP B 1 488 ? -7.672 -13.695 -31.578 1 88.25 488 ASP B N 1
ATOM 8416 C CA . ASP B 1 488 ? -9.109 -13.961 -31.5 1 88.25 488 ASP B CA 1
ATOM 8417 C C . ASP B 1 488 ? -9.773 -13.039 -30.469 1 88.25 488 ASP B C 1
ATOM 8419 O O . ASP B 1 488 ? -11 -12.898 -30.453 1 88.25 488 ASP B O 1
ATOM 8423 N N . LEU B 1 489 ? -9.023 -12.414 -29.703 1 89 489 LEU B N 1
ATOM 8424 C CA . LEU B 1 489 ? -9.578 -11.484 -28.719 1 89 489 LEU B CA 1
ATOM 8425 C C . LEU B 1 489 ? -9.922 -10.148 -29.375 1 89 489 LEU B C 1
ATOM 8427 O O . LEU B 1 489 ? -9.234 -9.711 -30.297 1 89 489 LEU B O 1
ATOM 8431 N N . PRO B 1 490 ? -10.898 -9.406 -28.828 1 87.31 490 PRO B N 1
ATOM 8432 C CA . PRO B 1 490 ? -11.344 -8.141 -29.422 1 87.31 490 PRO B CA 1
ATOM 8433 C C . PRO B 1 490 ? -10.234 -7.098 -29.484 1 87.31 490 PRO B C 1
ATOM 8435 O O . PRO B 1 490 ? -10.141 -6.348 -30.453 1 87.31 490 PRO B O 1
ATOM 8438 N N . ASN B 1 491 ? -9.398 -7.055 -28.516 1 92.44 491 ASN B N 1
ATOM 8439 C CA . ASN B 1 491 ? -8.352 -6.035 -28.469 1 92.44 491 ASN B CA 1
ATOM 8440 C C . ASN B 1 491 ? -6.988 -6.621 -28.828 1 92.44 491 ASN B C 1
ATOM 8442 O O . ASN B 1 491 ? -5.961 -5.965 -28.641 1 92.44 491 ASN B O 1
ATOM 8446 N N . GLY B 1 492 ? -7.027 -7.871 -29.219 1 94.06 492 GLY B N 1
ATOM 8447 C CA . GLY B 1 492 ? -5.781 -8.5 -29.625 1 94.06 492 GLY B CA 1
ATOM 8448 C C . GLY B 1 492 ? -4.703 -8.422 -28.562 1 94.06 492 GLY B C 1
ATOM 8449 O O . GLY B 1 492 ? -4.945 -8.75 -27.406 1 94.06 492 GLY B O 1
ATOM 8450 N N . TYR B 1 493 ? -3.568 -7.906 -29.016 1 96.19 493 TYR B N 1
ATOM 8451 C CA . TYR B 1 493 ? -2.406 -7.836 -28.141 1 96.19 493 TYR B CA 1
ATOM 8452 C C . TYR B 1 493 ? -2.578 -6.742 -27.094 1 96.19 493 TYR B C 1
ATOM 8454 O O . TYR B 1 493 ? -1.837 -6.695 -26.109 1 96.19 493 TYR B O 1
ATOM 8462 N N . GLN B 1 494 ? -3.545 -5.949 -27.25 1 94.69 494 GLN B N 1
ATOM 8463 C CA . GLN B 1 494 ? -3.793 -4.863 -26.297 1 94.69 494 GLN B CA 1
ATOM 8464 C C . GLN B 1 494 ? -4.766 -5.297 -25.203 1 94.69 494 GLN B C 1
ATOM 8466 O O . GLN B 1 494 ? -5.043 -4.539 -24.281 1 94.69 494 GLN B O 1
ATOM 8471 N N . THR B 1 495 ? -5.141 -6.516 -25.266 1 93.12 495 THR B N 1
ATOM 8472 C CA . THR B 1 495 ? -6.07 -7.02 -24.266 1 93.12 495 THR B CA 1
ATOM 8473 C C . THR B 1 495 ? -5.418 -7.035 -22.891 1 93.12 495 THR B C 1
ATOM 8475 O O . THR B 1 495 ? -4.273 -7.465 -22.734 1 93.12 495 THR B O 1
ATOM 8478 N N . LEU B 1 496 ? -6.145 -6.594 -21.906 1 90.88 496 LEU B N 1
ATOM 8479 C CA . LEU B 1 496 ? -5.656 -6.566 -20.531 1 90.88 496 LEU B CA 1
ATOM 8480 C C . LEU B 1 496 ? -5.812 -7.93 -19.875 1 90.88 496 LEU B C 1
ATOM 8482 O O . LEU B 1 496 ? -6.859 -8.57 -20 1 90.88 496 LEU B O 1
ATOM 8486 N N . VAL B 1 497 ? -4.789 -8.352 -19.172 1 91.12 497 VAL B N 1
ATOM 8487 C CA . VAL B 1 497 ? -4.789 -9.703 -18.625 1 91.12 497 VAL B CA 1
ATOM 8488 C C . VAL B 1 497 ? -5.312 -9.664 -17.188 1 91.12 497 VAL B C 1
ATOM 8490 O O . VAL B 1 497 ? -5.727 -10.695 -16.641 1 91.12 497 VAL B O 1
ATOM 8493 N N . GLY B 1 498 ? -5.355 -8.492 -16.531 1 85.44 498 GLY B N 1
ATOM 8494 C CA . GLY B 1 498 ? -5.77 -8.391 -15.141 1 85.44 498 GLY B CA 1
ATOM 8495 C C . GLY B 1 498 ? -4.637 -8.641 -14.164 1 85.44 498 GLY B C 1
ATOM 8496 O O . GLY B 1 498 ? -3.561 -9.094 -14.555 1 85.44 498 GLY B O 1
ATOM 8497 N N . GLU B 1 499 ? -4.953 -8.445 -12.883 1 85.69 499 GLU B N 1
ATOM 8498 C CA . GLU B 1 499 ? -3.938 -8.648 -11.852 1 85.69 499 GLU B CA 1
ATOM 8499 C C . GLU B 1 499 ? -3.547 -10.117 -11.75 1 85.69 499 GLU B C 1
ATOM 8501 O O . GLU B 1 499 ? -4.41 -10.984 -11.602 1 85.69 499 GLU B O 1
ATOM 8506 N N . ARG B 1 500 ? -2.301 -10.398 -11.898 1 79.56 500 ARG B N 1
ATOM 8507 C CA . ARG B 1 500 ? -1.717 -11.734 -11.82 1 79.56 500 ARG B CA 1
ATOM 8508 C C . ARG B 1 500 ? -2.344 -12.664 -12.844 1 79.56 500 ARG B C 1
ATOM 8510 O O . ARG B 1 500 ? -2.447 -13.875 -12.609 1 79.56 500 ARG B O 1
ATOM 8517 N N . GLY B 1 501 ? -2.912 -12.141 -13.898 1 83.25 501 GLY B N 1
ATOM 8518 C CA . GLY B 1 501 ? -3.434 -12.93 -15 1 83.25 501 GLY B CA 1
ATOM 8519 C C . GLY B 1 501 ? -4.715 -13.664 -14.656 1 83.25 501 GLY B C 1
ATOM 8520 O O . GLY B 1 501 ? -4.98 -14.75 -15.18 1 83.25 501 GLY B O 1
ATOM 8521 N N . VAL B 1 502 ? -5.457 -13.148 -13.82 1 75.88 502 VAL B N 1
ATOM 8522 C CA . VAL B 1 502 ? -6.625 -13.828 -13.273 1 75.88 502 VAL B CA 1
ATOM 8523 C C . VAL B 1 502 ? -7.656 -14.055 -14.375 1 75.88 502 VAL B C 1
ATOM 8525 O O . VAL B 1 502 ? -8.547 -14.898 -14.242 1 75.88 502 VAL B O 1
ATOM 8528 N N . ARG B 1 503 ? -7.434 -13.445 -15.484 1 79.25 503 ARG B N 1
ATOM 8529 C CA . ARG B 1 503 ? -8.398 -13.555 -16.578 1 79.25 503 ARG B CA 1
ATOM 8530 C C . ARG B 1 503 ? -7.973 -14.617 -17.578 1 79.25 503 ARG B C 1
ATOM 8532 O O . ARG B 1 503 ? -8.641 -14.828 -18.594 1 79.25 503 ARG B O 1
ATOM 8539 N N . LEU B 1 504 ? -6.855 -15.258 -17.328 1 85.94 504 LEU B N 1
ATOM 8540 C CA . LEU B 1 504 ? -6.297 -16.25 -18.234 1 85.94 504 LEU B CA 1
ATOM 8541 C C . LEU B 1 504 ? -6.316 -17.641 -17.594 1 85.94 504 LEU B C 1
ATOM 8543 O O . LEU B 1 504 ? -6.273 -17.766 -16.375 1 85.94 504 LEU B O 1
ATOM 8547 N N . SER B 1 505 ? -6.43 -18.578 -18.484 1 82.81 505 SER B N 1
ATOM 8548 C CA . SER B 1 505 ? -6.262 -19.953 -18 1 82.81 505 SER B CA 1
ATOM 8549 C C . SER B 1 505 ? -4.809 -20.234 -17.641 1 82.81 505 SER B C 1
ATOM 8551 O O . SER B 1 505 ? -3.912 -19.469 -18 1 82.81 505 SER B O 1
ATOM 8553 N N . GLY B 1 506 ? -4.59 -21.266 -16.891 1 83.38 506 GLY B N 1
ATOM 8554 C CA . GLY B 1 506 ? -3.24 -21.672 -16.516 1 83.38 506 GLY B CA 1
ATOM 8555 C C . GLY B 1 506 ? -2.332 -21.875 -17.719 1 83.38 506 GLY B C 1
ATOM 8556 O O . GLY B 1 506 ? -1.192 -21.406 -17.734 1 83.38 506 GLY B O 1
ATOM 8557 N N . GLY B 1 507 ? -2.865 -22.625 -18.703 1 86.5 507 GLY B N 1
ATOM 8558 C CA . GLY B 1 507 ? -2.09 -22.875 -19.906 1 86.5 507 GLY B CA 1
ATOM 8559 C C . GLY B 1 507 ? -1.775 -21.609 -20.688 1 86.5 507 GLY B C 1
ATOM 8560 O O . GLY B 1 507 ? -0.692 -21.484 -21.266 1 86.5 507 GLY B O 1
ATOM 8561 N N . GLN B 1 508 ? -2.744 -20.734 -20.703 1 89.06 508 GLN B N 1
ATOM 8562 C CA . GLN B 1 508 ? -2.523 -19.469 -21.406 1 89.06 508 GLN B CA 1
ATOM 8563 C C . GLN B 1 508 ? -1.451 -18.641 -20.703 1 89.06 508 GLN B C 1
ATOM 8565 O O . GLN B 1 508 ? -0.6 -18.031 -21.359 1 89.06 508 GLN B O 1
ATOM 8570 N N . ARG B 1 509 ? -1.515 -18.656 -19.406 1 91.69 509 ARG B N 1
ATOM 8571 C CA . ARG B 1 509 ? -0.511 -17.938 -18.625 1 91.69 509 ARG B CA 1
ATOM 8572 C C . ARG B 1 509 ? 0.885 -18.5 -18.891 1 91.69 509 ARG B C 1
ATOM 8574 O O . ARG B 1 509 ? 1.843 -17.734 -19.047 1 91.69 509 ARG B O 1
ATOM 8581 N N . GLN B 1 510 ? 0.974 -19.781 -18.938 1 91.44 510 GLN B N 1
ATOM 8582 C CA . GLN B 1 510 ? 2.26 -20.422 -19.188 1 91.44 510 GLN B CA 1
ATOM 8583 C C . GLN B 1 510 ? 2.789 -20.078 -20.578 1 91.44 510 GLN B C 1
ATOM 8585 O O . GLN B 1 510 ? 3.982 -19.828 -20.75 1 91.44 510 GLN B O 1
ATOM 8590 N N . ARG B 1 511 ? 1.891 -20.094 -21.531 1 94.88 511 ARG B N 1
ATOM 8591 C CA . ARG B 1 511 ? 2.309 -19.812 -22.906 1 94.88 511 ARG B CA 1
ATOM 8592 C C . ARG B 1 511 ? 2.746 -18.359 -23.047 1 94.88 511 ARG B C 1
ATOM 8594 O O . ARG B 1 511 ? 3.65 -18.047 -23.828 1 94.88 511 ARG B O 1
ATOM 8601 N N . ILE B 1 512 ? 2.111 -17.453 -22.312 1 95.62 512 ILE B N 1
ATOM 8602 C CA . ILE B 1 512 ? 2.576 -16.078 -22.297 1 95.62 512 ILE B CA 1
ATOM 8603 C C . ILE B 1 512 ? 3.965 -16.016 -21.656 1 95.62 512 ILE B C 1
ATOM 8605 O O . ILE B 1 512 ? 4.832 -15.266 -22.125 1 95.62 512 ILE B O 1
ATOM 8609 N N . GLY B 1 513 ? 4.152 -16.766 -20.594 1 95.75 513 GLY B N 1
ATOM 8610 C CA . GLY B 1 513 ? 5.469 -16.859 -19.984 1 95.75 513 GLY B CA 1
ATOM 8611 C C . GLY B 1 513 ? 6.535 -17.359 -20.938 1 95.75 513 GLY B C 1
ATOM 8612 O O . GLY B 1 513 ? 7.652 -16.844 -20.953 1 95.75 513 GLY B O 1
ATOM 8613 N N . ILE B 1 514 ? 6.164 -18.359 -21.703 1 96.44 514 ILE B N 1
ATOM 8614 C CA . ILE B 1 514 ? 7.086 -18.906 -22.688 1 96.44 514 ILE B CA 1
ATOM 8615 C C . ILE B 1 514 ? 7.375 -17.859 -23.766 1 96.44 514 ILE B C 1
ATOM 8617 O O . ILE B 1 514 ? 8.531 -17.656 -24.156 1 96.44 514 ILE B O 1
ATOM 8621 N N . ALA B 1 515 ? 6.289 -17.219 -24.203 1 97.62 515 ALA B N 1
ATOM 8622 C CA . ALA B 1 515 ? 6.465 -16.156 -25.188 1 97.62 515 ALA B CA 1
ATOM 8623 C C . ALA B 1 515 ? 7.41 -15.078 -24.656 1 97.62 515 ALA B C 1
ATOM 8625 O O . ALA B 1 515 ? 8.242 -14.555 -25.406 1 97.62 515 ALA B O 1
ATOM 8626 N N . ARG B 1 516 ? 7.238 -14.727 -23.438 1 97.06 516 ARG B N 1
ATOM 8627 C CA . ARG B 1 516 ? 8.094 -13.734 -22.797 1 97.06 516 ARG B CA 1
ATOM 8628 C C . ARG B 1 516 ? 9.555 -14.172 -22.844 1 97.06 516 ARG B C 1
ATOM 8630 O O . ARG B 1 516 ? 10.445 -13.375 -23.156 1 97.06 516 ARG B O 1
ATOM 8637 N N . ALA B 1 517 ? 9.828 -15.383 -22.531 1 96.5 517 ALA B N 1
ATOM 8638 C CA . ALA B 1 517 ? 11.188 -15.922 -22.547 1 96.5 517 ALA B CA 1
ATOM 8639 C C . ALA B 1 517 ? 11.766 -15.891 -23.953 1 96.5 517 ALA B C 1
ATOM 8641 O O . ALA B 1 517 ? 12.938 -15.547 -24.141 1 96.5 517 ALA B O 1
ATOM 8642 N N . LEU B 1 518 ? 10.961 -16.203 -24.922 1 96.38 518 LEU B N 1
ATOM 8643 C CA . LEU B 1 518 ? 11.414 -16.297 -26.297 1 96.38 518 LEU B CA 1
ATOM 8644 C C . LEU B 1 518 ? 11.602 -14.898 -26.906 1 96.38 518 LEU B C 1
ATOM 8646 O O . LEU B 1 518 ? 12.336 -14.734 -27.875 1 96.38 518 LEU B O 1
ATOM 8650 N N . TYR B 1 519 ? 10.891 -13.961 -26.359 1 96.88 519 TYR B N 1
ATOM 8651 C CA . TYR B 1 519 ? 11.031 -12.586 -26.812 1 96.88 519 TYR B CA 1
ATOM 8652 C C . TYR B 1 519 ? 12.461 -12.094 -26.641 1 96.88 519 TYR B C 1
ATOM 8654 O O . TYR B 1 519 ? 12.977 -11.336 -27.453 1 96.88 519 TYR B O 1
ATOM 8662 N N . LYS B 1 520 ? 13.203 -12.398 -25.578 1 92.81 520 LYS B N 1
ATOM 8663 C CA . LYS B 1 520 ? 14.531 -11.922 -25.203 1 92.81 520 LYS B CA 1
ATOM 8664 C C . LYS B 1 520 ? 15.602 -12.477 -26.141 1 92.81 520 LYS B C 1
ATOM 8666 O O . LYS B 1 520 ? 16.688 -11.906 -26.266 1 92.81 520 LYS B O 1
ATOM 8671 N N . LYS B 1 521 ? 15.383 -13.461 -27 1 89.56 521 LYS B N 1
ATOM 8672 C CA . LYS B 1 521 ? 16.344 -14.102 -27.891 1 89.56 521 LYS B CA 1
ATOM 8673 C C . LYS B 1 521 ? 17.656 -14.398 -27.141 1 89.56 521 LYS B C 1
ATOM 8675 O O . LYS B 1 521 ? 18.734 -14.016 -27.609 1 89.56 521 LYS B O 1
ATOM 8680 N N . ALA B 1 522 ? 17.656 -15.148 -26.094 1 94.25 522 ALA B N 1
ATOM 8681 C CA . ALA B 1 522 ? 18.812 -15.469 -25.266 1 94.25 522 ALA B CA 1
ATOM 8682 C C . ALA B 1 522 ? 19.547 -16.703 -25.781 1 94.25 522 ALA B C 1
ATOM 8684 O O . ALA B 1 522 ? 19.031 -17.406 -26.656 1 94.25 522 ALA B O 1
ATOM 8685 N N . GLU B 1 523 ? 20.75 -16.891 -25.234 1 95.69 523 GLU B N 1
ATOM 8686 C CA . GLU B 1 523 ? 21.562 -18.031 -25.625 1 95.69 523 GLU B CA 1
ATOM 8687 C C . GLU B 1 523 ? 21.234 -19.266 -24.781 1 95.69 523 GLU B C 1
ATOM 8689 O O . GLU B 1 523 ? 21.484 -20.391 -25.203 1 95.69 523 GLU B O 1
ATOM 8694 N N . VAL B 1 524 ? 20.719 -18.969 -23.656 1 97.31 524 VAL B N 1
ATOM 8695 C CA . VAL B 1 524 ? 20.344 -20.047 -22.75 1 97.31 524 VAL B CA 1
ATOM 8696 C C . VAL B 1 524 ? 18.859 -19.906 -22.359 1 97.31 524 VAL B C 1
ATOM 8698 O O . VAL B 1 524 ? 18.438 -18.844 -21.922 1 97.31 524 VAL B O 1
ATOM 8701 N N . LEU B 1 525 ? 18.109 -20.906 -22.562 1 97.06 525 LEU B N 1
ATOM 8702 C CA . LEU B 1 525 ? 16.703 -20.969 -22.188 1 97.06 525 LEU B CA 1
ATOM 8703 C C . LEU B 1 525 ? 16.484 -21.938 -21.047 1 97.06 525 LEU B C 1
ATOM 8705 O O . LEU B 1 525 ? 16.812 -23.125 -21.156 1 97.06 525 LEU B O 1
ATOM 8709 N N . VAL B 1 526 ? 16.031 -21.406 -19.953 1 97.31 526 VAL B N 1
ATOM 8710 C CA . VAL B 1 526 ? 15.758 -22.234 -18.781 1 97.31 526 VAL B CA 1
ATOM 8711 C C . VAL B 1 526 ? 14.25 -22.406 -18.609 1 97.31 526 VAL B C 1
ATOM 8713 O O . VAL B 1 526 ? 13.523 -21.438 -18.438 1 97.31 526 VAL B O 1
ATOM 8716 N N . LEU B 1 527 ? 13.781 -23.609 -18.641 1 95.69 527 LEU B N 1
ATOM 8717 C CA . LEU B 1 527 ? 12.367 -23.938 -18.5 1 95.69 527 LEU B CA 1
ATOM 8718 C C . LEU B 1 527 ? 12.117 -24.734 -17.219 1 95.69 527 LEU B C 1
ATOM 8720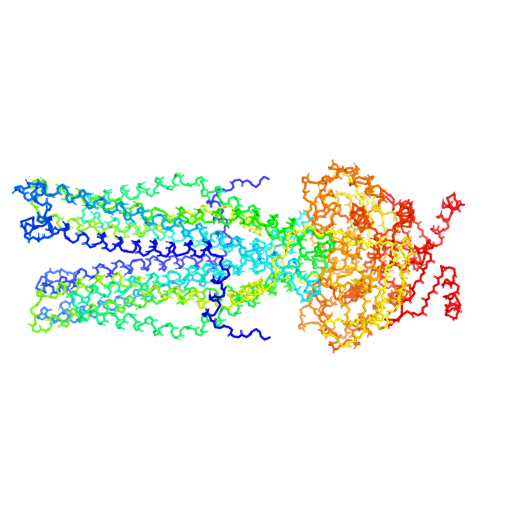 O O . LEU B 1 527 ? 12.336 -25.938 -17.188 1 95.69 527 LEU B O 1
ATOM 8724 N N . ASP B 1 528 ? 11.617 -24.062 -16.266 1 92.75 528 ASP B N 1
ATOM 8725 C CA . ASP B 1 528 ? 11.297 -24.703 -14.992 1 92.75 528 ASP B CA 1
ATOM 8726 C C . ASP B 1 528 ? 9.828 -25.125 -14.938 1 92.75 528 ASP B C 1
ATOM 8728 O O . ASP B 1 528 ? 8.984 -24.359 -14.469 1 92.75 528 ASP B O 1
ATOM 8732 N N . GLU B 1 529 ? 9.547 -26.328 -15.352 1 87.62 529 GLU B N 1
ATOM 8733 C CA . GLU B 1 529 ? 8.203 -26.891 -15.438 1 87.62 529 GLU B CA 1
ATOM 8734 C C . GLU B 1 529 ? 7.27 -25.984 -16.234 1 87.62 529 GLU B C 1
ATOM 8736 O O . GLU B 1 529 ? 6.141 -25.719 -15.812 1 87.62 529 GLU B O 1
ATOM 8741 N N . ALA B 1 530 ? 7.723 -25.531 -17.312 1 86.81 530 ALA B N 1
ATOM 8742 C CA . ALA B 1 530 ? 7.098 -24.469 -18.078 1 86.81 530 ALA B CA 1
ATOM 8743 C C . ALA B 1 530 ? 5.898 -24.984 -18.875 1 86.81 530 ALA B C 1
ATOM 8745 O O . ALA B 1 530 ? 5.102 -24.203 -19.391 1 86.81 530 ALA B O 1
ATOM 8746 N N . THR B 1 531 ? 5.727 -26.281 -18.938 1 84.44 531 THR B N 1
ATOM 8747 C CA . THR B 1 531 ? 4.66 -26.812 -19.781 1 84.44 531 THR B CA 1
ATOM 8748 C C . THR B 1 531 ? 3.736 -27.719 -18.953 1 84.44 531 THR B C 1
ATOM 8750 O O . THR B 1 531 ? 3 -28.531 -19.516 1 84.44 531 THR B O 1
ATOM 8753 N N . SER B 1 532 ? 3.838 -27.547 -17.688 1 80 532 SER B N 1
ATOM 8754 C CA . SER B 1 532 ? 3.125 -28.453 -16.797 1 80 532 SER B CA 1
ATOM 8755 C C . SER B 1 532 ? 1.615 -28.266 -16.906 1 80 532 SER B C 1
ATOM 8757 O O . SER B 1 532 ? 0.847 -29.203 -16.641 1 80 532 SER B O 1
ATOM 8759 N N . ALA B 1 533 ? 1.186 -27.078 -17.312 1 78 533 ALA B N 1
ATOM 8760 C CA . ALA B 1 533 ? -0.243 -26.781 -17.359 1 78 533 ALA B CA 1
ATOM 8761 C C . ALA B 1 533 ? -0.77 -26.875 -18.781 1 78 533 ALA B C 1
ATOM 8763 O O . ALA B 1 533 ? -1.912 -26.5 -19.062 1 78 533 ALA B O 1
ATOM 8764 N N . LEU B 1 534 ? 0.035 -27.391 -19.688 1 82.69 534 LEU B N 1
ATOM 8765 C CA . LEU B 1 534 ? -0.37 -27.516 -21.078 1 82.69 534 LEU B CA 1
ATOM 8766 C C . LEU B 1 534 ? -0.862 -28.922 -21.375 1 82.69 534 LEU B C 1
ATOM 8768 O O . LEU B 1 534 ? -0.396 -29.891 -20.781 1 82.69 534 LEU B O 1
ATOM 8772 N N . ASP B 1 535 ? -1.821 -28.969 -22.281 1 79.44 535 ASP B N 1
ATOM 8773 C CA . ASP B 1 535 ? -2.215 -30.281 -22.781 1 79.44 535 ASP B CA 1
ATOM 8774 C C . ASP B 1 535 ? -1.118 -30.891 -23.641 1 79.44 535 ASP B C 1
ATOM 8776 O O . ASP B 1 535 ? -0.22 -30.188 -24.109 1 79.44 535 ASP B O 1
ATOM 8780 N N . ASP B 1 536 ? -1.249 -32.094 -23.875 1 81.69 536 ASP B N 1
ATOM 8781 C CA . ASP B 1 536 ? -0.199 -32.875 -24.547 1 81.69 536 ASP B CA 1
ATOM 8782 C C . ASP B 1 536 ? 0.1 -32.281 -25.938 1 81.69 536 ASP B C 1
ATOM 8784 O O . ASP B 1 536 ? 1.265 -32.094 -26.297 1 81.69 536 ASP B O 1
ATOM 8788 N N . ALA B 1 537 ? -0.948 -31.953 -26.672 1 83.69 537 ALA B N 1
ATOM 8789 C CA . ALA B 1 537 ? -0.757 -31.453 -28.031 1 83.69 537 ALA B CA 1
ATOM 8790 C C . ALA B 1 537 ? -0.053 -30.109 -28.016 1 83.69 537 ALA B C 1
ATOM 8792 O O . ALA B 1 537 ? 0.862 -29.875 -28.812 1 83.69 537 ALA B O 1
ATOM 8793 N N . THR B 1 538 ? -0.495 -29.297 -27.188 1 86.75 538 THR B N 1
ATOM 8794 C CA . THR B 1 538 ? 0.097 -27.969 -27.094 1 86.75 538 THR B CA 1
ATOM 8795 C C . THR B 1 538 ? 1.538 -28.047 -26.609 1 86.75 538 THR B C 1
ATOM 8797 O O . THR B 1 538 ? 2.406 -27.312 -27.078 1 86.75 538 THR B O 1
ATOM 8800 N N . GLU B 1 539 ? 1.733 -28.891 -25.625 1 89.19 539 GLU B N 1
ATOM 8801 C CA . GLU B 1 539 ? 3.08 -29.094 -25.094 1 89.19 539 GLU B CA 1
ATOM 8802 C C . GLU B 1 539 ? 4.039 -29.547 -26.203 1 89.19 539 GLU B C 1
ATOM 8804 O O . GLU B 1 539 ? 5.141 -29 -26.328 1 89.19 539 GLU B O 1
ATOM 8809 N N . GLN B 1 540 ? 3.592 -30.5 -26.922 1 88.94 540 GLN B N 1
ATOM 8810 C CA . GLN B 1 540 ? 4.426 -31.031 -28 1 88.94 540 GLN B CA 1
ATOM 8811 C C . GLN B 1 540 ? 4.719 -29.938 -29.047 1 88.94 540 GLN B C 1
ATOM 8813 O O . GLN B 1 540 ? 5.844 -29.844 -29.531 1 88.94 540 GLN B O 1
ATOM 8818 N N . ALA B 1 541 ? 3.707 -29.172 -29.344 1 91.38 541 ALA B N 1
ATOM 8819 C CA . ALA B 1 541 ? 3.871 -28.109 -30.344 1 91.38 541 ALA B CA 1
ATOM 8820 C C . ALA B 1 541 ? 4.863 -27.062 -29.859 1 91.38 541 ALA B C 1
ATOM 8822 O O . ALA B 1 541 ? 5.699 -26.578 -30.625 1 91.38 541 ALA B O 1
ATOM 8823 N N . VAL B 1 542 ? 4.723 -26.672 -28.656 1 92.88 542 VAL B N 1
ATOM 8824 C CA . VAL B 1 542 ? 5.605 -25.672 -28.078 1 92.88 542 VAL B CA 1
ATOM 8825 C C . VAL B 1 542 ? 7.039 -26.203 -28.047 1 92.88 542 VAL B C 1
ATOM 8827 O O . VAL B 1 542 ? 7.977 -25.5 -28.422 1 92.88 542 VAL B O 1
ATOM 8830 N N . MET B 1 543 ? 7.195 -27.438 -27.609 1 91.62 543 MET B N 1
ATOM 8831 C CA . MET B 1 543 ? 8.523 -28.031 -27.516 1 91.62 543 MET B CA 1
ATOM 8832 C C . MET B 1 543 ? 9.148 -28.203 -28.891 1 91.62 543 MET B C 1
ATOM 8834 O O . MET B 1 543 ? 10.352 -28.016 -29.062 1 91.62 543 MET B O 1
ATOM 8838 N N . ALA B 1 544 ? 8.312 -28.578 -29.828 1 91.75 544 ALA B N 1
ATOM 8839 C CA . ALA B 1 544 ? 8.789 -28.703 -31.203 1 91.75 544 ALA B CA 1
ATOM 8840 C C . ALA B 1 544 ? 9.281 -27.344 -31.719 1 91.75 544 ALA B C 1
ATOM 8842 O O . ALA B 1 544 ? 10.289 -27.281 -32.438 1 91.75 544 ALA B O 1
ATOM 8843 N N . ALA B 1 545 ? 8.516 -26.359 -31.406 1 91.75 545 ALA B N 1
ATOM 8844 C CA . ALA B 1 545 ? 8.898 -25.016 -31.828 1 91.75 545 ALA B CA 1
ATOM 8845 C C . ALA B 1 545 ? 10.234 -24.609 -31.203 1 91.75 545 ALA B C 1
ATOM 8847 O O . ALA B 1 545 ? 11.07 -24 -31.859 1 91.75 545 ALA B O 1
ATOM 8848 N N . ILE B 1 546 ? 10.43 -24.875 -29.984 1 91.25 546 ILE B N 1
ATOM 8849 C CA . ILE B 1 546 ? 11.656 -24.531 -29.281 1 91.25 546 ILE B CA 1
ATOM 8850 C C . ILE B 1 546 ? 12.82 -25.344 -29.844 1 91.25 546 ILE B C 1
ATOM 8852 O O . ILE B 1 546 ? 13.922 -24.812 -30.031 1 91.25 546 ILE B O 1
ATOM 8856 N N . ASP B 1 547 ? 12.562 -26.594 -30.125 1 89.38 547 ASP B N 1
ATOM 8857 C CA . ASP B 1 547 ? 13.594 -27.453 -30.703 1 89.38 547 ASP B CA 1
ATOM 8858 C C . ASP B 1 547 ? 14 -26.953 -32.094 1 89.38 547 ASP B C 1
ATOM 8860 O O . ASP B 1 547 ? 15.156 -27.125 -32.5 1 89.38 547 ASP B O 1
ATOM 8864 N N . GLY B 1 548 ? 13.078 -26.344 -32.719 1 89.31 548 GLY B N 1
ATOM 8865 C CA . GLY B 1 548 ? 13.328 -25.828 -34.062 1 89.31 548 GLY B CA 1
ATOM 8866 C C . GLY B 1 548 ? 14.211 -24.594 -34.062 1 89.31 548 GLY B C 1
ATOM 8867 O O . GLY B 1 548 ? 14.75 -24.219 -35.125 1 89.31 548 GLY B O 1
ATOM 8868 N N . LEU B 1 549 ? 14.367 -23.875 -32.969 1 89.25 549 LEU B N 1
ATOM 8869 C CA . LEU B 1 549 ? 15.164 -22.656 -32.906 1 89.25 549 LEU B CA 1
ATOM 8870 C C . LEU B 1 549 ? 16.641 -22.953 -33.094 1 89.25 549 LEU B C 1
ATOM 8872 O O . LEU B 1 549 ? 17.453 -22.031 -33.25 1 89.25 549 LEU B O 1
ATOM 8876 N N . GLY B 1 550 ? 17.047 -24.156 -33.281 1 76.56 550 GLY B N 1
ATOM 8877 C CA . GLY B 1 550 ? 18.391 -24.5 -33.75 1 76.56 550 GLY B CA 1
ATOM 8878 C C . GLY B 1 550 ? 19.281 -25.031 -32.625 1 76.56 550 GLY B C 1
ATOM 8879 O O . GLY B 1 550 ? 18.953 -24.891 -31.453 1 76.56 550 GLY B O 1
ATOM 8880 N N . GLY B 1 551 ? 20.438 -25.422 -33.062 1 78.31 551 GLY B N 1
ATOM 8881 C CA . GLY B 1 551 ? 21.375 -26.094 -32.219 1 78.31 551 GLY B CA 1
ATOM 8882 C C . GLY B 1 551 ? 22.266 -25.141 -31.422 1 78.31 551 GLY B C 1
ATOM 8883 O O . GLY B 1 551 ? 23.031 -25.562 -30.547 1 78.31 551 GLY B O 1
ATOM 8884 N N . HIS B 1 552 ? 22.094 -23.844 -31.625 1 88.69 552 HIS B N 1
ATOM 8885 C CA . HIS B 1 552 ? 22.922 -22.875 -30.906 1 88.69 552 HIS B CA 1
ATOM 8886 C C . HIS B 1 552 ? 22.312 -22.531 -29.562 1 88.69 552 HIS B C 1
ATOM 8888 O O . HIS B 1 552 ? 23 -22.031 -28.672 1 88.69 552 HIS B O 1
ATOM 8894 N N . LEU B 1 553 ? 21.094 -22.734 -29.422 1 94.19 553 LEU B N 1
ATOM 8895 C CA . LEU B 1 553 ? 20.391 -22.422 -28.188 1 94.19 553 LEU B CA 1
ATOM 8896 C C . LEU B 1 553 ? 20.578 -23.516 -27.141 1 94.19 553 LEU B C 1
ATOM 8898 O O . LEU B 1 553 ? 20.359 -24.703 -27.438 1 94.19 553 LEU B O 1
ATOM 8902 N N . THR B 1 554 ? 21.141 -23.141 -26 1 96.69 554 THR B N 1
ATOM 8903 C CA . THR B 1 554 ? 21.234 -24.078 -24.891 1 96.69 554 THR B CA 1
ATOM 8904 C C . THR B 1 554 ? 19.938 -24.125 -24.109 1 96.69 554 THR B C 1
ATOM 8906 O O . THR B 1 554 ? 19.406 -23.078 -23.688 1 96.69 554 THR B O 1
ATOM 8909 N N . VAL B 1 555 ? 19.375 -25.297 -23.906 1 96.44 555 VAL B N 1
ATOM 8910 C CA . VAL B 1 555 ? 18.078 -25.422 -23.234 1 96.44 555 VAL B CA 1
ATOM 8911 C C . VAL B 1 555 ? 18.234 -26.266 -21.969 1 96.44 555 VAL B C 1
ATOM 8913 O O . VAL B 1 555 ? 18.734 -27.391 -22.031 1 96.44 555 VAL B O 1
ATOM 8916 N N . LEU B 1 556 ? 17.906 -25.719 -20.844 1 97.06 556 LEU B N 1
ATOM 8917 C CA . LEU B 1 556 ? 17.812 -26.422 -19.578 1 97.06 556 LEU B CA 1
ATOM 8918 C C . LEU B 1 556 ? 16.359 -26.578 -19.141 1 97.06 556 LEU B C 1
ATOM 8920 O O . LEU B 1 556 ? 15.648 -25.578 -19 1 97.06 556 LEU B O 1
ATOM 8924 N N . MET B 1 557 ? 15.922 -27.734 -18.891 1 95.25 557 MET B N 1
ATOM 8925 C CA . MET B 1 557 ? 14.492 -27.891 -18.609 1 95.25 557 MET B CA 1
ATOM 8926 C C . MET B 1 557 ? 14.266 -28.875 -17.469 1 95.25 557 MET B C 1
ATOM 8928 O O . MET B 1 557 ? 14.922 -29.922 -17.406 1 95.25 557 MET B O 1
ATOM 8932 N N . ILE B 1 558 ? 13.469 -28.484 -16.562 1 92.62 558 ILE B N 1
ATOM 8933 C CA . ILE B 1 558 ? 12.93 -29.375 -15.531 1 92.62 558 ILE B CA 1
ATOM 8934 C C . ILE B 1 558 ? 11.547 -29.859 -15.953 1 92.62 558 ILE B C 1
ATOM 8936 O O . ILE B 1 558 ? 10.695 -29.062 -16.359 1 92.62 558 ILE B O 1
ATOM 8940 N N . ALA B 1 559 ? 11.32 -31.156 -15.984 1 85.56 559 ALA B N 1
ATOM 8941 C CA . ALA B 1 559 ? 10 -31.688 -16.297 1 85.56 559 ALA B CA 1
ATOM 8942 C C . ALA B 1 559 ? 9.617 -32.812 -15.32 1 85.56 559 ALA B C 1
ATOM 8944 O O . ALA B 1 559 ? 10.484 -33.5 -14.781 1 85.56 559 ALA B O 1
ATOM 8945 N N . HIS B 1 560 ? 8.461 -32.875 -15.117 1 72.88 560 HIS B N 1
ATOM 8946 C CA . HIS B 1 560 ? 7.957 -34 -14.312 1 72.88 560 HIS B CA 1
ATOM 8947 C C . HIS B 1 560 ? 7.633 -35.188 -15.188 1 72.88 560 HIS B C 1
ATOM 8949 O O . HIS B 1 560 ? 7.77 -36.344 -14.75 1 72.88 560 HIS B O 1
ATOM 8955 N N . ARG B 1 561 ? 7.238 -34.844 -16.391 1 72.88 561 ARG B N 1
ATOM 8956 C CA . ARG B 1 561 ? 6.945 -35.875 -17.359 1 72.88 561 ARG B CA 1
ATOM 8957 C C . ARG B 1 561 ? 8.172 -36.219 -18.188 1 72.88 561 ARG B C 1
ATOM 8959 O O . ARG B 1 561 ? 8.727 -35.344 -18.875 1 72.88 561 ARG B O 1
ATOM 8966 N N . LEU B 1 562 ? 8.484 -37.438 -18.188 1 78.56 562 LEU B N 1
ATOM 8967 C CA . LEU B 1 562 ? 9.695 -37.844 -18.875 1 78.56 562 LEU B CA 1
ATOM 8968 C C . LEU B 1 562 ? 9.555 -37.656 -20.391 1 78.56 562 LEU B C 1
ATOM 8970 O O . LEU B 1 562 ? 10.547 -37.406 -21.078 1 78.56 562 LEU B O 1
ATOM 8974 N N . SER B 1 563 ? 8.336 -37.75 -20.875 1 77.12 563 SER B N 1
ATOM 8975 C CA . SER B 1 563 ? 8.117 -37.625 -22.312 1 77.12 563 SER B CA 1
ATOM 8976 C C . SER B 1 563 ? 8.531 -36.25 -22.812 1 77.12 563 SER B C 1
ATOM 8978 O O . SER B 1 563 ? 8.945 -36.094 -23.969 1 77.12 563 SER B O 1
ATOM 8980 N N . THR B 1 564 ? 8.469 -35.344 -21.984 1 83.56 564 THR B N 1
ATOM 8981 C CA . THR B 1 564 ? 8.844 -33.969 -22.328 1 83.56 564 THR B CA 1
ATOM 8982 C C . THR B 1 564 ? 10.352 -33.875 -22.562 1 83.56 564 THR B C 1
ATOM 8984 O O . THR B 1 564 ? 10.812 -32.969 -23.25 1 83.56 564 THR B O 1
ATOM 8987 N N . LEU B 1 565 ? 11.102 -34.844 -22.047 1 89.56 565 LEU B N 1
ATOM 8988 C CA . LEU B 1 565 ? 12.555 -34.781 -22.109 1 89.56 565 LEU B CA 1
ATOM 8989 C C . LEU B 1 565 ? 13.086 -35.719 -23.188 1 89.56 565 LEU B C 1
ATOM 8991 O O . LEU B 1 565 ? 14.289 -36.031 -23.219 1 89.56 565 LEU B O 1
ATOM 8995 N N . GLN B 1 566 ? 12.266 -36.219 -24 1 86.88 566 GLN B N 1
ATOM 8996 C CA . GLN B 1 566 ? 12.641 -37.219 -25 1 86.88 566 GLN B CA 1
ATOM 8997 C C . GLN B 1 566 ? 13.727 -36.688 -25.922 1 86.88 566 GLN B C 1
ATOM 8999 O O . GLN B 1 566 ? 14.594 -37.438 -26.375 1 86.88 566 GLN B O 1
ATOM 9004 N N . ASP B 1 567 ? 13.727 -35.406 -26.188 1 86.94 567 ASP B N 1
ATOM 9005 C CA . ASP B 1 567 ? 14.641 -34.844 -27.172 1 86.94 567 ASP B CA 1
ATOM 9006 C C . ASP B 1 567 ? 15.883 -34.281 -26.5 1 86.94 567 ASP B C 1
ATOM 9008 O O . ASP B 1 567 ? 16.75 -33.688 -27.156 1 86.94 567 ASP B O 1
ATOM 9012 N N . CYS B 1 568 ? 15.945 -34.438 -25.234 1 92.25 568 CYS B N 1
ATOM 9013 C CA . CYS B 1 568 ? 17.125 -33.969 -24.516 1 92.25 568 CYS B CA 1
ATOM 9014 C C . CYS B 1 568 ? 18.312 -34.906 -24.766 1 92.25 568 CYS B C 1
ATOM 9016 O O . CYS B 1 568 ? 18.156 -36.125 -24.719 1 92.25 568 CYS B O 1
ATOM 9018 N N . GLY B 1 569 ? 19.453 -34.312 -25.047 1 90.62 569 GLY B N 1
ATOM 9019 C CA . GLY B 1 569 ? 20.641 -35.094 -25.25 1 90.62 569 GLY B CA 1
ATOM 9020 C C . GLY B 1 569 ? 21.156 -35.75 -23.969 1 90.62 569 GLY B C 1
ATOM 9021 O O . GLY B 1 569 ? 21.812 -36.781 -24.031 1 90.62 569 GLY B O 1
ATOM 9022 N N . ARG B 1 570 ? 20.953 -35.094 -22.938 1 94.81 570 ARG B N 1
ATOM 9023 C CA . ARG B 1 570 ? 21.422 -35.562 -21.641 1 94.81 570 ARG B CA 1
ATOM 9024 C C . ARG B 1 570 ? 20.391 -35.25 -20.547 1 94.81 570 ARG B C 1
ATOM 9026 O O . ARG B 1 570 ? 19.812 -34.156 -20.531 1 94.81 570 ARG B O 1
ATOM 9033 N N . ILE B 1 571 ? 20.125 -36.219 -19.703 1 95.56 571 ILE B N 1
ATOM 9034 C CA . ILE B 1 571 ? 19.203 -36.062 -18.594 1 95.56 571 ILE B CA 1
ATOM 9035 C C . ILE B 1 571 ? 19.938 -36.281 -17.281 1 95.56 571 ILE B C 1
ATOM 9037 O O . ILE B 1 571 ? 20.688 -37.25 -17.125 1 95.56 571 ILE B O 1
ATOM 9041 N N . ILE B 1 572 ? 19.75 -35.375 -16.391 1 95.38 572 ILE B N 1
ATOM 9042 C CA . ILE B 1 572 ? 20.375 -35.438 -15.078 1 95.38 572 ILE B CA 1
ATOM 9043 C C . ILE B 1 572 ? 19.328 -35.719 -14.008 1 95.38 572 ILE B C 1
ATOM 9045 O O . ILE B 1 572 ? 18.359 -34.969 -13.875 1 95.38 572 ILE B O 1
ATOM 9049 N N . GLU B 1 573 ? 19.5 -36.719 -13.25 1 93.81 573 GLU B N 1
ATOM 9050 C CA . GLU B 1 573 ? 18.594 -37.031 -12.141 1 93.81 573 GLU B CA 1
ATOM 9051 C C . GLU B 1 573 ? 19.188 -36.594 -10.812 1 93.81 573 GLU B C 1
ATOM 9053 O O . GLU B 1 573 ? 20.328 -36.969 -10.469 1 93.81 573 GLU B O 1
ATOM 9058 N N . LEU B 1 574 ? 18.438 -35.781 -10.133 1 93.38 574 LEU B N 1
ATOM 9059 C CA . LEU B 1 574 ? 18.859 -35.281 -8.82 1 93.38 574 LEU B CA 1
ATOM 9060 C C . LEU B 1 574 ? 18.125 -36.031 -7.711 1 93.38 574 LEU B C 1
ATOM 9062 O O . LEU B 1 574 ? 16.906 -36.25 -7.809 1 93.38 574 LEU B O 1
ATOM 9066 N N . SER B 1 575 ? 18.844 -36.438 -6.719 1 91.31 575 SER B N 1
ATOM 9067 C CA . SER B 1 575 ? 18.297 -37.094 -5.523 1 91.31 575 SER B CA 1
ATOM 9068 C C . SER B 1 575 ? 19 -36.594 -4.266 1 91.31 575 SER B C 1
ATOM 9070 O O . SER B 1 575 ? 20.234 -36.656 -4.172 1 91.31 575 SER B O 1
ATOM 9072 N N . LEU B 1 576 ? 18.234 -36.094 -3.338 1 89.06 576 LEU B N 1
ATOM 9073 C CA . LEU B 1 576 ? 18.734 -35.625 -2.047 1 89.06 576 LEU B CA 1
ATOM 9074 C C . LEU B 1 576 ? 19.859 -34.625 -2.227 1 89.06 576 LEU B C 1
ATOM 9076 O O . LEU B 1 576 ? 20.906 -34.719 -1.579 1 89.06 576 LEU B O 1
ATOM 9080 N N . GLY B 1 577 ? 19.75 -33.844 -3.232 1 92.25 577 GLY B N 1
ATOM 9081 C CA . GLY B 1 577 ? 20.672 -32.719 -3.422 1 92.25 577 GLY B CA 1
ATOM 9082 C C . GLY B 1 577 ? 21.938 -33.125 -4.156 1 92.25 577 GLY B C 1
ATOM 9083 O O . GLY B 1 577 ? 22.891 -32.344 -4.215 1 92.25 577 GLY B O 1
ATOM 9084 N N . LYS B 1 578 ? 21.938 -34.375 -4.66 1 94.81 578 LYS B N 1
ATOM 9085 C CA . LYS B 1 578 ? 23.109 -34.875 -5.395 1 94.81 578 LYS B CA 1
ATOM 9086 C C . LYS B 1 578 ? 22.703 -35.438 -6.75 1 94.81 578 LYS B C 1
ATOM 9088 O O . LYS B 1 578 ? 21.531 -35.781 -6.961 1 94.81 578 LYS B O 1
ATOM 9093 N N . VAL B 1 579 ? 23.672 -35.469 -7.66 1 94.75 579 VAL B N 1
ATOM 9094 C CA . VAL B 1 579 ? 23.438 -36.125 -8.945 1 94.75 579 VAL B CA 1
ATOM 9095 C C . VAL B 1 579 ? 23.484 -37.625 -8.766 1 94.75 579 VAL B C 1
ATOM 9097 O O . VAL B 1 579 ? 24.531 -38.188 -8.438 1 94.75 579 VAL B O 1
ATOM 9100 N N . SER B 1 580 ? 22.406 -38.219 -8.945 1 92.44 580 SER B N 1
ATOM 9101 C CA . SER B 1 580 ? 22.328 -39.656 -8.734 1 92.44 580 SER B CA 1
ATOM 9102 C C . SER B 1 580 ? 22.609 -40.438 -10.023 1 92.44 580 SER B C 1
ATOM 9104 O O . SER B 1 580 ? 23.219 -41.5 -9.992 1 92.44 580 SER B O 1
ATOM 9106 N N . ARG B 1 581 ? 22.047 -39.938 -11.102 1 92.31 581 ARG B N 1
ATOM 9107 C CA . ARG B 1 581 ? 22.219 -40.594 -12.391 1 92.31 581 ARG B CA 1
ATOM 9108 C C . ARG B 1 581 ? 22.25 -39.562 -13.523 1 92.31 581 ARG B C 1
ATOM 9110 O O . ARG B 1 581 ? 21.625 -38.5 -13.438 1 92.31 581 ARG B O 1
ATOM 9117 N N . GLU B 1 582 ? 23 -39.875 -14.523 1 93.94 582 GLU B N 1
ATOM 9118 C CA . GLU B 1 582 ? 23.047 -39.094 -15.75 1 93.94 582 GLU B CA 1
ATOM 9119 C C . GLU B 1 582 ? 23.078 -40 -16.984 1 93.94 582 GLU B C 1
ATOM 9121 O O . GLU B 1 582 ? 23.703 -41.062 -16.953 1 93.94 582 GLU B O 1
ATOM 9126 N N . GLY B 1 583 ? 22.359 -39.625 -17.984 1 92.62 583 GLY B N 1
ATOM 9127 C CA . GLY B 1 583 ? 22.359 -40.438 -19.219 1 92.62 583 GLY B CA 1
ATOM 9128 C C . GLY B 1 583 ? 21.359 -39.938 -20.25 1 92.62 583 GLY B C 1
ATOM 9129 O O . GLY B 1 583 ? 20.781 -38.844 -20.094 1 92.62 583 GLY B O 1
ATOM 9130 N N . SER B 1 584 ? 21.297 -40.656 -21.312 1 91.88 584 SER B N 1
ATOM 9131 C CA . SER B 1 584 ? 20.312 -40.375 -22.359 1 91.88 584 SER B CA 1
ATOM 9132 C C . SER B 1 584 ? 18.906 -40.75 -21.906 1 91.88 584 SER B C 1
ATOM 9134 O O . SER B 1 584 ? 18.719 -41.406 -20.875 1 91.88 584 SER B O 1
ATOM 9136 N N . TYR B 1 585 ? 17.922 -40.281 -22.656 1 90.31 585 TYR B N 1
ATOM 9137 C CA . TYR B 1 585 ? 16.531 -40.594 -22.359 1 90.31 585 TYR B CA 1
ATOM 9138 C C . TYR B 1 585 ? 16.281 -42.094 -22.25 1 90.31 585 TYR B C 1
ATOM 9140 O O . TYR B 1 585 ? 15.672 -42.562 -21.297 1 90.31 585 TYR B O 1
ATOM 9148 N N . GLN B 1 586 ? 16.859 -42.812 -23.125 1 89 586 GLN B N 1
ATOM 9149 C CA . GLN B 1 586 ? 16.656 -44.25 -23.156 1 89 586 GLN B CA 1
ATOM 9150 C C . GLN B 1 586 ? 17.312 -44.938 -21.969 1 89 586 GLN B C 1
ATOM 9152 O O . GLN B 1 586 ? 16.75 -45.875 -21.375 1 89 586 GLN B O 1
ATOM 9157 N N . GLU B 1 587 ? 18.438 -44.438 -21.641 1 89.88 587 GLU B N 1
ATOM 9158 C CA . GLU B 1 587 ? 19.156 -45 -20.516 1 89.88 587 GLU B CA 1
ATOM 9159 C C . GLU B 1 587 ? 18.406 -44.781 -19.203 1 89.88 587 GLU B C 1
ATOM 9161 O O . GLU B 1 587 ? 18.359 -45.656 -18.344 1 89.88 587 GLU B O 1
ATOM 9166 N N . ILE B 1 588 ? 17.891 -43.656 -19.109 1 88.19 588 ILE B N 1
ATOM 9167 C CA . ILE B 1 588 ? 17.203 -43.281 -17.859 1 88.19 588 ILE B CA 1
ATOM 9168 C C . ILE B 1 588 ? 15.891 -44.062 -17.75 1 88.19 588 ILE B C 1
ATOM 9170 O O . ILE B 1 588 ? 15.547 -44.531 -16.672 1 88.19 588 ILE B O 1
ATOM 9174 N N . ILE B 1 589 ? 15.133 -44.125 -18.844 1 83.94 589 ILE B N 1
ATOM 9175 C CA . ILE B 1 589 ? 13.883 -44.875 -18.844 1 83.94 589 ILE B CA 1
ATOM 9176 C C . ILE B 1 589 ? 14.156 -46.344 -18.516 1 83.94 589 ILE B C 1
ATOM 9178 O O . ILE B 1 589 ? 13.414 -46.969 -17.766 1 83.94 589 ILE B O 1
ATOM 9182 N N . GLY B 1 590 ? 15.148 -46.844 -19.109 1 81.06 590 GLY B N 1
ATOM 9183 C CA . GLY B 1 590 ? 15.539 -48.219 -18.859 1 81.06 590 GLY B CA 1
ATOM 9184 C C . GLY B 1 590 ? 15.906 -48.469 -17.422 1 81.06 590 GLY B C 1
ATOM 9185 O O . GLY B 1 590 ? 15.484 -49.469 -16.828 1 81.06 590 GLY B O 1
ATOM 9186 N N . ALA B 1 591 ? 16.625 -47.625 -16.922 1 81.75 591 ALA B N 1
ATOM 9187 C CA . ALA B 1 591 ? 17.062 -47.75 -15.539 1 81.75 591 ALA B CA 1
ATOM 9188 C C . ALA B 1 591 ? 15.883 -47.656 -14.578 1 81.75 591 ALA B C 1
ATOM 9190 O O . ALA B 1 591 ? 15.836 -48.344 -13.562 1 81.75 591 ALA B O 1
ATOM 9191 N N . ARG B 1 592 ? 15 -46.781 -14.828 1 77.31 592 ARG B N 1
ATOM 9192 C CA . ARG B 1 592 ? 13.836 -46.562 -13.969 1 77.31 592 ARG B CA 1
ATOM 9193 C C . ARG B 1 592 ? 12.883 -47.75 -14.047 1 77.31 592 ARG B C 1
ATOM 9195 O O . ARG B 1 592 ? 12.211 -48.094 -13.07 1 77.31 592 ARG B O 1
ATOM 9202 N N . ARG B 1 593 ? 12.75 -48.25 -15.203 1 67.62 593 ARG B N 1
ATOM 9203 C CA . ARG B 1 593 ? 11.961 -49.469 -15.375 1 67.62 593 ARG B CA 1
ATOM 9204 C C . ARG B 1 593 ? 12.523 -50.625 -14.547 1 67.62 593 ARG B C 1
ATOM 9206 O O . ARG B 1 593 ? 11.773 -51.375 -13.945 1 67.62 593 ARG B O 1
ATOM 9213 N N . ASP B 1 594 ? 13.789 -50.625 -14.609 1 60.31 594 ASP B N 1
ATOM 9214 C CA . ASP B 1 594 ? 14.453 -51.688 -13.844 1 60.31 594 ASP B CA 1
ATOM 9215 C C . ASP B 1 594 ? 14.25 -51.469 -12.344 1 60.31 594 ASP B C 1
ATOM 9217 O O . ASP B 1 594 ? 14.07 -52.438 -11.602 1 60.31 594 ASP B O 1
ATOM 9221 N N . THR B 1 595 ? 14.234 -50.188 -12.078 1 58.06 595 THR B N 1
ATOM 9222 C CA . THR B 1 595 ? 14.055 -49.906 -10.664 1 58.06 595 THR B CA 1
ATOM 9223 C C . THR B 1 595 ? 12.578 -49.969 -10.281 1 58.06 595 THR B C 1
ATOM 9225 O O . THR B 1 595 ? 12.234 -50.344 -9.156 1 58.06 595 THR B O 1
ATOM 9228 N N . ALA B 1 596 ? 11.734 -49.344 -11.086 1 52.97 596 ALA B N 1
ATOM 9229 C CA . ALA B 1 596 ? 10.289 -49.438 -10.859 1 52.97 596 ALA B CA 1
ATOM 9230 C C . ALA B 1 596 ? 9.805 -50.875 -10.992 1 52.97 596 ALA B C 1
ATOM 9232 O O . ALA B 1 596 ? 8.805 -51.281 -10.375 1 52.97 596 ALA B O 1
ATOM 9233 N N . GLY B 1 597 ? 10.164 -51.594 -12.031 1 42.66 597 GLY B N 1
ATOM 9234 C CA . GLY B 1 597 ? 9.805 -53 -12.141 1 42.66 597 GLY B CA 1
ATOM 9235 C C . GLY B 1 597 ? 9.953 -53.781 -10.836 1 42.66 597 GLY B C 1
ATOM 9236 O O . GLY B 1 597 ? 9.43 -54.875 -10.695 1 42.66 597 GLY B O 1
ATOM 9237 N N . GLY B 1 598 ? 10.797 -53.438 -9.992 1 34.53 598 GLY B N 1
ATOM 9238 C CA . GLY B 1 598 ? 10.57 -54.031 -8.68 1 34.53 598 GLY B CA 1
ATOM 9239 C C . GLY B 1 598 ? 9.273 -53.594 -8.039 1 34.53 598 GLY B C 1
ATOM 9240 O O . GLY B 1 598 ? 8.695 -54.312 -7.227 1 34.53 598 GLY B O 1
ATOM 9241 N N . PHE B 1 599 ? 8.789 -52.219 -8.055 1 31.44 599 PHE B N 1
ATOM 9242 C CA . PHE B 1 599 ? 7.527 -51.875 -7.426 1 31.44 599 PHE B CA 1
ATOM 9243 C C . PHE B 1 599 ? 6.375 -52 -8.414 1 31.44 599 PHE B C 1
ATOM 9245 O O . PHE B 1 599 ? 5.207 -51.875 -8.031 1 31.44 599 PHE B O 1
ATOM 9252 N N . ILE B 1 600 ? 6.469 -51.844 -9.711 1 29.86 600 ILE B N 1
ATOM 9253 C CA . ILE B 1 600 ? 5.25 -52.062 -10.484 1 29.86 600 ILE B CA 1
ATOM 9254 C C . ILE B 1 600 ? 4.965 -53.531 -10.586 1 29.86 600 ILE B C 1
ATOM 9256 O O . ILE B 1 600 ? 4.109 -53.969 -11.375 1 29.86 600 ILE B O 1
ATOM 9260 N N . ARG B 1 601 ? 5.418 -54.5 -9.875 1 26.47 601 ARG B N 1
ATOM 9261 C CA . ARG B 1 601 ? 4.551 -55.656 -10.016 1 26.47 601 ARG B CA 1
ATOM 9262 C C . ARG B 1 601 ? 3.227 -55.438 -9.289 1 26.47 601 ARG B C 1
ATOM 9264 O O . ARG B 1 601 ? 3.203 -54.938 -8.164 1 26.47 601 ARG B O 1
#

pLDDT: mean 84.61, std 12.81, range [26.14, 98.19]